Protein 1H16 (pdb70)

Solvent-accessible surface area: 25968 Å² total; per-residue (Å²): 139,172,80,87,139,100,7,47,80,0,9,130,71,19,74,144,21,85,0,19,118,84,23,44,7,85,15,0,10,24,86,25,10,65,47,40,125,25,55,56,98,45,39,21,46,36,29,156,20,0,62,74,2,7,81,128,6,11,102,15,0,64,64,10,24,178,70,68,27,20,54,53,6,11,26,54,59,28,1,49,8,42,45,9,104,30,2,50,16,56,139,170,50,17,90,0,15,0,8,17,1,74,36,42,9,33,10,8,0,13,0,52,9,5,13,121,47,12,52,30,2,5,181,49,49,134,95,149,23,50,104,110,10,87,84,53,12,81,117,149,76,74,2,0,5,64,0,0,68,83,76,22,47,87,57,4,72,86,0,63,157,4,0,0,5,17,9,7,0,2,17,14,5,2,4,4,2,1,0,4,3,2,9,0,0,0,1,0,0,65,49,4,36,150,40,2,99,60,25,56,73,64,11,80,57,58,51,122,110,46,66,92,86,143,91,9,89,74,29,39,113,12,1,39,66,6,60,136,5,0,16,55,1,64,103,1,0,62,84,16,69,58,106,2,12,10,6,0,58,22,0,52,39,0,1,0,10,0,5,0,0,0,0,0,0,2,2,15,18,25,2,4,3,3,2,1,1,14,1,1,11,0,1,2,7,0,0,37,52,6,38,169,81,63,124,17,80,35,83,76,0,0,13,13,1,0,1,0,0,1,3,0,3,7,3,13,6,20,24,20,65,92,11,27,81,11,5,4,6,53,8,6,1,0,0,0,1,0,3,0,13,3,76,86,53,89,9,6,0,0,57,0,0,0,0,0,0,9,0,4,89,21,7,13,37,2,7,11,5,0,2,0,0,0,0,2,77,166,7,18,107,63,0,14,56,8,0,0,48,0,0,25,63,12,6,2,0,0,0,0,0,0,26,12,1,29,68,69,44,106,29,5,10,0,0,0,0,6,0,0,0,8,0,25,8,0,91,18,2,4,0,6,0,3,3,0,0,0,1,0,0,2,0,0,0,1,4,2,0,37,0,16,100,85,106,84,70,10,4,50,180,22,139,39,6,137,42,95,58,6,79,44,103,79,0,12,98,52,0,36,70,0,0,63,35,0,1,109,26,0,4,49,0,0,37,20,0,0,108,19,3,15,121,30,10,33,6,14,2,2,4,1,0,0,37,80,83,17,92,25,14,0,2,0,0,0,0,2,1,4,0,0,0,0,1,1,0,0,6,91,75,15,99,0,62,8,74,77,31,178,103,26,11,1,69,33,16,84,56,113,48,168,28,14,46,0,0,22,66,32,66,119,0,0,78,11,0,28,42,0,0,48,63,0,20,103,19,0,116,153,39,170,19,31,51,122,2,90,21,15,0,1,0,0,0,2,8,3,0,5,12,2,0,92,74,0,4,18,3,0,6,33,7,128,47,28,29,36,0,3,3,3,0,16,5,13,40,32,27,13,141,150,9,0,83,14,0,8,46,0,2,21,79,2,15,4,56,74,0,76,3,0,4,0,3,12,2,11,0,15,30,118,21,0,7,163,63,49,99,44,40,21,68,50,0,5,40,22,0,28,52,10,3,58,64,81,120,101,80,51,5,2,4,0,1,0,0,1,12,10,60,84,125,52,0,60,36,0,25,130,50,60,128,131,38,42,43,31,2,3,1,7,3,0,1,2,0,18,0,22,8,12,43,130,84,9,13,86,5,7,6,60,35,30,18,8,123,54,80

GO terms:
  GO:0005515 protein binding (F, IPI)
  GO:0005829 cytosol (C, IDA)
  GO:0008861 formate C-acetyltransferase activity (F, IDA)
  GO:0016020 membrane (C, HDA)

Structure (mmCIF, N/CA/C/O backbone):
data_1H16
#
_entry.id   1H16
#
_cell.length_a   54.900
_cell.length_b   153.050
_cell.length_c   205.950
_cell.angle_alpha   90.00
_cell.angle_beta   90.00
_cell.angle_gamma   90.00
#
_symmetry.space_group_name_H-M   'C 2 2 21'
#
loop_
_entity.id
_entity.type
_entity.pdbx_description
1 polymer 'FORMATE ACETYLTRANSFERASE 1'
2 non-polymer 'COENZYME A'
3 non-polymer 'PYRUVIC ACID'
4 non-polymer 'SODIUM ION'
5 non-polymer 'MAGNESIUM ION'
6 non-polymer L-TREITOL
7 non-polymer 'TETRAETHYLENE GLYCOL'
8 water water
#
loop_
_atom_site.group_PDB
_atom_site.id
_atom_site.type_symbol
_atom_site.label_atom_id
_atom_site.label_alt_id
_atom_site.label_comp_id
_atom_site.label_asym_id
_atom_site.label_entity_id
_atom_site.label_seq_id
_atom_site.pdbx_PDB_ins_code
_atom_site.Cartn_x
_atom_site.Cartn_y
_atom_site.Cartn_z
_atom_site.occupancy
_atom_site.B_iso_or_equiv
_atom_site.auth_seq_id
_atom_site.auth_comp_id
_atom_site.auth_asym_id
_atom_site.auth_atom_id
_atom_site.pdbx_PDB_model_num
ATOM 1 N N . SER A 1 1 ? 75.846 -44.272 11.521 1.00 48.92 1 SER A N 1
ATOM 2 C CA . SER A 1 1 ? 75.102 -42.988 11.697 1.00 49.00 1 SER A CA 1
ATOM 3 C C . SER A 1 1 ? 75.944 -41.939 12.408 1.00 48.79 1 SER A C 1
ATOM 4 O O . SER A 1 1 ? 75.615 -41.507 13.516 1.00 49.11 1 SER A O 1
ATOM 7 N N . GLU A 1 2 ? 77.032 -41.539 11.763 1.00 48.63 2 GLU A N 1
ATOM 8 C CA . GLU A 1 2 ? 77.936 -40.532 12.303 1.00 48.07 2 GLU A CA 1
ATOM 9 C C . GLU A 1 2 ? 79.225 -40.614 11.502 1.00 48.17 2 GLU A C 1
ATOM 10 O O . GLU A 1 2 ? 80.122 -41.397 11.827 1.00 48.80 2 GLU A O 1
ATOM 16 N N . LEU A 1 3 ? 79.312 -39.817 10.444 1.00 47.59 3 LEU A N 1
ATOM 17 C CA . LEU A 1 3 ? 80.502 -39.828 9.613 1.00 47.25 3 LEU A CA 1
ATOM 18 C C . LEU A 1 3 ? 81.732 -39.294 10.341 1.00 46.07 3 LEU A C 1
ATOM 19 O O . LEU A 1 3 ? 81.757 -38.153 10.811 1.00 46.33 3 LEU A O 1
ATOM 24 N N . ASN A 1 4 ? 82.743 -40.152 10.443 1.00 44.03 4 ASN A N 1
ATOM 25 C CA . ASN A 1 4 ? 84.006 -39.817 11.089 1.00 41.57 4 ASN A CA 1
ATOM 26 C C . ASN A 1 4 ? 84.688 -38.737 10.258 1.00 40.11 4 ASN A C 1
ATOM 27 O O . ASN A 1 4 ? 84.147 -38.314 9.236 1.00 39.41 4 ASN A O 1
ATOM 32 N N . GLU A 1 5 ? 85.873 -38.296 10.667 1.00 38.56 5 GLU A N 1
ATOM 33 C CA . GLU A 1 5 ? 86.539 -37.251 9.903 1.00 37.96 5 GLU A CA 1
ATOM 34 C C . GLU A 1 5 ? 86.917 -37.689 8.508 1.00 36.28 5 GLU A C 1
ATOM 35 O O . GLU A 1 5 ? 86.935 -36.876 7.581 1.00 36.36 5 GLU A O 1
ATOM 41 N N . LYS A 1 6 ? 87.247 -38.966 8.352 1.00 34.09 6 LYS A N 1
ATOM 42 C CA . LYS A 1 6 ? 87.631 -39.454 7.041 1.00 32.11 6 LYS A CA 1
ATOM 43 C C . LYS A 1 6 ? 86.555 -39.145 6.007 1.00 30.52 6 LYS A C 1
ATOM 44 O O . LYS A 1 6 ? 86.863 -38.654 4.920 1.00 30.67 6 LYS A O 1
ATOM 50 N N . LEU A 1 7 ? 85.297 -39.415 6.348 1.00 29.84 7 LEU A N 1
ATOM 51 C CA . LEU A 1 7 ? 84.206 -39.156 5.416 1.00 29.40 7 LEU A CA 1
ATOM 52 C C . LEU A 1 7 ? 84.027 -37.654 5.197 1.00 29.42 7 LEU A C 1
ATOM 53 O O . LEU A 1 7 ? 83.878 -37.196 4.067 1.00 26.48 7 LEU A O 1
ATOM 58 N N . ALA A 1 8 ? 84.062 -36.882 6.278 1.00 29.68 8 ALA A N 1
ATOM 59 C CA . ALA A 1 8 ? 83.896 -35.432 6.183 1.00 29.51 8 ALA A CA 1
ATOM 60 C C . ALA A 1 8 ? 84.823 -34.787 5.162 1.00 28.45 8 ALA A C 1
ATOM 61 O O . ALA A 1 8 ? 84.389 -34.078 4.249 1.00 29.03 8 ALA A O 1
ATOM 63 N N . THR A 1 9 ? 86.111 -35.033 5.323 1.00 27.97 9 THR A N 1
ATOM 64 C CA . THR A 1 9 ? 87.105 -34.464 4.433 1.00 25.40 9 THR A CA 1
ATOM 65 C C . THR A 1 9 ? 86.892 -34.884 2.976 1.00 23.82 9 THR A C 1
ATOM 66 O O . THR A 1 9 ? 86.897 -34.067 2.055 1.00 24.39 9 THR A O 1
ATOM 70 N N . ALA A 1 10 ? 86.701 -36.176 2.768 1.00 19.41 10 ALA A N 1
ATOM 71 C CA . ALA A 1 10 ? 86.508 -36.688 1.424 1.00 15.86 10 ALA A CA 1
ATOM 72 C C . ALA A 1 10 ? 85.262 -36.182 0.708 1.00 13.70 10 ALA A C 1
ATOM 73 O O . ALA A 1 10 ? 85.269 -35.987 -0.505 1.00 14.28 10 ALA A O 1
ATOM 75 N N . TRP A 1 11 ? 84.188 -35.980 1.456 1.00 13.21 11 TRP A N 1
ATOM 76 C CA . TRP A 1 11 ? 82.920 -35.583 0.857 1.00 12.48 11 TRP A CA 1
ATOM 77 C C . TRP A 1 11 ? 82.621 -34.091 0.857 1.00 13.70 11 TRP A C 1
ATOM 78 O O . TRP A 1 11 ? 81.518 -33.684 0.515 1.00 13.39 11 TRP A O 1
ATOM 89 N N . GLU A 1 12 ? 83.612 -33.281 1.211 1.00 14.58 12 GLU A N 1
ATOM 90 C CA . GLU A 1 12 ? 83.398 -31.829 1.264 1.00 16.47 12 GLU A CA 1
ATOM 91 C C . GLU A 1 12 ? 82.854 -31.256 -0.041 1.00 16.37 12 GLU A C 1
ATOM 92 O O . GLU A 1 12 ? 83.435 -31.450 -1.112 1.00 17.58 12 GLU A O 1
ATOM 98 N N . GLY A 1 13 ? 81.733 -30.544 0.051 1.00 15.87 13 GLY A N 1
ATOM 99 C CA . GLY A 1 13 ? 81.153 -29.935 -1.130 1.00 15.27 13 GLY A CA 1
ATOM 100 C C . GLY A 1 13 ? 80.132 -30.781 -1.870 1.00 15.80 13 GLY A C 1
ATOM 101 O O . GLY A 1 13 ? 79.366 -30.262 -2.685 1.00 17.63 13 GLY A O 1
ATOM 102 N N . PHE A 1 14 ? 80.086 -32.078 -1.591 1.00 12.49 14 PHE A N 1
ATOM 103 C CA . PHE A 1 14 ? 79.124 -32.916 -2.291 1.00 10.77 14 PHE A CA 1
ATOM 104 C C . PHE A 1 14 ? 77.699 -32.711 -1.772 1.00 11.54 14 PHE A C 1
ATOM 105 O O . PHE A 1 14 ? 77.477 -32.427 -0.585 1.00 13.23 14 PHE A O 1
ATOM 113 N N . THR A 1 15 ? 76.735 -32.836 -2.673 1.00 9.79 15 THR A N 1
ATOM 114 C CA . THR A 1 15 ? 75.327 -32.700 -2.336 1.00 10.19 15 THR A CA 1
ATOM 115 C C . THR A 1 15 ? 74.935 -33.921 -1.519 1.00 10.81 15 THR A C 1
ATOM 116 O O . THR A 1 15 ? 75.191 -35.069 -1.924 1.00 10.96 15 THR A O 1
ATOM 120 N N . LYS A 1 16 ? 74.316 -33.655 -0.373 1.00 9.47 16 LYS A N 1
ATOM 121 C CA . LYS A 1 16 ? 73.915 -34.677 0.587 1.00 10.46 16 LYS A CA 1
ATOM 122 C C . LYS A 1 16 ? 72.710 -35.502 0.182 1.00 10.79 16 LYS A C 1
ATOM 123 O O . LYS A 1 16 ? 71.890 -35.089 -0.653 1.00 11.87 16 LYS A O 1
ATOM 129 N N . GLY A 1 17 ? 72.599 -36.680 0.788 1.00 10.05 17 GLY A N 1
ATOM 130 C CA . GLY A 1 17 ? 71.485 -37.553 0.496 1.00 11.48 17 GLY A CA 1
ATOM 131 C C . GLY A 1 17 ? 71.686 -38.913 1.137 1.00 10.53 17 GLY A C 1
ATOM 132 O O . GLY A 1 17 ? 72.627 -39.104 1.923 1.00 10.54 17 GLY A O 1
ATOM 133 N N . ASP A 1 18 ? 70.801 -39.845 0.791 1.00 11.47 18 ASP A N 1
ATOM 134 C CA . ASP A 1 18 ? 70.836 -41.211 1.312 1.00 11.56 18 ASP A CA 1
ATOM 135 C C . ASP A 1 18 ? 72.219 -41.839 1.182 1.00 10.02 18 ASP A C 1
ATOM 136 O O . ASP A 1 18 ? 72.621 -42.642 2.032 1.00 9.76 18 ASP A O 1
ATOM 141 N N . TRP A 1 19 ? 72.932 -41.498 0.103 1.00 8.82 19 TRP A N 1
ATOM 142 C CA . TRP A 1 19 ? 74.245 -42.089 -0.138 1.00 8.39 19 TRP A CA 1
ATOM 143 C C . TRP A 1 19 ? 75.224 -41.893 1.000 1.00 8.93 19 TRP A C 1
ATOM 144 O O . TRP A 1 19 ? 76.184 -42.654 1.125 1.00 8.89 19 TRP A O 1
ATOM 155 N N . GLN A 1 20 ? 74.991 -40.907 1.860 1.00 9.55 20 GLN A N 1
ATOM 156 C CA . GLN A 1 20 ? 75.920 -40.703 2.965 1.00 9.42 20 GLN A CA 1
ATOM 157 C C . GLN A 1 20 ? 75.597 -41.570 4.169 1.00 11.77 20 GLN A C 1
ATOM 158 O O . GLN A 1 20 ? 76.425 -41.673 5.080 1.00 14.49 20 GLN A O 1
ATOM 168 N N . ASN A 1 21 ? 74.423 -42.193 4.163 1.00 10.75 21 ASN A N 1
ATOM 169 C CA . ASN A 1 21 ? 73.970 -42.974 5.317 1.00 11.54 21 ASN A CA 1
ATOM 170 C C . ASN A 1 21 ? 73.837 -44.456 5.072 1.00 10.93 21 ASN A C 1
ATOM 171 O O . ASN A 1 21 ? 73.615 -45.228 6.008 1.00 13.52 21 ASN A O 1
ATOM 176 N N . GLU A 1 22 ? 73.973 -44.852 3.814 1.00 10.28 22 GLU A N 1
ATOM 177 C CA . GLU A 1 22 ? 73.871 -46.256 3.416 1.00 11.29 22 GLU A CA 1
ATOM 178 C C . GLU A 1 22 ? 74.649 -46.357 2.116 1.00 10.78 22 GLU A C 1
ATOM 179 O O . GLU A 1 22 ? 74.881 -45.346 1.448 1.00 11.90 22 GLU A O 1
ATOM 185 N N . VAL A 1 23 ? 75.059 -47.572 1.752 1.00 10.38 23 VAL A N 1
ATOM 186 C CA . VAL A 1 23 ? 75.780 -47.726 0.498 1.00 9.91 23 VAL A CA 1
ATOM 187 C C . VAL A 1 23 ? 74.761 -47.530 -0.624 1.00 9.45 23 VAL A C 1
ATOM 188 O O . VAL A 1 23 ? 73.835 -48.334 -0.794 1.00 10.88 23 VAL A O 1
ATOM 192 N N . ASN A 1 24 ? 74.934 -46.461 -1.400 1.00 8.77 24 ASN A N 1
ATOM 193 C CA . ASN A 1 24 ? 74.017 -46.153 -2.488 1.00 8.38 24 ASN A CA 1
ATOM 194 C C . ASN A 1 24 ? 74.757 -45.291 -3.513 1.00 8.22 24 ASN A C 1
ATOM 195 O O . ASN A 1 24 ? 74.642 -44.052 -3.549 1.00 8.70 24 ASN A O 1
ATOM 200 N N . VAL A 1 25 ? 75.523 -45.956 -4.365 1.00 7.79 25 VAL A N 1
ATOM 201 C CA . VAL A 1 25 ? 76.314 -45.225 -5.350 1.00 7.54 25 VAL A CA 1
ATOM 202 C C . VAL A 1 25 ? 75.462 -44.472 -6.366 1.00 8.13 25 VAL A C 1
ATOM 203 O O . VAL A 1 25 ? 75.806 -43.360 -6.754 1.00 8.82 25 VAL A O 1
ATOM 207 N N . ARG A 1 26 ? 74.345 -45.053 -6.782 1.00 8.16 26 ARG A N 1
ATOM 208 C CA . ARG A 1 26 ? 73.513 -44.365 -7.762 1.00 7.36 26 ARG A CA 1
ATOM 209 C C . ARG A 1 26 ? 73.013 -43.027 -7.213 1.00 7.72 26 ARG A C 1
ATOM 210 O O . ARG A 1 26 ? 72.988 -42.022 -7.930 1.00 8.17 26 ARG A O 1
ATOM 224 N N . ASP A 1 27 ? 72.624 -43.009 -5.943 1.00 8.27 27 ASP A N 1
ATOM 225 C CA . ASP A 1 27 ? 72.125 -41.768 -5.346 1.00 8.02 27 ASP A CA 1
ATOM 226 C C . ASP A 1 27 ? 73.240 -40.721 -5.330 1.00 8.94 27 ASP A C 1
ATOM 227 O O . ASP A 1 27 ? 73.007 -39.542 -5.600 1.00 9.11 27 ASP A O 1
ATOM 232 N N . PHE A 1 28 ? 74.455 -41.138 -5.002 1.00 8.14 28 PHE A N 1
ATOM 233 C CA . PHE A 1 28 ? 75.578 -40.213 -4.987 1.00 7.96 28 PHE A CA 1
ATOM 234 C C . PHE A 1 28 ? 75.763 -39.624 -6.395 1.00 8.78 28 PHE A C 1
ATOM 235 O O . PHE A 1 28 ? 75.918 -38.410 -6.559 1.00 8.17 28 PHE A O 1
ATOM 243 N N . ILE A 1 29 ? 75.767 -40.483 -7.416 1.00 7.92 29 ILE A N 1
ATOM 244 C CA . ILE A 1 29 ? 75.953 -39.988 -8.781 1.00 8.33 29 ILE A CA 1
ATOM 245 C C . ILE A 1 29 ? 74.863 -39.001 -9.165 1.00 8.52 29 ILE A C 1
ATOM 246 O O . ILE A 1 29 ? 75.149 -37.894 -9.641 1.00 9.03 29 ILE A O 1
ATOM 251 N N . GLN A 1 30 ? 73.615 -39.400 -8.962 1.00 9.12 30 GLN A N 1
ATOM 252 C CA . GLN A 1 30 ? 72.487 -38.539 -9.319 1.00 8.33 30 GLN A CA 1
ATOM 253 C C . GLN A 1 30 ? 72.552 -37.156 -8.697 1.00 9.54 30 GLN A C 1
ATOM 254 O O . GLN A 1 30 ? 72.223 -36.151 -9.341 1.00 10.10 30 GLN A O 1
ATOM 260 N N . LYS A 1 31 ? 72.957 -37.103 -7.440 1.00 8.92 31 LYS A N 1
ATOM 261 C CA . LYS A 1 31 ? 73.016 -35.823 -6.742 1.00 7.86 31 LYS A CA 1
ATOM 262 C C . LYS A 1 31 ? 74.256 -34.997 -7.014 1.00 8.81 31 LYS A C 1
ATOM 263 O O . LYS A 1 31 ? 74.270 -33.798 -6.711 1.00 9.51 31 LYS A O 1
ATOM 269 N N . ASN A 1 32 ? 75.279 -35.598 -7.621 1.00 8.11 32 ASN A N 1
ATOM 270 C CA . ASN A 1 32 ? 76.539 -34.891 -7.811 1.00 8.43 32 ASN A CA 1
ATOM 271 C C . ASN A 1 32 ? 77.182 -34.745 -9.171 1.00 9.20 32 ASN A C 1
ATOM 272 O O . ASN A 1 32 ? 78.053 -33.882 -9.343 1.00 10.60 32 ASN A O 1
ATOM 277 N N . TYR A 1 33 ? 76.790 -35.553 -10.148 1.00 8.77 33 TYR A N 1
ATOM 278 C CA . TYR A 1 33 ? 77.454 -35.434 -11.439 1.00 8.88 33 TYR A CA 1
ATOM 279 C C . TYR A 1 33 ? 76.987 -34.217 -12.226 1.00 8.87 33 TYR A C 1
ATOM 280 O O . TYR A 1 33 ? 75.898 -33.675 -11.984 1.00 10.10 33 TYR A O 1
ATOM 289 N N . THR A 1 34 ? 77.830 -33.802 -13.165 1.00 9.21 34 THR A N 1
ATOM 290 C CA . THR A 1 34 ? 77.563 -32.643 -14.014 1.00 10.00 34 THR A CA 1
ATOM 291 C C . THR A 1 34 ? 77.338 -33.072 -15.465 1.00 9.73 34 THR A C 1
ATOM 292 O O . THR A 1 34 ? 78.274 -33.471 -16.155 1.00 11.16 34 THR A O 1
ATOM 296 N N . PRO A 1 35 ? 76.087 -33.026 -15.941 1.00 9.81 35 PRO A N 1
ATOM 297 C CA . PRO A 1 35 ? 75.836 -33.415 -17.336 1.00 9.74 35 PRO A CA 1
ATOM 298 C C . PRO A 1 35 ? 76.650 -32.519 -18.260 1.00 10.92 35 PRO A C 1
ATOM 299 O O . PRO A 1 35 ? 76.789 -31.309 -17.996 1.00 11.47 35 PRO A O 1
ATOM 303 N N . TYR A 1 36 ? 77.192 -33.103 -19.323 1.00 10.71 36 TYR A N 1
ATOM 304 C CA . TYR A 1 36 ? 77.997 -32.336 -20.277 1.00 10.55 36 TYR A CA 1
ATOM 305 C C . TYR A 1 36 ? 77.420 -32.480 -21.674 1.00 11.32 36 TYR A C 1
ATOM 306 O O . TYR A 1 36 ? 77.348 -33.587 -22.221 1.00 11.05 36 TYR A O 1
ATOM 315 N N . GLU A 1 37 ? 77.002 -31.350 -22.249 1.00 11.74 37 GLU A N 1
ATOM 316 C CA . GLU A 1 37 ? 76.405 -31.330 -23.583 1.00 13.66 37 GLU A CA 1
ATOM 317 C C . GLU A 1 37 ? 77.345 -30.704 -24.608 1.00 13.20 37 GLU A C 1
ATOM 318 O O . GLU A 1 37 ? 76.968 -30.550 -25.770 1.00 13.89 37 GLU A O 1
ATOM 324 N N . GLY A 1 38 ? 78.560 -30.359 -24.183 1.00 12.27 38 GLY A N 1
ATOM 325 C CA . GLY A 1 38 ? 79.514 -29.739 -25.093 1.00 12.65 38 GLY A CA 1
ATOM 326 C C . GLY A 1 38 ? 80.230 -30.718 -26.002 1.00 12.58 38 GLY A C 1
ATOM 327 O O . GLY A 1 38 ? 79.868 -31.892 -26.050 1.00 12.64 38 GLY A O 1
ATOM 328 N N . ASP A 1 39 ? 81.242 -30.240 -26.724 1.00 12.17 39 ASP A N 1
ATOM 329 C CA . ASP A 1 39 ? 81.974 -31.116 -27.630 1.00 12.00 39 ASP A CA 1
ATOM 330 C C . ASP A 1 39 ? 83.352 -31.524 -27.118 1.00 11.61 39 ASP A C 1
ATOM 331 O O . ASP A 1 39 ? 83.698 -31.282 -25.957 1.00 12.45 39 ASP A O 1
ATOM 336 N N . GLU A 1 40 ? 84.135 -32.153 -27.989 1.00 11.69 40 GLU A N 1
ATOM 337 C CA . GLU A 1 40 ? 85.451 -32.660 -27.622 1.00 12.47 40 GLU A CA 1
ATOM 338 C C . GLU A 1 40 ? 86.586 -31.647 -27.628 1.00 12.63 40 GLU A C 1
ATOM 339 O O . GLU A 1 40 ? 87.740 -32.010 -27.366 1.00 13.46 40 GLU A O 1
ATOM 345 N N . SER A 1 41 ? 86.273 -30.379 -27.897 1.00 12.90 41 SER A N 1
ATOM 346 C CA . SER A 1 41 ? 87.320 -29.361 -28.002 1.00 13.78 41 SER A CA 1
ATOM 347 C C . SER A 1 41 ? 88.159 -29.081 -26.767 1.00 14.46 41 SER A C 1
ATOM 348 O O . SER A 1 41 ? 89.249 -28.514 -26.872 1.00 16.00 41 SER A O 1
ATOM 351 N N . PHE A 1 42 ? 87.677 -29.495 -25.600 1.00 13.22 42 PHE A N 1
ATOM 352 C CA . PHE A 1 42 ? 88.409 -29.269 -24.355 1.00 12.37 42 PHE A CA 1
ATOM 353 C C . PHE A 1 42 ? 89.474 -30.333 -24.084 1.00 12.58 42 PHE A C 1
ATOM 354 O O . PHE A 1 42 ? 90.316 -30.158 -23.198 1.00 14.40 42 PHE A O 1
ATOM 362 N N . LEU A 1 43 ? 89.445 -31.424 -24.842 1.00 12.47 43 LEU A N 1
ATOM 363 C CA . LEU A 1 43 ? 90.366 -32.532 -24.591 1.00 12.01 43 LEU A CA 1
ATOM 364 C C . LEU A 1 43 ? 91.847 -32.237 -24.727 1.00 13.04 43 LEU A C 1
ATOM 365 O O . LEU A 1 43 ? 92.275 -31.548 -25.662 1.00 16.40 43 LEU A O 1
ATOM 370 N N . ALA A 1 44 ? 92.621 -32.806 -23.807 1.00 13.17 44 ALA A N 1
ATOM 371 C CA . ALA A 1 44 ? 94.076 -32.677 -23.791 1.00 13.26 44 ALA A CA 1
ATOM 372 C C . ALA A 1 44 ? 94.690 -33.921 -24.421 1.00 13.83 44 ALA A C 1
ATOM 373 O O . ALA A 1 44 ? 94.027 -34.968 -24.530 1.00 14.99 44 ALA A O 1
ATOM 375 N N . GLY A 1 45 ? 95.953 -33.818 -24.824 1.00 13.06 45 GLY A N 1
ATOM 376 C CA . GLY A 1 45 ? 96.650 -34.953 -25.403 1.00 13.52 45 GLY A CA 1
ATOM 377 C C . GLY A 1 45 ? 97.470 -35.671 -24.338 1.00 12.15 45 GLY A C 1
ATOM 378 O O . GLY A 1 45 ? 97.463 -35.290 -23.165 1.00 13.23 45 GLY A O 1
ATOM 379 N N . ALA A 1 46 ? 98.191 -36.706 -24.756 1.00 11.92 46 ALA A N 1
ATOM 380 C CA . ALA A 1 46 ? 99.007 -37.503 -23.850 1.00 12.25 46 ALA A CA 1
ATOM 381 C C . ALA A 1 46 ? 100.186 -36.740 -23.273 1.00 11.64 46 ALA A C 1
ATOM 382 O O . ALA A 1 46 ? 100.738 -35.847 -23.926 1.00 15.21 46 ALA A O 1
ATOM 384 N N . THR A 1 47 ? 100.567 -37.089 -22.051 1.00 11.98 47 THR A N 1
ATOM 385 C CA . THR A 1 47 ? 101.765 -36.509 -21.451 1.00 11.62 47 THR A CA 1
ATOM 386 C C . THR A 1 47 ? 102.953 -37.376 -21.895 1.00 13.02 47 THR A C 1
ATOM 387 O O . THR A 1 47 ? 102.773 -38.489 -22.396 1.00 12.37 47 THR A O 1
ATOM 391 N N . GLU A 1 48 ? 104.174 -36.880 -21.707 1.00 13.68 48 GLU A N 1
ATOM 392 C CA . GLU A 1 48 ? 105.338 -37.668 -22.073 1.00 13.83 48 GLU A CA 1
ATOM 393 C C . GLU A 1 48 ? 105.391 -38.964 -21.264 1.00 13.43 48 GLU A C 1
ATOM 394 O O . GLU A 1 48 ? 105.817 -40.006 -21.783 1.00 13.34 48 GLU A O 1
ATOM 400 N N . ALA A 1 49 ? 104.964 -38.901 -20.002 1.00 12.66 49 ALA A N 1
ATOM 401 C CA . ALA A 1 49 ? 104.975 -40.075 -19.129 1.00 11.91 49 ALA A CA 1
ATOM 402 C C . ALA A 1 49 ? 104.058 -41.158 -19.673 1.00 11.92 49 ALA A C 1
ATOM 403 O O . ALA A 1 49 ? 104.428 -42.328 -19.719 1.00 11.94 49 ALA A O 1
ATOM 405 N N . THR A 1 50 ? 102.862 -40.767 -20.083 1.00 10.85 50 THR A N 1
ATOM 406 C CA . THR A 1 50 ? 101.922 -41.735 -20.643 1.00 10.51 50 THR A CA 1
ATOM 407 C C . THR A 1 50 ? 102.505 -42.438 -21.862 1.00 10.04 50 THR A C 1
ATOM 408 O O . THR A 1 50 ? 102.448 -43.665 -21.967 1.00 10.50 50 THR A O 1
ATOM 412 N N . THR A 1 51 ? 103.088 -41.668 -22.774 1.00 10.07 51 THR A N 1
ATOM 413 C CA . THR A 1 51 ? 103.660 -42.254 -23.986 1.00 11.12 51 THR A CA 1
ATOM 414 C C . THR A 1 51 ? 104.853 -43.156 -23.685 1.00 10.90 51 THR A C 1
ATOM 415 O O . THR A 1 51 ? 104.991 -44.221 -24.285 1.00 11.57 51 THR A O 1
ATOM 419 N N . THR A 1 52 ? 105.715 -42.737 -22.763 1.00 11.52 52 THR A N 1
ATOM 420 C CA . THR A 1 52 ? 106.862 -43.557 -22.374 1.00 10.51 52 THR A CA 1
ATOM 421 C C . THR A 1 52 ? 106.390 -44.899 -21.813 1.00 10.75 52 THR A C 1
ATOM 422 O O . THR A 1 52 ? 106.918 -45.964 -22.155 1.00 12.03 52 THR A O 1
ATOM 426 N N . LEU A 1 53 ? 105.391 -44.838 -20.939 1.00 11.16 53 LEU A N 1
ATOM 427 C CA . LEU A 1 53 ? 104.848 -46.039 -20.325 1.00 10.39 53 LEU A CA 1
ATOM 428 C C . LEU A 1 53 ? 104.177 -46.972 -21.328 1.00 9.11 53 LEU A C 1
ATOM 429 O O . LEU A 1 53 ? 104.510 -48.164 -21.389 1.00 11.03 53 LEU A O 1
ATOM 434 N N . TRP A 1 54 ? 103.255 -46.436 -22.125 1.00 10.83 54 TRP A N 1
ATOM 435 C CA . TRP A 1 54 ? 102.533 -47.280 -23.072 1.00 10.60 54 TRP A CA 1
ATOM 436 C C . TRP A 1 54 ? 103.434 -47.863 -24.155 1.00 11.52 54 TRP A C 1
ATOM 437 O O . TRP A 1 54 ? 103.301 -49.036 -24.519 1.00 11.26 54 TRP A O 1
ATOM 448 N N . ASP A 1 55 ? 104.373 -47.061 -24.658 1.00 11.77 55 ASP A N 1
ATOM 449 C CA . ASP A 1 55 ? 105.288 -47.569 -25.682 1.00 12.29 55 ASP A CA 1
ATOM 450 C C . ASP A 1 55 ? 106.081 -48.767 -25.151 1.00 12.99 55 ASP A C 1
ATOM 451 O O . ASP A 1 55 ? 106.348 -49.724 -25.882 1.00 13.74 55 ASP A O 1
ATOM 456 N N . LYS A 1 56 ? 106.448 -48.726 -23.876 1.00 10.66 56 LYS A N 1
ATOM 457 C CA . LYS A 1 56 ? 107.185 -49.830 -23.286 1.00 12.45 56 LYS A CA 1
ATOM 458 C C . LYS A 1 56 ? 106.303 -51.072 -23.200 1.00 12.53 56 LYS A C 1
ATOM 459 O O . LYS A 1 56 ? 106.726 -52.181 -23.558 1.00 12.89 56 LYS A O 1
ATOM 469 N N . VAL A 1 57 ? 105.090 -50.888 -22.685 1.00 11.64 57 VAL A N 1
ATOM 470 C CA . VAL A 1 57 ? 104.173 -52.013 -22.543 1.00 12.25 57 VAL A CA 1
ATOM 471 C C . VAL A 1 57 ? 103.845 -52.629 -23.904 1.00 11.21 57 VAL A C 1
ATOM 472 O O . VAL A 1 57 ? 103.706 -53.858 -24.014 1.00 11.58 57 VAL A O 1
ATOM 476 N N . MET A 1 58 ? 103.728 -51.799 -24.941 1.00 11.66 58 MET A N 1
ATOM 477 C CA . MET A 1 58 ? 103.413 -52.325 -26.267 1.00 12.75 58 MET A CA 1
ATOM 478 C C . MET A 1 58 ? 104.448 -53.329 -26.777 1.00 12.67 58 MET A C 1
ATOM 479 O O . MET A 1 58 ? 104.124 -54.168 -27.618 1.00 12.13 58 MET A O 1
ATOM 484 N N . GLU A 1 59 ? 105.680 -53.270 -26.271 1.00 12.88 59 GLU A N 1
ATOM 485 C CA . GLU A 1 59 ? 106.682 -54.238 -26.711 1.00 13.45 59 GLU A CA 1
ATOM 486 C C . GLU A 1 59 ? 106.309 -55.631 -26.199 1.00 12.67 59 GLU A C 1
ATOM 487 O O . GLU A 1 59 ? 106.547 -56.643 -26.873 1.00 13.08 59 GLU A O 1
ATOM 493 N N . GLY A 1 60 ? 105.690 -55.671 -25.020 1.00 12.38 60 GLY A N 1
ATOM 494 C CA . GLY A 1 60 ? 105.236 -56.933 -24.454 1.00 11.86 60 GLY A CA 1
ATOM 495 C C . GLY A 1 60 ? 104.036 -57.430 -25.247 1.00 11.15 60 GLY A C 1
ATOM 496 O O . GLY A 1 60 ? 103.890 -58.619 -25.502 1.00 11.10 60 GLY A O 1
ATOM 497 N N . VAL A 1 61 ? 103.157 -56.509 -25.628 1.00 10.57 61 VAL A N 1
ATOM 498 C CA . VAL A 1 61 ? 101.987 -56.861 -26.421 1.00 11.07 61 VAL A CA 1
ATOM 499 C C . VAL A 1 61 ? 102.433 -57.434 -27.765 1.00 12.38 61 VAL A C 1
ATOM 500 O O . VAL A 1 61 ? 101.895 -58.432 -28.224 1.00 11.63 61 VAL A O 1
ATOM 504 N N . LYS A 1 62 ? 103.423 -56.808 -28.401 1.00 12.60 62 LYS A N 1
ATOM 505 C CA . LYS A 1 62 ? 103.892 -57.334 -29.684 1.00 12.83 62 LYS A CA 1
ATOM 506 C C . LYS A 1 62 ? 104.454 -58.751 -29.507 1.00 12.53 62 LYS A C 1
ATOM 507 O O . LYS A 1 62 ? 104.235 -59.614 -30.357 1.00 13.80 62 LYS A O 1
ATOM 513 N N . LEU A 1 63 ? 105.183 -58.981 -28.417 1.00 12.08 63 LEU A N 1
ATOM 514 C CA . LEU A 1 63 ? 105.738 -60.307 -28.136 1.00 12.86 63 LEU A CA 1
ATOM 515 C C . LEU A 1 63 ? 104.589 -61.314 -27.976 1.00 12.94 63 LEU A C 1
ATOM 516 O O . LEU A 1 63 ? 104.634 -62.417 -28.521 1.00 12.64 63 LEU A O 1
ATOM 521 N N . GLU A 1 64 ? 103.550 -60.934 -27.232 1.00 11.15 64 GLU A N 1
ATOM 522 C CA . GLU A 1 64 ? 102.409 -61.828 -27.068 1.00 11.64 64 GLU A CA 1
ATOM 523 C C . GLU A 1 64 ? 101.792 -62.192 -28.416 1.00 11.96 64 GLU A C 1
ATOM 524 O O . GLU A 1 64 ? 101.490 -63.358 -28.672 1.00 12.66 64 GLU A O 1
ATOM 530 N N . ASN A 1 65 ? 101.569 -61.189 -29.259 1.00 11.57 65 ASN A N 1
ATOM 531 C CA . ASN A 1 65 ? 100.950 -61.424 -30.556 1.00 12.26 65 ASN A CA 1
ATOM 532 C C . ASN A 1 65 ? 101.829 -62.252 -31.485 1.00 13.90 65 ASN A C 1
ATOM 533 O O . ASN A 1 65 ? 101.334 -63.149 -32.162 1.00 14.99 65 ASN A O 1
ATOM 538 N N . ARG A 1 66 ? 103.131 -61.981 -31.520 1.00 14.39 66 ARG A N 1
ATOM 539 C CA . ARG A 1 66 ? 103.936 -62.760 -32.447 1.00 17.33 66 ARG A CA 1
ATOM 540 C C . ARG A 1 66 ? 104.138 -64.200 -32.009 1.00 16.91 66 ARG A C 1
ATOM 541 O O . ARG A 1 66 ? 104.184 -65.092 -32.860 1.00 17.06 66 ARG A O 1
ATOM 561 N N . THR A 1 67 ? 104.209 -64.443 -30.699 1.00 13.71 67 THR A N 1
ATOM 562 C CA . THR A 1 67 ? 104.397 -65.800 -30.178 1.00 13.98 67 THR A CA 1
ATOM 563 C C . THR A 1 67 ? 103.068 -66.516 -29.888 1.00 13.68 67 THR A C 1
ATOM 564 O O . THR A 1 67 ? 103.022 -67.743 -29.734 1.00 14.96 67 THR A O 1
ATOM 568 N N . HIS A 1 68 ? 101.994 -65.732 -29.818 1.00 13.87 68 HIS A N 1
ATOM 569 C CA . HIS A 1 68 ? 100.663 -66.238 -29.486 1.00 12.44 68 HIS A CA 1
ATOM 570 C C . HIS A 1 68 ? 100.751 -66.972 -28.161 1.00 11.99 68 HIS A C 1
ATOM 571 O O . HIS A 1 68 ? 100.175 -68.049 -27.987 1.00 14.14 68 HIS A O 1
ATOM 578 N N . ALA A 1 69 ? 101.472 -66.372 -27.215 1.00 11.56 69 ALA A N 1
ATOM 579 C CA . ALA A 1 69 ? 101.666 -66.973 -25.909 1.00 10.95 69 ALA A CA 1
ATOM 580 C C . ALA A 1 69 ? 101.973 -65.883 -24.890 1.00 11.05 69 ALA A C 1
ATOM 581 O O . ALA A 1 69 ? 102.256 -64.742 -25.265 1.00 12.68 69 ALA A O 1
ATOM 583 N N . PRO A 1 70 ? 101.910 -66.213 -23.589 1.00 10.49 70 PRO A N 1
ATOM 584 C CA . PRO A 1 70 ? 102.198 -65.213 -22.553 1.00 10.59 70 PRO A CA 1
ATOM 585 C C . PRO A 1 70 ? 103.636 -64.736 -22.583 1.00 11.00 70 PRO A C 1
ATOM 586 O O . PRO A 1 70 ? 104.530 -65.461 -23.030 1.00 13.38 70 PRO A O 1
ATOM 590 N N . VAL A 1 71 ? 103.856 -63.520 -22.109 1.00 11.42 71 VAL A N 1
ATOM 591 C CA . VAL A 1 71 ? 105.209 -62.987 -22.002 1.00 11.90 71 VAL A CA 1
ATOM 592 C C . VAL A 1 71 ? 105.928 -63.802 -20.913 1.00 12.49 71 VAL A C 1
ATOM 593 O O . VAL A 1 71 ? 107.119 -64.114 -21.038 1.00 12.19 71 VAL A O 1
ATOM 597 N N . ASP A 1 72 ? 105.181 -64.180 -19.867 1.00 10.79 72 ASP A N 1
ATOM 598 C CA . ASP A 1 72 ? 105.709 -64.926 -18.724 1.00 10.01 72 ASP A CA 1
ATOM 599 C C . ASP A 1 72 ? 104.503 -65.281 -17.852 1.00 9.84 72 ASP A C 1
ATOM 600 O O . ASP A 1 72 ? 103.416 -64.717 -18.023 1.00 10.30 72 ASP A O 1
ATOM 605 N N . PHE A 1 73 ? 104.687 -66.230 -16.945 1.00 10.02 73 PHE A N 1
ATOM 606 C CA . PHE A 1 73 ? 103.644 -66.602 -15.993 1.00 9.40 73 PHE A CA 1
ATOM 607 C C . PHE A 1 73 ? 104.244 -67.357 -14.820 1.00 10.33 73 PHE A C 1
ATOM 608 O O . PHE A 1 73 ? 105.337 -67.935 -14.918 1.00 10.92 73 PHE A O 1
ATOM 616 N N . ASP A 1 74 ? 103.542 -67.315 -13.696 1.00 9.44 74 ASP A N 1
ATOM 617 C CA . ASP A 1 74 ? 103.961 -68.009 -12.488 1.00 9.25 74 ASP A CA 1
ATOM 618 C C . ASP A 1 74 ? 103.861 -69.509 -12.669 1.00 10.92 74 ASP A C 1
ATOM 619 O O . ASP A 1 74 ? 102.972 -70.005 -13.366 1.00 11.32 74 ASP A O 1
ATOM 624 N N . THR A 1 75 ? 104.771 -70.223 -12.017 1.00 10.76 75 THR A N 1
ATOM 625 C CA . THR A 1 75 ? 104.739 -71.684 -12.047 1.00 11.94 75 THR A CA 1
ATOM 626 C C . THR A 1 75 ? 104.734 -72.238 -10.624 1.00 11.73 75 THR A C 1
ATOM 627 O O . THR A 1 75 ? 104.539 -73.439 -10.429 1.00 12.17 75 THR A O 1
ATOM 631 N N . ALA A 1 76 ? 104.894 -71.369 -9.624 1.00 10.89 76 ALA A N 1
ATOM 632 C CA . ALA A 1 76 ? 104.981 -71.820 -8.233 1.00 12.02 76 ALA A CA 1
ATOM 633 C C . ALA A 1 76 ? 104.261 -70.993 -7.169 1.00 12.94 76 ALA A C 1
ATOM 634 O O . ALA A 1 76 ? 104.492 -71.180 -5.968 1.00 16.87 76 ALA A O 1
ATOM 636 N N . VAL A 1 77 ? 103.413 -70.071 -7.592 1.00 12.45 77 VAL A N 1
ATOM 637 C CA . VAL A 1 77 ? 102.693 -69.223 -6.642 1.00 11.37 77 VAL A CA 1
ATOM 638 C C . VAL A 1 77 ? 101.204 -69.268 -6.944 1.00 9.64 77 VAL A C 1
ATOM 639 O O . VAL A 1 77 ? 100.801 -69.054 -8.084 1.00 11.32 77 VAL A O 1
ATOM 643 N N . ALA A 1 78 ? 100.403 -69.565 -5.925 1.00 9.44 78 ALA A N 1
ATOM 644 C CA . ALA A 1 78 ? 98.950 -69.576 -6.078 1.00 9.68 78 ALA A CA 1
ATOM 645 C C . ALA A 1 78 ? 98.500 -68.138 -5.814 1.00 9.22 78 ALA A C 1
ATOM 646 O O . ALA A 1 78 ? 98.699 -67.614 -4.720 1.00 11.35 78 ALA A O 1
ATOM 648 N N . SER A 1 79 ? 97.872 -67.513 -6.803 1.00 7.55 79 SER A N 1
ATOM 649 C CA . SER A 1 79 ? 97.484 -66.113 -6.645 1.00 8.38 79 SER A CA 1
ATOM 650 C C . SER A 1 79 ? 96.285 -65.884 -5.751 1.00 8.64 79 SER A C 1
ATOM 651 O O . SER A 1 79 ? 95.277 -66.615 -5.811 1.00 9.45 79 SER A O 1
ATOM 654 N N . THR A 1 80 ? 96.410 -64.830 -4.943 1.00 8.29 80 THR A N 1
ATOM 655 C CA . THR A 1 80 ? 95.360 -64.389 -4.029 1.00 7.92 80 THR A CA 1
ATOM 656 C C . THR A 1 80 ? 95.445 -62.860 -4.043 1.00 8.26 80 THR A C 1
ATOM 657 O O . THR A 1 80 ? 96.296 -62.284 -4.729 1.00 9.41 80 THR A O 1
ATOM 661 N N . ILE A 1 81 ? 94.566 -62.205 -3.289 1.00 8.65 81 ILE A N 1
ATOM 662 C CA . ILE A 1 81 ? 94.598 -60.748 -3.249 1.00 8.27 81 ILE A CA 1
ATOM 663 C C . ILE A 1 81 ? 95.940 -60.239 -2.723 1.00 9.63 81 ILE A C 1
ATOM 664 O O . ILE A 1 81 ? 96.449 -59.224 -3.208 1.00 9.74 81 ILE A O 1
ATOM 669 N N . THR A 1 82 ? 96.538 -60.955 -1.772 1.00 9.06 82 THR A N 1
ATOM 670 C CA . THR A 1 82 ? 97.806 -60.515 -1.179 1.00 9.95 82 THR A CA 1
ATOM 671 C C . THR A 1 82 ? 99.069 -61.282 -1.531 1.00 10.70 82 THR A C 1
ATOM 672 O O . THR A 1 82 ? 100.140 -60.975 -1.009 1.00 11.64 82 THR A O 1
ATOM 676 N N . SER A 1 83 ? 98.973 -62.266 -2.417 1.00 8.86 83 SER A N 1
ATOM 677 C CA . SER A 1 83 ? 100.148 -63.070 -2.707 1.00 9.02 83 SER A CA 1
ATOM 678 C C . SER A 1 83 ? 101.337 -62.347 -3.322 1.00 10.19 83 SER A C 1
ATOM 679 O O . SER A 1 83 ? 102.489 -62.596 -2.936 1.00 13.17 83 SER A O 1
ATOM 682 N N . HIS A 1 84 ? 101.076 -61.447 -4.254 1.00 9.87 84 HIS A N 1
ATOM 683 C CA . HIS A 1 84 ? 102.164 -60.782 -4.946 1.00 8.70 84 HIS A CA 1
ATOM 684 C C . HIS A 1 84 ? 102.609 -59.454 -4.399 1.00 10.43 84 HIS A C 1
ATOM 685 O O . HIS A 1 84 ? 101.812 -58.680 -3.872 1.00 11.45 84 HIS A O 1
ATOM 692 N N . ASP A 1 85 ? 103.907 -59.209 -4.540 1.00 10.44 85 ASP A N 1
ATOM 693 C CA . ASP A 1 85 ? 104.476 -57.937 -4.143 1.00 12.05 85 ASP A CA 1
ATOM 694 C C . ASP A 1 85 ? 104.028 -56.917 -5.187 1.00 10.66 85 ASP A C 1
ATOM 695 O O . ASP A 1 85 ? 103.524 -57.261 -6.261 1.00 10.11 85 ASP A O 1
ATOM 700 N N . ALA A 1 86 ? 104.213 -55.647 -4.860 1.00 10.48 86 ALA A N 1
ATOM 701 C CA . ALA A 1 86 ? 103.881 -54.574 -5.785 1.00 11.10 86 ALA A CA 1
ATOM 702 C C . ALA A 1 86 ? 104.720 -54.675 -7.055 1.00 10.91 86 ALA A C 1
ATOM 703 O O . ALA A 1 86 ? 105.927 -54.960 -6.999 1.00 12.83 86 ALA A O 1
ATOM 705 N N . GLY A 1 87 ? 104.071 -54.444 -8.192 1.00 10.12 87 GLY A N 1
ATOM 706 C CA . GLY A 1 87 ? 104.739 -54.476 -9.479 1.00 11.94 87 GLY A CA 1
ATOM 707 C C . GLY A 1 87 ? 104.506 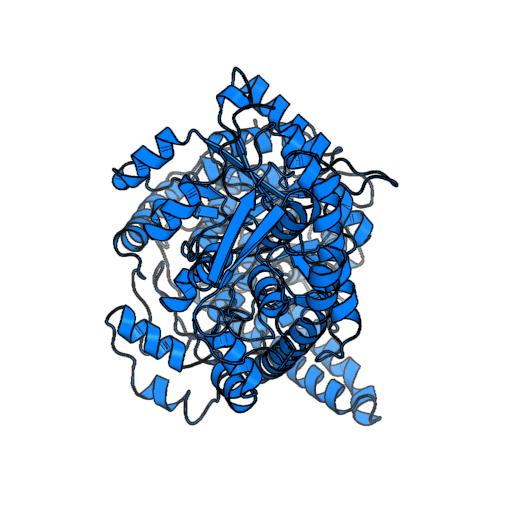-53.164 -10.212 1.00 10.78 87 GLY A C 1
ATOM 708 O O . GLY A 1 87 ? 103.449 -52.546 -10.056 1.00 9.45 87 GLY A O 1
ATOM 709 N N . TYR A 1 88 ? 105.482 -52.751 -11.017 1.00 11.17 88 TYR A N 1
ATOM 710 C CA . TYR A 1 88 ? 105.403 -51.504 -11.778 1.00 10.87 88 TYR A CA 1
ATOM 711 C C . TYR A 1 88 ? 105.914 -51.600 -13.205 1.00 11.65 88 TYR A C 1
ATOM 712 O O . TYR A 1 88 ? 106.655 -52.523 -13.560 1.00 12.19 88 TYR A O 1
ATOM 721 N N . ILE A 1 89 ? 105.506 -50.628 -14.023 1.00 11.00 89 ILE A N 1
ATOM 722 C CA . ILE A 1 89 ? 106.015 -50.492 -15.390 1.00 12.80 89 ILE A CA 1
ATOM 723 C C . ILE A 1 89 ? 107.234 -49.557 -15.193 1.00 14.12 89 ILE A C 1
ATOM 724 O O . ILE A 1 89 ? 108.342 -49.846 -15.654 1.00 15.41 89 ILE A O 1
ATOM 729 N N . ASN A 1 90 ? 107.000 -48.436 -14.505 1.00 14.28 90 ASN A N 1
ATOM 730 C CA . ASN A 1 90 ? 108.034 -47.442 -14.157 1.00 13.85 90 ASN A CA 1
ATOM 731 C C . ASN A 1 90 ? 107.422 -46.603 -13.038 1.00 13.51 90 ASN A C 1
ATOM 732 O O . ASN A 1 90 ? 106.646 -45.672 -13.272 1.00 13.33 90 ASN A O 1
ATOM 737 N N . LYS A 1 91 ? 107.772 -46.959 -11.812 1.00 14.69 91 LYS A N 1
ATOM 738 C CA . LYS A 1 91 ? 107.205 -46.319 -10.645 1.00 15.86 91 LYS A CA 1
ATOM 739 C C . LYS A 1 91 ? 107.334 -44.803 -10.596 1.00 16.74 91 LYS A C 1
ATOM 740 O O . LYS A 1 91 ? 106.515 -44.122 -9.979 1.00 18.18 91 LYS A O 1
ATOM 750 N N . GLN A 1 92 ? 108.355 -44.271 -11.252 1.00 16.21 92 GLN A N 1
ATOM 751 C CA . GLN A 1 92 ? 108.555 -42.827 -11.253 1.00 16.37 92 GLN A CA 1
ATOM 752 C C . GLN A 1 92 ? 107.527 -42.090 -12.111 1.00 16.32 92 GLN A C 1
ATOM 753 O O . GLN A 1 92 ? 107.263 -40.906 -11.887 1.00 17.61 92 GLN A O 1
ATOM 759 N N . LEU A 1 93 ? 106.909 -42.799 -13.054 1.00 13.87 93 LEU A N 1
ATOM 760 C CA . LEU A 1 93 ? 105.974 -42.182 -13.994 1.00 12.64 93 LEU A CA 1
ATOM 761 C C . LEU A 1 93 ? 104.476 -42.445 -13.808 1.00 11.81 93 LEU A C 1
ATOM 762 O O . LEU A 1 93 ? 103.636 -41.652 -14.245 1.00 12.89 93 LEU A O 1
ATOM 767 N N . GLU A 1 94 ? 104.146 -43.550 -13.158 1.00 12.18 94 GLU A N 1
ATOM 768 C CA . GLU A 1 94 ? 102.741 -43.929 -13.011 1.00 10.43 94 GLU A CA 1
ATOM 769 C C . GLU A 1 94 ? 101.926 -43.115 -12.025 1.00 10.04 94 GLU A C 1
ATOM 770 O O . GLU A 1 94 ? 102.327 -42.967 -10.870 1.00 12.96 94 GLU A O 1
ATOM 776 N N . LYS A 1 95 ? 100.770 -42.621 -12.483 1.00 9.67 95 LYS A N 1
ATOM 777 C CA . LYS A 1 95 ? 99.853 -41.840 -11.640 1.00 9.72 95 LYS A CA 1
ATOM 778 C C . LYS A 1 95 ? 98.789 -42.734 -10.989 1.00 9.43 95 LYS A C 1
ATOM 779 O O . LYS A 1 95 ? 98.181 -42.372 -9.974 1.00 10.21 95 LYS A O 1
ATOM 785 N N . ILE A 1 96 ? 98.543 -43.890 -11.610 1.00 8.82 96 ILE A N 1
ATOM 786 C CA . ILE A 1 96 ? 97.588 -44.877 -11.095 1.00 8.08 96 ILE A CA 1
ATOM 787 C C . ILE A 1 96 ? 98.405 -46.161 -11.161 1.00 7.91 96 ILE A C 1
ATOM 788 O O . ILE A 1 96 ? 98.928 -46.501 -12.221 1.00 8.97 96 ILE A O 1
ATOM 793 N N . VAL A 1 97 ? 98.518 -46.847 -10.030 1.00 7.93 97 VAL A N 1
ATOM 794 C CA . VAL A 1 97 ? 99.340 -48.038 -9.930 1.00 7.79 97 VAL A CA 1
ATOM 795 C C . VAL A 1 97 ? 98.586 -49.311 -9.609 1.00 8.03 97 VAL A C 1
ATOM 796 O O . VAL A 1 97 ? 97.438 -49.284 -9.156 1.00 8.72 97 VAL A O 1
ATOM 800 N N . GLY A 1 98 ? 99.274 -50.425 -9.833 1.00 7.55 98 GLY A N 1
ATOM 801 C CA . GLY A 1 98 ? 98.723 -51.732 -9.535 1.00 8.15 98 GLY A CA 1
ATOM 802 C C . GLY A 1 98 ? 98.762 -52.718 -10.683 1.00 6.77 98 GLY A C 1
ATOM 803 O O . GLY A 1 98 ? 98.204 -52.449 -11.746 1.00 8.11 98 GLY A O 1
ATOM 804 N N . LEU A 1 99 ? 99.431 -53.856 -10.460 1.00 7.61 99 LEU A N 1
ATOM 805 C CA . LEU A 1 99 ? 99.490 -54.927 -11.457 1.00 8.02 99 LEU A CA 1
ATOM 806 C C . LEU A 1 99 ? 99.077 -56.231 -10.785 1.00 7.13 99 LEU A C 1
ATOM 807 O O . LEU A 1 99 ? 99.183 -56.383 -9.569 1.00 7.68 99 LEU A O 1
ATOM 812 N N . GLN A 1 100 ? 98.608 -57.185 -11.591 1.00 8.29 100 GLN A N 1
ATOM 813 C CA . GLN A 1 100 ? 98.201 -58.470 -11.043 1.00 6.62 100 GLN A CA 1
ATOM 814 C C . GLN A 1 100 ? 99.333 -59.201 -10.346 1.00 7.84 100 GLN A C 1
ATOM 815 O O . GLN A 1 100 ? 99.153 -59.738 -9.255 1.00 6.99 100 GLN A O 1
ATOM 821 N N . THR A 1 101 ? 100.493 -59.247 -10.992 1.00 9.55 101 THR A N 1
ATOM 822 C CA . THR A 1 101 ? 101.643 -59.912 -10.380 1.00 9.59 101 THR A CA 1
ATOM 823 C C . THR A 1 101 ? 102.722 -58.865 -10.152 1.00 10.46 101 THR A C 1
ATOM 824 O O . THR A 1 101 ? 102.423 -57.668 -10.109 1.00 11.20 101 THR A O 1
ATOM 828 N N . GLU A 1 102 ? 103.970 -59.296 -10.014 1.00 9.92 102 GLU A N 1
ATOM 829 C CA . GLU A 1 102 ? 105.047 -58.342 -9.762 1.00 10.95 102 GLU A CA 1
ATOM 830 C C . GLU A 1 102 ? 105.666 -57.743 -11.019 1.00 11.13 102 GLU A C 1
ATOM 831 O O . GLU A 1 102 ? 106.555 -56.878 -10.937 1.00 12.68 102 GLU A O 1
ATOM 837 N N . ALA A 1 103 ? 105.193 -58.172 -12.184 1.00 10.46 103 ALA A N 1
ATOM 838 C CA . ALA A 1 103 ? 105.719 -57.684 -13.458 1.00 10.49 103 ALA A CA 1
ATOM 839 C C . ALA A 1 103 ? 104.642 -57.489 -14.513 1.00 10.58 103 ALA A C 1
ATOM 840 O O . ALA A 1 103 ? 103.682 -58.252 -14.581 1.00 10.60 103 ALA A O 1
ATOM 842 N N . PRO A 1 104 ? 104.793 -56.460 -15.364 1.00 10.63 104 PRO A N 1
ATOM 843 C CA . PRO A 1 104 ? 103.799 -56.206 -16.413 1.00 9.87 104 PRO A CA 1
ATOM 844 C C . PRO A 1 104 ? 103.573 -57.421 -17.307 1.00 11.08 104 PRO A C 1
ATOM 845 O O . PRO A 1 104 ? 104.533 -58.043 -17.795 1.00 12.47 104 PRO A O 1
ATOM 849 N N . LEU A 1 105 ? 102.298 -57.738 -17.508 1.00 10.38 105 LEU A N 1
ATOM 850 C CA . LEU A 1 105 ? 101.849 -58.833 -18.365 1.00 9.77 105 LEU A CA 1
ATOM 851 C C . LEU A 1 105 ? 102.235 -60.235 -17.915 1.00 10.15 105 LEU A C 1
ATOM 852 O O . LEU A 1 105 ? 101.954 -61.201 -18.620 1.00 11.95 105 LEU A O 1
ATOM 857 N N . LYS A 1 106 ? 102.882 -60.367 -16.760 1.00 9.36 106 LYS A N 1
ATOM 858 C CA . LYS A 1 106 ? 103.202 -61.706 -16.266 1.00 9.48 106 LYS A CA 1
ATOM 859 C C . LYS A 1 106 ? 101.888 -62.255 -15.702 1.00 9.52 106 LYS A C 1
ATOM 860 O O . LYS A 1 106 ? 101.239 -61.614 -14.859 1.00 10.09 106 LYS A O 1
ATOM 866 N N . ARG A 1 107 ? 101.503 -63.441 -16.159 1.00 8.26 107 ARG A N 1
ATOM 867 C CA . ARG A 1 107 ? 100.220 -64.022 -15.767 1.00 8.43 107 ARG A CA 1
ATOM 868 C C . ARG A 1 107 ? 100.309 -64.900 -14.536 1.00 9.20 107 ARG A C 1
ATOM 869 O O . ARG A 1 107 ? 101.323 -65.538 -14.283 1.00 9.85 107 ARG A O 1
ATOM 877 N N . ALA A 1 108 ? 99.231 -64.915 -13.756 1.00 8.41 108 ALA A N 1
ATOM 878 C CA . ALA A 1 108 ? 99.199 -65.668 -12.518 1.00 7.33 108 ALA A CA 1
ATOM 879 C C . ALA A 1 108 ? 98.632 -67.063 -12.640 1.00 7.39 108 ALA A C 1
ATOM 880 O O . ALA A 1 108 ? 98.085 -67.443 -13.683 1.00 9.43 108 ALA A O 1
ATOM 882 N N . LEU A 1 109 ? 98.798 -67.830 -11.568 1.00 9.14 109 LEU A N 1
ATOM 883 C CA . LEU A 1 109 ? 98.175 -69.153 -11.459 1.00 10.06 109 LEU A CA 1
ATOM 884 C C . LEU A 1 109 ? 97.004 -68.907 -10.499 1.00 10.92 109 LEU A C 1
ATOM 885 O O . LEU A 1 109 ? 97.193 -68.408 -9.384 1.00 11.02 109 LEU A O 1
ATOM 890 N N . ILE A 1 110 ? 95.792 -69.235 -10.929 1.00 10.49 110 ILE A N 1
ATOM 891 C CA . ILE A 1 110 ? 94.596 -69.041 -10.093 1.00 12.35 110 ILE A CA 1
ATOM 892 C C . ILE A 1 110 ? 94.040 -70.459 -10.064 1.00 11.48 110 ILE A C 1
ATOM 893 O O . ILE A 1 110 ? 93.100 -70.806 -10.783 1.00 13.75 110 ILE A O 1
ATOM 901 N N . PRO A 1 111 ? 94.608 -71.297 -9.178 1.00 12.02 111 PRO A N 1
ATOM 902 C CA . PRO A 1 111 ? 94.243 -72.707 -9.038 1.00 12.23 111 PRO A CA 1
ATOM 903 C C . PRO A 1 111 ? 92.905 -73.147 -8.502 1.00 11.53 111 PRO A C 1
ATOM 904 O O . PRO A 1 111 ? 92.511 -74.292 -8.749 1.00 12.33 111 PRO A O 1
ATOM 908 N N . PHE A 1 112 ? 92.206 -72.274 -7.781 1.00 10.34 112 PHE A N 1
ATOM 909 C CA . PHE A 1 112 ? 90.925 -72.692 -7.233 1.00 10.44 112 PHE A CA 1
ATOM 910 C C . PHE A 1 112 ? 89.963 -73.157 -8.309 1.00 10.95 112 PHE A C 1
ATOM 911 O O . PHE A 1 112 ? 89.124 -74.010 -8.050 1.00 11.61 112 PHE A O 1
ATOM 925 N N . GLY A 1 113 ? 90.111 -72.630 -9.522 1.00 11.81 113 GLY A N 1
ATOM 926 C CA . GLY A 1 113 ? 89.231 -73.018 -10.604 1.00 11.54 113 GLY A CA 1
ATOM 927 C C . GLY A 1 113 ? 89.549 -74.370 -11.223 1.00 11.40 113 GLY A C 1
ATOM 928 O O . GLY A 1 113 ? 88.682 -74.969 -11.848 1.00 11.48 113 GLY A O 1
ATOM 929 N N . GLY A 1 114 ? 90.786 -74.841 -11.073 1.00 10.79 114 GLY A N 1
ATOM 930 C CA . GLY A 1 114 ? 91.149 -76.122 -11.663 1.00 11.56 114 GLY A CA 1
ATOM 931 C C . GLY A 1 114 ? 92.648 -76.241 -11.844 1.00 12.41 114 GLY A C 1
ATOM 932 O O . GLY A 1 114 ? 93.330 -75.271 -12.215 1.00 13.97 114 GLY A O 1
ATOM 933 N N . ILE A 1 115 ? 93.170 -77.432 -11.592 1.00 11.43 115 ILE A N 1
ATOM 934 C CA . ILE A 1 115 ? 94.602 -77.652 -11.717 1.00 11.55 115 ILE A CA 1
ATOM 935 C C . ILE A 1 115 ? 94.977 -78.241 -13.081 1.00 10.56 115 ILE A C 1
ATOM 936 O O . ILE A 1 115 ? 96.049 -77.941 -13.621 1.00 11.54 115 ILE A O 1
ATOM 941 N N . LYS A 1 116 ? 94.092 -79.039 -13.665 1.00 11.12 116 LYS A N 1
ATOM 942 C CA . LYS A 1 116 ? 94.384 -79.617 -14.968 1.00 10.66 116 LYS A CA 1
ATOM 943 C C . LYS A 1 116 ? 94.585 -78.552 -16.036 1.00 12.06 116 LYS A C 1
ATOM 944 O O . LYS A 1 116 ? 95.409 -78.722 -16.935 1.00 11.60 116 LYS A O 1
ATOM 950 N N . MET A 1 117 ? 93.854 -77.440 -15.941 1.00 11.84 117 MET A N 1
ATOM 951 C CA . MET A 1 117 ? 94.006 -76.379 -16.935 1.00 11.46 117 MET A CA 1
ATOM 952 C C . MET A 1 117 ? 95.391 -75.741 -16.810 1.00 10.29 117 MET A C 1
ATOM 953 O O . MET A 1 117 ? 96.013 -75.395 -17.813 1.00 11.07 117 MET A O 1
ATOM 958 N N . ILE A 1 118 ? 95.858 -75.580 -15.574 1.00 10.11 118 ILE A N 1
ATOM 959 C CA . ILE A 1 118 ? 97.173 -75.016 -15.344 1.00 10.22 118 ILE A CA 1
ATOM 960 C C . ILE A 1 118 ? 98.213 -75.977 -15.908 1.00 10.66 118 ILE A C 1
ATOM 961 O O . ILE A 1 118 ? 99.155 -75.541 -16.573 1.00 10.96 118 ILE A O 1
ATOM 966 N N . GLU A 1 119 ? 98.040 -77.272 -15.667 1.00 11.11 119 GLU A N 1
ATOM 967 C CA . GLU A 1 119 ? 98.996 -78.245 -16.214 1.00 12.53 119 GLU A CA 1
ATOM 968 C C . GLU A 1 119 ? 99.011 -78.142 -17.744 1.00 13.47 119 GLU A C 1
ATOM 969 O O . GLU A 1 119 ? 100.074 -78.232 -18.383 1.00 13.94 119 GLU A O 1
ATOM 975 N N . GLY A 1 120 ? 97.829 -77.958 -18.330 1.00 11.21 120 GLY A N 1
ATOM 976 C CA . GLY A 1 120 ? 97.719 -77.846 -19.777 1.00 12.11 120 GLY A CA 1
ATOM 977 C C . GLY A 1 120 ? 98.438 -76.619 -20.313 1.00 12.39 120 GLY A C 1
ATOM 978 O O . GLY A 1 120 ? 99.067 -76.659 -21.372 1.00 13.40 120 GLY A O 1
ATOM 979 N N . SER A 1 121 ? 98.343 -75.510 -19.586 1.00 12.61 121 SER A N 1
ATOM 980 C CA . SER A 1 121 ? 99.010 -74.292 -20.017 1.00 11.48 121 SER A CA 1
ATOM 981 C C . SER A 1 121 ? 100.527 -74.416 -19.899 1.00 11.48 121 SER A C 1
ATOM 982 O O . SER A 1 121 ? 101.275 -73.947 -20.762 1.00 12.93 121 SER A O 1
ATOM 985 N N . CYS A 1 122 ? 100.981 -75.026 -18.813 1.00 12.73 122 CYS A N 1
ATOM 986 C CA . CYS A 1 122 ? 102.419 -75.212 -18.635 1.00 13.86 122 CYS A CA 1
ATOM 987 C C . CYS A 1 122 ? 102.983 -76.050 -19.770 1.00 15.65 122 CYS A C 1
ATOM 988 O O . CYS A 1 122 ? 104.043 -75.732 -20.322 1.00 16.82 122 CYS A O 1
ATOM 991 N N . LYS A 1 123 ? 102.273 -77.112 -20.142 1.00 15.68 123 LYS A N 1
ATOM 992 C CA . LYS A 1 123 ? 102.744 -77.961 -21.235 1.00 17.35 123 LYS A CA 1
ATOM 993 C C . LYS A 1 123 ? 102.743 -77.204 -22.560 1.00 17.30 123 LYS A C 1
ATOM 994 O O . LYS A 1 123 ? 103.709 -77.258 -23.326 1.00 18.12 123 LYS A O 1
ATOM 1000 N N . ALA A 1 124 ? 101.662 -76.480 -22.823 1.00 15.19 124 ALA A N 1
ATOM 1001 C CA . ALA A 1 124 ? 101.531 -75.736 -24.066 1.00 14.57 124 ALA A CA 1
ATOM 1002 C C . ALA A 1 124 ? 102.571 -74.641 -24.261 1.00 14.54 124 ALA A C 1
ATOM 1003 O O . ALA A 1 124 ? 103.014 -74.411 -25.382 1.00 15.00 124 ALA A O 1
ATOM 1005 N N . TYR A 1 125 ? 102.950 -73.965 -23.179 1.00 14.70 125 TYR A N 1
ATOM 1006 C CA . TYR A 1 125 ? 103.898 -72.856 -23.277 1.00 15.29 125 TYR A CA 1
ATOM 1007 C C . TYR A 1 125 ? 105.289 -73.174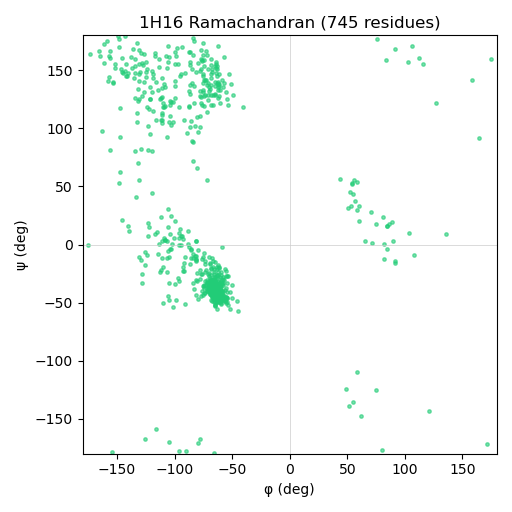 -22.770 1.00 17.71 125 TYR A C 1
ATOM 1008 O O . TYR A 1 125 ? 106.092 -72.269 -22.508 1.00 18.23 125 TYR A O 1
ATOM 1017 N N . ASN A 1 126 ? 105.549 -74.466 -22.612 1.00 18.58 126 ASN A N 1
ATOM 1018 C CA . ASN A 1 126 ? 106.853 -74.972 -22.199 1.00 22.68 126 ASN A CA 1
ATOM 1019 C C . ASN A 1 126 ? 107.430 -74.435 -20.897 1.00 22.66 126 ASN A C 1
ATOM 1020 O O . ASN A 1 126 ? 108.546 -73.910 -20.860 1.00 22.19 126 ASN A O 1
ATOM 1028 N N . ARG A 1 127 ? 106.661 -74.566 -19.825 1.00 21.93 127 ARG A N 1
ATOM 1029 C CA . ARG A 1 127 ? 107.121 -74.161 -18.510 1.00 21.60 127 ARG A CA 1
ATOM 1030 C C . ARG A 1 127 ? 106.812 -75.350 -17.612 1.00 22.37 127 ARG A C 1
ATOM 1031 O O . ARG A 1 127 ? 105.941 -76.169 -17.913 1.00 23.30 127 ARG A O 1
ATOM 1039 N N . GLU A 1 128 ? 107.554 -75.469 -16.524 1.00 20.16 128 GLU A N 1
ATOM 1040 C CA . GLU A 1 128 ? 107.358 -76.580 -15.611 1.00 19.41 128 GLU A CA 1
ATOM 1041 C C . GLU A 1 128 ? 106.597 -76.151 -14.358 1.00 16.92 128 GLU A C 1
ATOM 1042 O O . GLU A 1 128 ? 107.026 -75.249 -13.635 1.00 17.89 128 GLU A O 1
ATOM 1048 N N . LEU A 1 129 ? 105.471 -76.808 -14.105 1.00 16.34 129 LEU A N 1
ATOM 1049 C CA . LEU A 1 129 ? 104.653 -76.515 -12.925 1.00 14.79 129 LEU A CA 1
ATOM 1050 C C . LEU A 1 129 ? 105.344 -77.007 -11.658 1.00 15.17 129 LEU A C 1
ATOM 1051 O O . LEU A 1 129 ? 105.897 -78.108 -11.642 1.00 17.49 129 LEU A O 1
ATOM 1056 N N . ASP A 1 130 ? 105.327 -76.210 -10.592 1.00 13.53 130 ASP A N 1
ATOM 1057 C CA . ASP A 1 130 ? 105.921 -76.655 -9.334 1.00 14.77 130 ASP A CA 1
ATOM 1058 C C . ASP A 1 130 ? 105.067 -77.816 -8.809 1.00 14.15 130 ASP A C 1
ATOM 1059 O O . ASP A 1 130 ? 103.850 -77.708 -8.719 1.00 13.29 130 ASP A O 1
ATOM 1067 N N . PRO A 1 131 ? 105.691 -78.950 -8.461 1.00 14.45 131 PRO A N 1
ATOM 1068 C CA . PRO A 1 131 ? 104.966 -80.119 -7.951 1.00 15.69 131 PRO A CA 1
ATOM 1069 C C . PRO A 1 131 ? 104.069 -79.838 -6.743 1.00 15.30 131 PRO A C 1
ATOM 1070 O O . PRO A 1 131 ? 103.033 -80.474 -6.567 1.00 15.69 131 PRO A O 1
ATOM 1074 N N . MET A 1 132 ? 104.491 -78.902 -5.904 1.00 16.04 132 MET A N 1
ATOM 1075 C CA . MET A 1 132 ? 103.739 -78.538 -4.707 1.00 15.65 132 MET A CA 1
ATOM 1076 C C . MET A 1 132 ? 102.376 -77.942 -5.072 1.00 14.33 132 MET A C 1
ATOM 1077 O O . MET A 1 132 ? 101.371 -78.240 -4.430 1.00 12.20 132 MET A O 1
ATOM 1082 N N . ILE A 1 133 ? 102.342 -77.091 -6.092 1.00 13.78 133 ILE A N 1
ATOM 1083 C CA . ILE A 1 133 ? 101.062 -76.491 -6.517 1.00 13.39 133 ILE A CA 1
ATOM 1084 C C . ILE A 1 133 ? 100.121 -77.607 -6.998 1.00 14.31 133 ILE A C 1
ATOM 1085 O O . ILE A 1 133 ? 98.929 -77.630 -6.666 1.00 12.81 133 ILE A O 1
ATOM 1090 N N . LYS A 1 134 ? 100.651 -78.543 -7.779 1.00 11.86 134 LYS A N 1
ATOM 1091 C CA . LYS A 1 134 ? 99.828 -79.641 -8.274 1.00 13.07 134 LYS A CA 1
ATOM 1092 C C . LYS A 1 134 ? 99.302 -80.475 -7.110 1.00 11.77 134 LYS A C 1
ATOM 1093 O O . LYS A 1 134 ? 98.129 -80.845 -7.082 1.00 12.84 134 LYS A O 1
ATOM 1099 N N . LYS A 1 135 ? 100.166 -80.756 -6.140 1.00 11.56 135 LYS A N 1
ATOM 1100 C CA . LYS A 1 135 ? 99.753 -81.552 -4.985 1.00 12.14 135 LYS A CA 1
ATOM 1101 C C . LYS A 1 135 ? 98.668 -80.860 -4.164 1.00 11.01 135 LYS A C 1
ATOM 1102 O O . LYS A 1 135 ? 97.646 -81.458 -3.835 1.00 10.83 135 LYS A O 1
ATOM 1112 N N . ILE A 1 136 ? 98.885 -79.589 -3.833 1.00 9.44 136 ILE A N 1
ATOM 1113 C CA . ILE A 1 136 ? 97.897 -78.882 -3.039 1.00 9.99 136 ILE A CA 1
ATOM 1114 C C . ILE A 1 136 ? 96.528 -78.889 -3.682 1.00 10.28 136 ILE A C 1
ATOM 1115 O O . ILE A 1 136 ? 95.532 -79.146 -3.014 1.00 10.18 136 ILE A O 1
ATOM 1120 N N . PHE A 1 137 ? 96.487 -78.622 -4.985 1.00 10.17 137 PHE A N 1
ATOM 1121 C CA . PHE A 1 137 ? 95.216 -78.513 -5.666 1.00 9.51 137 PHE A CA 1
ATOM 1122 C C . PHE A 1 137 ? 94.641 -79.772 -6.280 1.00 11.56 137 PHE A C 1
ATOM 1123 O O . PHE A 1 137 ? 93.749 -79.721 -7.121 1.00 12.04 137 PHE A O 1
ATOM 1131 N N A THR A 1 138 ? 95.177 -80.904 -5.847 0.54 11.24 138 THR A N 1
ATOM 1132 N N B THR A 1 138 ? 95.155 -80.911 -5.805 0.46 11.94 138 THR A N 1
ATOM 1133 C CA A THR A 1 138 ? 94.668 -82.197 -6.272 0.54 12.46 138 THR A CA 1
ATOM 1134 C CA B THR A 1 138 ? 94.696 -82.246 -6.208 0.46 13.15 138 THR A CA 1
ATOM 1135 C C A THR A 1 138 ? 94.186 -82.905 -5.005 0.54 12.71 138 THR A C 1
ATOM 1136 C C B THR A 1 138 ? 94.556 -83.158 -4.978 0.46 13.14 138 THR A C 1
ATOM 1137 O O A THR A 1 138 ? 93.077 -83.439 -4.959 0.54 13.74 138 THR A O 1
ATOM 1138 O O B THR A 1 138 ? 93.927 -84.219 -5.049 0.46 13.13 138 THR A O 1
ATOM 1145 N N A GLU A 1 139 ? 95.004 -82.868 -3.958 0.54 11.56 139 GLU A N 1
ATOM 1146 N N B GLU A 1 139 ? 95.139 -82.744 -3.855 0.46 11.87 139 GLU A N 1
ATOM 1147 C CA A GLU A 1 139 ? 94.670 -83.558 -2.723 0.54 11.90 139 GLU A CA 1
ATOM 1148 C CA B GLU A 1 139 ? 95.098 -83.538 -2.631 0.46 12.25 139 GLU A CA 1
ATOM 1149 C C A GLU A 1 139 ? 94.126 -82.748 -1.556 0.54 11.38 139 GLU A C 1
ATOM 1150 C C B GLU A 1 139 ? 94.493 -82.832 -1.422 0.46 11.16 139 GLU A C 1
ATOM 1151 O O A GLU A 1 139 ? 93.314 -83.258 -0.783 0.54 12.50 139 GLU A O 1
ATOM 1152 O O B GLU A 1 139 ? 93.961 -83.491 -0.523 0.46 10.87 139 GLU A O 1
ATOM 1163 N N . TYR A 1 140 ? 94.559 -81.501 -1.408 1.00 10.87 140 TYR A N 1
ATOM 1164 C CA . TYR A 1 140 ? 94.084 -80.709 -0.266 1.00 10.35 140 TYR A CA 1
ATOM 1165 C C . TYR A 1 140 ? 92.929 -79.759 -0.555 1.00 9.80 140 TYR A C 1
ATOM 1166 O O . TYR A 1 140 ? 91.928 -79.774 0.150 1.00 12.37 140 TYR A O 1
ATOM 1175 N N . ARG A 1 141 ? 93.070 -78.938 -1.586 1.00 10.05 141 ARG A N 1
ATOM 1176 C CA . ARG A 1 141 ? 92.007 -78.012 -1.962 1.00 9.25 141 ARG A CA 1
ATOM 1177 C C . ARG A 1 141 ? 91.430 -78.480 -3.295 1.00 9.18 141 ARG A C 1
ATOM 1178 O O . ARG A 1 141 ? 92.094 -78.446 -4.338 1.00 8.91 141 ARG A O 1
ATOM 1186 N N . LYS A 1 142 ? 90.195 -78.952 -3.247 1.00 8.53 142 LYS A N 1
ATOM 1187 C CA . LYS A 1 142 ? 89.526 -79.409 -4.453 1.00 8.62 142 LYS A CA 1
ATOM 1188 C C . LYS A 1 142 ? 89.209 -78.186 -5.284 1.00 9.81 142 LYS A C 1
ATOM 1189 O O . LYS A 1 142 ? 89.018 -77.095 -4.747 1.00 10.41 142 LYS A O 1
ATOM 1195 N N . THR A 1 143 ? 89.165 -78.368 -6.596 1.00 8.10 143 THR A N 1
ATOM 1196 C CA . THR A 1 143 ? 88.896 -77.264 -7.511 1.00 8.44 143 THR A CA 1
ATOM 1197 C C . THR A 1 143 ? 87.517 -77.331 -8.134 1.00 7.99 143 THR A C 1
ATOM 1198 O O . THR A 1 143 ? 86.852 -78.374 -8.120 1.00 8.64 143 THR A O 1
ATOM 1202 N N . HIS A 1 144 ? 87.089 -76.188 -8.664 1.00 7.60 144 HIS A N 1
ATOM 1203 C CA . HIS A 1 144 ? 85.819 -76.074 -9.343 1.00 7.60 144 HIS A CA 1
ATOM 1204 C C . HIS A 1 144 ? 85.752 -77.119 -10.461 1.00 8.21 144 HIS A C 1
ATOM 1205 O O . HIS A 1 144 ? 84.787 -77.887 -10.552 1.00 7.85 144 HIS A O 1
ATOM 1212 N N . ASN A 1 145 ? 86.791 -77.164 -11.294 1.00 7.56 145 ASN A N 1
ATOM 1213 C CA . ASN A 1 145 ? 86.815 -78.110 -12.407 1.00 7.42 145 ASN A CA 1
ATOM 1214 C C . ASN A 1 145 ? 86.598 -79.545 -11.931 1.00 8.07 145 ASN A C 1
ATOM 1215 O O . ASN A 1 145 ? 85.791 -80.274 -12.513 1.00 8.95 145 ASN A O 1
ATOM 1220 N N . GLN A 1 146 ? 87.291 -79.961 -10.870 1.00 7.17 146 GLN A N 1
ATOM 1221 C CA . GLN A 1 146 ? 87.110 -81.352 -10.448 1.00 7.08 146 GLN A CA 1
ATOM 1222 C C . GLN A 1 146 ? 85.734 -81.605 -9.835 1.00 7.78 146 GLN A C 1
ATOM 1223 O O . GLN A 1 146 ? 85.175 -82.681 -10.003 1.00 8.78 146 GLN A O 1
ATOM 1229 N N . GLY A 1 147 ? 85.173 -80.619 -9.132 1.00 7.53 147 GLY A N 1
ATOM 1230 C CA . GLY A 1 147 ? 83.847 -80.790 -8.570 1.00 7.52 147 GLY A CA 1
ATOM 1231 C C . GLY A 1 147 ? 82.834 -81.010 -9.680 1.00 7.65 147 GLY A C 1
ATOM 1232 O O . GLY A 1 147 ? 81.943 -81.854 -9.565 1.00 8.69 147 GLY A O 1
ATOM 1233 N N . VAL A 1 148 ? 82.959 -80.240 -10.764 1.00 7.44 148 VAL A N 1
ATOM 1234 C CA . VAL A 1 148 ? 82.045 -80.374 -11.889 1.00 7.58 148 VAL A CA 1
ATOM 1235 C C . VAL A 1 148 ? 82.178 -81.740 -12.557 1.00 8.62 148 VAL A C 1
ATOM 1236 O O . VAL A 1 148 ? 81.176 -82.436 -12.776 1.00 8.11 148 VAL A O 1
ATOM 1240 N N . PHE A 1 149 ? 83.409 -82.143 -12.864 1.00 8.57 149 PHE A N 1
ATOM 1241 C CA . PHE A 1 149 ? 83.586 -83.424 -13.537 1.00 8.85 149 PHE A CA 1
ATOM 1242 C C . PHE A 1 149 ? 83.242 -84.615 -12.675 1.00 10.10 149 PHE A C 1
ATOM 1243 O O . PHE A 1 149 ? 82.937 -85.688 -13.198 1.00 9.86 149 PHE A O 1
ATOM 1251 N N . ASP A 1 150 ? 83.242 -84.432 -11.360 1.00 8.74 150 ASP A N 1
ATOM 1252 C CA . ASP A 1 150 ? 82.852 -85.528 -10.470 1.00 7.46 150 ASP A CA 1
ATOM 1253 C C . ASP A 1 150 ? 81.344 -85.747 -10.516 1.00 8.06 150 ASP A C 1
ATOM 1254 O O . ASP A 1 150 ? 80.863 -86.842 -10.197 1.00 9.72 150 ASP A O 1
ATOM 1259 N N . VAL A 1 151 ? 80.600 -84.708 -10.902 1.00 9.08 151 VAL A N 1
ATOM 1260 C CA . VAL A 1 151 ? 79.142 -84.772 -10.881 1.00 8.37 151 VAL A CA 1
ATOM 1261 C C . VAL A 1 151 ? 78.433 -84.794 -12.243 1.00 7.62 151 VAL A C 1
ATOM 1262 O O . VAL A 1 151 ? 77.236 -85.110 -12.320 1.00 8.74 151 VAL A O 1
ATOM 1266 N N . TYR A 1 152 ? 79.175 -84.515 -13.310 1.00 8.10 152 TYR A N 1
ATOM 1267 C CA . TYR A 1 152 ? 78.623 -84.538 -14.665 1.00 9.00 152 TYR A CA 1
ATOM 1268 C C . TYR A 1 152 ? 78.025 -85.907 -14.992 1.00 9.98 152 TYR A C 1
ATOM 1269 O O . TYR A 1 152 ? 78.333 -86.914 -14.343 1.00 10.73 152 TYR A O 1
ATOM 1278 N N . THR A 1 153 ? 77.182 -85.933 -16.014 1.00 9.88 153 THR A N 1
ATOM 1279 C CA . THR A 1 153 ? 76.575 -87.183 -16.469 1.00 9.72 153 THR A CA 1
ATOM 1280 C C . THR A 1 153 ? 77.255 -87.614 -17.765 1.00 9.59 153 THR A C 1
ATOM 1281 O O . THR A 1 153 ? 77.893 -86.811 -18.451 1.00 9.36 153 THR A O 1
ATOM 1285 N N . PRO A 1 154 ? 77.118 -88.897 -18.124 1.00 11.00 154 PRO A N 1
ATOM 1286 C CA . PRO A 1 154 ? 77.725 -89.382 -19.366 1.00 11.83 154 PRO A CA 1
ATOM 1287 C C . PRO A 1 154 ? 77.113 -88.622 -20.553 1.00 10.80 154 PRO A C 1
ATOM 1288 O O . PRO A 1 154 ? 77.799 -88.368 -21.542 1.00 12.43 154 PRO A O 1
ATOM 1292 N N . ASP A 1 155 ? 75.833 -88.261 -20.441 1.00 11.64 155 ASP A N 1
ATOM 1293 C CA . ASP A 1 155 ? 75.127 -87.540 -21.502 1.00 11.44 155 ASP A CA 1
ATOM 1294 C C . ASP A 1 155 ? 75.741 -86.163 -21.717 1.00 11.69 155 ASP A C 1
ATOM 1295 O O . ASP A 1 155 ? 75.972 -85.749 -22.854 1.00 11.60 155 ASP A O 1
ATOM 1300 N N . ILE A 1 156 ? 76.010 -85.446 -20.627 1.00 10.39 156 ILE A N 1
ATOM 1301 C CA . ILE A 1 156 ? 76.616 -84.120 -20.761 1.00 10.10 156 ILE A CA 1
ATOM 1302 C C . ILE A 1 156 ? 78.014 -84.253 -21.365 1.00 10.63 156 ILE A C 1
ATOM 1303 O O . ILE A 1 156 ? 78.414 -83.456 -22.220 1.00 10.77 156 ILE A O 1
ATOM 1308 N N . LEU A 1 157 ? 78.750 -85.280 -20.959 1.00 10.68 157 LEU A N 1
ATOM 1309 C CA . LEU A 1 157 ? 80.082 -85.476 -21.515 1.00 10.62 157 LEU A CA 1
ATOM 1310 C C . LEU A 1 157 ? 80.000 -85.771 -23.019 1.00 10.93 157 LEU A C 1
ATOM 1311 O O . LEU A 1 157 ? 80.839 -85.311 -23.795 1.00 11.63 157 LEU A O 1
ATOM 1316 N N . ARG A 1 158 ? 78.994 -86.539 -23.441 1.00 11.93 158 ARG A N 1
ATOM 1317 C CA . ARG A 1 158 ? 78.863 -86.823 -24.870 1.00 12.09 158 ARG A CA 1
ATOM 1318 C C . ARG A 1 158 ? 78.538 -85.545 -25.648 1.00 10.85 158 ARG A C 1
ATOM 1319 O O . ARG A 1 158 ? 79.034 -85.344 -26.757 1.00 11.84 158 ARG A O 1
ATOM 1327 N N . CYS A 1 159 ? 77.721 -84.673 -25.071 1.00 11.28 159 CYS A N 1
ATOM 1328 C CA . CYS A 1 159 ? 77.369 -83.414 -25.728 1.00 11.88 159 CYS A CA 1
ATOM 1329 C C . CYS A 1 159 ? 78.593 -82.508 -25.838 1.00 11.95 159 CYS A C 1
ATOM 1330 O O . CYS A 1 159 ? 78.749 -81.773 -26.821 1.00 11.49 159 CYS A O 1
ATOM 1333 N N . ARG A 1 160 ? 79.447 -82.555 -24.819 1.00 10.54 160 ARG A N 1
ATOM 1334 C CA . ARG A 1 160 ? 80.661 -81.748 -24.799 1.00 10.63 160 ARG A CA 1
ATOM 1335 C C . ARG A 1 160 ? 81.604 -82.240 -25.896 1.00 11.54 160 ARG A C 1
ATOM 1336 O O . ARG A 1 160 ? 82.164 -81.448 -26.658 1.00 11.76 160 ARG A O 1
ATOM 1344 N N . LYS A 1 161 ? 81.753 -83.560 -25.992 1.00 11.56 161 LYS A N 1
ATOM 1345 C CA . LYS A 1 161 ? 82.644 -84.164 -26.978 1.00 12.44 161 LYS A CA 1
ATOM 1346 C C . LYS A 1 161 ? 82.170 -83.951 -28.414 1.00 12.10 161 LYS A C 1
ATOM 1347 O O . LYS A 1 161 ? 82.973 -83.707 -29.319 1.00 13.73 161 LYS A O 1
ATOM 1353 N N . SER A 1 162 ? 80.859 -84.034 -28.615 1.00 11.91 162 SER A N 1
ATOM 1354 C CA . SER A 1 162 ? 80.306 -83.929 -29.962 1.00 12.17 162 SER A CA 1
ATOM 1355 C C . SER A 1 162 ? 80.132 -82.545 -30.523 1.00 13.15 162 SER A C 1
ATOM 1356 O O . SER A 1 162 ? 79.869 -82.378 -31.720 1.00 13.80 162 SER A O 1
ATOM 1359 N N . GLY A 1 163 ? 80.254 -81.531 -29.683 1.00 11.60 163 GLY A N 1
ATOM 1360 C CA . GLY A 1 163 ? 80.085 -80.202 -30.216 1.00 11.60 163 GLY A CA 1
ATOM 1361 C C . GLY A 1 163 ? 78.663 -79.694 -30.211 1.00 11.84 163 GLY A C 1
ATOM 1362 O O . GLY A 1 163 ? 78.343 -78.780 -30.966 1.00 12.30 163 GLY A O 1
ATOM 1363 N N . VAL A 1 164 ? 77.787 -80.278 -29.402 1.00 12.28 164 VAL A N 1
ATOM 1364 C CA . VAL A 1 164 ? 76.435 -79.725 -29.324 1.00 13.12 164 VAL A CA 1
ATOM 1365 C C . VAL A 1 164 ? 76.333 -78.789 -28.095 1.00 12.62 164 VAL A C 1
ATOM 1366 O O . VAL A 1 164 ? 75.563 -77.823 -28.098 1.00 11.98 164 VAL A O 1
ATOM 1372 N N . LEU A 1 165 ? 77.130 -79.057 -27.059 1.00 12.11 165 LEU A N 1
ATOM 1373 C CA . LEU A 1 165 ? 77.148 -78.220 -25.855 1.00 12.40 165 LEU A CA 1
ATOM 1374 C C . LEU A 1 165 ? 78.591 -78.299 -25.376 1.00 11.24 165 LEU A C 1
ATOM 1375 O O . LEU A 1 165 ? 78.969 -79.204 -24.613 1.00 12.15 165 LEU A O 1
ATOM 1380 N N . THR A 1 166 ? 79.393 -77.335 -25.820 1.00 9.22 166 THR A N 1
ATOM 1381 C CA . THR A 1 166 ? 80.831 -77.335 -25.551 1.00 11.40 166 THR A CA 1
ATOM 1382 C C . THR A 1 166 ? 81.291 -75.946 -25.167 1.00 10.51 166 THR A C 1
ATOM 1383 O O . THR A 1 166 ? 80.696 -74.958 -25.597 1.00 11.89 166 THR A O 1
ATOM 1387 N N . GLY A 1 167 ? 82.356 -75.884 -24.370 1.00 9.63 167 GLY A N 1
ATOM 1388 C CA . GLY A 1 167 ? 82.911 -74.598 -23.974 1.00 9.74 167 GLY A CA 1
ATOM 1389 C C . GLY A 1 167 ? 82.237 -73.953 -22.779 1.00 9.34 167 GLY A C 1
ATOM 1390 O O . GLY A 1 167 ? 82.415 -72.752 -22.567 1.00 10.31 167 GLY A O 1
ATOM 1391 N N . LEU A 1 168 ? 81.460 -74.724 -22.021 1.00 9.56 168 LEU A N 1
ATOM 1392 C CA . LEU A 1 168 ? 80.782 -74.175 -20.844 1.00 9.49 168 LEU A CA 1
ATOM 1393 C C . LEU A 1 168 ? 81.839 -73.919 -19.758 1.00 8.98 168 LEU A C 1
ATOM 1394 O O . LEU A 1 168 ? 82.958 -74.443 -19.829 1.00 9.50 168 LEU A O 1
ATOM 1399 N N . PRO A 1 169 ? 81.509 -73.116 -18.735 1.00 8.47 169 PRO A N 1
ATOM 1400 C CA . PRO A 1 169 ? 82.472 -72.796 -17.666 1.00 9.15 169 PRO A CA 1
ATOM 1401 C C . PRO A 1 169 ? 82.820 -73.886 -16.676 1.00 9.25 169 PRO A C 1
ATOM 1402 O O . PRO A 1 169 ? 82.686 -73.704 -15.462 1.00 8.10 169 PRO A O 1
ATOM 1406 N N . ASP A 1 170 ? 83.271 -75.018 -17.203 1.00 8.53 170 ASP A N 1
ATOM 1407 C CA . ASP A 1 170 ? 83.678 -76.121 -16.347 1.00 8.65 170 ASP A CA 1
ATOM 1408 C C . ASP A 1 170 ? 85.194 -76.195 -16.252 1.00 9.77 170 ASP A C 1
ATOM 1409 O O . ASP A 1 170 ? 85.718 -77.026 -15.516 1.00 9.76 170 ASP A O 1
ATOM 1414 N N . ALA A 1 171 ? 85.882 -75.267 -16.929 1.00 9.33 171 ALA A N 1
ATOM 1415 C CA . ALA A 1 171 ? 87.351 -75.265 -16.985 1.00 8.69 171 ALA A CA 1
ATOM 1416 C C . ALA A 1 171 ? 87.979 -73.873 -17.024 1.00 10.88 171 ALA A C 1
ATOM 1417 O O . ALA A 1 171 ? 89.126 -73.695 -17.453 1.00 11.56 171 ALA A O 1
ATOM 1419 N N . TYR A 1 172 ? 87.220 -72.880 -16.581 1.00 10.06 172 TYR A N 1
ATOM 1420 C CA . TYR A 1 172 ? 87.711 -71.506 -16.511 1.00 9.87 172 TYR A CA 1
ATOM 1421 C C . TYR A 1 172 ? 86.724 -70.754 -15.617 1.00 8.74 172 TYR A C 1
ATOM 1422 O O . TYR A 1 172 ? 85.614 -71.240 -15.381 1.00 8.72 172 TYR A O 1
ATOM 1431 N N . GLY A 1 173 ? 87.127 -69.591 -15.105 1.00 8.75 173 GLY A N 1
ATOM 1432 C CA . GLY A 1 173 ? 86.250 -68.836 -14.214 1.00 8.36 173 GLY A CA 1
ATOM 1433 C C . GLY A 1 173 ? 84.987 -68.395 -14.911 1.00 7.83 173 GLY A C 1
ATOM 1434 O O . GLY A 1 173 ? 85.030 -67.942 -16.046 1.00 7.42 173 GLY A O 1
ATOM 1435 N N . ARG A 1 174 ? 83.856 -68.495 -14.220 1.00 6.77 174 ARG A N 1
ATOM 1436 C CA . ARG A 1 174 ? 82.597 -68.134 -14.868 1.00 7.82 174 ARG A CA 1
ATOM 1437 C C . ARG A 1 174 ? 82.461 -66.656 -15.206 1.00 7.62 174 ARG A C 1
ATOM 1438 O O . ARG A 1 174 ? 81.809 -66.318 -16.178 1.00 8.09 174 ARG A O 1
ATOM 1446 N N . GLY A 1 175 ? 83.073 -65.783 -14.409 1.00 6.51 175 GLY A N 1
ATOM 1447 C CA . GLY A 1 175 ? 82.942 -64.360 -14.697 1.00 6.53 175 GLY A CA 1
ATOM 1448 C C . GLY A 1 175 ? 81.498 -63.872 -14.618 1.00 7.99 175 GLY A C 1
ATOM 1449 O O . GLY A 1 175 ? 80.700 -64.368 -13.810 1.00 8.10 175 GLY A O 1
ATOM 1450 N N . ARG A 1 176 ? 81.182 -62.889 -15.463 1.00 7.35 176 ARG A N 1
ATOM 1451 C CA . ARG A 1 176 ? 79.854 -62.274 -15.516 1.00 7.18 176 ARG A CA 1
ATOM 1452 C C . ARG A 1 176 ? 79.439 -61.671 -14.180 1.00 8.91 176 ARG A C 1
ATOM 1453 O O . ARG A 1 176 ? 78.245 -61.600 -13.850 1.00 8.65 176 ARG A O 1
ATOM 1461 N N . ILE A 1 177 ? 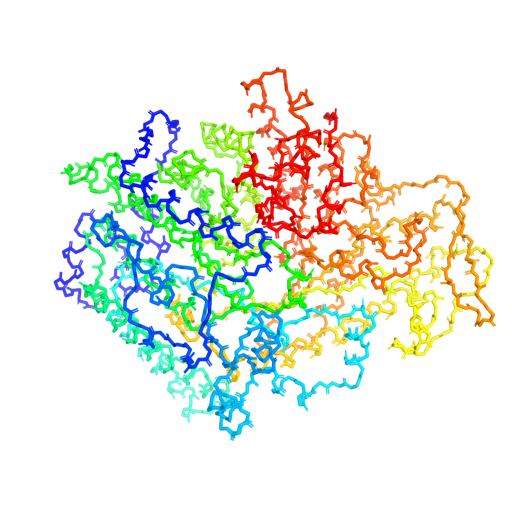80.434 -61.231 -13.417 1.00 6.50 177 ILE A N 1
ATOM 1462 C CA . ILE A 1 177 ? 80.188 -60.582 -12.134 1.00 6.85 177 ILE A CA 1
ATOM 1463 C C . ILE A 1 177 ? 80.932 -59.248 -12.165 1.00 6.90 177 ILE A C 1
ATOM 1464 O O . ILE A 1 177 ? 82.098 -59.180 -12.562 1.00 7.23 177 ILE A O 1
ATOM 1469 N N . ILE A 1 178 ? 80.224 -58.191 -11.792 1.00 7.37 178 ILE A N 1
ATOM 1470 C CA . ILE A 1 178 ? 80.818 -56.871 -11.723 1.00 6.59 178 ILE A CA 1
ATOM 1471 C C . ILE A 1 178 ? 80.634 -56.346 -10.294 1.00 6.08 178 ILE A C 1
ATOM 1472 O O . ILE A 1 178 ? 79.550 -55.927 -9.911 1.00 7.52 178 ILE A O 1
ATOM 1477 N N . GLY A 1 179 ? 81.678 -56.402 -9.483 1.00 6.67 179 GLY A N 1
ATOM 1478 C CA . GLY A 1 179 ? 81.544 -55.798 -8.172 1.00 6.89 179 GLY A CA 1
ATOM 1479 C C . GLY A 1 179 ? 81.455 -54.295 -8.435 1.00 7.64 179 GLY A C 1
ATOM 1480 O O . GLY A 1 179 ? 81.918 -53.810 -9.475 1.00 7.64 179 GLY A O 1
ATOM 1481 N N . ASP A 1 180 ? 80.832 -53.551 -7.525 1.00 6.56 180 ASP A N 1
ATOM 1482 C CA . ASP A 1 180 ? 80.760 -52.101 -7.715 1.00 6.13 180 ASP A CA 1
ATOM 1483 C C . ASP A 1 180 ? 82.058 -51.524 -7.151 1.00 6.77 180 ASP A C 1
ATOM 1484 O O . ASP A 1 180 ? 82.160 -51.183 -5.963 1.00 7.93 180 ASP A O 1
ATOM 1489 N N . TYR A 1 181 ? 83.065 -51.436 -8.017 1.00 6.43 181 TYR A N 1
ATOM 1490 C CA . TYR A 1 181 ? 84.374 -50.963 -7.581 1.00 5.25 181 TYR A CA 1
ATOM 1491 C C . TYR A 1 181 ? 84.345 -49.500 -7.142 1.00 6.12 181 TYR A C 1
ATOM 1492 O O . TYR A 1 181 ? 85.193 -49.058 -6.377 1.00 7.41 181 TYR A O 1
ATOM 1501 N N . ARG A 1 182 ? 83.330 -48.773 -7.597 1.00 6.98 182 ARG A N 1
ATOM 1502 C CA . ARG A 1 182 ? 83.164 -47.362 -7.226 1.00 6.64 182 ARG A CA 1
ATOM 1503 C C . ARG A 1 182 ? 82.943 -47.241 -5.717 1.00 6.99 182 ARG A C 1
ATOM 1504 O O . ARG A 1 182 ? 83.267 -46.219 -5.106 1.00 7.80 182 ARG A O 1
ATOM 1512 N N . ARG A 1 183 ? 82.394 -48.284 -5.103 1.00 6.94 183 ARG A N 1
ATOM 1513 C CA . ARG A 1 183 ? 82.145 -48.252 -3.666 1.00 6.80 183 ARG A CA 1
ATOM 1514 C C . ARG A 1 183 ? 83.423 -48.047 -2.866 1.00 6.41 183 ARG A C 1
ATOM 1515 O O . ARG A 1 183 ? 83.390 -47.428 -1.791 1.00 7.78 183 ARG A O 1
ATOM 1523 N N . VAL A 1 184 ? 84.548 -48.575 -3.362 1.00 6.56 184 VAL A N 1
ATOM 1524 C CA . VAL A 1 184 ? 85.789 -48.422 -2.617 1.00 7.21 184 VAL A CA 1
ATOM 1525 C C . VAL A 1 184 ? 86.151 -46.949 -2.549 1.00 7.27 184 VAL A C 1
ATOM 1526 O O . VAL A 1 184 ? 86.521 -46.442 -1.483 1.00 6.97 184 VAL A O 1
ATOM 1530 N N . ALA A 1 185 ? 86.045 -46.265 -3.681 1.00 7.08 185 ALA A N 1
ATOM 1531 C CA . ALA A 1 185 ? 86.332 -44.829 -3.705 1.00 6.30 185 ALA A CA 1
ATOM 1532 C C . ALA A 1 185 ? 85.343 -44.008 -2.878 1.00 7.94 185 ALA A C 1
ATOM 1533 O O . ALA A 1 185 ? 85.739 -43.124 -2.110 1.00 8.17 185 ALA A O 1
ATOM 1535 N N . LEU A 1 186 ? 84.056 -44.294 -3.029 1.00 7.20 186 LEU A N 1
ATOM 1536 C CA . LEU A 1 186 ? 83.059 -43.485 -2.343 1.00 7.32 186 LEU A CA 1
ATOM 1537 C C . LEU A 1 186 ? 83.055 -43.631 -0.836 1.00 8.50 186 LEU A C 1
ATOM 1538 O O . LEU A 1 186 ? 82.935 -42.637 -0.107 1.00 9.25 186 LEU A O 1
ATOM 1543 N N . TYR A 1 187 ? 83.249 -44.860 -0.364 1.00 6.90 187 TYR A N 1
ATOM 1544 C CA . TYR A 1 187 ? 83.157 -45.131 1.065 1.00 5.78 187 TYR A CA 1
ATOM 1545 C C . TYR A 1 187 ? 84.388 -45.516 1.831 1.00 7.70 187 TYR A C 1
ATOM 1546 O O . TYR A 1 187 ? 84.421 -45.330 3.045 1.00 8.51 187 TYR A O 1
ATOM 1555 N N . GLY A 1 188 ? 85.378 -46.063 1.130 1.00 7.78 188 GLY A N 1
ATOM 1556 C CA . GLY A 1 188 ? 86.560 -46.564 1.809 1.00 8.21 188 GLY A CA 1
ATOM 1557 C C . GLY A 1 188 ? 86.277 -47.978 2.306 1.00 7.87 188 GLY A C 1
ATOM 1558 O O . GLY A 1 188 ? 85.125 -48.378 2.507 1.00 8.72 188 GLY A O 1
ATOM 1559 N N . ILE A 1 189 ? 87.333 -48.740 2.544 1.00 7.69 189 ILE A N 1
ATOM 1560 C CA . ILE A 1 189 ? 87.151 -50.117 2.980 1.00 7.65 189 ILE A CA 1
ATOM 1561 C C . ILE A 1 189 ? 86.517 -50.280 4.347 1.00 8.70 189 ILE A C 1
ATOM 1562 O O . ILE A 1 189 ? 85.668 -51.155 4.512 1.00 8.38 189 ILE A O 1
ATOM 1567 N N . ASP A 1 190 ? 86.886 -49.450 5.323 1.00 8.73 190 ASP A N 1
ATOM 1568 C CA . ASP A 1 190 ? 86.328 -49.657 6.658 1.00 8.89 190 ASP A CA 1
ATOM 1569 C C . ASP A 1 190 ? 84.816 -49.535 6.708 1.00 8.19 190 ASP A C 1
ATOM 1570 O O . ASP A 1 190 ? 84.152 -50.342 7.365 1.00 10.25 190 ASP A O 1
ATOM 1575 N N . TYR A 1 191 ? 84.272 -48.543 6.010 1.00 7.74 191 TYR A N 1
ATOM 1576 C CA . TYR A 1 191 ? 82.838 -48.341 5.985 1.00 8.46 191 TYR A CA 1
ATOM 1577 C C . TYR A 1 191 ? 82.157 -49.562 5.358 1.00 8.58 191 TYR A C 1
ATOM 1578 O O . TYR A 1 191 ? 81.123 -50.029 5.843 1.00 9.43 191 TYR A O 1
ATOM 1587 N N . LEU A 1 192 ? 82.746 -50.088 4.283 1.00 8.11 192 LEU A N 1
ATOM 1588 C CA . LEU A 1 192 ? 82.163 -51.246 3.614 1.00 7.04 192 LEU A CA 1
ATOM 1589 C C . LEU A 1 192 ? 82.219 -52.495 4.479 1.00 7.35 192 LEU A C 1
ATOM 1590 O O . LEU A 1 192 ? 81.300 -53.317 4.427 1.00 7.86 192 LEU A O 1
ATOM 1595 N N . MET A 1 193 ? 83.273 -52.621 5.284 1.00 8.57 193 MET A N 1
ATOM 1596 C CA . MET A 1 193 ? 83.390 -53.776 6.175 1.00 8.57 193 MET A CA 1
ATOM 1597 C C . MET A 1 193 ? 82.323 -53.687 7.277 1.00 8.78 193 MET A C 1
ATOM 1598 O O . MET A 1 193 ? 81.692 -54.691 7.621 1.00 9.27 193 MET A O 1
ATOM 1603 N N . LYS A 1 194 ? 82.091 -52.488 7.801 1.00 9.12 194 LYS A N 1
ATOM 1604 C CA . LYS A 1 194 ? 81.071 -52.316 8.845 1.00 9.31 194 LYS A CA 1
ATOM 1605 C C . LYS A 1 194 ? 79.692 -52.654 8.269 1.00 8.52 194 LYS A C 1
ATOM 1606 O O . LYS A 1 194 ? 78.858 -53.293 8.926 1.00 9.75 194 LYS A O 1
ATOM 1612 N N . ASP A 1 195 ? 79.454 -52.240 7.027 1.00 8.00 195 ASP A N 1
ATOM 1613 C CA . ASP A 1 195 ? 78.180 -52.507 6.363 1.00 8.55 195 ASP A CA 1
ATOM 1614 C C . ASP A 1 195 ? 78.022 -54.033 6.160 1.00 8.54 195 ASP A C 1
ATOM 1615 O O . ASP A 1 195 ? 76.930 -54.580 6.346 1.00 8.63 195 ASP A O 1
ATOM 1620 N N . LYS A 1 196 ? 79.099 -54.716 5.772 1.00 8.78 196 LYS A N 1
ATOM 1621 C CA . LYS A 1 196 ? 79.008 -56.176 5.613 1.00 7.80 196 LYS A CA 1
ATOM 1622 C C . LYS A 1 196 ? 78.754 -56.889 6.951 1.00 9.17 196 LYS A C 1
ATOM 1623 O O . LYS A 1 196 ? 78.011 -57.874 6.989 1.00 9.14 196 LYS A O 1
ATOM 1629 N N . LEU A 1 197 ? 79.348 -56.414 8.047 1.00 8.46 197 LEU A N 1
ATOM 1630 C CA . LEU A 1 197 ? 79.083 -57.051 9.339 1.00 9.40 197 LEU A CA 1
ATOM 1631 C C . LEU A 1 197 ? 77.590 -56.867 9.660 1.00 8.93 197 LEU A C 1
ATOM 1632 O O . LEU A 1 197 ? 76.940 -57.766 10.194 1.00 8.84 197 LEU A O 1
ATOM 1637 N N . ALA A 1 198 ? 77.030 -55.707 9.330 1.00 9.12 198 ALA A N 1
ATOM 1638 C CA . ALA A 1 198 ? 75.605 -55.495 9.586 1.00 8.57 198 ALA A CA 1
ATOM 1639 C C . ALA A 1 198 ? 74.751 -56.441 8.734 1.00 8.11 198 ALA A C 1
ATOM 1640 O O . ALA A 1 198 ? 73.735 -56.968 9.189 1.00 9.43 198 ALA A O 1
ATOM 1642 N N . GLN A 1 199 ? 75.155 -56.659 7.488 1.00 8.22 199 GLN A N 1
ATOM 1643 C CA . GLN A 1 199 ? 74.421 -57.591 6.634 1.00 8.31 199 GLN A CA 1
ATOM 1644 C C . GLN A 1 199 ? 74.483 -59.000 7.221 1.00 8.07 199 GLN A C 1
ATOM 1645 O O . GLN A 1 199 ? 73.492 -59.723 7.239 1.00 9.73 199 GLN A O 1
ATOM 1651 N N . PHE A 1 200 ? 75.666 -59.394 7.669 1.00 8.20 200 PHE A N 1
ATOM 1652 C CA . PHE A 1 200 ? 75.843 -60.706 8.285 1.00 7.71 200 PHE A CA 1
ATOM 1653 C C . PHE A 1 200 ? 74.911 -60.862 9.494 1.00 8.49 200 PHE A C 1
ATOM 1654 O O . PHE A 1 200 ? 74.202 -61.879 9.635 1.00 8.71 200 PHE A O 1
ATOM 1662 N N . THR A 1 201 ? 74.905 -59.846 10.355 1.00 8.74 201 THR A N 1
ATOM 1663 C CA . THR A 1 201 ? 74.100 -59.872 11.570 1.00 9.19 201 THR A CA 1
ATOM 1664 C C . THR A 1 201 ? 72.598 -59.902 11.277 1.00 9.21 201 THR A C 1
ATOM 1665 O O . THR A 1 201 ? 71.828 -60.518 12.026 1.00 10.16 201 THR A O 1
ATOM 1669 N N . SER A 1 202 ? 72.189 -59.284 10.171 1.00 8.85 202 SER A N 1
ATOM 1670 C CA . SER A 1 202 ? 70.771 -59.253 9.819 1.00 9.30 202 SER A CA 1
ATOM 1671 C C . SER A 1 202 ? 70.213 -60.626 9.503 1.00 10.12 202 SER A C 1
ATOM 1672 O O . SER A 1 202 ? 68.998 -60.796 9.461 1.00 11.32 202 SER A O 1
ATOM 1675 N N . LEU A 1 203 ? 71.091 -61.603 9.280 1.00 9.33 203 LEU A N 1
ATOM 1676 C CA . LEU A 1 203 ? 70.650 -62.959 8.979 1.00 9.69 203 LEU A CA 1
ATOM 1677 C C . LEU A 1 203 ? 70.574 -63.853 10.229 1.00 9.81 203 LEU A C 1
ATOM 1678 O O . LEU A 1 203 ? 70.177 -65.021 10.132 1.00 10.80 203 LEU A O 1
ATOM 1683 N N . GLN A 1 204 ? 70.921 -63.315 11.395 1.00 8.76 204 GLN A N 1
ATOM 1684 C CA . GLN A 1 204 ? 70.923 -64.135 12.605 1.00 8.90 204 GLN A CA 1
ATOM 1685 C C . GLN A 1 204 ? 69.551 -64.666 13.004 1.00 11.04 204 GLN A C 1
ATOM 1686 O O . GLN A 1 204 ? 69.423 -65.839 13.388 1.00 10.93 204 GLN A O 1
ATOM 1692 N N . ALA A 1 205 ? 68.521 -63.827 12.926 1.00 11.50 205 ALA A N 1
ATOM 1693 C CA . ALA A 1 205 ? 67.196 -64.304 13.316 1.00 12.35 205 ALA A CA 1
ATOM 1694 C C . ALA A 1 205 ? 66.731 -65.476 12.455 1.00 11.77 205 ALA A C 1
ATOM 1695 O O . ALA A 1 205 ? 66.262 -66.482 12.979 1.00 12.79 205 ALA A O 1
ATOM 1697 N N . ASP A 1 206 ? 66.865 -65.371 11.135 1.00 11.79 206 ASP A N 1
ATOM 1698 C CA . ASP A 1 206 ? 66.445 -66.476 10.274 1.00 11.83 206 ASP A CA 1
ATOM 1699 C C . ASP A 1 206 ? 67.239 -67.737 10.605 1.00 11.03 206 ASP A C 1
ATOM 1700 O O . ASP A 1 206 ? 66.700 -68.846 10.589 1.00 12.08 206 ASP A O 1
ATOM 1705 N N . LEU A 1 207 ? 68.528 -67.574 10.870 1.00 10.45 207 LEU A N 1
ATOM 1706 C CA . LEU A 1 207 ? 69.359 -68.717 11.221 1.00 9.99 207 LEU A CA 1
ATOM 1707 C C . LEU A 1 207 ? 68.831 -69.411 12.477 1.00 11.02 207 LEU A C 1
ATOM 1708 O O . LEU A 1 207 ? 68.658 -70.638 12.492 1.00 12.30 207 LEU A O 1
ATOM 1713 N N . GLU A 1 208 ? 68.585 -68.628 13.523 1.00 10.99 208 GLU A N 1
ATOM 1714 C CA . GLU A 1 208 ? 68.116 -69.174 14.791 1.00 11.81 208 GLU A CA 1
ATOM 1715 C C . GLU A 1 208 ? 66.724 -69.762 14.692 1.00 12.33 208 GLU A C 1
ATOM 1716 O O . GLU A 1 208 ? 66.409 -70.726 15.389 1.00 13.83 208 GLU A O 1
ATOM 1722 N N . ASN A 1 209 ? 65.899 -69.176 13.827 1.00 13.30 209 ASN A N 1
ATOM 1723 C CA . ASN A 1 209 ? 64.524 -69.621 13.680 1.00 14.39 209 ASN A CA 1
ATOM 1724 C C . ASN A 1 209 ? 64.322 -70.724 12.671 1.00 14.84 209 ASN A C 1
ATOM 1725 O O . ASN A 1 209 ? 63.195 -71.186 12.468 1.00 17.45 209 ASN A O 1
ATOM 1730 N N . GLY A 1 210 ? 65.415 -71.160 12.053 1.00 15.64 210 GLY A N 1
ATOM 1731 C CA . GLY A 1 210 ? 65.344 -72.233 11.079 1.00 15.78 210 GLY A CA 1
ATOM 1732 C C . GLY A 1 210 ? 64.666 -71.865 9.772 1.00 16.56 210 GLY A C 1
ATOM 1733 O O . GLY A 1 210 ? 64.110 -72.732 9.107 1.00 18.61 210 GLY A O 1
ATOM 1734 N N . VAL A 1 211 ? 64.725 -70.591 9.398 1.00 16.37 211 VAL A N 1
ATOM 1735 C CA . VAL A 1 211 ? 64.113 -70.120 8.157 1.00 16.76 211 VAL A CA 1
ATOM 1736 C C . VAL A 1 211 ? 65.119 -70.287 7.016 1.00 16.83 211 VAL A C 1
ATOM 1737 O O . VAL A 1 211 ? 66.190 -69.666 7.038 1.00 17.20 211 VAL A O 1
ATOM 1741 N N . ASN A 1 212 ? 64.767 -71.111 6.025 1.00 16.07 212 ASN A N 1
ATOM 1742 C CA . ASN A 1 212 ? 65.656 -71.389 4.889 1.00 15.66 212 ASN A CA 1
ATOM 1743 C C . ASN A 1 212 ? 67.056 -71.618 5.448 1.00 15.39 212 ASN A C 1
ATOM 1744 O O . ASN A 1 212 ? 68.019 -70.964 5.063 1.00 13.76 212 ASN A O 1
ATOM 1749 N N . LEU A 1 213 ? 67.143 -72.580 6.355 1.00 14.31 213 LEU A N 1
ATOM 1750 C CA . LEU A 1 213 ? 68.374 -72.887 7.064 1.00 14.12 213 LEU A CA 1
ATOM 1751 C C . LEU A 1 213 ? 69.670 -72.966 6.272 1.00 13.21 213 LEU A C 1
ATOM 1752 O O . LEU A 1 213 ? 70.639 -72.255 6.583 1.00 12.60 213 LEU A O 1
ATOM 1757 N N . GLU A 1 214 ? 69.714 -73.834 5.270 1.00 12.03 214 GLU A N 1
ATOM 1758 C CA . GLU A 1 214 ? 70.930 -73.997 4.482 1.00 11.86 214 GLU A CA 1
ATOM 1759 C C . GLU A 1 214 ? 71.272 -72.758 3.677 1.00 11.34 214 GLU A C 1
ATOM 1760 O O . GLU A 1 214 ? 72.449 -72.401 3.544 1.00 11.34 214 GLU A O 1
ATOM 1766 N N . GLN A 1 215 ? 70.257 -72.096 3.130 1.00 11.46 215 GLN A N 1
ATOM 1767 C CA . GLN A 1 215 ? 70.483 -70.877 2.366 1.00 10.51 215 GLN A CA 1
ATOM 1768 C C . GLN A 1 215 ? 71.035 -69.795 3.287 1.00 10.26 215 GLN A C 1
ATOM 1769 O O . GLN A 1 215 ? 71.914 -69.015 2.899 1.00 9.42 215 GLN A O 1
ATOM 1775 N N . THR A 1 216 ? 70.526 -69.750 4.511 1.00 9.87 216 THR A N 1
ATOM 1776 C CA . THR A 1 216 ? 70.982 -68.744 5.456 1.00 9.29 216 THR A CA 1
ATOM 1777 C C . THR A 1 216 ? 72.427 -68.992 5.897 1.00 9.57 216 THR A C 1
ATOM 1778 O O . THR A 1 216 ? 73.226 -68.059 6.003 1.00 8.83 216 THR A O 1
ATOM 1782 N N . ILE A 1 217 ? 72.765 -70.247 6.161 1.00 8.54 217 ILE A N 1
ATOM 1783 C CA . ILE A 1 217 ? 74.130 -70.567 6.550 1.00 8.29 217 ILE A CA 1
ATOM 1784 C C . ILE A 1 217 ? 75.067 -70.260 5.389 1.00 8.35 217 ILE A C 1
ATOM 1785 O O . ILE A 1 217 ? 76.132 -69.648 5.585 1.00 8.41 217 ILE A O 1
ATOM 1790 N N . ARG A 1 218 ? 74.688 -70.672 4.179 1.00 7.93 218 ARG A N 1
ATOM 1791 C CA . ARG A 1 218 ? 75.522 -70.394 3.014 1.00 6.79 218 ARG A CA 1
ATOM 1792 C C . ARG A 1 218 ? 75.781 -68.897 2.838 1.00 7.65 218 ARG A C 1
ATOM 1793 O O . ARG A 1 218 ? 76.926 -68.475 2.623 1.00 8.30 218 ARG A O 1
ATOM 1801 N N . LEU A 1 219 ? 74.727 -68.092 2.937 1.00 7.52 219 LEU A N 1
ATOM 1802 C CA . LEU A 1 219 ? 74.895 -66.660 2.746 1.00 8.30 219 LEU A CA 1
ATOM 1803 C C . LEU A 1 219 ? 75.721 -66.034 3.868 1.00 7.91 219 LEU A C 1
ATOM 1804 O O . LEU A 1 219 ? 76.508 -65.101 3.625 1.00 8.16 219 LEU A O 1
ATOM 1809 N N . ARG A 1 220 ? 75.546 -66.498 5.107 1.00 7.54 220 ARG A N 1
ATOM 1810 C CA . ARG A 1 220 ? 76.362 -65.945 6.183 1.00 6.97 220 ARG A CA 1
ATOM 1811 C C . ARG A 1 220 ? 77.837 -66.249 5.936 1.00 7.58 220 ARG A C 1
ATOM 1812 O O . ARG A 1 220 ? 78.689 -65.397 6.178 1.00 8.17 220 ARG A O 1
ATOM 1820 N N . GLU A 1 221 ? 78.157 -67.460 5.474 1.00 7.58 221 GLU A N 1
ATOM 1821 C CA . GLU A 1 221 ? 79.559 -67.766 5.212 1.00 7.76 221 GLU A CA 1
ATOM 1822 C C . GLU A 1 221 ? 80.082 -66.910 4.070 1.00 8.12 221 GLU A C 1
ATOM 1823 O O . GLU A 1 221 ? 81.230 -66.447 4.110 1.00 7.91 221 GLU A O 1
ATOM 1829 N N . GLU A 1 222 ? 79.253 -66.723 3.043 1.00 7.41 222 GLU A N 1
ATOM 1830 C CA . GLU A 1 222 ? 79.670 -65.889 1.915 1.00 7.47 222 GLU A CA 1
ATOM 1831 C C . GLU A 1 222 ? 79.948 -64.466 2.391 1.00 7.07 222 GLU A C 1
ATOM 1832 O O . GLU A 1 222 ? 80.962 -63.878 1.997 1.00 7.97 222 GLU A O 1
ATOM 1838 N N . ILE A 1 223 ? 79.079 -63.904 3.236 1.00 7.45 223 ILE A N 1
ATOM 1839 C CA . ILE A 1 223 ? 79.322 -62.548 3.723 1.00 7.65 223 ILE A CA 1
ATOM 1840 C C . ILE A 1 223 ? 80.590 -62.496 4.576 1.00 7.57 223 ILE A C 1
ATOM 1841 O O . ILE A 1 223 ? 81.358 -61.521 4.491 1.00 7.22 223 ILE A O 1
ATOM 1849 N N . ALA A 1 224 ? 80.851 -63.534 5.371 1.00 7.79 224 ALA A N 1
ATOM 1850 C CA . ALA A 1 224 ? 82.085 -63.552 6.165 1.00 7.14 224 ALA A CA 1
ATOM 1851 C C . ALA A 1 224 ? 83.304 -63.563 5.223 1.00 7.39 224 ALA A C 1
ATOM 1852 O O . ALA A 1 224 ? 84.308 -62.889 5.473 1.00 8.42 224 ALA A O 1
ATOM 1854 N N . GLU A 1 225 ? 83.225 -64.318 4.128 1.00 7.18 225 GLU A N 1
ATOM 1855 C CA . GLU A 1 225 ? 84.330 -64.355 3.164 1.00 7.77 225 GLU A CA 1
ATOM 1856 C C . GLU A 1 225 ? 84.471 -62.999 2.476 1.00 7.30 225 GLU A C 1
ATOM 1857 O O . GLU A 1 225 ? 85.584 -62.566 2.185 1.00 8.45 225 GLU A O 1
ATOM 1863 N N . GLN A 1 226 ? 83.342 -62.348 2.190 1.00 7.43 226 GLN A N 1
ATOM 1864 C CA . GLN A 1 226 ? 83.384 -61.008 1.577 1.00 7.60 226 GLN A CA 1
ATOM 1865 C C . GLN A 1 226 ? 84.094 -60.017 2.512 1.00 6.49 226 GLN A C 1
ATOM 1866 O O . GLN A 1 226 ? 84.918 -59.210 2.076 1.00 7.43 226 GLN A O 1
ATOM 1872 N N . HIS A 1 227 ? 83.746 -60.067 3.794 1.00 7.11 227 HIS A N 1
ATOM 1873 C CA . HIS A 1 227 ? 84.335 -59.174 4.792 1.00 7.09 227 HIS A CA 1
ATOM 1874 C C . HIS A 1 227 ? 85.856 -59.408 4.862 1.00 8.05 227 HIS A C 1
ATOM 1875 O O . HIS A 1 227 ? 86.655 -58.470 4.913 1.00 8.34 227 HIS A O 1
ATOM 1882 N N . ARG A 1 228 ? 86.258 -60.680 4.842 1.00 8.20 228 ARG A N 1
ATOM 1883 C CA . ARG A 1 228 ? 87.669 -61.041 4.866 1.00 8.23 228 ARG A CA 1
ATOM 1884 C C . ARG A 1 228 ? 88.364 -60.513 3.611 1.00 8.67 228 ARG A C 1
ATOM 1885 O O . ARG A 1 228 ? 89.486 -59.992 3.690 1.00 8.41 228 ARG A O 1
ATOM 1893 N N . ALA A 1 229 ? 87.710 -60.616 2.454 1.00 6.86 229 ALA A N 1
ATOM 1894 C CA . ALA A 1 229 ? 88.314 -60.120 1.220 1.00 7.26 229 ALA A CA 1
ATOM 1895 C C . ALA A 1 229 ? 88.500 -58.609 1.275 1.00 7.66 229 ALA A C 1
ATOM 1896 O O . ALA A 1 229 ? 89.493 -58.094 0.781 1.00 7.61 229 ALA A O 1
ATOM 1898 N N . LEU A 1 230 ? 87.550 -57.885 1.867 1.00 7.80 230 LEU A N 1
ATOM 1899 C CA . LEU A 1 230 ? 87.706 -56.436 1.967 1.00 8.20 230 LEU A CA 1
ATOM 1900 C C . LEU A 1 230 ? 88.957 -56.104 2.779 1.00 8.03 230 LEU A C 1
ATOM 1901 O O . LEU A 1 230 ? 89.709 -55.186 2.428 1.00 7.22 230 LEU A O 1
ATOM 1906 N N . GLY A 1 231 ? 89.177 -56.831 3.871 1.00 8.62 231 GLY A N 1
ATOM 1907 C CA . GLY A 1 231 ? 90.370 -56.581 4.678 1.00 8.45 231 GLY A CA 1
ATOM 1908 C C . GLY A 1 231 ? 91.621 -56.832 3.853 1.00 9.11 231 GLY A C 1
ATOM 1909 O O . GLY A 1 231 ? 92.616 -56.099 3.943 1.00 9.16 231 GLY A O 1
ATOM 1910 N N . GLN A 1 232 ? 91.590 -57.882 3.033 1.00 7.68 232 GLN A N 1
ATOM 1911 C CA . GLN A 1 232 ? 92.738 -58.214 2.191 1.00 8.37 232 GLN A CA 1
ATOM 1912 C C . GLN A 1 232 ? 92.995 -57.119 1.157 1.00 7.94 232 GLN A C 1
ATOM 1913 O O . GLN A 1 232 ? 94.149 -56.856 0.803 1.00 8.62 232 GLN A O 1
ATOM 1919 N N . MET A 1 233 ? 91.932 -56.474 0.684 1.00 8.66 233 MET A N 1
ATOM 1920 C CA . MET A 1 233 ? 92.086 -55.376 -0.266 1.00 8.49 233 MET A CA 1
ATOM 1921 C C . MET A 1 233 ? 92.919 -54.264 0.344 1.00 9.20 233 MET A C 1
ATOM 1922 O O . MET A 1 233 ? 93.725 -53.649 -0.347 1.00 8.98 233 MET A O 1
ATOM 1933 N N . LYS A 1 234 ? 92.692 -53.974 1.625 1.00 9.49 234 LYS A N 1
ATOM 1934 C CA . LYS A 1 234 ? 93.505 -52.941 2.290 1.00 10.83 234 LYS A CA 1
ATOM 1935 C C . LYS A 1 234 ? 94.968 -53.354 2.302 1.00 10.94 234 LYS A C 1
ATOM 1936 O O . LYS A 1 234 ? 95.852 -52.541 2.042 1.00 10.86 234 LYS A O 1
ATOM 1942 N N . GLU A 1 235 ? 95.250 -54.614 2.612 1.00 9.00 235 GLU A N 1
ATOM 1943 C CA . GLU A 1 235 ? 96.641 -55.054 2.644 1.00 9.23 235 GLU A CA 1
ATOM 1944 C C . GLU A 1 235 ? 97.298 -54.966 1.268 1.00 9.01 235 GLU A C 1
ATOM 1945 O O . GLU A 1 235 ? 98.477 -54.619 1.140 1.00 10.40 235 GLU A O 1
ATOM 1951 N N . MET A 1 236 ? 96.539 -55.317 0.236 1.00 8.11 236 MET A N 1
ATOM 1952 C CA . MET A 1 236 ? 97.040 -55.261 -1.136 1.00 7.66 236 MET A CA 1
ATOM 1953 C C . MET A 1 236 ? 97.406 -53.828 -1.491 1.00 8.77 236 MET A C 1
ATOM 1954 O O . MET A 1 236 ? 98.496 -53.558 -2.012 1.00 8.57 236 MET A O 1
ATOM 1962 N N . ALA A 1 237 ? 96.497 -52.906 -1.217 1.00 8.09 237 ALA A N 1
ATOM 1963 C CA . ALA A 1 237 ? 96.769 -51.496 -1.526 1.00 8.59 237 ALA A CA 1
ATOM 1964 C C . ALA A 1 237 ? 97.959 -50.960 -0.752 1.00 9.30 237 ALA A C 1
ATOM 1965 O O . ALA A 1 237 ? 98.723 -50.142 -1.279 1.00 9.09 237 ALA A O 1
ATOM 1967 N N . ALA A 1 238 ? 98.140 -51.424 0.482 1.00 8.83 238 ALA A N 1
ATOM 1968 C CA . ALA A 1 238 ? 99.255 -50.952 1.302 1.00 8.78 238 ALA A CA 1
ATOM 1969 C C . ALA A 1 238 ? 100.598 -51.347 0.698 1.00 9.63 238 ALA A C 1
ATOM 1970 O O . ALA A 1 238 ? 101.592 -50.654 0.908 1.00 10.59 238 ALA A O 1
ATOM 1972 N N . LYS A 1 239 ? 100.636 -52.451 -0.049 1.00 9.42 239 LYS A N 1
ATOM 1973 C CA . LYS A 1 239 ? 101.886 -52.860 -0.685 1.00 8.66 239 LYS A CA 1
ATOM 1974 C C . LYS A 1 239 ? 102.329 -51.793 -1.690 1.00 8.95 239 LYS A C 1
ATOM 1975 O O . LYS A 1 239 ? 103.526 -51.673 -1.991 1.00 11.41 239 LYS A O 1
ATOM 1981 N N . TYR A 1 240 ? 101.357 -51.049 -2.216 1.00 8.74 240 TYR A N 1
ATOM 1982 C CA . TYR A 1 240 ? 101.602 -49.984 -3.173 1.00 9.44 240 TYR A CA 1
ATOM 1983 C C . TYR A 1 240 ? 101.725 -48.617 -2.502 1.00 10.29 240 TYR A C 1
ATOM 1984 O O . TYR A 1 240 ? 101.784 -47.599 -3.181 1.00 13.36 240 TYR A O 1
ATOM 1993 N N . GLY A 1 241 ? 101.747 -48.605 -1.171 1.00 9.53 241 GLY A N 1
ATOM 1994 C CA . GLY A 1 241 ? 101.894 -47.343 -0.454 1.00 9.13 241 GLY A CA 1
ATOM 1995 C C . GLY A 1 241 ? 100.616 -46.563 -0.213 1.00 10.71 241 GLY A C 1
ATOM 1996 O O . GLY A 1 241 ? 100.659 -45.372 0.121 1.00 10.49 241 GLY A O 1
ATOM 1997 N N . TYR A 1 242 ? 99.463 -47.204 -0.370 1.00 8.50 242 TYR A N 1
ATOM 1998 C CA . TYR A 1 242 ? 98.209 -46.498 -0.139 1.00 8.32 242 TYR A CA 1
ATOM 1999 C C . TYR A 1 242 ? 97.392 -47.049 1.001 1.00 9.69 242 TYR A C 1
ATOM 2000 O O . TYR A 1 242 ? 97.292 -48.260 1.171 1.00 10.70 242 TYR A O 1
ATOM 2016 N N . ASP A 1 243 ? 96.796 -46.150 1.776 1.00 9.31 243 ASP A N 1
ATOM 2017 C CA . ASP A 1 243 ? 95.920 -46.515 2.874 1.00 10.09 243 ASP A CA 1
ATOM 2018 C C . ASP A 1 243 ? 94.499 -46.237 2.368 1.00 9.77 243 ASP A C 1
ATOM 2019 O O . ASP A 1 243 ? 94.081 -45.069 2.251 1.00 9.50 243 ASP A O 1
ATOM 2024 N N . ILE A 1 244 ? 93.770 -47.307 2.034 1.00 7.97 244 ILE A N 1
ATOM 2025 C CA . ILE A 1 244 ? 92.413 -47.165 1.518 1.00 8.57 244 ILE A CA 1
ATOM 2026 C C . ILE A 1 244 ? 91.322 -47.485 2.540 1.00 7.62 244 ILE A C 1
ATOM 2027 O O . ILE A 1 244 ? 90.175 -47.806 2.173 1.00 8.15 244 ILE A O 1
ATOM 2032 N N . SER A 1 245 ? 91.665 -47.357 3.823 1.00 8.03 245 SER A N 1
ATOM 2033 C CA . SER A 1 245 ? 90.684 -47.587 4.883 1.00 7.98 245 SER A CA 1
ATOM 2034 C C . SER A 1 245 ? 89.538 -46.570 4.791 1.00 8.94 245 SER A C 1
ATOM 2035 O O . SER A 1 245 ? 88.385 -46.917 5.053 1.00 8.51 245 SER A O 1
ATOM 2039 N N . GLY A 1 246 ? 89.860 -45.326 4.424 1.00 9.36 246 GLY A N 1
ATOM 2040 C CA . GLY A 1 246 ? 88.852 -44.287 4.296 1.00 9.68 246 GLY A CA 1
ATOM 2041 C C . GLY A 1 246 ? 88.546 -43.975 2.842 1.00 8.87 246 GLY A C 1
ATOM 2042 O O . GLY A 1 246 ? 89.245 -44.440 1.946 1.00 9.53 246 GLY A O 1
ATOM 2043 N N . PRO A 1 247 ? 87.506 -43.171 2.582 1.00 9.01 247 PRO A N 1
ATOM 2044 C CA . PRO A 1 247 ? 87.088 -42.791 1.224 1.00 9.69 247 PRO A CA 1
ATOM 2045 C C . PRO A 1 247 ? 88.118 -41.963 0.466 1.00 9.70 247 PRO A C 1
ATOM 2046 O O 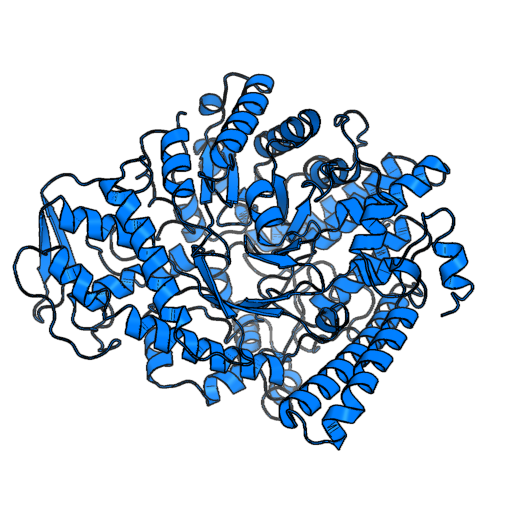. PRO A 1 247 ? 88.944 -41.273 1.071 1.00 11.38 247 PRO A O 1
ATOM 2050 N N . ALA A 1 248 ? 88.060 -42.023 -0.862 1.00 8.45 248 ALA A N 1
ATOM 2051 C CA . ALA A 1 248 ? 88.977 -41.257 -1.704 1.00 9.37 248 ALA A CA 1
ATOM 2052 C C . ALA A 1 248 ? 88.685 -39.772 -1.475 1.00 8.32 248 ALA A C 1
ATOM 2053 O O . ALA A 1 248 ? 87.526 -39.366 -1.394 1.00 9.53 248 ALA A O 1
ATOM 2055 N N . THR A 1 249 ? 89.738 -38.960 -1.408 1.00 9.96 249 THR A N 1
ATOM 2056 C CA . THR A 1 249 ? 89.546 -37.533 -1.144 1.00 10.89 249 THR A CA 1
ATOM 2057 C C . THR A 1 249 ? 89.740 -36.607 -2.336 1.00 11.49 249 THR A C 1
ATOM 2058 O O . THR A 1 249 ? 89.510 -35.398 -2.215 1.00 12.34 249 THR A O 1
ATOM 2062 N N . ASN A 1 250 ? 90.165 -37.145 -3.477 1.00 9.99 250 ASN A N 1
ATOM 2063 C CA . ASN A 1 250 ? 90.388 -36.332 -4.662 1.00 9.34 250 ASN A CA 1
ATOM 2064 C C . ASN A 1 250 ? 90.245 -37.229 -5.894 1.00 9.69 250 ASN A C 1
ATOM 2065 O O . ASN A 1 250 ? 89.918 -38.407 -5.754 1.00 10.13 250 ASN A O 1
ATOM 2070 N N . ALA A 1 251 ? 90.446 -36.674 -7.083 1.00 8.45 251 ALA A N 1
ATOM 2071 C CA . ALA A 1 251 ? 90.273 -37.436 -8.321 1.00 8.60 251 ALA A CA 1
ATOM 2072 C C . ALA A 1 251 ? 91.253 -38.586 -8.475 1.00 9.17 251 ALA A C 1
ATOM 2073 O O . ALA A 1 251 ? 90.864 -39.701 -8.849 1.00 9.30 251 ALA A O 1
ATOM 2075 N N . GLN A 1 252 ? 92.518 -38.327 -8.194 1.00 9.01 252 GLN A N 1
ATOM 2076 C CA . GLN A 1 252 ? 93.519 -39.372 -8.332 1.00 8.29 252 GLN A CA 1
ATOM 2077 C C . GLN A 1 252 ? 93.176 -40.538 -7.412 1.00 8.24 252 GLN A C 1
ATOM 2078 O O . GLN A 1 252 ? 93.241 -41.709 -7.828 1.00 8.65 252 GLN A O 1
ATOM 2084 N N . GLU A 1 253 ? 92.781 -40.237 -6.178 1.00 7.78 253 GLU A N 1
ATOM 2085 C CA . GLU A 1 253 ? 92.426 -41.307 -5.250 1.00 8.17 253 GLU A CA 1
ATOM 2086 C C . GLU A 1 253 ? 91.128 -41.998 -5.642 1.00 8.53 253 GLU A C 1
ATOM 2087 O O . GLU A 1 253 ? 90.987 -43.206 -5.454 1.00 8.96 253 GLU A O 1
ATOM 2093 N N . ALA A 1 254 ? 90.169 -41.263 -6.196 1.00 7.20 254 ALA A N 1
ATOM 2094 C CA . ALA A 1 254 ? 88.917 -41.919 -6.560 1.00 7.99 254 ALA A CA 1
ATOM 2095 C C . ALA A 1 254 ? 89.190 -42.936 -7.662 1.00 7.82 254 ALA A C 1
ATOM 2096 O O . ALA A 1 254 ? 88.688 -44.064 -7.623 1.00 8.34 254 ALA A O 1
ATOM 2098 N N . ILE A 1 255 ? 89.995 -42.546 -8.642 1.00 7.55 255 ILE A N 1
ATOM 2099 C CA . ILE A 1 255 ? 90.370 -43.439 -9.748 1.00 6.54 255 ILE A CA 1
ATOM 2100 C C . ILE A 1 255 ? 91.203 -44.604 -9.193 1.00 6.73 255 ILE A C 1
ATOM 2101 O O . ILE A 1 255 ? 90.951 -45.776 -9.532 1.00 7.93 255 ILE A O 1
ATOM 2109 N N . GLN A 1 256 ? 92.179 -44.297 -8.341 1.00 7.19 256 GLN A N 1
ATOM 2110 C CA . GLN A 1 256 ? 93.033 -45.332 -7.764 1.00 6.89 256 GLN A CA 1
ATOM 2111 C C . GLN A 1 256 ? 92.273 -46.322 -6.883 1.00 7.90 256 GLN A C 1
ATOM 2112 O O . GLN A 1 256 ? 92.518 -47.538 -6.950 1.00 7.79 256 GLN A O 1
ATOM 2118 N N . TRP A 1 257 ? 91.379 -45.813 -6.039 1.00 6.48 257 TRP A N 1
ATOM 2119 C CA . TRP A 1 257 ? 90.595 -46.664 -5.142 1.00 6.48 257 TRP A CA 1
ATOM 2120 C C . TRP A 1 257 ? 89.678 -47.580 -5.941 1.00 7.25 257 TRP A C 1
ATOM 2121 O O . TRP A 1 257 ? 89.545 -48.758 -5.615 1.00 7.78 257 TRP A O 1
ATOM 2132 N N . THR A 1 258 ? 89.015 -47.027 -6.959 1.00 6.91 258 THR A N 1
ATOM 2133 C CA . THR A 1 258 ? 88.122 -47.824 -7.803 1.00 7.17 258 THR A CA 1
ATOM 2134 C C . THR A 1 258 ? 88.967 -48.914 -8.471 1.00 7.50 258 THR A C 1
ATOM 2135 O O . THR A 1 258 ? 88.585 -50.098 -8.489 1.00 7.45 258 THR A O 1
ATOM 2139 N N . TYR A 1 259 ? 90.115 -48.530 -9.028 1.00 7.25 259 TYR A N 1
ATOM 2140 C CA . TYR A 1 259 ? 90.971 -49.527 -9.667 1.00 6.82 259 TYR A CA 1
ATOM 2141 C C . TYR A 1 259 ? 91.427 -50.603 -8.673 1.00 7.49 259 TYR A C 1
ATOM 2142 O O . TYR A 1 259 ? 91.487 -51.783 -9.039 1.00 8.15 259 TYR A O 1
ATOM 2151 N N . PHE A 1 260 ? 91.749 -50.228 -7.432 1.00 6.63 260 PHE A N 1
ATOM 2152 C CA . PHE A 1 260 ? 92.166 -51.242 -6.450 1.00 6.95 260 PHE A CA 1
ATOM 2153 C C . PHE A 1 260 ? 91.066 -52.268 -6.200 1.00 7.53 260 PHE A C 1
ATOM 2154 O O . PHE A 1 260 ? 91.366 -53.451 -5.992 1.00 7.61 260 PHE A O 1
ATOM 2162 N N . GLY A 1 261 ? 89.807 -51.833 -6.193 1.00 6.81 261 GLY A N 1
ATOM 2163 C CA . GLY A 1 261 ? 88.723 -52.794 -6.000 1.00 6.99 261 GLY A CA 1
ATOM 2164 C C . GLY A 1 261 ? 88.746 -53.810 -7.131 1.00 6.38 261 GLY A C 1
ATOM 2165 O O . GLY A 1 261 ? 88.573 -55.014 -6.907 1.00 7.14 261 GLY A O 1
ATOM 2166 N N . TYR A 1 262 ? 88.967 -53.317 -8.347 1.00 6.43 262 TYR A N 1
ATOM 2167 C CA . TYR A 1 262 ? 89.022 -54.172 -9.528 1.00 6.59 262 TYR A CA 1
ATOM 2168 C C . TYR A 1 262 ? 90.279 -55.039 -9.502 1.00 7.17 262 TYR A C 1
ATOM 2169 O O . TYR A 1 262 ? 90.245 -56.218 -9.876 1.00 7.53 262 TYR A O 1
ATOM 2178 N N . LEU A 1 263 ? 91.386 -54.466 -9.038 1.00 6.74 263 LEU A N 1
ATOM 2179 C CA . LEU A 1 263 ? 92.644 -55.214 -8.995 1.00 7.80 263 LEU A CA 1
ATOM 2180 C C . LEU A 1 263 ? 92.523 -56.435 -8.074 1.00 7.12 263 LEU A C 1
ATOM 2181 O O . LEU A 1 263 ? 93.059 -57.509 -8.385 1.00 7.46 263 LEU A O 1
ATOM 2186 N N . ALA A 1 264 ? 91.840 -56.281 -6.942 1.00 6.91 264 ALA A N 1
ATOM 2187 C CA . ALA A 1 264 ? 91.644 -57.413 -6.045 1.00 7.07 264 ALA A CA 1
ATOM 2188 C C . ALA A 1 264 ? 90.869 -58.513 -6.783 1.00 7.92 264 ALA A C 1
ATOM 2189 O O . ALA A 1 264 ? 91.164 -59.704 -6.620 1.00 7.68 264 ALA A O 1
ATOM 2191 N N . ALA A 1 265 ? 89.899 -58.111 -7.610 1.00 6.47 265 ALA A N 1
ATOM 2192 C CA . ALA A 1 265 ? 89.106 -59.078 -8.374 1.00 6.75 265 ALA A CA 1
ATOM 2193 C C . ALA A 1 265 ? 89.976 -59.854 -9.359 1.00 7.33 265 ALA A C 1
ATOM 2194 O O . ALA A 1 265 ? 89.909 -61.099 -9.399 1.00 7.37 265 ALA A O 1
ATOM 2196 N N . VAL A 1 266 ? 90.802 -59.146 -10.129 1.00 6.98 266 VAL A N 1
ATOM 2197 C CA . VAL A 1 266 ? 91.618 -59.828 -11.135 1.00 7.22 266 VAL A CA 1
ATOM 2198 C C . VAL A 1 266 ? 92.875 -60.503 -10.611 1.00 6.69 266 VAL A C 1
ATOM 2199 O O . VAL A 1 266 ? 93.577 -61.183 -11.373 1.00 7.57 266 VAL A O 1
ATOM 2203 N N . LYS A 1 267 ? 93.157 -60.319 -9.323 1.00 6.81 267 LYS A N 1
ATOM 2204 C CA . LYS A 1 267 ? 94.256 -61.031 -8.658 1.00 6.66 267 LYS A CA 1
ATOM 2205 C C . LYS A 1 267 ? 93.693 -62.330 -8.051 1.00 8.18 267 LYS A C 1
ATOM 2206 O O . LYS A 1 267 ? 94.434 -63.283 -7.794 1.00 9.25 267 LYS A O 1
ATOM 2212 N N . SER A 1 268 ? 92.385 -62.373 -7.795 1.00 8.31 268 SER A N 1
ATOM 2213 C CA . SER A 1 268 ? 91.793 -63.535 -7.124 1.00 7.57 268 SER A CA 1
ATOM 2214 C C . SER A 1 268 ? 90.894 -64.440 -7.945 1.00 8.15 268 SER A C 1
ATOM 2215 O O . SER A 1 268 ? 90.679 -65.598 -7.564 1.00 9.46 268 SER A O 1
ATOM 2218 N N . GLN A 1 269 ? 90.397 -63.928 -9.063 1.00 7.53 269 GLN A N 1
ATOM 2219 C CA . GLN A 1 269 ? 89.477 -64.685 -9.911 1.00 8.30 269 GLN A CA 1
ATOM 2220 C C . GLN A 1 269 ? 89.892 -64.560 -11.360 1.00 9.14 269 GLN A C 1
ATOM 2221 O O . GLN A 1 269 ? 90.409 -63.517 -11.775 1.00 10.16 269 GLN A O 1
ATOM 2227 N N . ASN A 1 270 ? 89.645 -65.610 -12.145 1.00 9.43 270 ASN A N 1
ATOM 2228 C CA . ASN A 1 270 ? 89.991 -65.585 -13.559 1.00 8.59 270 ASN A CA 1
ATOM 2229 C C . ASN A 1 270 ? 88.762 -65.764 -14.438 1.00 9.31 270 ASN A C 1
ATOM 2230 O O . ASN A 1 270 ? 88.763 -66.513 -15.417 1.00 9.89 270 ASN A O 1
ATOM 2235 N N . GLY A 1 271 ? 87.689 -65.064 -14.086 1.00 7.95 271 GLY A N 1
ATOM 2236 C CA . GLY A 1 271 ? 86.486 -65.123 -14.897 1.00 8.57 271 GLY A CA 1
ATOM 2237 C C . GLY A 1 271 ? 86.764 -64.811 -16.357 1.00 8.12 271 GLY A C 1
ATOM 2238 O O . GLY A 1 271 ? 87.632 -63.977 -16.683 1.00 9.03 271 GLY A O 1
ATOM 2239 N N . ALA A 1 272 ? 86.021 -65.443 -17.261 1.00 7.41 272 ALA A N 1
ATOM 2240 C CA . ALA A 1 272 ? 86.230 -65.197 -18.681 1.00 8.02 272 ALA A CA 1
ATOM 2241 C C . ALA A 1 272 ? 86.081 -63.704 -18.934 1.00 9.35 272 ALA A C 1
ATOM 2242 O O . ALA A 1 272 ? 86.933 -63.104 -19.596 1.00 9.94 272 ALA A O 1
ATOM 2244 N N . ALA A 1 273 ? 85.018 -63.096 -18.412 1.00 9.16 273 ALA A N 1
ATOM 2245 C CA . ALA A 1 273 ? 84.873 -61.643 -18.522 1.00 9.43 273 ALA A CA 1
ATOM 2246 C C . ALA A 1 273 ? 85.014 -61.067 -17.116 1.00 8.32 273 ALA A C 1
ATOM 2247 O O . ALA A 1 273 ? 84.316 -61.487 -16.184 1.00 9.16 273 ALA A O 1
ATOM 2249 N N . MET A 1 274 ? 85.937 -60.113 -16.966 1.00 8.38 274 MET A N 1
ATOM 2250 C CA . MET A 1 274 ? 86.137 -59.404 -15.696 1.00 8.80 274 MET A CA 1
ATOM 2251 C C . MET A 1 274 ? 85.864 -57.939 -16.058 1.00 8.57 274 MET A C 1
ATOM 2252 O O . MET A 1 274 ? 86.775 -57.132 -16.270 1.00 8.05 274 MET A O 1
ATOM 2257 N N . SER A 1 275 ? 84.586 -57.596 -16.123 1.00 7.64 275 SER A N 1
ATOM 2258 C CA . SER A 1 275 ? 84.195 -56.258 -16.572 1.00 7.31 275 SER A CA 1
ATOM 2259 C C . SER A 1 275 ? 84.389 -55.172 -15.523 1.00 7.42 275 SER A C 1
ATOM 2260 O O . SER A 1 275 ? 84.341 -55.424 -14.319 1.00 8.30 275 SER A O 1
ATOM 2263 N N . PHE A 1 276 ? 84.631 -53.950 -15.983 1.00 7.81 276 PHE A N 1
ATOM 2264 C CA . PHE A 1 276 ? 84.932 -52.841 -15.075 1.00 8.71 276 PHE A CA 1
ATOM 2265 C C . PHE A 1 276 ? 83.708 -52.155 -14.474 1.00 8.04 276 PHE A C 1
ATOM 2266 O O . PHE A 1 276 ? 83.736 -51.772 -13.304 1.00 8.40 276 PHE A O 1
ATOM 2274 N N . GLY A 1 277 ? 82.652 -52.000 -15.276 1.00 9.83 277 GLY A N 1
ATOM 2275 C CA . GLY A 1 277 ? 81.415 -51.411 -14.781 1.00 9.95 277 GLY A CA 1
ATOM 2276 C C . GLY A 1 277 ? 80.941 -50.160 -15.489 1.00 10.86 277 GLY A C 1
ATOM 2277 O O . GLY A 1 277 ? 81.040 -50.053 -16.707 1.00 12.40 277 GLY A O 1
ATOM 2278 N N . ARG A 1 278 ? 80.381 -49.225 -14.729 1.00 9.30 278 ARG A N 1
ATOM 2279 C CA . ARG A 1 278 ? 79.878 -47.958 -15.286 1.00 8.57 278 ARG A CA 1
ATOM 2280 C C . ARG A 1 278 ? 80.527 -46.911 -14.388 1.00 9.39 278 ARG A C 1
ATOM 2281 O O . ARG A 1 278 ? 79.926 -46.385 -13.445 1.00 8.48 278 ARG A O 1
ATOM 2289 N N . THR A 1 279 ? 81.773 -46.598 -14.713 1.00 8.12 279 THR A N 1
ATOM 2290 C CA . THR A 1 279 ? 82.579 -45.759 -13.837 1.00 7.31 279 THR A CA 1
ATOM 2291 C C . THR A 1 279 ? 82.953 -44.381 -14.298 1.00 7.02 279 THR A C 1
ATOM 2292 O O . THR A 1 279 ? 83.257 -43.532 -13.461 1.00 8.02 279 THR A O 1
ATOM 2296 N N . SER A 1 280 ? 82.929 -44.144 -15.603 1.00 7.56 280 SER A N 1
ATOM 2297 C CA . SER A 1 280 ? 83.403 -42.845 -16.095 1.00 7.59 280 SER A CA 1
ATOM 2298 C C . SER A 1 280 ? 82.649 -41.636 -15.566 1.00 7.03 280 SER A C 1
ATOM 2299 O O . SER A 1 280 ? 83.279 -40.649 -15.175 1.00 8.26 280 SER A O 1
ATOM 2302 N N . THR A 1 281 ? 81.323 -41.682 -15.531 1.00 7.68 281 THR A N 1
ATOM 2303 C CA . THR A 1 281 ? 80.581 -40.546 -15.001 1.00 8.92 281 THR A CA 1
ATOM 2304 C C . THR A 1 281 ? 80.756 -40.407 -13.481 1.00 8.73 281 THR A C 1
ATOM 2305 O O . THR A 1 281 ? 80.884 -39.306 -12.957 1.00 8.56 281 THR A O 1
ATOM 2309 N N . PHE A 1 282 ? 80.779 -41.525 -12.768 1.00 8.21 282 PHE A N 1
ATOM 2310 C CA . PHE A 1 282 ? 81.040 -41.491 -11.327 1.00 7.09 282 PHE A CA 1
ATOM 2311 C C . PHE A 1 282 ? 82.383 -40.780 -11.073 1.00 8.00 282 PHE A C 1
ATOM 2312 O O . PHE A 1 282 ? 82.482 -39.896 -10.203 1.00 8.38 282 PHE A O 1
ATOM 2320 N N . LEU A 1 283 ? 83.426 -41.182 -11.806 1.00 8.07 283 LEU A N 1
ATOM 2321 C CA . LEU A 1 283 ? 84.745 -40.586 -11.621 1.00 7.48 283 LEU A CA 1
ATOM 2322 C C . LEU A 1 283 ? 84.753 -39.101 -12.000 1.00 8.43 283 LEU A C 1
ATOM 2323 O O . LEU A 1 283 ? 85.543 -38.320 -11.438 1.00 8.74 283 LEU A O 1
ATOM 2328 N N . ASP A 1 284 ? 83.884 -38.705 -12.929 1.00 8.39 284 ASP A N 1
ATOM 2329 C CA . ASP A 1 284 ? 83.829 -37.295 -13.311 1.00 8.63 284 ASP A CA 1
ATOM 2330 C C . ASP A 1 284 ? 83.457 -36.405 -12.126 1.00 9.42 284 ASP A C 1
ATOM 2331 O O . ASP A 1 284 ? 83.869 -35.237 -12.076 1.00 10.85 284 ASP A O 1
ATOM 2336 N N . VAL A 1 285 ? 82.683 -36.926 -11.175 1.00 8.42 285 VAL A N 1
ATOM 2337 C CA . VAL A 1 285 ? 82.306 -36.108 -10.016 1.00 8.25 285 VAL A CA 1
ATOM 2338 C C . VAL A 1 285 ? 83.559 -35.608 -9.294 1.00 9.35 285 VAL A C 1
ATOM 2339 O O . VAL A 1 285 ? 83.646 -34.439 -8.905 1.00 9.84 285 VAL A O 1
ATOM 2343 N N . TYR A 1 286 ? 84.535 -36.493 -9.115 1.00 8.65 286 TYR A N 1
ATOM 2344 C CA . TYR A 1 286 ? 85.778 -36.133 -8.432 1.00 8.74 286 TYR A CA 1
ATOM 2345 C C . TYR A 1 286 ? 86.700 -35.281 -9.289 1.00 9.34 286 TYR A C 1
ATOM 2346 O O . TYR A 1 286 ? 87.368 -34.378 -8.779 1.00 10.38 286 TYR A O 1
ATOM 2355 N N . ILE A 1 287 ? 86.742 -35.569 -10.585 1.00 9.61 287 ILE A N 1
ATOM 2356 C CA . ILE A 1 287 ? 87.582 -34.814 -11.507 1.00 8.71 287 ILE A CA 1
ATOM 2357 C C . ILE A 1 287 ? 87.056 -33.388 -11.599 1.00 10.37 287 ILE A C 1
ATOM 2358 O O . ILE A 1 287 ? 87.832 -32.433 -11.487 1.00 11.71 287 ILE A O 1
ATOM 2363 N N . GLU A 1 288 ? 85.742 -33.250 -11.763 1.00 11.10 288 GLU A N 1
ATOM 2364 C CA . GLU A 1 288 ? 85.142 -31.922 -11.878 1.00 11.53 288 GLU A CA 1
ATOM 2365 C C . GLU A 1 288 ? 85.427 -31.092 -10.623 1.00 12.26 288 GLU A C 1
ATOM 2366 O O . GLU A 1 288 ? 85.810 -29.916 -10.722 1.00 12.90 288 GLU A O 1
ATOM 2372 N N . ARG A 1 289 ? 85.283 -31.695 -9.446 1.00 10.53 289 ARG A N 1
ATOM 2373 C CA . ARG A 1 289 ? 85.555 -30.961 -8.202 1.00 10.73 289 ARG A CA 1
ATOM 2374 C C . ARG A 1 289 ? 87.005 -30.461 -8.144 1.00 11.78 289 ARG A C 1
ATOM 2375 O O . ARG A 1 289 ? 87.253 -29.312 -7.755 1.00 12.55 289 ARG A O 1
ATOM 2383 N N . ASP A 1 290 ? 87.953 -31.302 -8.543 1.00 11.50 290 ASP A N 1
ATOM 2384 C CA . ASP A 1 290 ? 89.356 -30.914 -8.516 1.00 11.38 290 ASP A CA 1
ATOM 2385 C C . ASP A 1 290 ? 89.684 -29.867 -9.583 1.00 11.29 290 ASP A C 1
ATOM 2386 O O . ASP A 1 290 ? 90.524 -29.008 -9.349 1.00 12.08 290 ASP A O 1
ATOM 2391 N N . LEU A 1 291 ? 89.053 -29.949 -10.753 1.00 11.35 291 LEU A N 1
ATOM 2392 C CA . LEU A 1 291 ? 89.292 -28.965 -11.815 1.00 11.41 291 LEU A CA 1
ATOM 2393 C C . LEU A 1 291 ? 88.787 -27.601 -11.368 1.00 14.47 291 LEU A C 1
ATOM 2394 O O . LEU A 1 291 ? 89.481 -26.599 -11.523 1.00 14.31 291 LEU A O 1
ATOM 2399 N N . LYS A 1 292 ? 87.589 -27.567 -10.806 1.00 14.97 292 LYS A N 1
ATOM 2400 C CA . LYS A 1 292 ? 87.027 -26.291 -10.362 1.00 15.66 292 LYS A CA 1
ATOM 2401 C C . LYS A 1 292 ? 87.799 -25.664 -9.218 1.00 17.53 292 LYS A C 1
ATOM 2402 O O . LYS A 1 292 ? 87.799 -24.442 -9.061 1.00 17.57 292 LYS A O 1
ATOM 2412 N N . ALA A 1 293 ? 88.446 -26.494 -8.413 1.00 15.65 293 ALA A N 1
ATOM 2413 C CA . ALA A 1 293 ? 89.231 -26.004 -7.288 1.00 15.78 293 ALA A CA 1
ATOM 2414 C C . ALA A 1 293 ? 90.637 -25.597 -7.732 1.00 15.66 293 ALA A C 1
ATOM 2415 O O . ALA A 1 293 ? 91.411 -25.031 -6.945 1.00 17.62 293 ALA A O 1
ATOM 2417 N N . GLY A 1 294 ? 90.966 -25.896 -8.989 1.00 15.05 294 GLY A N 1
ATOM 2418 C CA . GLY A 1 294 ? 92.279 -25.578 -9.526 1.00 14.62 294 GLY A CA 1
ATOM 2419 C C . GLY A 1 294 ? 93.345 -26.527 -9.007 1.00 14.72 294 GLY A C 1
ATOM 2420 O O . GLY A 1 294 ? 94.543 -26.242 -9.103 1.00 16.39 294 GLY A O 1
ATOM 2421 N N . LYS A 1 295 ? 92.913 -27.669 -8.477 1.00 14.08 295 LYS A N 1
ATOM 2422 C CA . LYS A 1 295 ? 93.834 -28.656 -7.913 1.00 14.32 295 LYS A CA 1
ATOM 2423 C C . LYS A 1 295 ? 94.565 -29.418 -9.014 1.00 13.64 295 LYS A C 1
ATOM 2424 O O . LYS A 1 295 ? 95.738 -29.770 -8.859 1.00 15.81 295 LYS A O 1
ATOM 2434 N N . ILE A 1 296 ? 93.864 -29.679 -10.114 1.00 13.30 296 ILE A N 1
ATOM 2435 C CA . ILE A 1 296 ? 94.463 -30.349 -11.260 1.00 11.45 296 ILE A CA 1
ATOM 2436 C C . ILE A 1 296 ? 94.071 -29.622 -12.539 1.00 11.17 296 ILE A C 1
ATOM 2437 O O . ILE A 1 296 ? 93.077 -28.872 -12.565 1.00 13.18 296 ILE A O 1
ATOM 2442 N N . THR A 1 297 ? 94.854 -29.844 -13.593 1.00 11.77 297 THR A N 1
ATOM 2443 C CA . THR A 1 297 ? 94.570 -29.261 -14.905 1.00 11.99 297 THR A CA 1
ATOM 2444 C C . THR A 1 297 ? 93.858 -30.317 -15.745 1.00 12.94 297 THR A C 1
ATOM 2445 O O . THR A 1 297 ? 93.822 -31.491 -15.368 1.00 13.40 297 THR A O 1
ATOM 2449 N N . GLU A 1 298 ? 93.308 -29.920 -16.887 1.00 12.09 298 GLU A N 1
ATOM 2450 C CA . GLU A 1 298 ? 92.640 -30.892 -17.747 1.00 12.38 298 GLU A CA 1
ATOM 2451 C C . GLU A 1 298 ? 93.649 -31.924 -18.245 1.00 13.38 298 GLU A C 1
ATOM 2452 O O . GLU A 1 298 ? 93.325 -33.111 -18.330 1.00 11.95 298 GLU A O 1
ATOM 2458 N N . GLN A 1 299 ? 94.869 -31.509 -18.576 1.00 11.99 299 GLN A N 1
ATOM 2459 C CA . GLN A 1 299 ? 95.824 -32.507 -19.040 1.00 11.78 299 GLN A CA 1
ATOM 2460 C C . GLN A 1 299 ? 96.160 -33.512 -17.929 1.00 12.08 299 GLN A C 1
ATOM 2461 O O . GLN A 1 299 ? 96.362 -34.707 -18.208 1.00 11.25 299 GLN A O 1
ATOM 2471 N N . GLU A 1 300 ? 96.193 -33.050 -16.678 1.00 10.79 300 GLU A N 1
ATOM 2472 C CA . GLU A 1 300 ? 96.469 -33.945 -15.554 1.00 10.75 300 GLU A CA 1
ATOM 2473 C C . GLU A 1 300 ? 95.296 -34.915 -15.378 1.00 10.69 300 GLU A C 1
ATOM 2474 O O . GLU A 1 300 ? 95.495 -36.087 -15.040 1.00 11.24 300 GLU A O 1
ATOM 2480 N N . ALA A 1 301 ? 94.079 -34.430 -15.617 1.00 10.98 301 ALA A N 1
ATOM 2481 C CA . ALA A 1 301 ? 92.902 -35.286 -15.496 1.00 10.70 301 ALA A CA 1
ATOM 2482 C C . ALA A 1 301 ? 92.953 -36.352 -16.579 1.00 10.69 301 ALA A C 1
ATOM 2483 O O . ALA A 1 301 ? 92.715 -37.540 -16.300 1.00 10.30 301 ALA A O 1
ATOM 2485 N N . GLN A 1 302 ? 93.267 -35.952 -17.808 1.00 9.34 302 GLN A N 1
ATOM 2486 C CA . GLN A 1 302 ? 93.360 -36.929 -18.902 1.00 9.19 302 GLN A CA 1
ATOM 2487 C C . GLN A 1 302 ? 94.456 -37.946 -18.588 1.00 8.56 302 GLN A C 1
ATOM 2488 O O . GLN A 1 302 ? 94.326 -39.124 -18.900 1.00 8.95 302 GLN A O 1
ATOM 2494 N N . GLU A 1 303 ? 95.564 -37.485 -18.009 1.00 8.84 303 GLU A N 1
ATOM 2495 C CA . GLU A 1 303 ? 96.660 -38.391 -17.674 1.00 9.02 303 GLU A CA 1
ATOM 2496 C C . GLU A 1 303 ? 96.239 -39.466 -16.665 1.00 9.38 303 GLU A C 1
ATOM 2497 O O . GLU A 1 303 ? 96.605 -40.633 -16.800 1.00 9.51 303 GLU A O 1
ATOM 2503 N N . MET A 1 304 ? 95.476 -39.081 -15.652 1.00 10.36 304 MET A N 1
ATOM 2504 C CA . MET A 1 304 ? 95.016 -40.065 -14.671 1.00 9.72 304 MET A CA 1
ATOM 2505 C C . MET A 1 304 ? 94.085 -41.069 -15.347 1.00 10.09 304 MET A C 1
ATOM 2506 O O . MET A 1 304 ? 94.168 -42.268 -15.073 1.00 9.85 304 MET A O 1
ATOM 2514 N N . VAL A 1 305 ? 93.184 -40.584 -16.200 1.00 8.87 305 VAL A N 1
ATOM 2515 C CA . VAL A 1 305 ? 92.300 -41.483 -16.938 1.00 8.90 305 VAL A CA 1
ATOM 2516 C C . VAL A 1 305 ? 93.156 -42.398 -17.830 1.00 9.56 305 VAL A C 1
ATOM 2517 O O . VAL A 1 305 ? 92.927 -43.606 -17.894 1.00 9.49 305 VAL A O 1
ATOM 2521 N N . ASP A 1 306 ? 94.150 -41.825 -18.509 1.00 8.72 306 ASP A N 1
ATOM 2522 C CA . ASP A 1 306 ? 95.029 -42.621 -19.359 1.00 8.99 306 ASP A CA 1
ATOM 2523 C C . ASP A 1 306 ? 95.753 -43.718 -18.570 1.00 8.18 306 ASP A C 1
ATOM 2524 O O . ASP A 1 306 ? 95.863 -44.856 -19.042 1.00 9.22 306 ASP A O 1
ATOM 2529 N N . HIS A 1 307 ? 96.266 -43.396 -17.385 1.00 8.67 307 HIS A N 1
ATOM 2530 C CA . HIS A 1 307 ? 96.998 -44.416 -16.634 1.00 8.32 307 HIS A CA 1
ATOM 2531 C C . HIS A 1 307 ? 96.081 -45.509 -16.113 1.00 8.85 307 HIS A C 1
ATOM 2532 O O . HIS A 1 307 ? 96.496 -46.678 -16.040 1.00 8.69 307 HIS A O 1
ATOM 2539 N N . LEU A 1 308 ? 94.846 -45.151 -15.758 1.00 8.22 308 LEU A N 1
ATOM 2540 C CA . LEU A 1 308 ? 93.862 -46.155 -15.334 1.00 7.52 308 LEU A CA 1
ATOM 2541 C C . LEU A 1 308 ? 93.553 -47.062 -16.528 1.00 7.89 308 LEU A C 1
ATOM 2542 O O . LEU A 1 308 ? 93.596 -48.288 -16.427 1.00 8.34 308 LEU A O 1
ATOM 2547 N N . VAL A 1 309 ? 93.203 -46.450 -17.653 1.00 7.83 309 VAL A N 1
ATOM 2548 C CA . VAL A 1 309 ? 92.854 -47.219 -18.842 1.00 7.89 309 VAL A CA 1
ATOM 2549 C C . VAL A 1 309 ? 94.023 -48.075 -19.310 1.00 8.43 309 VAL A C 1
ATOM 2550 O O . VAL A 1 309 ? 93.832 -49.215 -19.743 1.00 8.77 309 VAL A O 1
ATOM 2554 N N . MET A 1 310 ? 95.237 -47.551 -19.172 1.00 8.13 310 MET A N 1
ATOM 2555 C CA . MET A 1 310 ? 96.425 -48.321 -19.542 1.00 8.69 310 MET A CA 1
ATOM 2556 C C . MET A 1 310 ? 96.497 -49.595 -18.691 1.00 9.90 310 MET A C 1
ATOM 2557 O O . MET A 1 310 ? 96.827 -50.663 -19.207 1.00 9.52 310 MET A O 1
ATOM 2562 N N . LYS A 1 311 ? 96.195 -49.497 -17.392 1.00 9.01 311 LYS A N 1
ATOM 2563 C CA . LYS A 1 311 ? 96.201 -50.706 -16.549 1.00 7.87 311 LYS A CA 1
ATOM 2564 C C . LYS A 1 311 ? 95.110 -51.681 -17.025 1.00 7.73 311 LYS A C 1
ATOM 2565 O O . LYS A 1 311 ? 95.302 -52.910 -16.989 1.00 8.51 311 LYS A O 1
ATOM 2571 N N . LEU A 1 312 ? 93.971 -51.166 -17.493 1.00 7.61 312 LEU A N 1
ATOM 2572 C CA . LEU A 1 312 ? 92.939 -52.089 -17.967 1.00 8.72 312 LEU A CA 1
ATOM 2573 C C . LEU A 1 312 ? 93.404 -52.780 -19.246 1.00 11.24 312 LEU A C 1
ATOM 2574 O O . LEU A 1 312 ? 92.975 -53.903 -19.540 1.00 13.58 312 LEU A O 1
ATOM 2579 N N . ARG A 1 313 ? 94.288 -52.123 -20.000 1.00 8.85 313 ARG A N 1
ATOM 2580 C CA . ARG A 1 313 ? 94.855 -52.722 -21.215 1.00 9.45 313 ARG A CA 1
ATOM 2581 C C . ARG A 1 313 ? 95.893 -53.792 -20.874 1.00 8.51 313 ARG A C 1
ATOM 2582 O O . ARG A 1 313 ? 96.362 -54.496 -21.781 1.00 10.93 313 ARG A O 1
ATOM 2590 N N . MET A 1 314 ? 96.234 -53.925 -19.595 1.00 8.59 314 MET A N 1
ATOM 2591 C CA . MET A 1 314 ? 97.278 -54.855 -19.164 1.00 8.18 314 MET A CA 1
ATOM 2592 C C . MET A 1 314 ? 96.806 -56.056 -18.361 1.00 7.74 314 MET A C 1
ATOM 2593 O O . MET A 1 314 ? 97.620 -56.847 -17.885 1.00 9.39 314 MET A O 1
ATOM 2598 N N . VAL A 1 315 ? 95.495 -56.184 -18.188 1.00 8.36 315 VAL A N 1
ATOM 2599 C CA . VAL A 1 315 ? 94.962 -57.322 -17.445 1.00 8.35 315 VAL A CA 1
ATOM 2600 C C . VAL A 1 315 ? 95.186 -58.564 -18.300 1.00 7.72 315 VAL A C 1
ATOM 2601 O O . VAL A 1 315 ? 94.923 -58.545 -19.501 1.00 8.47 315 VAL A O 1
ATOM 2605 N N . ARG A 1 316 ? 95.690 -59.631 -17.681 1.00 7.80 316 ARG A N 1
ATOM 2606 C CA . ARG A 1 316 ? 95.966 -60.885 -18.384 1.00 8.53 316 ARG A CA 1
ATOM 2607 C C . ARG A 1 316 ? 95.660 -62.088 -17.524 1.00 8.01 316 ARG A C 1
ATOM 2608 O O . ARG A 1 316 ? 95.805 -62.041 -16.303 1.00 7.82 316 ARG A O 1
ATOM 2616 N N . PHE A 1 317 ? 95.267 -63.183 -18.178 1.00 8.14 317 PHE A N 1
ATOM 2617 C CA . PHE A 1 317 ? 95.022 -64.438 -17.477 1.00 7.39 317 PHE A CA 1
ATOM 2618 C C . PHE A 1 317 ? 95.660 -65.586 -18.263 1.00 7.98 317 PHE A C 1
ATOM 2619 O O . PHE A 1 317 ? 95.673 -65.571 -19.510 1.00 8.10 317 PHE A O 1
ATOM 2627 N N . LEU A 1 318 ? 96.205 -66.551 -17.525 1.00 7.90 318 LEU A N 1
ATOM 2628 C CA . LEU A 1 318 ? 96.805 -67.738 -18.138 1.00 7.96 318 LEU A CA 1
ATOM 2629 C C . LEU A 1 318 ? 95.656 -68.621 -18.629 1.00 9.90 318 LEU A C 1
ATOM 2630 O O . LEU A 1 318 ? 94.829 -69.072 -17.817 1.00 11.46 318 LEU A O 1
ATOM 2635 N N . ARG A 1 319 ? 95.619 -68.866 -19.941 1.00 9.75 319 ARG A N 1
ATOM 2636 C CA . ARG A 1 319 ? 94.566 -69.667 -20.568 1.00 9.87 319 ARG A CA 1
ATOM 2637 C C . ARG A 1 319 ? 95.175 -70.808 -21.368 1.00 13.13 319 ARG A C 1
ATOM 2638 O O . ARG A 1 319 ? 96.329 -70.726 -21.786 1.00 15.10 319 ARG A O 1
ATOM 2646 N N . THR A 1 320 ? 94.391 -71.859 -21.587 1.00 11.79 320 THR A N 1
ATOM 2647 C CA . THR A 1 320 ? 94.860 -73.012 -22.361 1.00 12.91 320 THR A CA 1
ATOM 2648 C C . THR A 1 320 ? 94.593 -72.788 -23.851 1.00 14.25 320 THR A C 1
ATOM 2649 O O . THR A 1 320 ? 93.843 -71.897 -24.236 1.00 12.30 320 THR A O 1
ATOM 2653 N N . PRO A 1 321 ? 95.223 -73.595 -24.718 1.00 14.28 321 PRO A N 1
ATOM 2654 C CA . PRO A 1 321 ? 94.965 -73.408 -26.152 1.00 14.32 321 PRO A CA 1
ATOM 2655 C C . PRO A 1 321 ? 93.482 -73.669 -26.464 1.00 12.87 321 PRO A C 1
ATOM 2656 O O . PRO A 1 321 ? 92.907 -73.041 -27.354 1.00 11.99 321 PRO A O 1
ATOM 2660 N N . GLU A 1 322 ? 92.860 -74.571 -25.710 1.00 12.40 322 GLU A N 1
ATOM 2661 C CA . GLU A 1 322 ? 91.443 -74.860 -25.912 1.00 13.02 322 GLU A CA 1
ATOM 2662 C C . GLU A 1 322 ? 90.620 -73.598 -25.641 1.00 12.62 322 GLU A C 1
ATOM 2663 O O . GLU A 1 322 ? 89.727 -73.240 -26.403 1.00 11.87 322 GLU A O 1
ATOM 2673 N N . TYR A 1 323 ? 90.931 -72.920 -24.546 1.00 11.46 323 TYR A N 1
ATOM 2674 C CA . TYR A 1 323 ? 90.221 -71.695 -24.214 1.00 8.86 323 TYR A CA 1
ATOM 2675 C C . TYR A 1 323 ? 90.435 -70.666 -25.327 1.00 9.00 323 TYR A C 1
ATOM 2676 O O . TYR A 1 323 ? 89.510 -69.952 -25.711 1.00 9.85 323 TYR A O 1
ATOM 2685 N N . ASP A 1 324 ? 91.668 -70.576 -25.833 1.00 9.62 324 ASP A N 1
ATOM 2686 C CA . ASP A 1 324 ? 91.988 -69.628 -26.894 1.00 10.17 324 ASP A CA 1
ATOM 2687 C C . ASP A 1 324 ? 91.137 -69.832 -28.158 1.00 11.05 324 ASP A C 1
ATOM 2688 O O . ASP A 1 324 ? 90.865 -68.879 -28.889 1.00 11.87 324 ASP A O 1
ATOM 2693 N N . GLU A 1 325 ? 90.708 -71.066 -28.412 1.00 10.16 325 GLU A N 1
ATOM 2694 C CA . GLU A 1 325 ? 89.872 -71.329 -29.586 1.00 10.48 325 GLU A CA 1
ATOM 2695 C C . GLU A 1 325 ? 88.449 -70.826 -29.379 1.00 10.38 325 GLU A C 1
ATOM 2696 O O . GLU A 1 325 ? 87.815 -70.354 -30.323 1.00 10.44 325 GLU A O 1
ATOM 2702 N N . LEU A 1 326 ? 87.968 -70.921 -28.141 1.00 8.81 326 LEU A N 1
ATOM 2703 C CA . LEU A 1 326 ? 86.609 -70.510 -27.779 1.00 8.27 326 LEU A CA 1
ATOM 2704 C C . LEU A 1 326 ? 86.467 -69.018 -27.542 1.00 8.57 326 LEU A C 1
ATOM 2705 O O . LEU A 1 326 ? 85.403 -68.443 -27.783 1.00 9.95 326 LEU A O 1
ATOM 2710 N N . PHE A 1 327 ? 87.545 -68.400 -27.065 1.00 9.96 327 PHE A N 1
ATOM 2711 C CA . PHE A 1 327 ? 87.548 -66.976 -26.713 1.00 10.64 327 PHE A CA 1
ATOM 2712 C C . PHE A 1 327 ? 88.827 -66.396 -27.311 1.00 10.51 327 PHE A C 1
ATOM 2713 O O . PHE A 1 327 ? 89.830 -66.206 -26.623 1.00 11.12 327 PHE A O 1
ATOM 2721 N N . SER A 1 328 ? 88.784 -66.114 -28.600 1.00 10.54 328 SER A N 1
ATOM 2722 C CA . SER A 1 328 ? 89.986 -65.667 -29.296 1.00 11.40 328 SER A CA 1
ATOM 2723 C C . SER A 1 328 ? 90.427 -64.242 -29.081 1.00 10.40 328 SER A C 1
ATOM 2724 O O . SER A 1 328 ? 89.645 -63.375 -28.687 1.00 11.66 328 SER A O 1
ATOM 2727 N N . GLY A 1 329 ? 91.715 -64.023 -29.340 1.00 9.82 329 GLY A N 1
ATOM 2728 C CA . GLY A 1 329 ? 92.269 -62.688 -29.249 1.00 10.03 329 GLY A CA 1
ATOM 2729 C C . GLY A 1 329 ? 92.749 -62.215 -27.899 1.00 8.20 329 GLY A C 1
ATOM 2730 O O . GLY A 1 329 ? 92.918 -61.009 -27.715 1.00 10.37 329 GLY A O 1
ATOM 2731 N N . ASP A 1 330 ? 92.980 -63.138 -26.961 1.00 8.94 330 ASP A N 1
ATOM 2732 C CA . ASP A 1 330 ? 93.448 -62.777 -25.620 1.00 10.46 330 ASP A CA 1
ATOM 2733 C C . ASP A 1 330 ? 92.502 -61.748 -24.996 1.00 9.90 330 ASP A C 1
ATOM 2734 O O . ASP A 1 330 ? 92.935 -60.704 -24.513 1.00 11.07 330 ASP A O 1
ATOM 2739 N N . PRO A 1 331 ? 91.194 -62.047 -24.957 1.00 9.60 331 PRO A N 1
ATOM 2740 C CA . PRO A 1 331 ? 90.220 -61.107 -24.390 1.00 9.51 331 PRO A CA 1
ATOM 2741 C C . PRO A 1 331 ? 90.128 -61.093 -22.873 1.00 8.59 331 PRO A C 1
ATOM 2742 O O . PRO A 1 331 ? 90.449 -62.080 -22.212 1.00 10.36 331 PRO A O 1
ATOM 2746 N N . ILE A 1 332 ? 89.658 -59.962 -22.345 1.00 9.29 332 ILE A N 1
ATOM 2747 C CA . ILE A 1 332 ? 89.464 -59.775 -20.906 1.00 10.79 332 ILE A CA 1
ATOM 2748 C C . ILE A 1 332 ? 88.036 -59.286 -20.650 1.00 10.26 332 ILE A C 1
ATOM 2749 O O . ILE A 1 332 ? 87.421 -59.629 -19.643 1.00 8.63 332 ILE A O 1
ATOM 2754 N N . TRP A 1 333 ? 87.504 -58.511 -21.590 1.00 8.50 333 TRP A N 1
ATOM 2755 C CA . TRP A 1 333 ? 86.195 -57.876 -21.433 1.00 8.00 333 TRP A CA 1
ATOM 2756 C C . TRP A 1 333 ? 86.187 -56.972 -20.196 1.00 9.12 333 TRP A C 1
ATOM 2757 O O . TRP A 1 333 ? 85.326 -57.115 -19.314 1.00 8.56 333 TRP A O 1
ATOM 2768 N N . ALA A 1 334 ? 87.150 -56.053 -20.119 1.00 8.20 334 ALA A N 1
ATOM 2769 C CA . ALA A 1 334 ? 87.172 -55.070 -19.022 1.00 8.62 334 ALA A CA 1
ATOM 2770 C C . ALA A 1 334 ? 86.218 -53.995 -19.562 1.00 7.93 334 ALA A C 1
ATOM 2771 O O . ALA A 1 334 ? 86.610 -52.883 -19.944 1.00 9.72 334 ALA A O 1
ATOM 2773 N N . THR A 1 335 ? 84.940 -54.343 -19.579 1.00 8.47 335 THR A N 1
ATOM 2774 C CA . THR A 1 335 ? 83.920 -53.483 -20.176 1.00 8.05 335 THR A CA 1
ATOM 2775 C C . THR A 1 335 ? 83.537 -52.280 -19.338 1.00 8.44 335 THR A C 1
ATOM 2776 O O . THR A 1 335 ? 83.279 -52.417 -18.144 1.00 9.54 335 THR A O 1
ATOM 2780 N N . GLU A 1 336 ? 83.514 -51.111 -19.981 1.00 8.31 336 GLU A N 1
ATOM 2781 C CA . GLU A 1 336 ? 83.149 -49.847 -19.329 1.00 8.86 336 GLU A CA 1
ATOM 2782 C C . GLU A 1 336 ? 81.953 -49.271 -20.072 1.00 9.21 336 GLU A C 1
ATOM 2783 O O . GLU A 1 336 ? 81.995 -49.092 -21.293 1.00 9.84 336 GLU A O 1
ATOM 2789 N N . SER A 1 337 ? 80.885 -48.989 -19.325 1.00 8.31 337 SER A N 1
ATOM 2790 C CA . SER A 1 337 ? 79.652 -48.466 -19.896 1.00 8.81 337 SER A CA 1
ATOM 2791 C C . SER A 1 337 ? 79.661 -46.964 -19.769 1.00 9.39 337 SER A C 1
ATOM 2792 O O . SER A 1 337 ? 79.685 -46.415 -18.665 1.00 10.61 337 SER A O 1
ATOM 2795 N N . ILE A 1 338 ? 79.618 -46.317 -20.925 1.00 8.89 338 ILE A N 1
ATOM 2796 C CA . ILE A 1 338 ? 79.726 -44.872 -21.031 1.00 9.26 338 ILE A CA 1
ATOM 2797 C C . ILE A 1 338 ? 78.452 -44.140 -21.417 1.00 8.88 338 ILE A C 1
ATOM 2798 O O . ILE A 1 338 ? 77.704 -44.579 -22.280 1.00 10.38 338 ILE A O 1
ATOM 2803 N N . GLY A 1 339 ? 78.219 -43.015 -20.759 1.00 8.91 339 GLY A N 1
ATOM 2804 C CA . GLY A 1 339 ? 77.089 -42.187 -21.114 1.00 9.10 339 GLY A CA 1
ATOM 2805 C C . GLY A 1 339 ? 75.714 -42.640 -20.701 1.00 8.89 339 GLY A C 1
ATOM 2806 O O . GLY A 1 339 ? 75.467 -42.908 -19.529 1.00 8.91 339 GLY A O 1
ATOM 2807 N N . GLY A 1 340 ? 74.823 -42.731 -21.682 1.00 9.53 340 GLY A N 1
ATOM 2808 C CA . GLY A 1 340 ? 73.444 -43.086 -21.396 1.00 9.29 340 GLY A CA 1
ATOM 2809 C C . GLY A 1 340 ? 72.680 -41.867 -20.895 1.00 8.90 340 GLY A C 1
ATOM 2810 O O . GLY A 1 340 ? 73.211 -40.748 -20.841 1.00 8.76 340 GLY A O 1
ATOM 2811 N N . MET A 1 341 ? 71.416 -42.085 -20.542 1.00 8.70 341 MET A N 1
ATOM 2812 C CA . MET A 1 341 ? 70.539 -41.031 -20.013 1.00 8.42 341 MET A CA 1
ATOM 2813 C C . MET A 1 341 ? 69.991 -41.466 -18.664 1.00 9.13 341 MET A C 1
ATOM 2814 O O . MET A 1 341 ? 69.828 -42.661 -18.416 1.00 9.06 341 MET A O 1
ATOM 2819 N N . GLY A 1 342 ? 69.704 -40.498 -17.800 1.00 8.75 342 GLY A N 1
ATOM 2820 C CA . GLY A 1 342 ? 69.122 -40.823 -16.512 1.00 9.02 342 GLY A CA 1
ATOM 2821 C C . GLY A 1 342 ? 67.605 -40.981 -16.612 1.00 10.82 342 GLY A C 1
ATOM 2822 O O . GLY A 1 342 ? 66.978 -40.559 -17.590 1.00 10.98 342 GLY A O 1
ATOM 2823 N N . LEU A 1 343 ? 67.004 -41.606 -15.608 1.00 11.47 343 LEU A N 1
ATOM 2824 C CA . LEU A 1 343 ? 65.552 -41.756 -15.601 1.00 11.48 343 LEU A CA 1
ATOM 2825 C C . LEU A 1 343 ? 64.874 -40.378 -15.622 1.00 11.86 343 LEU A C 1
ATOM 2826 O O . LEU A 1 343 ? 63.736 -40.249 -16.098 1.00 13.05 343 LEU A O 1
ATOM 2831 N N . ASP A 1 344 ? 65.566 -39.358 -15.109 1.00 11.57 344 ASP A N 1
ATOM 2832 C CA . ASP A 1 344 ? 65.008 -38.011 -15.082 1.00 12.60 344 ASP A CA 1
ATOM 2833 C C . ASP A 1 344 ? 65.141 -37.238 -16.386 1.00 12.94 344 ASP A C 1
ATOM 2834 O O . ASP A 1 344 ? 64.754 -36.067 -16.455 1.00 13.84 344 ASP A O 1
ATOM 2839 N N . GLY A 1 345 ? 65.679 -37.877 -17.420 1.00 12.34 345 GLY A N 1
ATOM 2840 C CA . GLY A 1 345 ? 65.808 -37.202 -18.703 1.00 11.69 345 GLY A CA 1
ATOM 2841 C C . GLY A 1 345 ? 67.101 -36.465 -18.967 1.00 11.00 345 GLY A C 1
ATOM 2842 O O . GLY A 1 345 ? 67.370 -36.069 -20.105 1.00 12.63 345 GLY A O 1
ATOM 2843 N N . ARG A 1 346 ? 67.894 -36.241 -17.923 1.00 10.29 346 ARG A N 1
ATOM 2844 C CA . ARG A 1 346 ? 69.180 -35.584 -18.109 1.00 9.41 346 ARG A CA 1
ATOM 2845 C C . ARG A 1 346 ? 70.118 -36.592 -18.744 1.00 10.16 346 ARG A C 1
ATOM 2846 O O . ARG A 1 346 ? 69.938 -37.791 -18.569 1.00 11.40 346 ARG A O 1
ATOM 2854 N N . THR A 1 347 ? 71.119 -36.125 -19.477 1.00 9.92 347 THR A N 1
ATOM 2855 C CA . THR A 1 347 ? 72.074 -37.083 -20.014 1.00 9.51 347 THR A CA 1
ATOM 2856 C C . THR A 1 347 ? 73.076 -37.418 -18.911 1.00 10.41 347 THR A C 1
ATOM 2857 O O . THR A 1 347 ? 73.349 -36.581 -18.044 1.00 9.67 347 THR A O 1
ATOM 2861 N N . LEU A 1 348 ? 73.587 -38.652 -18.930 1.00 8.64 348 LEU A N 1
ATOM 2862 C CA . LEU A 1 348 ? 74.626 -39.073 -17.994 1.00 8.37 348 LEU A CA 1
ATOM 2863 C C . LEU A 1 348 ? 75.999 -38.928 -18.661 1.00 9.18 348 LEU A C 1
ATOM 2864 O O . LEU A 1 348 ? 77.033 -39.323 -18.110 1.00 10.31 348 LEU A O 1
ATOM 2869 N N . VAL A 1 349 ? 76.012 -38.353 -19.864 1.00 7.98 349 VAL A N 1
ATOM 2870 C CA . VAL A 1 349 ? 77.278 -38.062 -20.524 1.00 9.33 349 VAL A CA 1
ATOM 2871 C C . VAL A 1 349 ? 77.938 -36.939 -19.708 1.00 9.97 349 VAL A C 1
ATOM 2872 O O . VAL A 1 349 ? 77.276 -35.994 -19.270 1.00 9.63 349 VAL A O 1
ATOM 2876 N N . THR A 1 350 ? 79.240 -37.069 -19.484 1.00 8.67 350 THR A N 1
ATOM 2877 C CA . THR A 1 350 ? 80.034 -36.089 -18.744 1.00 8.78 350 THR A CA 1
ATOM 2878 C C . THR A 1 350 ? 81.297 -35.821 -19.562 1.00 8.74 350 THR A C 1
ATOM 2879 O O . THR A 1 350 ? 81.534 -36.482 -20.578 1.00 8.71 350 THR A O 1
ATOM 2883 N N . LYS A 1 351 ? 82.102 -34.849 -19.133 1.00 8.98 351 LYS A N 1
ATOM 2884 C CA . LYS A 1 351 ? 83.371 -34.627 -19.825 1.00 9.62 351 LYS A CA 1
ATOM 2885 C C . LYS A 1 351 ? 84.187 -35.929 -19.768 1.00 9.12 351 LYS A C 1
ATOM 2886 O O . LYS A 1 351 ? 84.901 -36.260 -20.711 1.00 9.77 351 LYS A O 1
ATOM 2892 N N . ASN A 1 352 ? 84.050 -36.686 -18.678 1.00 9.00 352 ASN A N 1
ATOM 2893 C CA . ASN A 1 352 ? 84.826 -37.921 -18.557 1.00 8.44 352 ASN A CA 1
ATOM 2894 C C . ASN A 1 352 ? 84.435 -38.978 -19.586 1.00 8.75 352 ASN A C 1
ATOM 2895 O O . ASN A 1 352 ? 85.238 -39.866 -19.909 1.00 9.58 352 ASN A O 1
ATOM 2900 N N . SER A 1 353 ? 83.211 -38.896 -20.109 1.00 8.79 353 SER A N 1
ATOM 2901 C CA . SER A 1 353 ? 82.797 -39.814 -21.175 1.00 8.96 353 SER A CA 1
ATOM 2902 C C . SER A 1 353 ? 83.738 -39.563 -22.361 1.00 9.73 353 SER A C 1
ATOM 2903 O O . SER A 1 353 ? 84.211 -40.501 -23.033 1.00 9.48 353 SER A O 1
ATOM 2906 N N . PHE A 1 354 ? 84.009 -38.282 -22.615 1.00 8.36 354 PHE A N 1
ATOM 2907 C CA . PHE A 1 354 ? 84.913 -37.896 -23.684 1.00 9.54 354 PHE A CA 1
ATOM 2908 C C . PHE A 1 354 ? 86.356 -38.292 -23.370 1.00 8.74 354 PHE A C 1
ATOM 2909 O O . PHE A 1 354 ? 87.083 -38.729 -24.267 1.00 9.53 354 PHE A O 1
ATOM 2917 N N . ARG A 1 355 ? 86.773 -38.155 -22.110 1.00 8.96 355 ARG A N 1
ATOM 2918 C CA . ARG A 1 355 ? 88.148 -38.513 -21.743 1.00 8.50 355 ARG A CA 1
ATOM 2919 C C . ARG A 1 355 ? 88.397 -39.998 -21.945 1.00 9.54 355 ARG A C 1
ATOM 2920 O O . ARG A 1 355 ? 89.478 -40.390 -22.387 1.00 8.59 355 ARG A O 1
ATOM 2928 N N . PHE A 1 356 ? 87.414 -40.835 -21.610 1.00 8.48 356 PHE A N 1
ATOM 2929 C CA . PHE A 1 356 ? 87.620 -42.269 -21.808 1.00 8.49 356 PHE A CA 1
ATOM 2930 C C . PHE A 1 356 ? 87.773 -42.578 -23.290 1.00 8.59 356 PHE A C 1
ATOM 2931 O O . PHE A 1 356 ? 88.674 -43.329 -23.678 1.00 9.26 356 PHE A O 1
ATOM 2939 N N . LEU A 1 357 ? 86.915 -42.008 -24.127 1.00 8.93 357 LEU A N 1
ATOM 2940 C CA . LEU A 1 357 ? 87.035 -42.261 -25.566 1.00 8.94 357 LEU A CA 1
ATOM 2941 C C . LEU A 1 357 ? 88.376 -41.741 -26.085 1.00 9.65 357 LEU A C 1
ATOM 2942 O O . LEU A 1 357 ? 88.988 -42.339 -26.982 1.00 10.49 357 LEU A O 1
ATOM 2947 N N . ASN A 1 358 ? 88.818 -40.624 -25.513 1.00 9.19 358 ASN A N 1
ATOM 2948 C CA . ASN A 1 358 ? 90.070 -39.986 -25.917 1.00 9.35 358 ASN A CA 1
ATOM 2949 C C . ASN A 1 358 ? 91.290 -40.874 -25.699 1.00 10.32 358 ASN A C 1
ATOM 2950 O O . ASN A 1 358 ? 92.343 -40.649 -26.310 1.00 10.89 358 ASN A O 1
ATOM 2955 N N . THR A 1 359 ? 91.169 -41.892 -24.847 1.00 9.19 359 THR A N 1
ATOM 2956 C CA . THR A 1 359 ? 92.319 -42.774 -24.653 1.00 9.16 359 THR A CA 1
ATOM 2957 C C . THR A 1 359 ? 92.675 -43.504 -25.952 1.00 9.75 359 THR A C 1
ATOM 2958 O O . THR A 1 359 ? 93.801 -43.970 -26.108 1.00 9.68 359 THR A O 1
ATOM 2962 N N . LEU A 1 360 ? 91.720 -43.607 -26.874 1.00 8.62 360 LEU A N 1
ATOM 2963 C CA . LEU A 1 360 ? 91.974 -44.276 -28.147 1.00 9.43 360 LEU A CA 1
ATOM 2964 C C . LEU A 1 360 ? 92.813 -43.396 -29.071 1.00 9.96 360 LEU A C 1
ATOM 2965 O O . LEU A 1 360 ? 93.289 -43.862 -30.111 1.00 11.12 360 LEU A O 1
ATOM 2970 N N . TYR A 1 361 ? 92.980 -42.131 -28.681 1.00 10.42 361 TYR A N 1
ATOM 2971 C CA . TYR A 1 361 ? 93.837 -41.188 -29.411 1.00 9.60 361 TYR A CA 1
ATOM 2972 C C . TYR A 1 361 ? 95.127 -40.997 -28.607 1.00 10.28 361 TYR A C 1
ATOM 2973 O O . TYR A 1 361 ? 96.219 -41.070 -29.167 1.00 11.81 361 TYR A O 1
ATOM 2982 N N . THR A 1 362 ? 95.020 -40.759 -27.295 1.00 10.40 362 THR A N 1
ATOM 2983 C CA . THR A 1 362 ? 96.236 -40.539 -26.503 1.00 10.22 362 THR A CA 1
ATOM 2984 C C . THR A 1 362 ? 97.157 -41.746 -26.500 1.00 10.68 362 THR A C 1
ATOM 2985 O O . THR A 1 362 ? 98.378 -41.589 -26.513 1.00 11.74 362 THR A O 1
ATOM 2989 N N . MET A 1 363 ? 96.584 -42.954 -26.481 1.00 11.07 363 MET A N 1
ATOM 2990 C CA . MET A 1 363 ? 97.396 -44.167 -26.474 1.00 10.11 363 MET A CA 1
ATOM 2991 C C . MET A 1 363 ? 97.075 -45.088 -27.656 1.00 10.52 363 MET A C 1
ATOM 2992 O O . MET A 1 363 ? 97.445 -46.264 -27.657 1.00 11.83 363 MET A O 1
ATOM 2997 N N . GLY A 1 364 ? 96.371 -44.555 -28.650 1.00 10.47 364 GLY A N 1
ATOM 2998 C CA . GLY A 1 364 ? 96.031 -45.325 -29.837 1.00 11.56 364 GLY A CA 1
ATOM 2999 C C . GLY A 1 364 ? 94.918 -46.335 -29.650 1.00 10.93 364 GLY A C 1
ATOM 3000 O O . GLY A 1 364 ? 94.406 -46.514 -28.543 1.00 11.26 364 GLY A O 1
ATOM 3001 N N . PRO A 1 365 ? 94.518 -47.022 -30.727 1.00 10.80 365 PRO A N 1
ATOM 3002 C CA . PRO A 1 365 ? 93.452 -48.024 -30.656 1.00 11.33 365 PRO A CA 1
ATOM 3003 C C . PRO A 1 365 ? 93.842 -49.186 -29.753 1.00 10.94 365 PRO A C 1
ATOM 3004 O O . PRO A 1 365 ? 95.005 -49.586 -29.697 1.00 11.68 365 PRO A O 1
ATOM 3008 N N . SER A 1 366 ? 92.857 -49.732 -29.044 1.00 10.82 366 SER A N 1
ATOM 3009 C CA . SER A 1 366 ? 93.104 -50.865 -28.164 1.00 9.94 366 SER A CA 1
ATOM 3010 C C . SER A 1 366 ? 91.797 -51.604 -27.967 1.00 10.18 366 SER A C 1
ATOM 3011 O O . SER A 1 366 ? 90.739 -50.991 -27.901 1.00 10.66 366 SER A O 1
ATOM 3014 N N . PRO A 1 367 ? 91.857 -52.933 -27.877 1.00 9.77 367 PRO A N 1
ATOM 3015 C CA . PRO A 1 367 ? 90.639 -53.718 -27.690 1.00 10.37 367 PRO A CA 1
ATOM 3016 C C . PRO A 1 367 ? 90.080 -53.677 -26.281 1.00 10.66 367 PRO A C 1
ATOM 3017 O O . PRO A 1 367 ? 88.879 -53.900 -26.083 1.00 11.98 367 PRO A O 1
ATOM 3021 N N . GLU A 1 368 ? 90.949 -53.418 -25.309 1.00 9.50 368 GLU A N 1
ATOM 3022 C CA . GLU A 1 368 ? 90.539 -53.338 -23.907 1.00 10.60 368 GLU A CA 1
ATOM 3023 C C . GLU A 1 368 ? 91.010 -51.979 -23.420 1.00 11.36 368 GLU A C 1
ATOM 3024 O O . GLU A 1 368 ? 92.022 -51.467 -23.896 1.00 12.07 368 GLU A O 1
ATOM 3030 N N . PRO A 1 369 ? 90.237 -51.325 -22.544 1.00 9.59 369 PRO A N 1
ATOM 3031 C CA . PRO A 1 369 ? 88.956 -51.808 -22.025 1.00 10.10 369 PRO A CA 1
ATOM 3032 C C . PRO A 1 369 ? 87.950 -51.809 -23.171 1.00 10.05 369 PRO A C 1
ATOM 3033 O O . PRO A 1 369 ? 88.131 -51.123 -24.202 1.00 10.29 369 PRO A O 1
ATOM 3037 N N . ASN A 1 370 ? 86.893 -52.594 -22.991 1.00 8.79 370 ASN A N 1
ATOM 3038 C CA . ASN A 1 370 ? 85.839 -52.740 -23.994 1.00 8.65 370 ASN A CA 1
ATOM 3039 C C . ASN A 1 370 ? 84.860 -51.591 -23.798 1.00 9.29 370 ASN A C 1
ATOM 3040 O O . ASN A 1 370 ? 83.870 -51.715 -23.060 1.00 10.24 370 ASN A O 1
ATOM 3045 N N . MET A 1 371 ? 85.129 -50.466 -24.461 1.00 10.56 371 MET A N 1
ATOM 3046 C CA . MET A 1 371 ? 84.294 -49.288 -24.265 1.00 10.89 371 MET A CA 1
ATOM 3047 C C . MET A 1 371 ? 82.976 -49.369 -25.002 1.00 10.19 371 MET A C 1
ATOM 3048 O O . MET A 1 371 ? 82.903 -49.533 -26.229 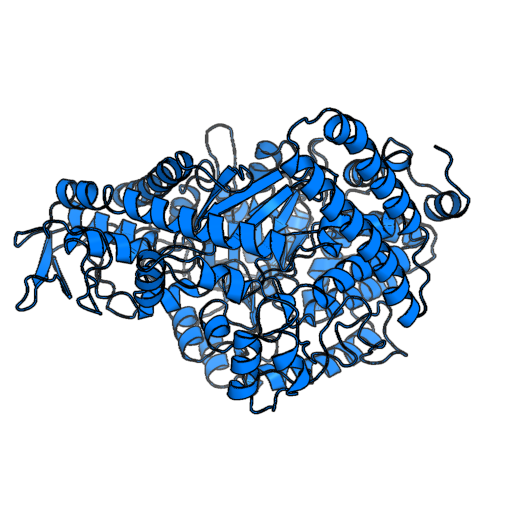1.00 10.30 371 MET A O 1
ATOM 3053 N N . THR A 1 372 ? 81.926 -49.258 -24.192 1.00 9.58 372 THR A N 1
ATOM 3054 C CA . THR A 1 372 ? 80.564 -49.458 -24.629 1.00 10.10 372 THR A CA 1
ATOM 3055 C C . THR A 1 372 ? 79.733 -48.214 -24.438 1.00 8.82 372 THR A C 1
ATOM 3056 O O . THR A 1 372 ? 79.517 -47.769 -23.313 1.00 10.84 372 THR A O 1
ATOM 3060 N N . ILE A 1 373 ? 79.278 -47.645 -25.546 1.00 9.24 373 ILE A N 1
ATOM 3061 C CA . ILE A 1 373 ? 78.454 -46.443 -25.509 1.00 9.26 373 ILE A CA 1
ATOM 3062 C C . ILE A 1 373 ? 76.989 -46.808 -25.265 1.00 8.74 373 ILE A C 1
ATOM 3063 O O . ILE A 1 373 ? 76.412 -47.586 -26.034 1.00 8.86 373 ILE A O 1
ATOM 3068 N N . LEU A 1 374 ? 76.389 -46.278 -24.198 1.00 7.85 374 LEU A N 1
ATOM 3069 C CA . LEU A 1 374 ? 74.975 -46.530 -23.928 1.00 8.54 374 LEU A CA 1
ATOM 3070 C C . LEU A 1 374 ? 74.255 -45.441 -24.730 1.00 9.06 374 LEU A C 1
ATOM 3071 O O . LEU A 1 374 ? 74.189 -44.263 -24.344 1.00 10.09 374 LEU A O 1
ATOM 3076 N N . TRP A 1 375 ? 73.742 -45.861 -25.879 1.00 8.72 375 TRP A N 1
ATOM 3077 C CA . TRP A 1 375 ? 73.105 -44.969 -26.831 1.00 9.25 375 TRP A CA 1
ATOM 3078 C C . TRP A 1 375 ? 71.653 -44.676 -26.577 1.00 9.94 375 TRP A C 1
ATOM 3079 O O . TRP A 1 375 ? 70.880 -45.558 -26.212 1.00 9.58 375 TRP A O 1
ATOM 3090 N N . SER A 1 376 ? 71.303 -43.414 -26.782 1.00 8.92 376 SER A N 1
ATOM 3091 C CA . SER A 1 376 ? 69.928 -42.960 -26.698 1.00 10.03 376 SER A CA 1
ATOM 3092 C C . SER A 1 376 ? 69.761 -41.968 -27.827 1.00 10.87 376 SER A C 1
ATOM 3093 O O . SER A 1 376 ? 70.703 -41.252 -28.187 1.00 11.10 376 SER A O 1
ATOM 3096 N N . GLU A 1 377 ? 68.559 -41.917 -28.382 1.00 11.92 377 GLU A N 1
ATOM 3097 C CA . GLU A 1 377 ? 68.285 -40.962 -29.442 1.00 13.96 377 GLU A CA 1
ATOM 3098 C C . GLU A 1 377 ? 68.363 -39.560 -28.848 1.00 13.29 377 GLU A C 1
ATOM 3099 O O . GLU A 1 377 ? 68.522 -38.576 -29.575 1.00 13.61 377 GLU A O 1
ATOM 3109 N N . LYS A 1 378 ? 68.252 -39.462 -27.522 1.00 12.94 378 LYS A N 1
ATOM 3110 C CA . LYS A 1 378 ? 68.316 -38.167 -26.859 1.00 13.15 378 LYS A CA 1
ATOM 3111 C C . LYS A 1 378 ? 69.697 -37.751 -26.351 1.00 12.27 378 LYS A C 1
ATOM 3112 O O . LYS A 1 378 ? 69.839 -36.743 -25.656 1.00 13.79 378 LYS A O 1
ATOM 3118 N N . LEU A 1 379 ? 70.731 -38.521 -26.692 1.00 11.26 379 LEU A N 1
ATOM 3119 C CA . LEU A 1 379 ? 72.082 -38.123 -26.296 1.00 11.40 379 LEU A CA 1
ATOM 3120 C C . LEU A 1 379 ? 72.418 -36.798 -26.970 1.00 12.29 379 LEU A C 1
ATOM 3121 O O . LEU A 1 379 ? 71.882 -36.484 -28.038 1.00 13.19 379 LEU A O 1
ATOM 3126 N N . PRO A 1 380 ? 73.320 -36.008 -26.370 1.00 11.86 380 PRO A N 1
ATOM 3127 C CA . PRO A 1 380 ? 73.690 -34.727 -26.995 1.00 12.17 380 PRO A CA 1
ATOM 3128 C C . PRO A 1 380 ? 74.302 -35.038 -28.355 1.00 12.68 380 PRO A C 1
ATOM 3129 O O . PRO A 1 380 ? 75.113 -35.965 -28.477 1.00 11.73 380 PRO A O 1
ATOM 3133 N N . LEU A 1 381 ? 73.927 -34.278 -29.376 1.00 12.77 381 LEU A N 1
ATOM 3134 C CA . LEU A 1 381 ? 74.476 -34.527 -30.701 1.00 13.31 381 LEU A CA 1
ATOM 3135 C C . LEU A 1 381 ? 76.006 -34.434 -30.700 1.00 12.86 381 LEU A C 1
ATOM 3136 O O . LEU A 1 381 ? 76.685 -35.182 -31.418 1.00 13.34 381 LEU A O 1
ATOM 3141 N N . ASN A 1 382 ? 76.562 -33.538 -29.887 1.00 12.63 382 ASN A N 1
ATOM 3142 C CA . ASN A 1 382 ? 78.017 -33.404 -29.831 1.00 12.53 382 ASN A CA 1
ATOM 3143 C C . ASN A 1 382 ? 78.675 -34.728 -29.455 1.00 11.50 382 ASN A C 1
ATOM 3144 O O . ASN A 1 382 ? 79.720 -35.087 -29.996 1.00 12.55 382 ASN A O 1
ATOM 3149 N N . PHE A 1 383 ? 78.066 -35.447 -28.515 1.00 11.37 383 PHE A N 1
ATOM 3150 C CA . PHE A 1 383 ? 78.613 -36.735 -28.103 1.00 10.62 383 PHE A CA 1
ATOM 3151 C C . PHE A 1 383 ? 78.366 -37.820 -29.150 1.00 10.62 383 PHE A C 1
ATOM 3152 O O . PHE A 1 383 ? 79.251 -38.644 -29.416 1.00 11.84 383 PHE A O 1
ATOM 3160 N N . LYS A 1 384 ? 77.166 -37.840 -29.739 1.00 11.62 384 LYS A N 1
ATOM 3161 C CA . LYS A 1 384 ? 76.864 -38.819 -30.775 1.00 11.31 384 LYS A CA 1
ATOM 3162 C C . LYS A 1 384 ? 77.910 -38.715 -31.886 1.00 11.67 384 LYS A C 1
ATOM 3163 O O . LYS A 1 384 ? 78.427 -39.731 -32.355 1.00 11.62 384 LYS A O 1
ATOM 3169 N N . LYS A 1 385 ? 78.229 -37.484 -32.292 1.00 12.29 385 LYS A N 1
ATOM 3170 C CA . LYS A 1 385 ? 79.196 -37.290 -33.374 1.00 12.86 385 LYS A CA 1
ATOM 3171 C C . LYS A 1 385 ? 80.624 -37.644 -32.995 1.00 11.49 385 LYS A C 1
ATOM 3172 O O . LYS A 1 385 ? 81.377 -38.176 -33.824 1.00 12.59 385 LYS A O 1
ATOM 3178 N N . PHE A 1 386 ? 81.015 -37.355 -31.758 1.00 11.37 386 PHE A N 1
ATOM 3179 C CA . PHE A 1 386 ? 82.365 -37.696 -31.341 1.00 11.46 386 PHE A CA 1
ATOM 3180 C C . PHE A 1 386 ? 82.518 -39.212 -31.242 1.00 11.14 386 PHE A C 1
ATOM 3181 O O . PHE A 1 386 ? 83.531 -39.757 -31.687 1.00 11.53 386 PHE A O 1
ATOM 3189 N N . ALA A 1 387 ? 81.525 -39.905 -30.674 1.00 10.12 387 ALA A N 1
ATOM 3190 C CA . ALA A 1 387 ? 81.610 -41.362 -30.612 1.00 10.52 387 ALA A CA 1
ATOM 3191 C C . ALA A 1 387 ? 81.696 -41.918 -32.046 1.00 10.55 387 ALA A C 1
ATOM 3192 O O . ALA A 1 387 ? 82.500 -42.808 -32.328 1.00 10.64 387 ALA A O 1
ATOM 3194 N N . ALA A 1 388 ? 80.892 -41.378 -32.958 1.00 9.99 388 ALA A N 1
ATOM 3195 C CA . ALA A 1 388 ? 80.923 -41.863 -34.339 1.00 10.47 388 ALA A CA 1
ATOM 3196 C C . ALA A 1 388 ? 82.292 -41.634 -34.948 1.00 9.95 388 ALA A C 1
ATOM 3197 O O . ALA A 1 388 ? 82.809 -42.501 -35.657 1.00 11.19 388 ALA A O 1
ATOM 3199 N N . LYS A 1 389 ? 82.878 -40.470 -34.673 1.00 10.52 389 LYS A N 1
ATOM 3200 C CA . LYS A 1 389 ? 84.218 -40.164 -35.175 1.00 10.79 389 LYS A CA 1
ATOM 3201 C C . LYS A 1 389 ? 85.246 -41.164 -34.622 1.00 11.21 389 LYS A C 1
ATOM 3202 O O . LYS A 1 389 ? 86.114 -41.656 -35.349 1.00 11.82 389 LYS A O 1
ATOM 3208 N N . VAL A 1 390 ? 85.146 -41.472 -33.332 1.00 10.27 390 VAL A N 1
ATOM 3209 C CA . VAL A 1 390 ? 86.069 -42.422 -32.727 1.00 10.27 390 VAL A CA 1
ATOM 3210 C C . VAL A 1 390 ? 85.914 -43.804 -33.386 1.00 10.70 390 VAL A C 1
ATOM 3211 O O . VAL A 1 390 ? 86.900 -44.505 -33.610 1.00 10.56 390 VAL A O 1
ATOM 3215 N N . SER A 1 391 ? 84.688 -44.198 -33.713 1.00 10.96 391 SER A N 1
ATOM 3216 C CA . SER A 1 391 ? 84.485 -45.488 -34.386 1.00 10.15 391 SER A CA 1
ATOM 3217 C C . SER A 1 391 ? 85.121 -45.465 -35.772 1.00 10.08 391 SER A C 1
ATOM 3218 O O . SER A 1 391 ? 85.786 -46.414 -36.187 1.00 10.56 391 SER A O 1
ATOM 3221 N N . ILE A 1 392 ? 84.901 -44.373 -36.489 1.00 9.97 392 ILE A N 1
ATOM 3222 C CA . ILE A 1 392 ? 85.446 -44.228 -37.836 1.00 11.19 392 ILE A CA 1
ATOM 3223 C C . ILE A 1 392 ? 86.971 -44.298 -37.792 1.00 10.26 392 ILE A C 1
ATOM 3224 O O . ILE A 1 392 ? 87.604 -44.970 -38.608 1.00 12.70 392 ILE A O 1
ATOM 3229 N N . ASP A 1 393 ? 87.561 -43.628 -36.810 1.00 10.81 393 ASP A N 1
ATOM 3230 C CA . ASP A 1 393 ? 89.013 -43.597 -36.704 1.00 11.68 393 ASP A CA 1
ATOM 3231 C C . ASP A 1 393 ? 89.665 -44.840 -36.128 1.00 12.31 393 ASP A C 1
ATOM 3232 O O . ASP A 1 393 ? 90.804 -45.168 -36.487 1.00 12.87 393 ASP A O 1
ATOM 3237 N N . THR A 1 394 ? 88.950 -45.538 -35.244 1.00 11.98 394 THR A N 1
ATOM 3238 C CA . THR A 1 394 ? 89.567 -46.665 -34.538 1.00 11.23 394 THR A CA 1
ATOM 3239 C C . THR A 1 394 ? 88.856 -48.009 -34.515 1.00 11.28 394 THR A C 1
ATOM 3240 O O . THR A 1 394 ? 89.468 -49.004 -34.128 1.00 10.71 394 THR A O 1
ATOM 3244 N N . SER A 1 395 ? 87.583 -48.048 -34.899 1.00 10.86 395 SER A N 1
ATOM 3245 C CA . SER A 1 395 ? 86.804 -49.298 -34.861 1.00 9.75 395 SER A CA 1
ATOM 3246 C C . SER A 1 395 ? 86.906 -49.997 -33.504 1.00 11.26 395 SER A C 1
ATOM 3247 O O . SER A 1 395 ? 86.804 -51.216 -33.419 1.00 11.91 395 SER A O 1
ATOM 3250 N N . SER A 1 396 ? 87.062 -49.222 -32.434 1.00 10.25 396 SER A N 1
ATOM 3251 C CA . SER A 1 396 ? 87.235 -49.822 -31.115 1.00 9.31 396 SER A CA 1
ATOM 3252 C C . SER A 1 396 ? 86.046 -49.790 -30.166 1.00 9.68 396 SER A C 1
ATOM 3253 O O . SER A 1 396 ? 86.122 -50.369 -29.079 1.00 11.02 396 SER A O 1
ATOM 3256 N N . LEU A 1 397 ? 84.954 -49.148 -30.580 1.00 8.79 397 LEU A N 1
ATOM 3257 C CA . LEU A 1 397 ? 83.764 -49.039 -29.723 1.00 8.87 397 LEU A CA 1
ATOM 3258 C C . LEU A 1 397 ? 82.597 -49.920 -30.112 1.00 8.59 397 LEU A C 1
ATOM 3259 O O . LEU A 1 397 ? 82.458 -50.343 -31.260 1.00 9.47 397 LEU A O 1
ATOM 3264 N N . GLN A 1 398 ? 81.749 -50.192 -29.123 1.00 8.28 398 GLN A N 1
ATOM 3265 C CA . GLN A 1 398 ? 80.486 -50.861 -29.412 1.00 8.46 398 GLN A CA 1
ATOM 3266 C C . GLN A 1 398 ? 79.425 -49.956 -28.791 1.00 8.85 398 GLN A C 1
ATOM 3267 O O . GLN A 1 398 ? 79.729 -49.057 -27.982 1.00 9.54 398 GLN A O 1
ATOM 3273 N N . TYR A 1 399 ? 78.184 -50.184 -29.206 1.00 9.00 399 TYR A N 1
ATOM 3274 C CA . TYR A 1 399 ? 77.047 -49.380 -28.796 1.00 8.80 399 TYR A CA 1
ATOM 3275 C C . TYR A 1 399 ? 75.929 -50.286 -28.339 1.00 9.06 399 TYR A C 1
ATOM 3276 O O . TYR A 1 399 ? 75.704 -51.333 -28.943 1.00 9.81 399 TYR A O 1
ATOM 3285 N N . GLU A 1 400 ? 75.224 -49.888 -27.279 1.00 8.51 400 GLU A N 1
ATOM 3286 C CA . GLU A 1 400 ? 74.099 -50.691 -26.803 1.00 8.93 400 GLU A CA 1
ATOM 3287 C C . GLU A 1 400 ? 72.921 -49.781 -26.521 1.00 8.93 400 GLU A C 1
ATOM 3288 O O . GLU A 1 400 ? 73.092 -48.599 -26.238 1.00 9.40 400 GLU A O 1
ATOM 3294 N N . ASN A 1 401 ? 71.719 -50.336 -26.619 1.00 8.53 401 ASN A N 1
ATOM 3295 C CA . ASN A 1 401 ? 70.518 -49.522 -26.532 1.00 8.35 401 ASN A CA 1
ATOM 3296 C C . ASN A 1 401 ? 70.026 -49.102 -25.156 1.00 7.79 401 ASN A C 1
ATOM 3297 O O . ASN A 1 401 ? 69.316 -49.848 -24.490 1.00 9.09 401 ASN A O 1
ATOM 3302 N N . ASP A 1 402 ? 70.396 -47.889 -24.748 1.00 8.58 402 ASP A N 1
ATOM 3303 C CA . ASP A 1 402 ? 69.967 -47.372 -23.456 1.00 7.79 402 ASP A CA 1
ATOM 3304 C C . ASP A 1 402 ? 68.457 -47.091 -23.447 1.00 9.36 402 ASP A C 1
ATOM 3305 O O . ASP A 1 402 ? 67.811 -47.206 -22.405 1.00 9.32 402 ASP A O 1
ATOM 3310 N N . ASP A 1 403 ? 67.899 -46.734 -24.609 1.00 9.18 403 ASP A N 1
ATOM 3311 C CA . ASP A 1 403 ? 66.461 -46.441 -24.689 1.00 10.72 403 ASP A CA 1
ATOM 3312 C C . ASP A 1 403 ? 65.631 -47.705 -24.503 1.00 11.07 403 ASP A C 1
ATOM 3313 O O . ASP A 1 403 ? 64.428 -47.652 -24.237 1.00 12.99 403 ASP A O 1
ATOM 3318 N N . LEU A 1 404 ? 66.287 -48.846 -24.645 1.00 10.64 404 LEU A N 1
ATOM 3319 C CA . LEU A 1 404 ? 65.646 -50.131 -24.454 1.00 10.28 404 LEU A CA 1
ATOM 3320 C C . LEU A 1 404 ? 65.949 -50.678 -23.049 1.00 11.31 404 LEU A C 1
ATOM 3321 O O . LEU A 1 404 ? 65.040 -51.074 -22.316 1.00 12.34 404 LEU A O 1
ATOM 3326 N N . MET A 1 405 ? 67.222 -50.651 -22.647 1.00 9.73 405 MET A N 1
ATOM 3327 C CA . MET A 1 405 ? 67.588 -51.243 -21.365 1.00 9.69 405 MET A CA 1
ATOM 3328 C C . MET A 1 405 ? 67.242 -50.436 -20.125 1.00 9.75 405 MET A C 1
ATOM 3329 O O . MET A 1 405 ? 66.825 -51.016 -19.122 1.00 9.88 405 MET A O 1
ATOM 3334 N N . ARG A 1 406 ? 67.417 -49.118 -20.163 1.00 10.19 406 ARG A N 1
ATOM 3335 C CA . ARG A 1 406 ? 67.083 -48.327 -18.977 1.00 10.13 406 ARG A CA 1
ATOM 3336 C C . ARG A 1 406 ? 65.599 -48.499 -18.608 1.00 11.71 406 ARG A C 1
ATOM 3337 O O . ARG A 1 406 ? 65.278 -48.733 -17.451 1.00 10.77 406 ARG A O 1
ATOM 3345 N N . PRO A 1 407 ? 64.676 -48.396 -19.584 1.00 11.01 407 PRO A N 1
ATOM 3346 C CA . PRO A 1 407 ? 63.265 -48.576 -19.212 1.00 12.34 407 PRO A CA 1
ATOM 3347 C C . PRO A 1 407 ? 62.944 -50.022 -18.802 1.00 13.08 407 PRO A C 1
ATOM 3348 O O . PRO A 1 407 ? 62.053 -50.258 -17.977 1.00 14.16 407 PRO A O 1
ATOM 3352 N N . ASP A 1 408 ? 63.650 -50.991 -19.384 1.00 11.92 408 ASP A N 1
ATOM 3353 C CA . ASP A 1 408 ? 63.411 -52.401 -19.044 1.00 13.35 408 ASP A CA 1
ATOM 3354 C C . ASP A 1 408 ? 63.711 -52.649 -17.563 1.00 14.27 408 ASP A C 1
ATOM 3355 O O . ASP A 1 408 ? 62.991 -53.404 -16.887 1.00 16.16 408 ASP A O 1
ATOM 3360 N N . PHE A 1 409 ? 64.767 -52.010 -17.060 1.00 13.03 409 PHE A N 1
ATOM 3361 C CA . PHE A 1 409 ? 65.166 -52.142 -15.654 1.00 13.53 409 PHE A CA 1
ATOM 3362 C C . PHE A 1 409 ? 64.547 -51.061 -14.774 1.00 13.93 409 PHE A C 1
ATOM 3363 O O . PHE A 1 409 ? 64.499 -51.218 -13.557 1.00 15.23 409 PHE A O 1
ATOM 3371 N N . ASN A 1 410 ? 64.106 -49.976 -15.413 1.00 14.20 410 ASN A N 1
ATOM 3372 C CA . ASN A 1 410 ? 63.655 -48.738 -14.755 1.00 12.91 410 ASN A CA 1
ATOM 3373 C C . ASN A 1 410 ? 64.842 -48.380 -13.855 1.00 12.40 410 ASN A C 1
ATOM 3374 O O . ASN A 1 410 ? 64.704 -48.162 -12.651 1.00 12.10 410 ASN A O 1
ATOM 3379 N N . ASN A 1 411 ? 66.027 -48.333 -14.460 1.00 10.60 411 ASN A N 1
ATOM 3380 C CA . ASN A 1 411 ? 67.239 -48.040 -13.701 1.00 10.34 411 ASN A CA 1
ATOM 3381 C C . ASN A 1 411 ? 68.266 -47.418 -14.641 1.00 9.16 411 ASN A C 1
ATOM 3382 O O . ASN A 1 411 ? 68.409 -47.851 -15.788 1.00 10.74 411 ASN A O 1
ATOM 3387 N N . ASP A 1 412 ? 68.970 -46.391 -14.158 1.00 8.72 412 ASP A N 1
ATOM 3388 C CA . ASP A 1 412 ? 69.989 -45.712 -14.959 1.00 8.35 412 ASP A CA 1
ATOM 3389 C C . ASP A 1 412 ? 71.398 -45.947 -14.421 1.00 8.27 412 ASP A C 1
ATOM 3390 O O . ASP A 1 412 ? 72.313 -45.152 -14.679 1.00 9.37 412 ASP A O 1
ATOM 3395 N N . ASP A 1 413 ? 71.567 -47.044 -13.679 1.00 7.73 413 ASP A N 1
ATOM 3396 C CA . ASP A 1 413 ? 72.881 -47.393 -13.150 1.00 8.46 413 ASP A CA 1
ATOM 3397 C C . ASP A 1 413 ? 73.190 -48.873 -13.385 1.00 8.60 413 ASP A C 1
ATOM 3398 O O . ASP A 1 413 ? 73.712 -49.565 -12.516 1.00 8.92 413 ASP A O 1
ATOM 3403 N N . TYR A 1 414 ? 72.826 -49.354 -14.569 1.00 8.53 414 TYR A N 1
ATOM 3404 C CA . TYR A 1 414 ? 73.132 -50.720 -14.982 1.00 8.16 414 TYR A CA 1
ATOM 3405 C C . TYR A 1 414 ? 74.410 -50.634 -15.835 1.00 9.17 414 TYR A C 1
ATOM 3406 O O . TYR A 1 414 ? 74.744 -49.569 -16.395 1.00 8.50 414 TYR A O 1
ATOM 3415 N N . ALA A 1 415 ? 75.146 -51.738 -15.895 1.00 8.22 415 ALA A N 1
ATOM 3416 C CA . ALA A 1 415 ? 76.363 -51.797 -16.698 1.00 7.70 415 ALA A CA 1
ATOM 3417 C C . ALA A 1 415 ? 76.298 -53.062 -17.536 1.00 8.35 415 ALA A C 1
ATOM 3418 O O . ALA A 1 415 ? 75.450 -53.937 -17.318 1.00 9.72 415 ALA A O 1
ATOM 3420 N N . ILE A 1 416 ? 77.188 -53.139 -18.516 1.00 9.01 416 ILE A N 1
ATOM 3421 C CA . ILE A 1 416 ? 77.267 -54.294 -19.398 1.00 7.76 416 ILE A CA 1
ATOM 3422 C C . ILE A 1 416 ? 78.397 -55.217 -18.957 1.00 9.11 416 ILE A C 1
ATOM 3423 O O . ILE A 1 416 ? 79.536 -54.770 -18.779 1.00 8.77 416 ILE A O 1
ATOM 3428 N N . ALA A 1 417 ? 78.076 -56.493 -18.751 1.00 8.70 417 ALA A N 1
ATOM 3429 C CA . ALA A 1 417 ? 79.094 -57.468 -18.396 1.00 9.31 417 ALA A CA 1
ATOM 3430 C C . ALA A 1 417 ? 79.423 -58.197 -19.699 1.00 9.81 417 ALA A C 1
ATOM 3431 O O . ALA A 1 417 ? 78.535 -58.502 -20.513 1.00 10.60 417 ALA A O 1
ATOM 3433 N N . CYS A 1 418 ? 80.710 -58.480 -19.873 1.00 10.26 418 CYS A N 1
ATOM 3434 C CA . CYS A 1 418 ? 81.234 -59.141 -21.053 1.00 11.02 418 CYS A CA 1
ATOM 3435 C C . CYS A 1 418 ? 80.911 -58.346 -22.307 1.00 10.33 418 CYS A C 1
ATOM 3436 O O . CYS A 1 418 ? 81.455 -57.257 -22.501 1.00 11.84 418 CYS A O 1
ATOM 3439 N N . CYS A 1 419 ? 80.020 -58.858 -23.142 1.00 10.78 419 CYS A N 1
ATOM 3440 C CA . CYS A 1 419 ? 79.707 -58.196 -24.399 1.00 10.58 419 CYS A CA 1
ATOM 3441 C C . CYS A 1 419 ? 78.431 -57.396 -24.421 1.00 9.27 419 CYS A C 1
ATOM 3442 O O . CYS A 1 419 ? 78.427 -56.219 -24.781 1.00 10.26 419 CYS A O 1
ATOM 3445 N N . VAL A 1 420 ? 77.343 -58.061 -24.048 1.00 9.22 420 VAL A N 1
ATOM 3446 C CA . VAL A 1 420 ? 76.010 -57.470 -24.176 1.00 9.45 420 VAL A CA 1
ATOM 3447 C C . VAL A 1 420 ? 75.041 -57.751 -23.026 1.00 8.81 420 VAL A C 1
ATOM 3448 O O . VAL A 1 420 ? 73.842 -57.501 -23.171 1.00 9.45 420 VAL A O 1
ATOM 3452 N N . SER A 1 421 ? 75.550 -58.212 -21.888 1.00 9.02 421 SER A N 1
ATOM 3453 C CA . SER A 1 421 ? 74.667 -58.649 -20.791 1.00 8.28 421 SER A CA 1
ATOM 3454 C C . SER A 1 421 ? 74.529 -57.624 -19.680 1.00 9.02 421 SER A C 1
ATOM 3455 O O . SER A 1 421 ? 75.433 -57.468 -18.870 1.00 9.47 421 SER A O 1
ATOM 3458 N N . PRO A 1 422 ? 73.379 -56.939 -19.607 1.00 9.08 422 PRO A N 1
ATOM 3459 C CA . PRO A 1 422 ? 73.179 -55.910 -18.579 1.00 9.04 422 PRO A CA 1
ATOM 3460 C C . PRO A 1 422 ? 72.852 -56.387 -17.177 1.00 7.62 422 PRO A C 1
ATOM 3461 O O . PRO A 1 422 ? 72.255 -57.442 -16.981 1.00 9.53 422 PRO A O 1
ATOM 3465 N N . MET A 1 423 ? 73.289 -55.594 -16.209 1.00 8.16 423 MET A N 1
ATOM 3466 C CA . MET A 1 423 ? 73.039 -55.876 -14.798 1.00 8.11 423 MET A CA 1
ATOM 3467 C C . MET A 1 423 ? 73.060 -54.564 -14.019 1.00 9.46 423 MET A C 1
ATOM 3468 O O . MET A 1 423 ? 73.881 -53.685 -14.282 1.00 8.36 423 MET A O 1
ATOM 3473 N N . ILE A 1 424 ? 72.144 -54.421 -13.065 1.00 7.55 424 ILE A N 1
ATOM 3474 C CA . ILE A 1 424 ? 72.127 -53.222 -12.224 1.00 9.71 424 ILE A CA 1
ATOM 3475 C C . ILE A 1 424 ? 73.353 -53.363 -11.314 1.00 8.46 424 ILE A C 1
ATOM 3476 O O . ILE A 1 424 ? 73.496 -54.363 -10.602 1.00 8.40 424 ILE A O 1
ATOM 3481 N N . VAL A 1 425 ? 74.223 -52.355 -11.332 1.00 7.41 425 VAL A N 1
ATOM 3482 C CA . VAL A 1 425 ? 75.487 -52.433 -10.604 1.00 7.66 425 VAL A CA 1
ATOM 3483 C C . VAL A 1 425 ? 75.395 -52.622 -9.099 1.00 7.98 425 VAL A C 1
ATOM 3484 O O . VAL A 1 425 ? 74.791 -51.816 -8.384 1.00 8.84 425 VAL A O 1
ATOM 3488 N N . GLY A 1 426 ? 76.012 -53.713 -8.640 1.00 7.40 426 GLY A N 1
ATOM 3489 C CA . GLY A 1 426 ? 76.029 -54.056 -7.225 1.00 7.39 426 GLY A CA 1
ATOM 3490 C C . GLY A 1 426 ? 74.775 -54.764 -6.750 1.00 7.69 426 GLY A C 1
ATOM 3491 O O . GLY A 1 426 ? 74.673 -55.129 -5.578 1.00 8.47 426 GLY A O 1
ATOM 3492 N N . LYS A 1 427 ? 73.835 -54.993 -7.660 1.00 8.04 427 LYS A N 1
ATOM 3493 C CA . LYS A 1 427 ? 72.574 -55.622 -7.286 1.00 8.68 427 LYS A CA 1
ATOM 3494 C C . LYS A 1 427 ? 72.234 -56.873 -8.061 1.00 8.78 427 LYS A C 1
ATOM 3495 O O . LYS A 1 427 ? 71.306 -57.591 -7.702 1.00 8.55 427 LYS A O 1
ATOM 3505 N N . GLN A 1 428 ? 73.013 -57.156 -9.096 1.00 8.36 428 GLN A N 1
ATOM 3506 C CA . GLN A 1 428 ? 72.692 -58.256 -9.997 1.00 8.25 428 GLN A CA 1
ATOM 3507 C C . GLN A 1 428 ? 73.954 -58.806 -10.609 1.00 8.05 428 GLN A C 1
ATOM 3508 O O . GLN A 1 428 ? 74.926 -58.071 -10.782 1.00 8.27 428 GLN A O 1
ATOM 3518 N N . MET A 1 429 ? 73.906 -60.096 -10.946 1.00 8.29 429 MET A N 1
ATOM 3519 C CA . MET A 1 429 ? 75.004 -60.791 -11.621 1.00 7.61 429 MET A CA 1
ATOM 3520 C C . MET A 1 429 ? 74.369 -61.863 -12.507 1.00 7.42 429 MET A C 1
ATOM 3521 O O . MET A 1 429 ? 73.163 -62.125 -12.423 1.00 8.55 429 MET A O 1
ATOM 3526 N N . GLN A 1 430 ? 75.176 -62.473 -13.370 1.00 8.07 430 GLN A N 1
ATOM 3527 C CA . GLN A 1 430 ? 74.687 -63.588 -14.159 1.00 7.62 430 GLN A CA 1
ATOM 3528 C C . GLN A 1 430 ? 75.518 -64.806 -13.828 1.00 6.80 430 GLN A C 1
ATOM 3529 O O . GLN A 1 430 ? 76.693 -64.685 -13.458 1.00 8.52 430 GLN A O 1
ATOM 3535 N N . PHE A 1 431 ? 74.880 -65.975 -13.921 1.00 7.12 431 PHE A N 1
ATOM 3536 C CA . PHE A 1 431 ? 75.587 -67.261 -13.856 1.00 6.10 431 PHE A CA 1
ATOM 3537 C C . PHE A 1 431 ? 75.856 -67.496 -15.373 1.00 7.39 431 PHE A C 1
ATOM 3538 O O . PHE A 1 431 ? 74.944 -67.815 -16.145 1.00 8.45 431 PHE A O 1
ATOM 3546 N N . PHE A 1 432 ? 77.104 -67.337 -15.793 1.00 6.66 432 PHE A N 1
ATOM 3547 C CA . PHE A 1 432 ? 77.482 -67.488 -17.206 1.00 7.24 432 PHE A CA 1
ATOM 3548 C C . PHE A 1 432 ? 77.234 -68.907 -17.732 1.00 7.20 432 PHE A C 1
ATOM 3549 O O . PHE A 1 432 ? 77.587 -69.884 -17.066 1.00 7.73 432 PHE A O 1
ATOM 3557 N N . GLY A 1 433 ? 76.664 -69.019 -18.932 1.00 8.41 433 GLY A N 1
ATOM 3558 C CA . GLY A 1 433 ? 76.408 -70.336 -19.495 1.00 9.39 433 GLY A CA 1
ATOM 3559 C C . GLY A 1 433 ? 77.036 -70.603 -20.850 1.00 9.53 433 GLY A C 1
ATOM 3560 O O . GLY A 1 433 ? 76.785 -71.655 -21.442 1.00 10.95 433 GLY A O 1
ATOM 3561 N N . ALA A 1 434 ? 77.882 -69.693 -21.332 1.00 9.74 434 ALA A N 1
ATOM 3562 C CA . ALA A 1 434 ? 78.486 -69.842 -22.658 1.00 10.32 434 ALA A CA 1
ATOM 3563 C C . ALA A 1 434 ? 77.331 -70.022 -23.669 1.00 9.97 434 ALA A C 1
ATOM 3564 O O . ALA A 1 434 ? 76.342 -69.286 -23.595 1.00 9.35 434 ALA A O 1
ATOM 3566 N N . ARG A 1 435 ? 77.424 -70.961 -24.607 1.00 9.69 435 ARG A N 1
ATOM 3567 C CA . ARG A 1 435 ? 76.329 -71.106 -25.576 1.00 9.37 435 ARG A CA 1
ATOM 3568 C C . ARG A 1 435 ? 76.196 -72.513 -26.114 1.00 9.12 435 ARG A C 1
ATOM 3569 O O . ARG A 1 435 ? 77.172 -73.271 -26.129 1.00 10.09 435 ARG A O 1
ATOM 3577 N N . ALA A 1 436 ? 74.983 -72.837 -26.559 1.00 9.40 436 ALA A N 1
ATOM 3578 C CA . ALA A 1 436 ? 74.668 -74.149 -27.136 1.00 9.98 436 ALA A CA 1
ATOM 3579 C C . ALA A 1 436 ? 74.673 -74.087 -28.661 1.00 11.08 436 ALA A C 1
ATOM 3580 O O . ALA A 1 436 ? 74.437 -73.032 -29.247 1.00 11.29 436 ALA A O 1
ATOM 3582 N N . ASN A 1 437 ? 74.916 -75.230 -29.303 1.00 10.89 437 ASN A N 1
ATOM 3583 C CA . ASN A 1 437 ? 74.951 -75.299 -30.765 1.00 11.23 437 ASN A CA 1
ATOM 3584 C C . ASN A 1 437 ? 73.556 -75.585 -31.325 1.00 12.64 437 ASN A C 1
ATOM 3585 O O . ASN A 1 437 ? 73.128 -76.741 -31.424 1.00 12.42 437 ASN A O 1
ATOM 3590 N N . LEU A 1 438 ? 72.850 -74.535 -31.719 1.00 12.27 438 LEU A N 1
ATOM 3591 C CA . LEU A 1 438 ? 71.498 -74.700 -32.234 1.00 13.28 438 LEU A CA 1
ATOM 3592 C C . LEU A 1 438 ? 71.482 -75.340 -33.626 1.00 14.53 438 LEU A C 1
ATOM 3593 O O . LEU A 1 438 ? 70.548 -76.078 -33.962 1.00 16.12 438 LEU A O 1
ATOM 3598 N N . ALA A 1 439 ? 72.506 -75.069 -34.430 1.00 13.98 439 ALA A N 1
ATOM 3599 C CA . ALA A 1 439 ? 72.569 -75.620 -35.788 1.00 16.07 439 ALA A CA 1
ATOM 3600 C C . ALA A 1 439 ? 72.732 -77.135 -35.766 1.00 16.90 439 ALA A C 1
ATOM 3601 O O . ALA A 1 439 ? 72.059 -77.869 -36.516 1.00 17.96 439 ALA A O 1
ATOM 3603 N N . LYS A 1 440 ? 73.621 -77.625 -34.911 1.00 17.07 440 LYS A N 1
ATOM 3604 C CA . LYS A 1 440 ? 73.831 -79.061 -34.830 1.00 17.17 440 LYS A CA 1
ATOM 3605 C C . LYS A 1 440 ? 72.579 -79.714 -34.273 1.00 17.00 440 LYS A C 1
ATOM 3606 O O . LYS A 1 440 ? 72.249 -80.851 -34.612 1.00 18.42 440 LYS A O 1
ATOM 3612 N N . THR A 1 441 ? 71.864 -78.994 -33.422 1.00 18.62 441 THR A N 1
ATOM 3613 C CA . THR A 1 441 ? 70.651 -79.542 -32.843 1.00 19.02 441 THR A CA 1
ATOM 3614 C C . THR A 1 441 ? 69.633 -79.819 -33.951 1.00 21.09 441 THR A C 1
ATOM 3615 O O . THR A 1 441 ? 68.887 -80.787 -33.879 1.00 21.12 441 THR A O 1
ATOM 3619 N N . MET A 1 442 ? 69.630 -78.996 -34.995 1.00 19.05 442 MET A N 1
ATOM 3620 C CA . MET A 1 442 ? 68.708 -79.200 -36.109 1.00 19.28 442 MET A CA 1
ATOM 3621 C C . MET A 1 442 ? 69.111 -80.449 -36.899 1.00 18.59 442 MET A C 1
ATOM 3622 O O . MET A 1 442 ? 68.258 -81.200 -37.381 1.00 19.27 442 MET A O 1
ATOM 3627 N N . LEU A 1 443 ? 70.411 -80.661 -37.056 1.00 16.28 443 LEU A N 1
ATOM 3628 C CA . LEU A 1 443 ? 70.866 -81.849 -37.769 1.00 16.77 443 LEU A CA 1
ATOM 3629 C C . LEU A 1 443 ? 70.459 -83.082 -36.969 1.00 17.30 443 LEU A C 1
ATOM 3630 O O . LEU A 1 443 ? 70.098 -84.111 -37.540 1.00 17.59 443 LEU A O 1
ATOM 3635 N N . TYR A 1 444 ? 70.531 -82.988 -35.643 1.00 17.38 444 TYR A N 1
ATOM 3636 C CA . TYR A 1 444 ? 70.152 -84.114 -34.792 1.00 16.99 444 TYR A CA 1
ATOM 3637 C C . TYR A 1 444 ? 68.697 -84.464 -35.007 1.00 17.75 444 TYR A C 1
ATOM 3638 O O . TYR A 1 444 ? 68.324 -85.636 -34.967 1.00 18.18 444 TYR A O 1
ATOM 3647 N N . ALA A 1 445 ? 67.873 -83.452 -35.251 1.00 18.56 445 ALA A N 1
ATOM 3648 C CA . ALA A 1 445 ? 66.455 -83.684 -35.479 1.00 19.95 445 ALA A CA 1
ATOM 3649 C C . ALA A 1 445 ? 66.261 -84.471 -36.775 1.00 20.80 445 ALA A C 1
ATOM 3650 O O . ALA A 1 445 ? 65.441 -85.388 -36.837 1.00 22.16 445 ALA A O 1
ATOM 3652 N N . ILE A 1 446 ? 67.029 -84.118 -37.801 1.00 19.71 446 ILE A N 1
ATOM 3653 C CA . ILE A 1 446 ? 66.956 -84.792 -39.095 1.00 19.73 446 ILE A CA 1
ATOM 3654 C C . ILE A 1 446 ? 67.578 -86.192 -39.025 1.00 19.37 446 ILE A C 1
ATOM 3655 O O . ILE A 1 446 ? 67.109 -87.132 -39.680 1.00 20.52 446 ILE A O 1
ATOM 3660 N N . ASN A 1 447 ? 68.630 -86.332 -38.219 1.00 18.17 447 ASN A N 1
ATOM 3661 C CA . ASN A 1 447 ? 69.344 -87.602 -38.096 1.00 17.77 447 ASN A CA 1
ATOM 3662 C C . ASN A 1 447 ? 69.028 -88.504 -36.898 1.00 17.32 447 ASN A C 1
ATOM 3663 O O . ASN A 1 447 ? 69.831 -89.371 -36.548 1.00 18.52 447 ASN A O 1
ATOM 3668 N N . GLY A 1 448 ? 67.871 -88.304 -36.275 1.00 17.34 448 GLY A N 1
ATOM 3669 C CA . GLY A 1 448 ? 67.485 -89.139 -35.149 1.00 17.71 448 GLY A CA 1
ATOM 3670 C C . GLY A 1 448 ? 68.418 -89.113 -33.953 1.00 17.29 448 GLY A C 1
ATOM 3671 O O . GLY A 1 448 ? 68.590 -90.120 -33.276 1.00 18.04 448 GLY A O 1
ATOM 3672 N N . GLY A 1 449 ? 69.046 -87.969 -33.695 1.00 17.59 449 GLY A N 1
ATOM 3673 C CA . GLY A 1 449 ? 69.932 -87.874 -32.538 1.00 16.98 449 GLY A CA 1
ATOM 3674 C C . GLY A 1 449 ? 71.361 -88.351 -32.734 1.00 16.40 449 GLY A C 1
ATOM 3675 O O . GLY A 1 449 ? 72.194 -88.253 -31.828 1.00 16.63 449 GLY A O 1
ATOM 3676 N N . VAL A 1 450 ? 71.654 -88.878 -33.918 1.00 16.64 450 VAL A N 1
ATOM 3677 C CA . VAL A 1 450 ? 72.989 -89.378 -34.221 1.00 17.23 450 VAL A CA 1
ATOM 3678 C C . VAL A 1 450 ? 73.862 -88.244 -34.747 1.00 17.03 450 VAL A C 1
ATOM 3679 O O . VAL A 1 450 ? 73.439 -87.489 -35.632 1.00 17.13 450 VAL A O 1
ATOM 3683 N N . ASP A 1 451 ? 75.072 -88.123 -34.205 1.00 15.69 451 ASP A N 1
ATOM 3684 C CA . ASP A 1 451 ? 75.979 -87.067 -34.639 1.00 16.68 451 ASP A CA 1
ATOM 3685 C C . ASP A 1 451 ? 76.485 -87.335 -36.048 1.00 17.02 451 ASP A C 1
ATOM 3686 O O . ASP A 1 451 ? 76.942 -88.438 -36.357 1.00 17.14 451 ASP A O 1
ATOM 3691 N N . GLU A 1 452 ? 76.417 -86.310 -36.892 1.00 16.29 452 GLU A N 1
ATOM 3692 C CA . GLU A 1 452 ? 76.817 -86.423 -38.291 1.00 16.95 452 GLU A CA 1
ATOM 3693 C C . GLU A 1 452 ? 78.307 -86.604 -38.545 1.00 18.56 452 GLU A C 1
ATOM 3694 O O . GLU A 1 452 ? 78.707 -86.978 -39.656 1.00 20.24 452 GLU A O 1
ATOM 3700 N N . LYS A 1 453 ? 79.136 -86.321 -37.542 1.00 18.84 453 LYS A N 1
ATOM 3701 C CA . LYS A 1 453 ? 80.577 -86.500 -37.688 1.00 20.01 453 LYS A CA 1
ATOM 3702 C C . LYS A 1 453 ? 81.071 -87.721 -36.929 1.00 20.98 453 LYS A C 1
ATOM 3703 O O . LYS A 1 453 ? 81.873 -88.497 -37.445 1.00 22.13 453 LYS A O 1
ATOM 3709 N N . LEU A 1 454 ? 80.591 -87.893 -35.703 1.00 21.56 454 LEU A N 1
ATOM 3710 C CA . LEU A 1 454 ? 81.026 -89.017 -34.882 1.00 23.25 454 LEU A CA 1
ATOM 3711 C C . LEU A 1 454 ? 80.238 -90.303 -35.096 1.00 24.37 454 LEU A C 1
ATOM 3712 O O . LEU A 1 454 ? 80.690 -91.378 -34.696 1.00 25.42 454 LEU A O 1
ATOM 3717 N N . LYS A 1 455 ? 79.070 -90.201 -35.717 1.00 26.15 455 LYS A N 1
ATOM 3718 C CA . LYS A 1 455 ? 78.231 -91.372 -35.952 1.00 27.97 455 LYS A CA 1
ATOM 3719 C C . LYS A 1 455 ? 77.917 -92.088 -34.641 1.00 28.29 455 LYS A C 1
ATOM 3720 O O . LYS A 1 455 ? 77.851 -93.318 -34.571 1.00 29.63 455 LYS A O 1
ATOM 3726 N N . MET A 1 456 ? 77.710 -91.286 -33.608 1.00 28.03 456 MET A N 1
ATOM 3727 C CA . MET A 1 456 ? 77.407 -91.757 -32.268 1.00 27.81 456 MET A CA 1
ATOM 3728 C C . MET A 1 456 ? 76.036 -91.225 -31.858 1.00 26.13 456 MET A C 1
ATOM 3729 O O . MET A 1 456 ? 75.644 -90.129 -32.261 1.00 23.56 456 MET A O 1
ATOM 3734 N N . GLN A 1 457 ? 75.302 -92.004 -31.071 1.00 23.94 457 GLN A N 1
ATOM 3735 C CA . GLN A 1 457 ? 73.995 -91.571 -30.603 1.00 22.51 457 GLN A CA 1
ATOM 3736 C C . GLN A 1 457 ? 74.254 -90.583 -29.466 1.00 21.93 457 GLN A C 1
ATOM 3737 O O . GLN A 1 457 ? 74.731 -90.969 -28.394 1.00 23.72 457 GLN A O 1
ATOM 3743 N N . VAL A 1 458 ? 73.956 -89.311 -29.700 1.00 18.95 458 VAL A N 1
ATOM 3744 C CA . VAL A 1 458 ? 74.176 -88.285 -28.678 1.00 18.70 458 VAL A CA 1
ATOM 3745 C C . VAL A 1 458 ? 72.841 -87.787 -28.144 1.00 18.28 458 VAL A C 1
ATOM 3746 O O . VAL A 1 458 ? 72.631 -87.720 -26.930 1.00 18.61 458 VAL A O 1
ATOM 3750 N N . GLY A 1 459 ? 71.940 -87.430 -29.053 1.00 18.75 459 GLY A N 1
ATOM 3751 C CA . GLY A 1 459 ? 70.626 -86.979 -28.639 1.00 18.67 459 GLY A CA 1
ATOM 3752 C C . GLY A 1 459 ? 69.774 -88.209 -28.390 1.00 20.12 459 GLY A C 1
ATOM 3753 O O . GLY A 1 459 ? 70.240 -89.316 -28.628 1.00 19.45 459 GLY A O 1
ATOM 3754 N N . PRO A 1 460 ? 68.533 -88.059 -27.902 1.00 20.45 460 PRO A N 1
ATOM 3755 C CA . PRO A 1 460 ? 67.704 -89.251 -27.666 1.00 22.11 460 PRO A CA 1
ATOM 3756 C C . PRO A 1 460 ? 67.454 -90.022 -28.965 1.00 24.37 460 PRO A C 1
ATOM 3757 O O . PRO A 1 460 ? 67.367 -89.425 -30.040 1.00 22.44 460 PRO A O 1
ATOM 3761 N N . LYS A 1 461 ? 67.365 -91.345 -28.864 1.00 26.73 461 LYS A N 1
ATOM 3762 C CA . LYS A 1 461 ? 67.130 -92.169 -30.041 1.00 30.57 461 LYS A CA 1
ATOM 3763 C C . LYS A 1 461 ? 65.780 -91.767 -30.610 1.00 31.92 461 LYS A C 1
ATOM 3764 O O . LYS A 1 461 ? 64.774 -91.755 -29.902 1.00 33.79 461 LYS A O 1
ATOM 3770 N N . SER A 1 462 ? 65.772 -91.423 -31.890 1.00 32.59 462 SER A N 1
ATOM 3771 C CA . SER A 1 462 ? 64.563 -90.982 -32.568 1.00 33.78 462 SER A CA 1
ATOM 3772 C C . SER A 1 462 ? 64.637 -91.474 -34.006 1.00 33.37 462 SER A C 1
ATOM 3773 O O . SER A 1 462 ? 65.716 -91.803 -34.501 1.00 33.09 462 SER A O 1
ATOM 3776 N N . GLU A 1 463 ? 63.490 -91.537 -34.672 1.00 34.26 463 GLU A N 1
ATOM 3777 C CA . GLU A 1 463 ? 63.458 -91.980 -36.058 1.00 33.65 463 GLU A CA 1
ATOM 3778 C C . GLU A 1 463 ? 63.966 -90.874 -36.966 1.00 31.66 463 GLU A C 1
ATOM 3779 O O . GLU A 1 463 ? 63.409 -89.775 -36.986 1.00 32.54 463 GLU A O 1
ATOM 3785 N N . PRO A 1 464 ? 65.040 -91.143 -37.719 1.00 29.97 464 PRO A N 1
ATOM 3786 C CA . PRO A 1 464 ? 65.576 -90.126 -38.621 1.00 29.12 464 PRO A CA 1
ATOM 3787 C C . PRO A 1 464 ? 64.543 -89.805 -39.692 1.00 28.60 464 PRO A C 1
ATOM 3788 O O . PRO A 1 464 ? 63.752 -90.669 -40.085 1.00 28.78 464 PRO A O 1
ATOM 3792 N N . ILE A 1 465 ? 64.538 -88.559 -40.147 1.00 26.53 465 ILE A N 1
ATOM 3793 C CA . ILE A 1 465 ? 63.586 -88.126 -41.155 1.00 25.67 465 ILE A CA 1
ATOM 3794 C C . ILE A 1 465 ? 63.876 -88.792 -42.496 1.00 26.74 465 ILE A C 1
ATOM 3795 O O . ILE A 1 465 ? 65.007 -88.781 -42.988 1.00 26.44 465 ILE A O 1
ATOM 3800 N N . LYS A 1 466 ? 62.836 -89.390 -43.070 1.00 27.77 466 LYS A N 1
ATOM 3801 C CA . LYS A 1 466 ? 62.946 -90.098 -44.339 1.00 29.21 466 LYS A CA 1
ATOM 3802 C C . LYS A 1 466 ? 62.453 -89.260 -45.511 1.00 29.42 466 LYS A C 1
ATOM 3803 O O . LYS A 1 466 ? 61.783 -88.247 -45.325 1.00 29.80 466 LYS A O 1
ATOM 3809 N N . GLY A 1 467 ? 62.781 -89.701 -46.723 1.00 30.64 467 GLY A N 1
ATOM 3810 C CA . GLY A 1 467 ? 62.338 -88.988 -47.909 1.00 30.94 467 GLY A CA 1
ATOM 3811 C C . GLY A 1 467 ? 63.456 -88.319 -48.678 1.00 31.63 467 GLY A C 1
ATOM 3812 O O . GLY A 1 467 ? 64.542 -88.089 -48.143 1.00 31.51 467 GLY A O 1
ATOM 3813 N N . ASP A 1 468 ? 63.201 -88.005 -49.944 1.00 31.33 468 ASP A N 1
ATOM 3814 C CA . ASP A 1 468 ? 64.216 -87.358 -50.757 1.00 32.05 468 ASP A CA 1
ATOM 3815 C C . ASP A 1 468 ? 64.127 -85.841 -50.695 1.00 29.57 468 ASP A C 1
ATOM 3816 O O . ASP A 1 468 ? 65.017 -85.150 -51.171 1.00 29.70 468 ASP A O 1
ATOM 3824 N N . VAL A 1 469 ? 63.048 -85.328 -50.114 1.00 27.59 469 VAL A N 1
ATOM 3825 C CA . VAL A 1 469 ? 62.874 -83.884 -49.970 1.00 26.22 469 VAL A CA 1
ATOM 3826 C C . VAL A 1 469 ? 62.408 -83.555 -48.554 1.00 25.01 469 VAL A C 1
ATOM 3827 O O . VAL A 1 469 ? 61.411 -84.094 -48.077 1.00 24.28 469 VAL A O 1
ATOM 3831 N N . LEU A 1 470 ? 63.135 -82.667 -47.877 1.00 22.82 470 LEU A N 1
ATOM 3832 C CA . LEU A 1 470 ? 62.760 -82.285 -46.521 1.00 21.99 470 LEU A CA 1
ATOM 3833 C C . LEU A 1 470 ? 61.528 -81.401 -46.507 1.00 21.27 470 LEU A C 1
ATOM 3834 O O . LEU A 1 470 ? 61.357 -80.530 -47.366 1.00 21.33 470 LEU A O 1
ATOM 3839 N N . ASN A 1 471 ? 60.681 -81.628 -45.509 1.00 20.79 471 ASN A N 1
ATOM 3840 C CA . ASN A 1 471 ? 59.456 -80.873 -45.315 1.00 21.08 471 ASN A CA 1
ATOM 3841 C C . ASN A 1 471 ? 59.606 -80.005 -44.064 1.00 20.22 471 ASN A C 1
ATOM 3842 O O . ASN A 1 471 ? 59.939 -80.511 -42.992 1.00 20.34 471 ASN A O 1
ATOM 3847 N N . TYR A 1 472 ? 59.351 -78.707 -44.207 1.00 19.91 472 TYR A N 1
ATOM 3848 C CA . TYR A 1 472 ? 59.493 -77.767 -43.095 1.00 19.44 472 TYR A CA 1
ATOM 3849 C C . TYR A 1 472 ? 58.710 -78.135 -41.836 1.00 19.82 472 TYR A C 1
ATOM 3850 O O . TYR A 1 472 ? 59.268 -78.140 -40.733 1.00 18.82 472 TYR A O 1
ATOM 3859 N N . ASP A 1 473 ? 57.425 -78.449 -41.974 1.00 20.14 473 ASP A N 1
ATOM 3860 C CA . ASP A 1 473 ? 56.647 -78.783 -40.787 1.00 20.91 473 ASP A CA 1
ATOM 3861 C C . ASP A 1 473 ? 57.209 -79.984 -40.047 1.00 20.89 473 ASP A C 1
ATOM 3862 O O . ASP A 1 473 ? 57.277 -79.980 -38.816 1.00 20.13 473 ASP A O 1
ATOM 3867 N N . GLU A 1 474 ? 57.618 -81.011 -40.789 1.00 19.77 474 GLU A N 1
ATOM 3868 C CA . GLU A 1 474 ? 58.176 -82.206 -40.173 1.00 19.86 474 GLU A CA 1
ATOM 3869 C C . GLU A 1 474 ? 59.504 -81.905 -39.475 1.00 19.30 474 GLU A C 1
ATOM 3870 O O . GLU A 1 474 ? 59.703 -82.288 -38.321 1.00 19.45 474 GLU A O 1
ATOM 3876 N N . VAL A 1 475 ? 60.407 -81.229 -40.182 1.00 18.49 475 VAL A N 1
ATOM 3877 C CA . VAL A 1 475 ? 61.706 -80.880 -39.612 1.00 18.11 475 VAL A CA 1
ATOM 3878 C C . VAL A 1 475 ? 61.523 -80.010 -38.367 1.00 18.91 475 VAL A C 1
ATOM 3879 O O . VAL A 1 475 ? 62.149 -80.259 -37.327 1.00 18.52 475 VAL A O 1
ATOM 3883 N N . MET A 1 476 ? 60.657 -79.009 -38.449 1.00 18.41 476 MET A N 1
ATOM 3884 C CA . MET A 1 476 ? 60.449 -78.123 -37.305 1.00 17.61 476 MET A CA 1
ATOM 3885 C C . MET A 1 476 ? 59.869 -78.855 -36.102 1.00 17.69 476 MET A C 1
ATOM 3886 O O . MET A 1 476 ? 60.209 -78.542 -34.961 1.00 17.13 476 MET A O 1
ATOM 3891 N N . GLU A 1 477 ? 59.005 -79.838 -36.340 1.00 18.85 477 GLU A N 1
ATOM 3892 C CA . GLU A 1 477 ? 58.428 -80.585 -35.231 1.00 18.97 477 GLU A CA 1
ATOM 3893 C C . GLU A 1 477 ? 59.514 -81.392 -34.520 1.00 18.68 477 GLU A C 1
ATOM 3894 O O . GLU A 1 477 ? 59.528 -81.471 -33.285 1.00 18.92 477 GLU A O 1
ATOM 3900 N N . ARG A 1 478 ? 60.414 -81.999 -35.290 1.00 17.28 478 ARG A N 1
ATOM 3901 C CA . ARG A 1 478 ? 61.491 -82.781 -34.699 1.00 15.93 478 ARG A CA 1
ATOM 3902 C C . ARG A 1 478 ? 62.509 -81.855 -34.030 1.00 17.40 478 ARG A C 1
ATOM 3903 O O . ARG A 1 478 ? 63.047 -82.170 -32.964 1.00 17.22 478 ARG A O 1
ATOM 3911 N N . MET A 1 479 ? 62.768 -80.715 -34.659 1.00 15.99 479 MET A N 1
ATOM 3912 C CA . MET A 1 479 ? 63.704 -79.750 -34.095 1.00 16.52 479 MET A CA 1
ATOM 3913 C C . MET A 1 479 ? 63.192 -79.248 -32.743 1.00 16.96 479 MET A C 1
ATOM 3914 O O . MET A 1 479 ? 63.975 -79.074 -31.798 1.00 16.86 479 MET A O 1
ATOM 3922 N N A ASP A 1 480 ? 61.889 -79.001 -32.644 0.60 15.99 480 ASP A N 1
ATOM 3923 N N B ASP A 1 480 ? 61.883 -79.019 -32.658 0.40 16.83 480 ASP A N 1
ATOM 3924 C CA A ASP A 1 480 ? 61.313 -78.538 -31.384 0.60 16.79 480 ASP A CA 1
ATOM 3925 C CA B ASP A 1 480 ? 61.259 -78.534 -31.429 0.40 17.89 480 ASP A CA 1
ATOM 3926 C C A ASP A 1 480 ? 61.590 -79.608 -30.326 0.60 17.09 480 ASP A C 1
ATOM 3927 C C B ASP A 1 480 ? 61.472 -79.492 -30.259 0.40 18.29 480 ASP A C 1
ATOM 3928 O O A ASP A 1 480 ? 61.926 -79.299 -29.177 0.60 15.84 480 ASP A O 1
ATOM 3929 O O B ASP A 1 480 ? 61.756 -79.056 -29.139 0.40 17.34 480 ASP A O 1
ATOM 3938 N N A HIS A 1 481 ? 61.444 -80.870 -30.724 0.60 16.24 481 HIS A N 1
ATOM 3939 N N B HIS A 1 481 ? 61.319 -80.793 -30.507 0.40 17.94 481 HIS A N 1
ATOM 3940 C CA A HIS A 1 481 ? 61.684 -82.005 -29.839 0.60 16.79 481 HIS A CA 1
ATOM 3941 C CA B HIS A 1 481 ? 61.515 -81.787 -29.456 0.40 18.53 481 HIS A CA 1
ATOM 3942 C C A HIS A 1 481 ? 63.115 -81.993 -29.311 0.60 16.16 481 HIS A C 1
ATOM 3943 C C B HIS A 1 481 ? 62.984 -81.899 -29.059 0.40 18.16 481 HIS A C 1
ATOM 3944 O O A HIS A 1 481 ? 63.345 -82.139 -28.109 0.60 16.13 481 HIS A O 1
ATOM 3945 O O B HIS A 1 481 ? 63.298 -82.119 -27.889 0.40 18.13 481 HIS A O 1
ATOM 3958 N N A PHE A 1 482 ? 64.081 -81.830 -30.209 0.60 15.24 482 PHE A N 1
ATOM 3959 N N B PHE A 1 482 ? 63.886 -81.762 -30.027 0.40 17.44 482 PHE A N 1
ATOM 3960 C CA A PHE A 1 482 ? 65.467 -81.812 -29.780 0.60 15.25 482 PHE A CA 1
ATOM 3961 C CA B PHE A 1 482 ? 65.307 -81.838 -29.713 0.40 16.57 482 PHE A CA 1
ATOM 3962 C C A PHE A 1 482 ? 65.845 -80.537 -29.037 0.60 15.05 482 PHE A C 1
ATOM 3963 C C B PHE A 1 482 ? 65.726 -80.598 -28.935 0.40 15.91 482 PHE A C 1
ATOM 3964 O O A PHE A 1 482 ? 66.828 -80.524 -28.300 0.60 15.25 482 PHE A O 1
ATOM 3965 O O B PHE A 1 482 ? 66.630 -80.662 -28.101 0.40 15.20 482 PHE A O 1
ATOM 3980 N N . MET A 1 483 ? 65.061 -79.476 -29.196 1.00 15.19 483 MET A N 1
ATOM 3981 C CA . MET A 1 483 ? 65.355 -78.238 -28.463 1.00 14.44 483 MET A CA 1
ATOM 3982 C C . MET A 1 483 ? 64.940 -78.467 -26.994 1.00 14.92 483 MET A C 1
ATOM 3983 O O . MET A 1 483 ? 65.552 -77.928 -26.069 1.00 14.22 483 MET A O 1
ATOM 3988 N N . ASP A 1 484 ? 63.904 -79.274 -26.773 1.00 14.00 484 ASP A N 1
ATOM 3989 C CA . ASP A 1 484 ? 63.477 -79.595 -25.413 1.00 14.37 484 ASP A CA 1
ATOM 3990 C C . ASP A 1 484 ? 64.611 -80.346 -24.726 1.00 13.61 484 ASP A C 1
ATOM 3991 O O . ASP A 1 484 ? 64.968 -80.064 -23.574 1.00 14.34 484 ASP A O 1
ATOM 3996 N N . TRP A 1 485 ? 65.155 -81.333 -25.431 1.00 13.18 485 TRP A N 1
ATOM 3997 C CA . TRP A 1 485 ? 66.243 -82.143 -24.892 1.00 12.24 485 TRP A CA 1
ATOM 3998 C C . TRP A 1 485 ? 67.466 -81.269 -24.636 1.00 12.70 485 TRP A C 1
ATOM 3999 O O . TRP A 1 485 ? 68.102 -81.375 -23.580 1.00 13.06 485 TRP A O 1
ATOM 4010 N N . LEU A 1 486 ? 67.795 -80.415 -25.597 1.00 12.73 486 LEU A N 1
ATOM 4011 C CA . LEU A 1 486 ? 68.957 -79.527 -25.459 1.00 12.14 486 LEU A CA 1
ATOM 4012 C C . LEU A 1 486 ? 68.823 -78.631 -24.229 1.00 12.60 486 LEU A C 1
ATOM 4013 O O . LEU A 1 486 ? 69.779 -78.464 -23.454 1.00 12.16 486 LEU A O 1
ATOM 4018 N N . ALA A 1 487 ? 67.646 -78.045 -24.051 1.00 12.66 487 ALA A N 1
ATOM 4019 C CA . ALA A 1 487 ? 67.411 -77.176 -22.900 1.00 12.20 487 ALA A CA 1
ATOM 4020 C C . ALA A 1 487 ? 67.640 -77.908 -21.573 1.00 11.81 487 ALA A C 1
ATOM 4021 O O . ALA A 1 487 ? 68.258 -77.370 -20.644 1.00 11.28 487 ALA A O 1
ATOM 4023 N N . LYS A 1 488 ? 67.150 -79.137 -21.468 1.00 11.94 488 LYS A N 1
ATOM 4024 C CA . LYS A 1 488 ? 67.304 -79.893 -20.239 1.00 12.39 488 LYS A CA 1
ATOM 4025 C C . LYS A 1 488 ? 68.756 -80.262 -19.964 1.00 12.14 488 LYS A C 1
ATOM 4026 O O . LYS A 1 488 ? 69.227 -80.166 -18.823 1.00 13.09 488 LYS A O 1
ATOM 4032 N N . GLN A 1 489 ? 69.482 -80.681 -20.994 1.00 11.75 489 GLN A N 1
ATOM 4033 C CA . GLN A 1 489 ? 70.888 -81.033 -20.777 1.00 11.05 489 GLN A CA 1
ATOM 4034 C C . GLN A 1 489 ? 71.675 -79.772 -20.423 1.00 10.24 489 GLN A C 1
ATOM 4035 O O . GLN A 1 489 ? 72.549 -79.796 -19.561 1.00 9.68 489 GLN A O 1
ATOM 4041 N N . TYR A 1 490 ? 71.343 -78.669 -21.084 1.00 9.15 490 TYR A N 1
ATOM 4042 C CA . TYR A 1 490 ? 72.047 -77.402 -20.872 1.00 8.20 490 TYR A CA 1
ATOM 4043 C C . TYR A 1 490 ? 71.845 -76.870 -19.457 1.00 8.45 490 TYR A C 1
ATOM 4044 O O . TYR A 1 490 ? 72.810 -76.570 -18.741 1.00 8.85 490 TYR A O 1
ATOM 4053 N N . ILE A 1 491 ? 70.588 -76.756 -19.042 1.00 8.54 491 ILE A N 1
ATOM 4054 C CA . ILE A 1 491 ? 70.312 -76.267 -17.696 1.00 9.19 491 ILE A CA 1
ATOM 4055 C C . ILE A 1 491 ? 70.903 -77.233 -16.653 1.00 7.90 491 ILE A C 1
ATOM 4056 O O . ILE A 1 491 ? 71.415 -76.793 -15.610 1.00 8.77 491 ILE A O 1
ATOM 4061 N N . THR A 1 492 ? 70.857 -78.542 -16.909 1.00 9.05 492 THR A N 1
ATOM 4062 C CA . THR A 1 492 ? 71.448 -79.473 -15.952 1.00 8.98 492 THR A CA 1
ATOM 4063 C C . THR A 1 492 ? 72.959 -79.228 -15.823 1.00 8.00 492 THR A C 1
ATOM 4064 O O . THR A 1 492 ? 73.487 -79.158 -14.702 1.00 8.84 492 THR A O 1
ATOM 4068 N N . ALA A 1 493 ? 73.656 -79.066 -16.945 1.00 8.32 493 ALA A N 1
ATOM 4069 C CA . ALA A 1 493 ? 75.098 -78.797 -16.881 1.00 7.78 493 ALA A CA 1
ATOM 4070 C C . ALA A 1 493 ? 75.373 -77.495 -16.110 1.00 7.89 493 ALA A C 1
ATOM 4071 O O . ALA A 1 493 ? 76.303 -77.433 -15.280 1.00 7.40 493 ALA A O 1
ATOM 4073 N N . LEU A 1 494 ? 74.572 -76.458 -16.378 1.00 7.54 494 LEU A N 1
ATOM 4074 C CA . LEU A 1 494 ? 74.774 -75.178 -15.696 1.00 7.20 494 LEU A CA 1
ATOM 4075 C C . LEU A 1 494 ? 74.441 -75.258 -14.207 1.00 6.92 494 LEU A C 1
ATOM 4076 O O . LEU A 1 494 ? 75.088 -74.604 -13.382 1.00 8.39 494 LEU A O 1
ATOM 4081 N N . ASN A 1 495 ? 73.445 -76.063 -13.844 1.00 7.59 495 ASN A N 1
ATOM 4082 C CA . ASN A 1 495 ? 73.129 -76.221 -12.425 1.00 7.83 495 ASN A CA 1
ATOM 4083 C C . ASN A 1 495 ? 74.339 -76.821 -11.692 1.00 7.74 495 ASN A C 1
ATOM 4084 O O . ASN A 1 495 ? 74.698 -76.390 -10.596 1.00 8.06 495 ASN A O 1
ATOM 4089 N N . ILE A 1 496 ? 74.972 -77.823 -12.295 1.00 7.06 496 ILE A N 1
ATOM 4090 C CA . ILE A 1 496 ? 76.143 -78.430 -11.674 1.00 7.97 496 ILE A CA 1
ATOM 4091 C C . ILE A 1 496 ? 77.288 -77.421 -11.598 1.00 8.19 496 ILE A C 1
ATOM 4092 O O . ILE A 1 496 ? 77.921 -77.263 -10.554 1.00 7.26 496 ILE A O 1
ATOM 4097 N N . ILE A 1 497 ? 77.551 -76.741 -12.716 1.00 6.37 497 ILE A N 1
ATOM 4098 C CA . ILE A 1 497 ? 78.637 -75.778 -12.780 1.00 6.89 497 ILE A CA 1
ATOM 4099 C C . ILE A 1 497 ? 78.520 -74.670 -11.740 1.00 7.20 497 ILE A C 1
ATOM 4100 O O . ILE A 1 497 ? 79.491 -74.357 -11.045 1.00 7.86 497 ILE A O 1
ATOM 4105 N N . HIS A 1 498 ? 77.335 -74.086 -11.613 1.00 7.05 498 HIS A N 1
ATOM 4106 C CA . HIS A 1 498 ? 77.232 -72.978 -10.674 1.00 6.29 498 HIS A CA 1
ATOM 4107 C C . HIS A 1 498 ? 77.175 -73.367 -9.214 1.00 6.91 498 HIS A C 1
ATOM 4108 O O . HIS A 1 498 ? 77.608 -72.596 -8.344 1.00 7.32 498 HIS A O 1
ATOM 4115 N N . TYR A 1 499 ? 76.703 -74.579 -8.940 1.00 6.32 499 TYR A N 1
ATOM 4116 C CA . TYR A 1 499 ? 76.745 -75.092 -7.583 1.00 7.48 499 TYR A CA 1
ATOM 4117 C C . TYR A 1 499 ? 78.222 -75.239 -7.231 1.00 7.46 499 TYR A C 1
ATOM 4118 O O . TYR A 1 499 ? 78.666 -74.816 -6.159 1.00 7.54 499 TYR A O 1
ATOM 4127 N N . MET A 1 500 ? 79.001 -75.830 -8.135 1.00 7.41 500 MET A N 1
ATOM 4128 C CA . MET A 1 500 ? 80.415 -76.048 -7.854 1.00 7.77 500 MET A CA 1
ATOM 4129 C C . MET A 1 500 ? 81.258 -74.787 -7.819 1.00 7.09 500 MET A C 1
ATOM 4130 O O . MET A 1 500 ? 82.249 -74.716 -7.066 1.00 7.63 500 MET A O 1
ATOM 4135 N N . HIS A 1 501 ? 80.878 -73.784 -8.609 1.00 7.15 501 HIS A N 1
ATOM 4136 C CA . HIS A 1 501 ? 81.654 -72.550 -8.636 1.00 7.38 501 HIS A CA 1
ATOM 4137 C C . HIS A 1 501 ? 81.399 -71.760 -7.360 1.00 7.86 501 HIS A C 1
ATOM 4138 O O . HIS A 1 501 ? 82.308 -71.110 -6.847 1.00 7.17 501 HIS A O 1
ATOM 4145 N N . ASP A 1 502 ? 80.164 -71.815 -6.856 1.00 7.13 502 ASP A N 1
ATOM 4146 C CA . ASP A 1 502 ? 79.849 -71.171 -5.580 1.00 7.64 502 ASP A CA 1
ATOM 4147 C C . ASP A 1 502 ? 80.618 -71.875 -4.464 1.00 7.69 502 ASP A C 1
ATOM 4148 O O . ASP A 1 502 ? 81.064 -71.248 -3.496 1.00 9.27 502 ASP A O 1
ATOM 4153 N N . LYS A 1 503 ? 80.779 -73.195 -4.585 1.00 8.28 503 LYS A N 1
ATOM 4154 C CA . LYS A 1 503 ? 81.446 -73.945 -3.538 1.00 7.98 503 LYS A CA 1
ATOM 4155 C C . LYS A 1 503 ? 82.963 -73.818 -3.531 1.00 8.27 503 LYS A C 1
ATOM 4156 O O . LYS A 1 503 ? 83.579 -73.607 -2.470 1.00 10.52 503 LYS A O 1
ATOM 4162 N N . TYR A 1 504 ? 83.558 -73.911 -4.716 1.00 7.61 504 TYR A N 1
ATOM 4163 C CA . TYR A 1 504 ? 85.009 -73.940 -4.842 1.00 8.20 504 TYR A CA 1
ATOM 4164 C C . TYR A 1 504 ? 85.720 -72.710 -5.372 1.00 7.74 504 TYR A C 1
ATOM 4165 O O . TYR A 1 504 ? 86.948 -72.635 -5.295 1.00 8.01 504 TYR A O 1
ATOM 4174 N N . SER A 1 505 ? 84.988 -71.747 -5.921 1.00 7.54 505 SER A N 1
ATOM 4175 C CA . SER A 1 505 ? 85.647 -70.516 -6.357 1.00 7.60 505 SER A CA 1
ATOM 4176 C C . SER A 1 505 ? 84.681 -69.344 -6.207 1.00 7.99 505 SER A C 1
ATOM 4177 O O . SER A 1 505 ? 84.439 -68.595 -7.154 1.00 8.17 505 SER A O 1
ATOM 4180 N N . TYR A 1 506 ? 84.132 -69.201 -5.007 1.00 7.49 506 TYR A N 1
ATOM 4181 C CA . TYR A 1 506 ? 83.207 -68.099 -4.749 1.00 6.29 506 TYR A CA 1
ATOM 4182 C C . TYR A 1 506 ? 83.976 -66.778 -4.866 1.00 7.04 506 TYR A C 1
ATOM 4183 O O . TYR A 1 506 ? 85.015 -66.599 -4.227 1.00 8.07 506 TYR A O 1
ATOM 4192 N N . GLU A 1 507 ? 83.440 -65.849 -5.656 1.00 7.49 507 GLU A N 1
ATOM 4193 C CA . GLU A 1 507 ? 84.135 -64.592 -5.934 1.00 7.11 507 GLU A CA 1
ATOM 4194 C C . GLU A 1 507 ? 83.978 -63.566 -4.820 1.00 8.04 507 GLU A C 1
ATOM 4195 O O . GLU A 1 507 ? 83.393 -62.494 -5.010 1.00 8.04 507 GLU A O 1
ATOM 4201 N N . ALA A 1 508 ? 84.548 -63.895 -3.671 1.00 7.51 508 ALA A N 1
ATOM 4202 C CA . ALA A 1 508 ? 84.426 -63.064 -2.478 1.00 7.05 508 ALA A CA 1
ATOM 4203 C C . ALA A 1 508 ? 84.731 -61.586 -2.639 1.00 7.60 508 ALA A C 1
ATOM 4204 O O . ALA A 1 508 ? 83.963 -60.755 -2.144 1.00 8.26 508 ALA A O 1
ATOM 4206 N N . SER A 1 509 ? 85.828 -61.244 -3.310 1.00 8.13 509 SER A N 1
ATOM 4207 C CA . SER A 1 509 ? 86.171 -59.830 -3.410 1.00 7.33 509 SER A CA 1
ATOM 4208 C C . SER A 1 509 ? 85.211 -59.030 -4.284 1.00 7.35 509 SER A C 1
ATOM 4209 O O . SER A 1 509 ? 85.015 -57.832 -4.062 1.00 8.18 509 SER A O 1
ATOM 4212 N N . LEU A 1 510 ? 84.593 -59.679 -5.266 1.00 6.37 510 LEU A N 1
ATOM 4213 C CA . LEU A 1 510 ? 83.624 -58.999 -6.128 1.00 6.56 510 LEU A CA 1
ATOM 4214 C C . LEU A 1 510 ? 82.279 -58.947 -5.418 1.00 6.21 510 LEU A C 1
ATOM 4215 O O . LEU A 1 510 ? 81.626 -57.895 -5.415 1.00 6.67 510 LEU A O 1
ATOM 4220 N N . MET A 1 511 ? 81.874 -60.058 -4.798 1.00 6.70 511 MET A N 1
ATOM 4221 C CA . MET A 1 511 ? 80.587 -60.092 -4.106 1.00 6.31 511 MET A CA 1
ATOM 4222 C C . MET A 1 511 ? 80.574 -59.149 -2.908 1.00 6.39 511 MET A C 1
ATOM 4223 O O . MET A 1 511 ? 79.503 -58.671 -2.508 1.00 7.79 511 MET A O 1
ATOM 4228 N N . ALA A 1 512 ? 81.756 -58.869 -2.355 1.00 6.04 512 ALA A N 1
ATOM 4229 C CA . ALA A 1 512 ? 81.884 -57.943 -1.234 1.00 6.70 512 ALA A CA 1
ATOM 4230 C C . ALA A 1 512 ? 81.456 -56.532 -1.627 1.00 6.70 512 ALA A C 1
ATOM 4231 O O . ALA A 1 512 ? 81.160 -55.716 -0.752 1.00 7.55 512 ALA A O 1
ATOM 4233 N N . LEU A 1 513 ? 81.438 -56.274 -2.937 1.00 6.46 513 LEU A N 1
ATOM 4234 C CA . LEU A 1 513 ? 81.072 -54.979 -3.483 1.00 6.46 513 LEU A CA 1
ATOM 4235 C C . LEU A 1 513 ? 79.680 -55.007 -4.120 1.00 6.82 513 LEU A C 1
ATOM 4236 O O . LEU A 1 513 ? 79.399 -54.284 -5.076 1.00 7.68 513 LEU A O 1
ATOM 4241 N N . HIS A 1 514 ? 78.824 -55.865 -3.559 1.00 7.32 514 HIS A N 1
ATOM 4242 C CA . HIS A 1 514 ? 77.415 -55.960 -3.946 1.00 5.84 514 HIS A CA 1
ATOM 4243 C C . HIS A 1 514 ? 76.581 -55.882 -2.657 1.00 6.43 514 HIS A C 1
ATOM 4244 O O . HIS A 1 514 ? 77.098 -56.033 -1.536 1.00 7.79 514 HIS A O 1
ATOM 4251 N N . ASP A 1 515 ? 75.290 -55.640 -2.848 1.00 7.02 515 ASP A N 1
ATOM 4252 C CA . ASP A 1 515 ? 74.308 -55.653 -1.758 1.00 7.96 515 ASP A CA 1
ATOM 4253 C C . ASP A 1 515 ? 74.263 -57.077 -1.151 1.00 8.51 515 ASP A C 1
ATOM 4254 O O . ASP A 1 515 ? 74.817 -58.033 -1.715 1.00 8.98 515 ASP A O 1
ATOM 4259 N N . ARG A 1 516 ? 73.569 -57.230 -0.023 1.00 8.17 516 ARG A N 1
ATOM 4260 C CA . ARG A 1 516 ? 73.451 -58.537 0.630 1.00 8.59 516 ARG A CA 1
ATOM 4261 C C . ARG A 1 516 ? 72.799 -59.588 -0.267 1.00 8.45 516 ARG A C 1
ATOM 4262 O O . ARG A 1 516 ? 73.267 -60.735 -0.364 1.00 8.77 516 ARG A O 1
ATOM 4270 N N . ASP A 1 517 ? 71.706 -59.199 -0.916 1.00 9.29 517 ASP A N 1
ATOM 4271 C CA . ASP A 1 517 ? 70.964 -60.097 -1.784 1.00 9.31 517 ASP A CA 1
ATOM 4272 C C . ASP A 1 517 ? 71.148 -59.653 -3.212 1.00 11.37 517 ASP A C 1
ATOM 4273 O O . ASP A 1 517 ? 70.772 -58.541 -3.593 1.00 13.82 517 ASP A O 1
ATOM 4278 N N . VAL A 1 518 ? 71.736 -60.530 -4.006 1.00 9.19 518 VAL A N 1
ATOM 4279 C CA . VAL A 1 518 ? 72.010 -60.245 -5.406 1.00 9.73 518 VAL A CA 1
ATOM 4280 C C . VAL A 1 518 ? 71.080 -61.054 -6.302 1.00 10.73 518 VAL A C 1
ATOM 4281 O O . VAL A 1 518 ? 70.844 -62.233 -6.051 1.00 12.28 518 VAL A O 1
ATOM 4285 N N . ILE A 1 519 ? 70.525 -60.400 -7.319 1.00 9.63 519 ILE A N 1
ATOM 4286 C CA . ILE A 1 519 ? 69.648 -61.069 -8.279 1.00 10.62 519 ILE A CA 1
ATOM 4287 C C . ILE A 1 519 ? 70.562 -61.838 -9.227 1.00 9.58 519 ILE A C 1
ATOM 4288 O O . ILE A 1 519 ? 71.550 -61.290 -9.708 1.00 10.23 519 ILE A O 1
ATOM 4293 N N . ARG A 1 520 ? 70.249 -63.106 -9.478 1.00 7.97 520 ARG A N 1
ATOM 4294 C CA . ARG A 1 520 ? 71.045 -63.932 -10.378 1.00 7.90 520 ARG A CA 1
ATOM 4295 C C . ARG A 1 520 ? 70.196 -64.450 -11.529 1.00 9.03 520 ARG A C 1
ATOM 4296 O O . ARG A 1 520 ? 69.050 -64.872 -11.319 1.00 10.49 520 ARG A O 1
ATOM 4304 N N . THR A 1 521 ? 70.733 -64.377 -12.743 1.00 8.69 521 THR A N 1
ATOM 4305 C CA . THR A 1 521 ? 70.049 -64.964 -13.891 1.00 8.96 521 THR A CA 1
ATOM 4306 C C . THR A 1 521 ? 70.930 -66.118 -14.350 1.00 9.59 521 THR A C 1
ATOM 4307 O O . THR A 1 521 ? 72.138 -66.121 -14.094 1.00 11.37 521 THR A O 1
ATOM 4311 N N . MET A 1 522 ? 70.325 -67.119 -14.976 1.00 9.31 522 MET A N 1
ATOM 4312 C CA . MET A 1 522 ? 71.084 -68.255 -15.508 1.00 9.14 522 MET A CA 1
ATOM 4313 C C . MET A 1 522 ? 71.126 -67.949 -17.009 1.00 10.38 522 MET A C 1
ATOM 4314 O O . MET A 1 522 ? 70.141 -68.144 -17.719 1.00 9.89 522 MET A O 1
ATOM 4322 N N . ALA A 1 523 ? 72.278 -67.466 -17.478 1.00 10.06 523 ALA A N 1
ATOM 4323 C CA . ALA A 1 523 ? 72.425 -67.025 -18.864 1.00 10.64 523 ALA A CA 1
ATOM 4324 C C . ALA A 1 523 ? 72.785 -68.092 -19.880 1.00 12.04 523 ALA A C 1
ATOM 4325 O O . ALA A 1 523 ? 73.918 -68.549 -19.940 1.00 13.13 523 ALA A O 1
ATOM 4327 N N . CYS A 1 524 ? 71.799 -68.461 -20.689 1.00 10.53 524 CYS A N 1
ATOM 4328 C CA . CYS A 1 524 ? 71.933 -69.494 -21.717 1.00 10.48 524 CYS A CA 1
ATOM 4329 C C . CYS A 1 524 ? 72.101 -68.877 -23.087 1.00 10.37 524 CYS A C 1
ATOM 4330 O O . CYS A 1 524 ? 71.248 -68.131 -23.541 1.00 12.49 524 CYS A O 1
ATOM 4333 N N . GLY A 1 525 ? 73.183 -69.206 -23.769 1.00 9.10 525 GLY A N 1
ATOM 4334 C CA . GLY A 1 525 ? 73.381 -68.617 -25.074 1.00 9.25 525 GLY A CA 1
ATOM 4335 C C . GLY A 1 525 ? 73.100 -69.576 -26.209 1.00 10.12 525 GLY A C 1
ATOM 4336 O O . GLY A 1 5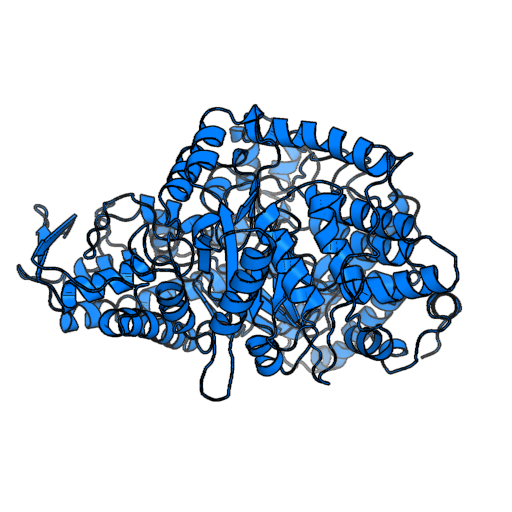25 ? 73.132 -70.805 -26.035 1.00 9.52 525 GLY A O 1
ATOM 4337 N N A ILE A 1 526 ? 72.777 -69.032 -27.377 0.61 9.62 526 ILE A N 1
ATOM 4338 N N B ILE A 1 526 ? 72.813 -68.998 -27.370 0.39 10.20 526 ILE A N 1
ATOM 4339 C CA A ILE A 1 526 ? 72.563 -69.885 -28.543 0.61 9.64 526 ILE A CA 1
ATOM 4340 C CA B ILE A 1 526 ? 72.535 -69.762 -28.576 0.39 10.90 526 ILE A CA 1
ATOM 4341 C C A ILE A 1 526 ? 73.471 -69.432 -29.673 0.61 10.07 526 ILE A C 1
ATOM 4342 C C B ILE A 1 526 ? 73.523 -69.393 -29.678 0.39 10.64 526 ILE A C 1
ATOM 4343 O O A ILE A 1 526 ? 73.562 -68.238 -29.984 0.61 10.73 526 ILE A O 1
ATOM 4344 O O B ILE A 1 526 ? 73.723 -68.209 -29.975 0.39 11.23 526 ILE A O 1
ATOM 4353 N N . ALA A 1 527 ? 74.154 -70.412 -30.259 1.00 9.45 527 ALA A N 1
ATOM 4354 C CA . ALA A 1 527 ? 75.098 -70.210 -31.362 1.00 10.12 527 ALA A CA 1
ATOM 4355 C C . ALA A 1 527 ? 74.512 -70.809 -32.638 1.00 9.83 527 ALA A C 1
ATOM 4356 O O . ALA A 1 527 ? 73.803 -71.818 -32.594 1.00 10.86 527 ALA A O 1
ATOM 4358 N N . GLY A 1 528 ? 74.814 -70.179 -33.766 1.00 9.52 528 GLY A N 1
ATOM 4359 C CA . GLY A 1 528 ? 74.319 -70.671 -35.043 1.00 10.37 528 GLY A CA 1
ATOM 4360 C C . GLY A 1 528 ? 72.894 -70.281 -35.387 1.00 10.55 528 GLY A C 1
ATOM 4361 O O . GLY A 1 528 ? 72.245 -70.964 -36.199 1.00 10.81 528 GLY A O 1
ATOM 4362 N N . LEU A 1 529 ? 72.389 -69.197 -34.806 1.00 9.60 529 LEU A N 1
ATOM 4363 C CA . LEU A 1 529 ? 71.017 -68.794 -35.089 1.00 9.96 529 LEU A CA 1
ATOM 4364 C C . LEU A 1 529 ? 70.759 -68.593 -36.586 1.00 11.07 529 LEU A C 1
ATOM 4365 O O . LEU A 1 529 ? 69.777 -69.116 -37.109 1.00 12.22 529 LEU A O 1
ATOM 4370 N N . SER A 1 530 ? 71.622 -67.858 -37.283 1.00 11.42 530 SER A N 1
ATOM 4371 C CA . SER A 1 530 ? 71.354 -67.634 -38.709 1.00 11.47 530 SER A CA 1
ATOM 4372 C C . SER A 1 530 ? 71.542 -68.891 -39.543 1.00 12.56 530 SER A C 1
ATOM 4373 O O . SER A 1 530 ? 70.895 -69.032 -40.578 1.00 12.92 530 SER A O 1
ATOM 4376 N N . VAL A 1 531 ? 72.399 -69.813 -39.104 1.00 11.04 531 VAL A N 1
ATOM 4377 C CA . VAL A 1 531 ? 72.563 -71.074 -39.829 1.00 11.60 531 VAL A CA 1
ATOM 4378 C C . VAL A 1 531 ? 71.253 -71.866 -39.689 1.00 12.54 531 VAL A C 1
ATOM 4379 O O . VAL A 1 531 ? 70.752 -72.428 -40.663 1.00 12.68 531 VAL A O 1
ATOM 4383 N N . ALA A 1 532 ? 70.683 -71.886 -38.486 1.00 12.02 532 ALA A N 1
ATOM 4384 C CA . ALA A 1 532 ? 69.434 -72.610 -38.254 1.00 11.65 532 ALA A CA 1
ATOM 4385 C C . ALA A 1 532 ? 68.271 -71.954 -38.984 1.00 12.94 532 ALA A C 1
ATOM 4386 O O . ALA A 1 532 ? 67.472 -72.644 -39.608 1.00 13.18 532 ALA A O 1
ATOM 4388 N N . ALA A 1 533 ? 68.176 -70.627 -38.907 1.00 12.34 533 ALA A N 1
ATOM 4389 C CA . ALA A 1 533 ? 67.085 -69.909 -39.570 1.00 12.53 533 ALA A CA 1
ATOM 4390 C C . ALA A 1 533 ? 67.175 -70.085 -41.080 1.00 13.73 533 ALA A C 1
ATOM 4391 O O . ALA A 1 533 ? 66.159 -70.348 -41.745 1.00 13.54 533 ALA A O 1
ATOM 4393 N N . ASP A 1 534 ? 68.374 -69.945 -41.631 1.00 12.48 534 ASP A N 1
ATOM 4394 C CA . ASP A 1 534 ? 68.529 -70.093 -43.083 1.00 12.88 534 ASP A CA 1
ATOM 4395 C C . ASP A 1 534 ? 68.290 -71.526 -43.524 1.00 13.69 534 ASP A C 1
ATOM 4396 O O . ASP A 1 534 ? 67.826 -71.758 -44.646 1.00 14.67 534 ASP A O 1
ATOM 4401 N N . SER A 1 535 ? 68.601 -72.486 -42.658 1.00 13.22 535 SER A N 1
ATOM 4402 C CA . SER A 1 535 ? 68.385 -73.892 -42.989 1.00 13.93 535 SER A CA 1
ATOM 4403 C C . SER A 1 535 ? 66.896 -74.153 -43.064 1.00 15.15 535 SER A C 1
ATOM 4404 O O . SER A 1 535 ? 66.425 -74.846 -43.980 1.00 16.04 535 SER A O 1
ATOM 4407 N N . LEU A 1 536 ? 66.152 -73.610 -42.104 1.00 14.02 536 LEU A N 1
ATOM 4408 C CA . LEU A 1 536 ? 64.706 -73.772 -42.103 1.00 14.76 536 LEU A CA 1
ATOM 4409 C C . LEU A 1 536 ? 64.116 -73.070 -43.323 1.00 15.07 536 LEU A C 1
ATOM 4410 O O . LEU A 1 536 ? 63.185 -73.582 -43.946 1.00 15.59 536 LEU A O 1
ATOM 4415 N N . SER A 1 537 ? 64.666 -71.906 -43.667 1.00 14.67 537 SER A N 1
ATOM 4416 C CA . SER A 1 537 ? 64.181 -71.146 -44.822 1.00 15.05 537 SER A CA 1
ATOM 4417 C C . SER A 1 537 ? 64.398 -71.919 -46.122 1.00 15.58 537 SER A C 1
ATOM 4418 O O . SER A 1 537 ? 63.508 -71.967 -46.975 1.00 16.98 537 SER A O 1
ATOM 4421 N N . ALA A 1 538 ? 65.577 -72.507 -46.285 1.00 15.17 538 ALA A N 1
ATOM 4422 C CA . ALA A 1 538 ? 65.868 -73.295 -47.491 1.00 15.25 538 ALA A CA 1
ATOM 4423 C C . ALA A 1 538 ? 64.875 -74.459 -47.589 1.00 17.20 538 ALA A C 1
ATOM 4424 O O . ALA A 1 538 ? 64.344 -74.751 -48.665 1.00 17.72 538 ALA A O 1
ATOM 4426 N N . ILE A 1 539 ? 64.622 -75.117 -46.463 1.00 14.75 539 ILE A N 1
ATOM 4427 C CA . ILE A 1 539 ? 63.704 -76.256 -46.431 1.00 16.38 539 ILE A CA 1
ATOM 4428 C C . ILE A 1 539 ? 62.282 -75.828 -46.760 1.00 17.57 539 ILE A C 1
ATOM 4429 O O . ILE A 1 539 ? 61.578 -76.504 -47.521 1.00 18.08 539 ILE A O 1
ATOM 4434 N N . LYS A 1 540 ? 61.875 -74.692 -46.206 1.00 17.64 540 LYS A N 1
ATOM 4435 C CA . LYS A 1 540 ? 60.530 -74.169 -46.400 1.00 18.13 540 LYS A CA 1
ATOM 4436 C C . LYS A 1 540 ? 60.244 -73.570 -47.778 1.00 19.17 540 LYS A C 1
ATOM 4437 O O . LYS A 1 540 ? 59.173 -73.805 -48.355 1.00 19.80 540 LYS A O 1
ATOM 4443 N N . TYR A 1 541 ? 61.201 -72.813 -48.309 1.00 18.44 541 TYR A N 1
ATOM 4444 C CA . TYR A 1 541 ? 61.015 -72.126 -49.584 1.00 19.04 541 TYR A CA 1
ATOM 4445 C C . TYR A 1 541 ? 61.712 -72.679 -50.816 1.00 19.54 541 TYR A C 1
ATOM 4446 O O . TYR A 1 541 ? 61.437 -72.234 -51.931 1.00 20.94 541 TYR A O 1
ATOM 4455 N N . ALA A 1 542 ? 62.617 -73.628 -50.636 1.00 19.70 542 ALA A N 1
ATOM 4456 C CA . ALA A 1 542 ? 63.292 -74.232 -51.778 1.00 19.93 542 ALA A CA 1
ATOM 4457 C C . ALA A 1 542 ? 63.080 -75.731 -51.633 1.00 20.17 542 ALA A C 1
ATOM 4458 O O . ALA A 1 542 ? 62.246 -76.168 -50.836 1.00 20.93 542 ALA A O 1
ATOM 4460 N N . LYS A 1 543 ? 63.810 -76.515 -52.413 1.00 20.70 543 LYS A N 1
ATOM 4461 C CA . LYS A 1 543 ? 63.704 -77.963 -52.344 1.00 21.93 543 LYS A CA 1
ATOM 4462 C C . LYS A 1 543 ? 65.034 -78.503 -51.873 1.00 21.18 543 LYS A C 1
ATOM 4463 O O . LYS A 1 543 ? 66.019 -78.493 -52.608 1.00 22.06 543 LYS A O 1
ATOM 4469 N N . VAL A 1 544 ? 65.066 -78.964 -50.628 1.00 20.76 544 VAL A N 1
ATOM 4470 C CA . VAL A 1 544 ? 66.293 -79.488 -50.055 1.00 20.56 544 VAL A CA 1
ATOM 4471 C C . VAL A 1 544 ? 66.275 -81.004 -50.004 1.00 20.92 544 VAL A C 1
ATOM 4472 O O . VAL A 1 544 ? 65.413 -81.615 -49.359 1.00 21.26 544 VAL A O 1
ATOM 4476 N N . LYS A 1 545 ? 67.246 -81.598 -50.691 1.00 22.45 545 LYS A N 1
ATOM 4477 C CA . LYS A 1 545 ? 67.359 -83.040 -50.766 1.00 23.76 545 LYS A CA 1
ATOM 4478 C C . LYS A 1 545 ? 68.537 -83.555 -49.958 1.00 22.51 545 LYS A C 1
ATOM 4479 O O . LYS A 1 545 ? 69.682 -83.197 -50.214 1.00 22.86 545 LYS A O 1
ATOM 4485 N N . PRO A 1 546 ? 68.265 -84.396 -48.953 1.00 22.76 546 PRO A N 1
ATOM 4486 C CA . PRO A 1 546 ? 69.340 -84.948 -48.128 1.00 23.92 546 PRO A CA 1
ATOM 4487 C C . PRO A 1 546 ? 70.199 -85.924 -48.927 1.00 24.49 546 PRO A C 1
ATOM 4488 O O . PRO A 1 546 ? 69.692 -86.658 -49.785 1.00 25.35 546 PRO A O 1
ATOM 4492 N N . ILE A 1 547 ? 71.497 -85.909 -48.657 1.00 25.00 547 ILE A N 1
ATOM 4493 C CA . ILE A 1 547 ? 72.437 -86.827 -49.289 1.00 24.41 547 ILE A CA 1
ATOM 4494 C C . ILE A 1 547 ? 72.821 -87.708 -48.114 1.00 26.48 547 ILE A C 1
ATOM 4495 O O . ILE A 1 547 ? 73.448 -87.240 -47.160 1.00 25.01 547 ILE A O 1
ATOM 4503 N N . ARG A 1 548 ? 72.426 -88.976 -48.171 1.00 26.96 548 ARG A N 1
ATOM 4504 C CA . ARG A 1 548 ? 72.675 -89.893 -47.069 1.00 28.89 548 ARG A CA 1
ATOM 4505 C C . ARG A 1 548 ? 73.765 -90.922 -47.309 1.00 30.74 548 ARG A C 1
ATOM 4506 O O . ARG A 1 548 ? 74.025 -91.309 -48.448 1.00 31.24 548 ARG A O 1
ATOM 4514 N N . ASP A 1 549 ? 74.405 -91.366 -46.231 1.00 32.11 549 ASP A N 1
ATOM 4515 C CA . ASP A 1 549 ? 75.446 -92.377 -46.358 1.00 34.39 549 ASP A CA 1
ATOM 4516 C C . ASP A 1 549 ? 74.814 -93.764 -46.239 1.00 35.71 549 ASP A C 1
ATOM 4517 O O . ASP A 1 549 ? 73.596 -93.885 -46.106 1.00 35.04 549 ASP A O 1
ATOM 4522 N N . GLU A 1 550 ? 75.641 -94.805 -46.278 1.00 38.22 550 GLU A N 1
ATOM 4523 C CA . GLU A 1 550 ? 75.153 -96.182 -46.200 1.00 40.47 550 GLU A CA 1
ATOM 4524 C C . GLU A 1 550 ? 74.366 -96.517 -44.939 1.00 40.75 550 GLU A C 1
ATOM 4525 O O . GLU A 1 550 ? 73.873 -97.637 -44.796 1.00 41.37 550 GLU A O 1
ATOM 4531 N N . ASP A 1 551 ? 74.245 -95.561 -44.023 1.00 40.30 551 ASP A N 1
ATOM 4532 C CA . ASP A 1 551 ? 73.511 -95.800 -42.786 1.00 39.35 551 ASP A CA 1
ATOM 4533 C C . ASP A 1 551 ? 72.241 -94.967 -42.691 1.00 37.72 551 ASP A C 1
ATOM 4534 O O . ASP A 1 551 ? 71.513 -95.046 -41.703 1.00 37.96 551 ASP A O 1
ATOM 4539 N N . GLY A 1 552 ? 71.974 -94.173 -43.723 1.00 35.86 552 GLY A N 1
ATOM 4540 C CA . GLY A 1 552 ? 70.784 -93.341 -43.718 1.00 33.07 552 GLY A CA 1
ATOM 4541 C C . GLY A 1 552 ? 71.038 -91.980 -43.095 1.00 31.62 552 GLY A C 1
ATOM 4542 O O . GLY A 1 552 ? 70.126 -91.165 -42.965 1.00 31.19 552 GLY A O 1
ATOM 4543 N N . LEU A 1 553 ? 72.288 -91.734 -42.718 1.00 30.01 553 LEU A N 1
ATOM 4544 C CA . LEU A 1 553 ? 72.673 -90.472 -42.094 1.00 27.84 553 LEU A CA 1
ATOM 4545 C C . LEU A 1 553 ? 72.801 -89.360 -43.136 1.00 26.04 553 LEU A C 1
ATOM 4546 O O . LEU A 1 553 ? 73.517 -89.514 -44.127 1.00 26.10 553 LEU A O 1
ATOM 4551 N N . ALA A 1 554 ? 72.122 -88.238 -42.901 1.00 24.20 554 ALA A N 1
ATOM 4552 C CA . ALA A 1 554 ? 72.182 -87.106 -43.820 1.00 23.51 554 ALA A CA 1
ATOM 4553 C C . ALA A 1 554 ? 73.488 -86.355 -43.604 1.00 23.75 554 ALA A C 1
ATOM 4554 O O . ALA A 1 554 ? 73.621 -85.576 -42.655 1.00 23.28 554 ALA A O 1
ATOM 4556 N N . ILE A 1 555 ? 74.452 -86.585 -44.489 1.00 22.45 555 ILE A N 1
ATOM 4557 C CA . ILE A 1 555 ? 75.754 -85.953 -44.364 1.00 22.13 555 ILE A CA 1
ATOM 4558 C C . ILE A 1 555 ? 75.994 -84.776 -45.304 1.00 20.87 555 ILE A C 1
ATOM 4559 O O . ILE A 1 555 ? 77.031 -84.126 -45.239 1.00 20.68 555 ILE A O 1
ATOM 4564 N N . ASP A 1 556 ? 75.030 -84.503 -46.175 1.00 20.53 556 ASP A N 1
ATOM 4565 C CA . ASP A 1 556 ? 75.122 -83.365 -47.078 1.00 20.16 556 ASP A CA 1
ATOM 4566 C C . ASP A 1 556 ? 73.722 -83.054 -47.590 1.00 19.70 556 ASP A C 1
ATOM 4567 O O . ASP A 1 556 ? 72.768 -83.790 -47.313 1.00 18.83 556 ASP A O 1
ATOM 4572 N N . PHE A 1 557 ? 73.588 -81.944 -48.303 1.00 20.91 557 PHE A N 1
ATOM 4573 C CA . PHE A 1 557 ? 72.295 -81.546 -48.846 1.00 22.37 557 PHE A CA 1
ATOM 4574 C C . PHE A 1 557 ? 72.460 -80.870 -50.193 1.00 23.82 557 PHE A C 1
ATOM 4575 O O . PHE A 1 557 ? 73.469 -80.215 -50.459 1.00 25.32 557 PHE A O 1
ATOM 4583 N N . GLU A 1 558 ? 71.476 -81.059 -51.061 1.00 25.56 558 GLU A N 1
ATOM 4584 C CA . GLU A 1 558 ? 71.498 -80.382 -52.345 1.00 26.64 558 GLU A CA 1
ATOM 4585 C C . GLU A 1 558 ? 70.240 -79.533 -52.343 1.00 25.35 558 GLU A C 1
ATOM 4586 O O . GLU A 1 558 ? 69.161 -80.001 -51.980 1.00 25.24 558 GLU A O 1
ATOM 4592 N N . ILE A 1 559 ? 70.400 -78.264 -52.698 1.00 24.20 559 ILE A N 1
ATOM 4593 C CA . ILE A 1 559 ? 69.297 -77.323 -52.695 1.00 24.35 559 ILE A CA 1
ATOM 4594 C C . ILE A 1 559 ? 68.932 -76.874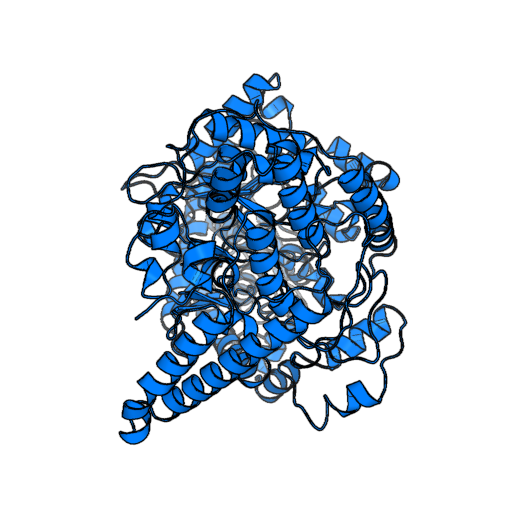 -54.100 1.00 24.39 559 ILE A C 1
ATOM 4595 O O . ILE A 1 559 ? 69.777 -76.380 -54.847 1.00 25.90 559 ILE A O 1
ATOM 4600 N N . GLU A 1 560 ? 67.663 -77.044 -54.444 1.00 23.73 560 GLU A N 1
ATOM 4601 C CA . GLU A 1 560 ? 67.162 -76.637 -55.746 1.00 25.02 560 GLU A CA 1
ATOM 4602 C C . GLU A 1 560 ? 66.278 -75.422 -55.514 1.00 24.14 560 GLU A C 1
ATOM 4603 O O . GLU A 1 560 ? 65.269 -75.508 -54.810 1.00 23.10 560 GLU A O 1
ATOM 4609 N N . GLY A 1 561 ? 66.665 -74.291 -56.098 1.00 24.48 561 GLY A N 1
ATOM 4610 C CA . GLY A 1 561 ? 65.897 -73.075 -55.931 1.00 24.58 561 GLY A CA 1
ATOM 4611 C C . GLY A 1 561 ? 66.530 -72.115 -54.942 1.00 25.28 561 GLY A C 1
ATOM 4612 O O . GLY A 1 561 ? 67.321 -72.519 -54.084 1.00 25.64 561 GLY A O 1
ATOM 4613 N N . GLU A 1 562 ? 66.191 -70.839 -55.073 1.00 24.91 562 GLU A N 1
ATOM 4614 C CA . GLU A 1 562 ? 66.710 -69.811 -54.176 1.00 25.90 562 GLU A CA 1
ATOM 4615 C C . GLU A 1 562 ? 65.806 -69.729 -52.952 1.00 23.24 562 GLU A C 1
ATOM 4616 O O . GLU A 1 562 ? 64.642 -70.125 -52.997 1.00 22.91 562 GLU A O 1
ATOM 4622 N N . TYR A 1 563 ? 66.341 -69.219 -51.849 1.00 19.96 563 TYR A N 1
ATOM 4623 C CA . TYR A 1 563 ? 65.548 -69.095 -50.634 1.00 19.35 563 TYR A CA 1
ATOM 4624 C C . TYR A 1 563 ? 66.024 -67.846 -49.895 1.00 17.85 563 TYR A C 1
ATOM 4625 O O . TYR A 1 563 ? 67.184 -67.446 -50.030 1.00 18.32 563 TYR A O 1
ATOM 4634 N N . PRO A 1 564 ? 65.134 -67.203 -49.123 1.00 17.24 564 PRO A N 1
ATOM 4635 C CA . PRO A 1 564 ? 65.528 -65.996 -48.391 1.00 16.44 564 PRO A CA 1
ATOM 4636 C C . PRO A 1 564 ? 66.489 -66.268 -47.238 1.00 15.46 564 PRO A C 1
ATOM 4637 O O . PRO A 1 564 ? 66.302 -67.209 -46.471 1.00 14.83 564 PRO A O 1
ATOM 4641 N N . GLN A 1 565 ? 67.519 -65.432 -47.147 1.00 14.86 565 GLN A N 1
ATOM 4642 C CA . GLN A 1 565 ? 68.533 -65.571 -46.108 1.00 13.88 565 GLN A CA 1
ATOM 4643 C C . GLN A 1 565 ? 68.446 -64.421 -45.111 1.00 13.11 565 GLN A C 1
ATOM 4644 O O . GLN A 1 565 ? 68.153 -63.281 -45.468 1.00 12.98 565 GLN A O 1
ATOM 4650 N N . PHE A 1 566 ? 68.684 -64.747 -43.845 1.00 11.84 566 PHE A N 1
ATOM 4651 C CA . PHE A 1 566 ? 68.618 -63.761 -42.776 1.00 10.90 566 PHE A CA 1
ATOM 4652 C C . PHE A 1 566 ? 69.566 -62.582 -43.018 1.00 11.63 566 PHE A C 1
ATOM 4653 O O . PHE A 1 566 ? 70.698 -62.772 -43.471 1.00 12.93 566 PHE A O 1
ATOM 4661 N N . GLY A 1 567 ? 69.088 -61.367 -42.730 1.00 11.89 567 GLY A N 1
ATOM 4662 C CA . GLY A 1 567 ? 69.907 -60.176 -42.899 1.00 12.08 567 GLY A CA 1
ATOM 4663 C C . GLY A 1 567 ? 69.596 -59.318 -44.116 1.00 11.91 567 GLY A C 1
ATOM 4664 O O . GLY A 1 567 ? 70.325 -58.369 -44.403 1.00 13.10 567 GLY A O 1
ATOM 4665 N N . ASN A 1 568 ? 68.490 -59.616 -44.795 1.00 13.52 568 ASN A N 1
ATOM 4666 C CA . ASN A 1 568 ? 68.101 -58.888 -46.009 1.00 13.42 568 ASN A CA 1
ATOM 4667 C C . ASN A 1 568 ? 66.713 -58.289 -45.884 1.00 15.85 568 ASN A C 1
ATOM 4668 O O . ASN A 1 568 ? 66.080 -57.928 -46.887 1.00 16.46 568 ASN A O 1
ATOM 4673 N N . ASN A 1 569 ? 66.263 -58.171 -44.638 1.00 14.48 569 ASN A N 1
ATOM 4674 C CA . ASN A 1 569 ? 64.945 -57.647 -44.310 1.00 15.16 569 ASN A CA 1
ATOM 4675 C C . ASN A 1 569 ? 63.829 -58.360 -45.073 1.00 15.32 569 ASN A C 1
ATOM 4676 O O . ASN A 1 569 ? 62.924 -57.715 -45.622 1.00 16.12 569 ASN A O 1
ATOM 4681 N N . ASP A 1 570 ? 63.904 -59.687 -45.114 1.00 14.46 570 ASP A N 1
ATOM 4682 C CA . ASP A 1 570 ? 62.864 -60.495 -45.753 1.00 15.12 570 ASP A CA 1
ATOM 4683 C C . ASP A 1 570 ? 62.172 -61.221 -44.592 1.00 15.86 570 ASP A C 1
ATOM 4684 O O . ASP A 1 570 ? 62.732 -62.142 -44.003 1.00 15.08 570 ASP A O 1
ATOM 4689 N N . PRO A 1 571 ? 60.940 -60.815 -44.244 1.00 16.21 571 PRO A N 1
ATOM 4690 C CA . PRO A 1 571 ? 60.208 -61.451 -43.140 1.00 16.43 571 PRO A CA 1
ATOM 4691 C C . PRO A 1 571 ? 60.072 -62.968 -43.230 1.00 15.76 571 PRO A C 1
ATOM 4692 O O . PRO A 1 571 ? 59.941 -63.647 -42.210 1.00 16.60 571 PRO A O 1
ATOM 4696 N N . ARG A 1 572 ? 60.098 -63.512 -44.441 1.00 15.88 572 ARG A N 1
ATOM 4697 C CA . ARG A 1 572 ? 59.952 -64.952 -44.596 1.00 15.94 572 ARG A CA 1
ATOM 4698 C C . ARG A 1 572 ? 61.000 -65.724 -43.805 1.00 15.26 572 ARG A C 1
ATOM 4699 O O . ARG A 1 572 ? 60.696 -66.757 -43.222 1.00 16.66 572 ARG A O 1
ATOM 4707 N N . VAL A 1 573 ? 62.229 -65.226 -43.785 1.00 14.23 573 VAL A N 1
ATOM 4708 C CA . VAL A 1 573 ? 63.263 -65.910 -43.019 1.00 13.92 573 VAL A CA 1
ATOM 4709 C C . VAL A 1 573 ? 63.476 -65.226 -41.671 1.00 13.06 573 VAL A C 1
ATOM 4710 O O . VAL A 1 573 ? 63.731 -65.905 -40.671 1.00 13.54 573 VAL A O 1
ATOM 4714 N N . ASP A 1 574 ? 63.333 -63.904 -41.620 1.00 13.60 574 ASP A N 1
ATOM 4715 C CA . ASP A 1 574 ? 63.545 -63.205 -40.346 1.00 12.88 574 ASP A CA 1
ATOM 4716 C C . ASP A 1 574 ? 62.562 -63.686 -39.276 1.00 14.09 574 ASP A C 1
ATOM 4717 O O . ASP A 1 574 ? 62.917 -63.783 -38.096 1.00 14.35 574 ASP A O 1
ATOM 4722 N N . ASP A 1 575 ? 61.333 -63.997 -39.688 1.00 14.49 575 ASP A N 1
ATOM 4723 C CA . ASP A 1 575 ? 60.313 -64.498 -38.767 1.00 14.72 575 ASP A CA 1
ATOM 4724 C C . ASP A 1 575 ? 60.724 -65.855 -38.205 1.00 14.74 575 ASP A C 1
ATOM 4725 O O . ASP A 1 575 ? 60.356 -66.190 -37.078 1.00 15.74 575 ASP A O 1
ATOM 4730 N N . LEU A 1 576 ? 61.455 -66.643 -39.000 1.00 13.48 576 LEU A N 1
ATOM 4731 C CA . LEU A 1 576 ? 61.916 -67.956 -38.548 1.00 13.73 576 LEU A CA 1
ATOM 4732 C C . LEU A 1 576 ? 62.978 -67.754 -37.467 1.00 14.15 576 LEU A C 1
ATOM 4733 O O . LEU A 1 576 ? 62.999 -68.477 -36.472 1.00 13.92 576 LEU A O 1
ATOM 4738 N N . ALA A 1 577 ? 63.849 -66.764 -37.659 1.00 13.41 577 ALA A N 1
ATOM 4739 C CA . ALA A 1 577 ? 64.882 -66.505 -36.657 1.00 12.02 577 ALA A CA 1
ATOM 4740 C C . ALA A 1 577 ? 64.246 -66.009 -35.351 1.00 13.04 577 ALA A C 1
ATOM 4741 O O . ALA A 1 577 ? 64.639 -66.434 -34.261 1.00 13.00 577 ALA A O 1
ATOM 4743 N N . VAL A 1 578 ? 63.264 -65.120 -35.460 1.00 11.86 578 VAL A N 1
ATOM 4744 C CA . VAL A 1 578 ? 62.570 -64.608 -34.277 1.00 12.14 578 VAL A CA 1
ATOM 4745 C C . VAL A 1 578 ? 61.901 -65.768 -33.545 1.00 14.20 578 VAL A C 1
ATOM 4746 O O . VAL A 1 578 ? 61.948 -65.866 -32.310 1.00 13.49 578 VAL A O 1
ATOM 4750 N N . ASP A 1 579 ? 61.275 -66.659 -34.305 1.00 14.68 579 ASP A N 1
ATOM 4751 C CA . ASP A 1 579 ? 60.609 -67.800 -33.710 1.00 14.77 579 ASP A CA 1
ATOM 4752 C C . ASP A 1 579 ? 61.564 -68.708 -32.939 1.00 14.57 579 ASP A C 1
ATOM 4753 O O . ASP A 1 579 ? 61.228 -69.191 -31.857 1.00 14.62 579 ASP A O 1
ATOM 4758 N N . LEU A 1 580 ? 62.747 -68.960 -33.491 1.00 12.85 580 LEU A N 1
ATOM 4759 C CA . LEU A 1 580 ? 63.701 -69.826 -32.803 1.00 12.97 580 LEU A CA 1
ATOM 4760 C C . LEU A 1 580 ? 64.114 -69.224 -31.460 1.00 12.34 580 LEU A C 1
ATOM 4761 O O . LEU A 1 580 ? 64.247 -69.942 -30.464 1.00 12.89 580 LEU A O 1
ATOM 4766 N N . VAL A 1 581 ? 64.311 -67.913 -31.439 1.00 12.65 581 VAL A N 1
ATOM 4767 C CA . VAL A 1 581 ? 64.687 -67.235 -30.197 1.00 11.81 581 VAL A CA 1
ATOM 4768 C C . VAL A 1 581 ? 63.567 -67.389 -29.161 1.00 12.19 581 VAL A C 1
ATOM 4769 O O . VAL A 1 581 ? 63.824 -67.760 -28.015 1.00 12.58 581 VAL A O 1
ATOM 4773 N N . GLU A 1 582 ? 62.327 -67.110 -29.561 1.00 12.23 582 GLU A N 1
ATOM 4774 C CA . GLU A 1 582 ? 61.192 -67.238 -28.636 1.00 13.73 582 GLU A CA 1
ATOM 4775 C C . GLU A 1 582 ? 61.055 -68.681 -28.148 1.00 12.74 582 GLU A C 1
ATOM 4776 O O . GLU A 1 582 ? 60.855 -68.942 -26.959 1.00 13.81 582 GLU A O 1
ATOM 4782 N N . ARG A 1 583 ? 61.159 -69.618 -29.082 1.00 13.47 583 ARG A N 1
ATOM 4783 C CA . ARG A 1 583 ? 61.005 -71.026 -28.772 1.00 14.64 583 ARG A CA 1
ATOM 4784 C C . ARG A 1 583 ? 62.000 -71.529 -27.737 1.00 14.31 583 ARG A C 1
ATOM 4785 O O . ARG A 1 583 ? 61.620 -72.204 -26.786 1.00 15.21 583 ARG A O 1
ATOM 4799 N N . PHE A 1 584 ? 63.270 -71.197 -27.898 1.00 13.77 584 PHE A N 1
ATOM 4800 C CA . PHE A 1 584 ? 64.222 -71.710 -26.928 1.00 13.77 584 PHE A CA 1
ATOM 4801 C C . PHE A 1 584 ? 64.026 -71.048 -25.571 1.00 12.58 584 PHE A C 1
ATOM 4802 O O . PHE A 1 584 ? 64.172 -71.700 -24.544 1.00 12.56 584 PHE A O 1
ATOM 4810 N N . MET A 1 585 ? 63.693 -69.763 -25.560 1.00 13.00 585 MET A N 1
ATOM 4811 C CA . MET A 1 585 ? 63.487 -69.067 -24.299 1.00 12.51 585 MET A CA 1
ATOM 4812 C C . MET A 1 585 ? 62.365 -69.723 -23.508 1.00 13.31 585 MET A C 1
ATOM 4813 O O . MET A 1 585 ? 62.477 -69.935 -22.305 1.00 13.63 585 MET A O 1
ATOM 4818 N N . LYS A 1 586 ? 61.284 -70.073 -24.194 1.00 14.03 586 LYS A N 1
ATOM 4819 C CA . LYS A 1 586 ? 60.161 -70.689 -23.505 1.00 14.38 586 LYS A CA 1
ATOM 4820 C C . LYS A 1 586 ? 60.500 -72.044 -22.919 1.00 14.44 586 LYS A C 1
ATOM 4821 O O . LYS A 1 586 ? 59.949 -72.428 -21.881 1.00 15.31 586 LYS A O 1
ATOM 4827 N N . LYS A 1 587 ? 61.423 -72.760 -23.554 1.00 13.85 587 LYS A N 1
ATOM 4828 C CA . LYS A 1 587 ? 61.802 -74.075 -23.061 1.00 14.28 587 LYS A CA 1
ATOM 4829 C C . LYS A 1 587 ? 62.700 -73.999 -21.828 1.00 14.48 587 LYS A C 1
ATOM 4830 O O . LYS A 1 587 ? 62.493 -74.742 -20.876 1.00 14.65 587 LYS A O 1
ATOM 4836 N N . ILE A 1 588 ? 63.686 -73.105 -21.820 1.00 14.16 588 ILE A N 1
ATOM 4837 C CA . ILE A 1 588 ? 64.539 -73.021 -20.635 1.00 13.93 588 ILE A CA 1
ATOM 4838 C C . ILE A 1 588 ? 63.788 -72.417 -19.448 1.00 14.17 588 ILE A C 1
ATOM 4839 O O . ILE A 1 588 ? 64.103 -72.688 -18.294 1.00 14.06 588 ILE A O 1
ATOM 4844 N N . GLN A 1 589 ? 62.773 -71.615 -19.740 1.00 15.01 589 GLN A N 1
ATOM 4845 C CA . GLN A 1 589 ? 61.976 -70.976 -18.702 1.00 18.24 589 GLN A CA 1
ATOM 4846 C C . GLN A 1 589 ? 61.244 -71.989 -17.802 1.00 17.68 589 GLN A C 1
ATOM 4847 O O . GLN A 1 589 ? 60.938 -71.696 -16.646 1.00 19.86 589 GLN A O 1
ATOM 4853 N N . LYS A 1 590 ? 60.970 -73.177 -18.324 1.00 17.53 590 LYS A N 1
ATOM 4854 C CA . LYS A 1 590 ? 60.231 -74.192 -17.567 1.00 17.16 590 LYS A CA 1
ATOM 4855 C C . LYS A 1 590 ? 61.069 -74.998 -16.591 1.00 17.84 590 LYS A C 1
ATOM 4856 O O . LYS A 1 590 ? 60.526 -75.731 -15.758 1.00 18.07 590 LYS A O 1
ATOM 4862 N N . LEU A 1 591 ? 62.387 -74.853 -16.675 1.00 15.19 591 LEU A N 1
ATOM 4863 C CA . LEU A 1 591 ? 63.268 -75.673 -15.865 1.00 14.21 591 LEU A CA 1
ATOM 4864 C C . LEU A 1 591 ? 63.777 -75.115 -14.538 1.00 13.37 591 LEU A C 1
ATOM 4865 O O . LEU A 1 591 ? 64.048 -73.917 -14.403 1.00 14.76 591 LEU A O 1
ATOM 4870 N N . HIS A 1 592 ? 63.922 -76.010 -13.566 1.00 12.65 592 HIS A N 1
ATOM 4871 C CA . HIS A 1 592 ? 64.424 -75.642 -12.242 1.00 13.01 592 HIS A CA 1
ATOM 4872 C C . HIS A 1 592 ? 65.904 -75.304 -12.337 1.00 12.13 592 HIS A C 1
ATOM 4873 O O . HIS A 1 592 ? 66.669 -75.992 -13.029 1.00 11.60 592 HIS A O 1
ATOM 4880 N N . THR A 1 593 ? 66.308 -74.257 -11.621 1.00 11.22 593 THR A N 1
ATOM 4881 C CA . THR A 1 593 ? 67.701 -73.822 -11.641 1.00 10.88 593 THR A CA 1
ATOM 4882 C C . THR A 1 593 ? 68.299 -73.689 -10.263 1.00 10.74 593 THR A C 1
ATOM 4883 O O . THR A 1 593 ? 67.602 -73.460 -9.272 1.00 11.16 593 THR A O 1
ATOM 4887 N N . TYR A 1 594 ? 69.615 -73.821 -10.223 1.00 9.83 594 TYR A N 1
ATOM 4888 C CA . TYR A 1 594 ? 70.372 -73.684 -8.995 1.00 9.89 594 TYR A CA 1
ATOM 4889 C C . TYR A 1 594 ? 70.189 -72.260 -8.460 1.00 10.62 594 TYR A C 1
ATOM 4890 O O . TYR A 1 594 ? 70.287 -71.273 -9.206 1.00 10.66 594 TYR A O 1
ATOM 4899 N N . ARG A 1 595 ? 69.906 -72.168 -7.163 1.00 10.31 595 ARG A N 1
ATOM 4900 C CA . ARG A 1 595 ? 69.730 -70.900 -6.479 1.00 10.80 595 ARG A CA 1
ATOM 4901 C C . ARG A 1 595 ? 68.590 -70.071 -7.060 1.00 12.05 595 ARG A C 1
ATOM 4902 O O . ARG A 1 595 ? 68.495 -68.856 -6.859 1.00 14.05 595 ARG A O 1
ATOM 4910 N N . ASP A 1 596 ? 67.706 -70.757 -7.770 1.00 11.94 596 ASP A N 1
ATOM 4911 C CA . ASP A 1 596 ? 66.554 -70.143 -8.416 1.00 13.46 596 ASP A CA 1
ATOM 4912 C C . ASP A 1 596 ? 66.923 -68.971 -9.318 1.00 12.91 596 ASP A C 1
ATOM 4913 O O . ASP A 1 596 ? 66.167 -68.014 -9.472 1.00 14.24 596 ASP A O 1
ATOM 4918 N N . ALA A 1 597 ? 68.094 -69.075 -9.935 1.00 10.34 597 ALA A N 1
ATOM 4919 C CA . ALA A 1 597 ? 68.557 -68.063 -10.868 1.00 9.97 597 ALA A CA 1
ATOM 4920 C C . ALA A 1 597 ? 67.597 -68.092 -12.055 1.00 11.74 597 ALA A C 1
ATOM 4921 O O . ALA A 1 597 ? 67.324 -69.144 -12.629 1.00 14.56 597 ALA A O 1
ATOM 4923 N N . ILE A 1 598 ? 67.101 -66.919 -12.412 1.00 12.07 598 ILE A N 1
ATOM 4924 C CA . ILE A 1 598 ? 66.139 -66.743 -13.488 1.00 15.52 598 ILE A CA 1
ATOM 4925 C C . ILE A 1 598 ? 66.739 -67.027 -14.865 1.00 13.35 598 ILE A C 1
ATOM 4926 O O . ILE A 1 598 ? 67.668 -66.366 -15.271 1.00 12.64 598 ILE A O 1
ATOM 4937 N N . PRO A 1 599 ? 66.198 -68.003 -15.610 1.00 12.59 599 PRO A N 1
ATOM 4938 C CA . PRO A 1 599 ? 66.796 -68.242 -16.929 1.00 12.00 599 PRO A CA 1
ATOM 4939 C C . PRO A 1 599 ? 66.632 -67.066 -17.896 1.00 10.82 599 PRO A C 1
ATOM 4940 O O . PRO A 1 599 ? 65.562 -66.425 -17.973 1.00 12.34 599 PRO A O 1
ATOM 4944 N N . THR A 1 600 ? 67.713 -66.755 -18.611 1.00 8.26 600 THR A N 1
ATOM 4945 C CA . THR A 1 600 ? 67.687 -65.717 -19.636 1.00 9.31 600 THR A CA 1
ATOM 4946 C C . THR A 1 600 ? 68.450 -66.291 -20.823 1.00 8.31 600 THR A C 1
ATOM 4947 O O . THR A 1 600 ? 69.118 -67.321 -20.712 1.00 9.39 600 THR A O 1
ATOM 4951 N N . GLN A 1 601 ? 68.346 -65.621 -21.961 1.00 8.28 601 GLN A N 1
ATOM 4952 C CA . GLN A 1 601 ? 69.006 -66.070 -23.170 1.00 9.74 601 GLN A CA 1
ATOM 4953 C C . GLN A 1 601 ? 69.782 -64.968 -23.847 1.00 9.04 601 GLN A C 1
ATOM 4954 O O . GLN A 1 601 ? 69.399 -63.808 -23.789 1.00 8.84 601 GLN A O 1
ATOM 4960 N N . SER A 1 602 ? 70.892 -65.346 -24.475 1.00 9.43 602 SER A N 1
ATOM 4961 C CA . SER A 1 602 ? 71.638 -64.402 -25.296 1.00 9.55 602 SER A CA 1
ATOM 4962 C C . SER A 1 602 ? 71.903 -65.050 -26.656 1.00 9.31 602 SER A C 1
ATOM 4963 O O . SER A 1 602 ? 72.012 -66.270 -26.773 1.00 10.40 602 SER A O 1
ATOM 4966 N N . VAL A 1 603 ? 71.959 -64.224 -27.693 1.00 9.37 603 VAL A N 1
ATOM 4967 C CA . VAL A 1 603 ? 72.299 -64.700 -29.042 1.00 8.96 603 VAL A CA 1
ATOM 4968 C C . VAL A 1 603 ? 73.715 -64.130 -29.151 1.00 9.18 603 VAL A C 1
ATOM 4969 O O . VAL A 1 603 ? 73.935 -62.981 -29.578 1.00 10.42 603 VAL A O 1
ATOM 4973 N N . LEU A 1 604 ? 74.676 -64.974 -28.767 1.00 9.86 604 LEU A N 1
ATOM 4974 C CA . LEU A 1 604 ? 76.067 -64.556 -28.610 1.00 9.58 604 LEU A CA 1
ATOM 4975 C C . LEU A 1 604 ? 76.946 -65.787 -28.717 1.00 9.49 604 LEU A C 1
ATOM 4976 O O . LEU A 1 604 ? 76.612 -66.836 -28.166 1.00 10.50 604 LEU A O 1
ATOM 4981 N N . THR A 1 605 ? 78.091 -65.660 -29.379 1.00 9.53 605 THR A N 1
ATOM 4982 C CA . THR A 1 605 ? 78.962 -66.822 -29.565 1.00 9.40 605 THR A CA 1
ATOM 4983 C C . THR A 1 605 ? 80.425 -66.696 -29.167 1.00 9.18 605 THR A C 1
ATOM 4984 O O . THR A 1 605 ? 81.065 -67.695 -28.844 1.00 9.68 605 THR A O 1
ATOM 4988 N N . ILE A 1 606 ? 80.936 -65.468 -29.171 1.00 10.59 606 ILE A N 1
ATOM 4989 C CA . ILE A 1 606 ? 82.382 -65.255 -29.054 1.00 9.40 606 ILE A CA 1
ATOM 4990 C C . ILE A 1 606 ? 82.947 -66.179 -30.151 1.00 10.22 606 ILE A C 1
ATOM 4991 O O . ILE A 1 606 ? 82.341 -66.278 -31.231 1.00 10.53 606 ILE A O 1
ATOM 4996 N N . THR A 1 607 ? 84.040 -66.892 -29.908 1.00 9.07 607 THR A N 1
ATOM 4997 C CA . THR A 1 607 ? 84.605 -67.674 -30.997 1.00 9.80 607 THR A CA 1
ATOM 4998 C C . THR A 1 607 ? 84.031 -69.074 -31.122 1.00 9.70 607 THR A C 1
ATOM 4999 O O . THR A 1 607 ? 84.572 -69.912 -31.844 1.00 9.95 607 THR A O 1
ATOM 5003 N N . SER A 1 608 ? 82.937 -69.335 -30.409 1.00 9.04 608 SER A N 1
ATOM 5004 C CA . SER A 1 608 ? 82.278 -70.627 -30.548 1.00 9.01 608 SER A CA 1
ATOM 5005 C C . SER A 1 608 ? 81.695 -70.716 -31.960 1.00 9.42 608 SER A C 1
ATOM 5006 O O . SER A 1 608 ? 81.314 -71.797 -32.394 1.00 9.77 608 SER A O 1
ATOM 5009 N N . ASN A 1 609 ? 81.605 -69.599 -32.679 1.00 9.83 609 ASN A N 1
ATOM 5010 C CA . ASN A 1 609 ? 81.087 -69.682 -34.040 1.00 9.46 609 ASN A CA 1
ATOM 5011 C C . ASN A 1 609 ? 82.095 -70.509 -34.857 1.00 9.84 609 ASN A C 1
ATOM 5012 O O . ASN A 1 609 ? 81.709 -71.285 -35.738 1.00 11.64 609 ASN A O 1
ATOM 5017 N N . VAL A 1 610 ? 83.379 -70.357 -34.552 1.00 10.33 610 VAL A N 1
ATOM 5018 C CA . VAL A 1 610 ? 84.413 -71.120 -35.248 1.00 10.49 610 VAL A CA 1
ATOM 5019 C C . VAL A 1 610 ? 84.492 -72.536 -34.684 1.00 10.96 610 VAL A C 1
ATOM 5020 O O . VAL A 1 610 ? 84.530 -73.504 -35.443 1.00 12.45 610 VAL A O 1
ATOM 5024 N N . VAL A 1 611 ? 84.510 -72.668 -33.358 1.00 10.23 611 VAL A N 1
ATOM 5025 C CA . VAL A 1 611 ? 84.624 -73.993 -32.747 1.00 10.91 611 VAL A CA 1
ATOM 5026 C C . VAL A 1 611 ? 83.428 -74.877 -33.075 1.00 10.85 611 VAL A C 1
ATOM 5027 O O . VAL A 1 611 ? 83.604 -76.023 -33.496 1.00 10.85 611 VAL A O 1
ATOM 5031 N N . TYR A 1 612 ? 82.212 -74.375 -32.891 1.00 10.08 612 TYR A N 1
ATOM 5032 C CA . TYR A 1 612 ? 81.043 -75.194 -33.232 1.00 10.74 612 TYR A CA 1
ATOM 5033 C C . TYR A 1 612 ? 80.995 -75.430 -34.743 1.00 11.23 612 TYR A C 1
ATOM 5034 O O . TYR A 1 612 ? 80.634 -76.515 -35.190 1.00 12.51 612 TYR A O 1
ATOM 5043 N N . GLY A 1 613 ? 81.348 -74.416 -35.526 1.00 12.02 613 GLY A N 1
ATOM 5044 C CA . GLY A 1 613 ? 81.352 -74.586 -36.976 1.00 12.07 613 GLY A CA 1
ATOM 5045 C C . GLY A 1 613 ? 82.288 -75.714 -37.394 1.00 13.15 613 GLY A C 1
ATOM 5046 O O . GLY A 1 613 ? 81.963 -76.486 -38.296 1.00 12.68 613 GLY A O 1
ATOM 5047 N N . LYS A 1 614 ? 83.448 -75.823 -36.743 1.00 13.27 614 LYS A N 1
ATOM 5048 C CA . LYS A 1 614 ? 84.409 -76.884 -37.072 1.00 14.72 614 LYS A CA 1
ATOM 5049 C C . LYS A 1 614 ? 83.849 -78.261 -36.752 1.00 14.75 614 LYS A C 1
ATOM 5050 O O . LYS A 1 614 ? 84.171 -79.253 -37.425 1.00 15.64 614 LYS A O 1
ATOM 5060 N N . LYS A 1 615 ? 83.025 -78.331 -35.713 1.00 12.65 615 LYS A N 1
ATOM 5061 C CA . LYS A 1 615 ? 82.446 -79.594 -35.283 1.00 13.04 615 LYS A CA 1
ATOM 5062 C C . LYS A 1 615 ? 81.083 -79.903 -35.884 1.00 13.35 615 LYS A C 1
ATOM 5063 O O . LYS A 1 615 ? 80.468 -80.906 -35.520 1.00 14.54 615 LYS A O 1
ATOM 5069 N N . THR A 1 616 ? 80.611 -79.054 -36.792 1.00 13.01 616 THR A N 1
ATOM 5070 C CA . THR A 1 616 ? 79.293 -79.245 -37.383 1.00 12.19 616 THR A CA 1
ATOM 5071 C C . THR A 1 616 ? 79.401 -79.555 -38.869 1.00 12.50 616 THR A C 1
ATOM 5072 O O . THR A 1 616 ? 80.128 -78.892 -39.601 1.00 13.33 616 THR A O 1
ATOM 5076 N N . GLY A 1 617 ? 78.682 -80.582 -39.307 1.00 13.35 617 GLY A N 1
ATOM 5077 C CA . GLY A 1 617 ? 78.758 -80.951 -40.715 1.00 13.52 617 GLY A CA 1
ATOM 5078 C C . GLY A 1 617 ? 77.951 -80.052 -41.630 1.00 14.77 617 GLY A C 1
ATOM 5079 O O . GLY A 1 617 ? 77.502 -78.980 -41.222 1.00 14.32 617 GLY A O 1
ATOM 5080 N N . ASN A 1 618 ? 77.772 -80.484 -42.877 1.00 14.45 618 ASN A N 1
ATOM 5081 C CA . ASN A 1 618 ? 76.998 -79.722 -43.859 1.00 14.47 618 ASN A CA 1
ATOM 5082 C C . ASN A 1 618 ? 75.579 -79.486 -43.344 1.00 14.03 618 ASN A C 1
ATOM 5083 O O . ASN A 1 618 ? 74.948 -80.395 -42.808 1.00 14.31 618 ASN A O 1
ATOM 5088 N N . THR A 1 619 ? 75.082 -78.263 -43.505 1.00 14.33 619 THR A N 1
ATOM 5089 C CA . THR A 1 619 ? 73.736 -77.933 -43.047 1.00 14.82 619 THR A CA 1
ATOM 5090 C C . THR A 1 619 ? 72.812 -77.620 -44.231 1.00 15.95 619 THR A C 1
ATOM 5091 O O . THR A 1 619 ? 73.280 -77.285 -45.325 1.00 16.60 619 THR A O 1
ATOM 5095 N N . PRO A 1 620 ? 71.487 -77.714 -44.025 1.00 16.20 620 PRO A N 1
ATOM 5096 C CA . PRO A 1 620 ? 70.490 -77.460 -45.080 1.00 16.39 620 PRO A CA 1
ATOM 5097 C C . PRO A 1 620 ? 70.537 -76.115 -45.795 1.00 17.46 620 PRO A C 1
ATOM 5098 O O . PRO A 1 620 ? 70.027 -75.988 -46.911 1.00 17.79 620 PRO A O 1
ATOM 5102 N N . ASP A 1 621 ? 71.128 -75.108 -45.158 1.00 15.40 621 ASP A N 1
ATOM 5103 C CA . ASP A 1 621 ? 71.234 -73.788 -45.761 1.00 15.88 621 ASP A CA 1
ATOM 5104 C C . ASP A 1 621 ? 72.313 -73.746 -46.833 1.00 16.55 621 ASP A C 1
ATOM 5105 O O . ASP A 1 621 ? 72.401 -72.787 -47.589 1.00 17.92 621 ASP A O 1
ATOM 5110 N N . GLY A 1 622 ? 73.146 -74.780 -46.883 1.00 16.76 622 GLY A N 1
ATOM 5111 C CA . GLY A 1 622 ? 74.216 -74.809 -47.863 1.00 17.00 622 GLY A CA 1
ATOM 5112 C C . GLY A 1 622 ? 75.594 -74.603 -47.252 1.00 17.17 622 GLY A C 1
ATOM 5113 O O . GLY A 1 622 ? 76.612 -74.763 -47.934 1.00 18.36 622 GLY A O 1
ATOM 5114 N N . ARG A 1 623 ? 75.647 -74.236 -45.973 1.00 15.46 623 ARG A N 1
ATOM 5115 C CA . ARG A 1 623 ? 76.941 -74.040 -45.320 1.00 14.73 623 ARG A CA 1
ATOM 5116 C C . ARG A 1 623 ? 77.712 -75.364 -45.336 1.00 14.65 623 ARG A C 1
ATOM 5117 O O . ARG A 1 623 ? 77.142 -76.423 -45.081 1.00 15.50 623 ARG A O 1
ATOM 5125 N N . ARG A 1 624 ? 79.010 -75.305 -45.626 1.00 14.89 624 ARG A N 1
ATOM 5126 C CA . ARG A 1 624 ? 79.811 -76.527 -45.699 1.00 16.40 624 ARG A CA 1
ATOM 5127 C C . ARG A 1 624 ? 80.333 -76.984 -44.345 1.00 17.13 624 ARG A C 1
ATOM 5128 O O . ARG A 1 624 ? 80.558 -76.170 -43.443 1.00 16.76 624 ARG A O 1
ATOM 5136 N N . ALA A 1 625 ? 80.518 -78.293 -44.213 1.00 16.04 625 ALA A N 1
ATOM 5137 C CA . ALA A 1 625 ? 81.043 -78.884 -42.990 1.00 15.09 625 ALA A CA 1
ATOM 5138 C C . ALA A 1 625 ? 82.327 -78.168 -42.590 1.00 14.99 625 ALA A C 1
ATOM 5139 O O . ALA A 1 625 ? 83.169 -77.850 -43.439 1.00 15.15 625 ALA A O 1
ATOM 5141 N N . GLY A 1 626 ? 82.456 -77.912 -41.286 1.00 14.76 626 GLY A N 1
ATOM 5142 C CA . GLY A 1 626 ? 83.628 -77.249 -40.745 1.00 14.24 626 GLY A CA 1
ATOM 5143 C C . GLY A 1 626 ? 83.684 -75.731 -40.827 1.00 14.63 626 GLY A C 1
ATOM 5144 O O . GLY A 1 626 ? 84.538 -75.109 -40.183 1.00 14.90 626 GLY A O 1
ATOM 5145 N N . ALA A 1 627 ? 82.796 -75.121 -41.610 1.00 13.85 627 ALA A N 1
ATOM 5146 C CA . ALA A 1 627 ? 82.811 -73.669 -41.768 1.00 13.43 627 ALA A CA 1
ATOM 5147 C C . ALA A 1 627 ? 82.254 -72.950 -40.545 1.00 12.97 627 ALA A C 1
ATOM 5148 O O . ALA A 1 627 ? 81.337 -73.432 -39.889 1.00 14.10 627 ALA A O 1
ATOM 5150 N N . PRO A 1 628 ? 82.812 -71.779 -40.229 1.00 12.79 628 PRO A N 1
ATOM 5151 C CA . PRO A 1 628 ? 82.323 -71.032 -39.063 1.00 12.90 628 PRO A CA 1
ATOM 5152 C C . PRO A 1 628 ? 80.877 -70.590 -39.206 1.00 13.42 628 PRO A C 1
ATOM 5153 O O . PRO A 1 628 ? 80.387 -70.367 -40.317 1.00 14.38 628 PRO A O 1
ATOM 5157 N N . PHE A 1 629 ? 80.185 -70.458 -38.080 1.00 12.13 629 PHE A N 1
ATOM 5158 C CA . PHE A 1 629 ? 78.837 -69.902 -38.112 1.00 12.20 629 PHE A CA 1
ATOM 5159 C C . PHE A 1 629 ? 79.085 -68.379 -38.089 1.00 11.27 629 PHE A C 1
ATOM 5160 O O . PHE A 1 629 ? 80.223 -67.915 -38.006 1.00 11.92 629 PHE A O 1
ATOM 5168 N N . GLY A 1 630 ? 78.028 -67.584 -38.154 1.00 10.68 630 GLY A N 1
ATOM 5169 C CA . GLY A 1 630 ? 78.259 -66.155 -38.062 1.00 9.87 630 GLY A CA 1
ATOM 5170 C C . GLY A 1 630 ? 78.517 -65.808 -36.598 1.00 10.65 630 GLY A C 1
ATOM 5171 O O . GLY A 1 630 ? 78.203 -66.593 -35.704 1.00 11.56 630 GLY A O 1
ATOM 5172 N N . PRO A 1 631 ? 79.141 -64.664 -36.315 1.00 10.91 631 PRO A N 1
ATOM 5173 C CA . PRO A 1 631 ? 79.358 -64.329 -34.905 1.00 10.40 631 PRO A CA 1
ATOM 5174 C C . PRO A 1 631 ? 78.016 -63.881 -34.318 1.00 9.93 631 PRO A C 1
ATOM 5175 O O . PRO A 1 631 ? 77.243 -63.199 -34.987 1.00 10.71 631 PRO A O 1
ATOM 5179 N N . GLY A 1 632 ? 77.745 -64.270 -33.077 1.00 9.02 632 GLY A N 1
ATOM 5180 C CA . GLY A 1 632 ? 76.517 -63.847 -32.427 1.00 8.20 632 GLY A CA 1
ATOM 5181 C C . GLY A 1 632 ? 75.240 -64.028 -33.227 1.00 7.82 632 GLY A C 1
ATOM 5182 O O . GLY A 1 632 ? 74.933 -65.141 -33.642 1.00 10.01 632 GLY A O 1
ATOM 5183 N N . ALA A 1 633 ? 74.500 -62.936 -33.404 1.00 8.76 633 ALA A N 1
ATOM 5184 C CA . ALA A 1 633 ? 73.229 -62.939 -34.135 1.00 8.92 633 ALA A CA 1
ATOM 5185 C C . ALA A 1 633 ? 73.429 -62.537 -35.593 1.00 9.82 633 ALA A C 1
ATOM 5186 O O . ALA A 1 633 ? 72.463 -62.260 -36.306 1.00 10.67 633 ALA A O 1
ATOM 5188 N N . ASN A 1 634 ? 74.669 -62.521 -36.057 1.00 9.58 634 ASN A N 1
ATOM 5189 C CA . ASN A 1 634 ? 74.925 -62.100 -37.435 1.00 10.20 634 ASN A CA 1
ATOM 5190 C C . ASN A 1 634 ? 74.411 -63.013 -38.519 1.00 12.06 634 ASN A C 1
ATOM 5191 O O . ASN A 1 634 ? 74.292 -64.228 -38.333 1.00 11.22 634 ASN A O 1
ATOM 5196 N N . PRO A 1 635 ? 74.093 -62.419 -39.678 1.00 11.39 635 PRO A N 1
ATOM 5197 C CA . PRO A 1 635 ? 73.642 -63.183 -40.836 1.00 12.70 635 PRO A CA 1
ATOM 5198 C C . PRO A 1 635 ? 74.907 -64.010 -41.132 1.00 12.21 635 PRO A C 1
ATOM 5199 O O . PRO A 1 635 ? 76.027 -63.607 -40.751 1.00 12.60 635 PRO A O 1
ATOM 5203 N N . MET A 1 636 ? 74.767 -65.146 -41.802 1.00 11.12 636 MET A N 1
ATOM 5204 C CA . MET A 1 636 ? 75.936 -65.938 -42.160 1.00 11.88 636 MET A CA 1
ATOM 5205 C C . MET A 1 636 ? 76.814 -65.127 -43.131 1.00 12.08 636 MET A C 1
ATOM 5206 O O . MET A 1 636 ? 76.327 -64.275 -43.876 1.00 12.61 636 MET A O 1
ATOM 5211 N N . HIS A 1 637 ? 78.116 -65.399 -43.101 1.00 12.75 637 HIS A N 1
ATOM 5212 C CA . HIS A 1 637 ? 79.101 -64.685 -43.901 1.00 13.24 637 HIS A CA 1
ATOM 5213 C C . HIS A 1 637 ? 78.664 -64.369 -45.330 1.00 13.28 637 HIS A C 1
ATOM 5214 O O . HIS A 1 637 ? 78.402 -65.277 -46.122 1.00 14.82 637 HIS A O 1
ATOM 5221 N N . GLY A 1 638 ? 78.607 -63.076 -45.631 1.00 13.16 638 GLY A N 1
ATOM 5222 C CA . GLY A 1 638 ? 78.254 -62.622 -46.963 1.00 13.84 638 GLY A CA 1
ATOM 5223 C C . GLY A 1 638 ? 76.819 -62.773 -47.423 1.00 14.79 638 GLY A C 1
ATOM 5224 O O . GLY A 1 638 ? 76.514 -62.392 -48.550 1.00 16.30 638 GLY A O 1
ATOM 5225 N N . ARG A 1 639 ? 75.926 -63.287 -46.581 1.00 13.12 639 ARG A N 1
ATOM 5226 C CA . ARG A 1 639 ? 74.535 -63.465 -47.008 1.00 12.86 639 ARG A CA 1
ATOM 5227 C C . ARG A 1 639 ? 73.689 -62.201 -46.937 1.00 12.71 639 ARG A C 1
ATOM 5228 O O . ARG A 1 639 ? 72.685 -62.104 -47.646 1.00 13.22 639 ARG A O 1
ATOM 5236 N N . ASP A 1 640 ? 74.065 -61.241 -46.085 1.00 12.58 640 ASP A N 1
ATOM 5237 C CA . ASP A 1 640 ? 73.326 -59.978 -46.032 1.00 13.67 640 ASP A CA 1
ATOM 5238 C C . ASP A 1 640 ? 73.902 -59.151 -47.181 1.00 13.88 640 ASP A C 1
ATOM 5239 O O . ASP A 1 640 ? 74.991 -58.585 -47.086 1.00 13.87 640 ASP A O 1
ATOM 5244 N N . GLN A 1 641 ? 73.147 -59.104 -48.277 1.00 14.25 641 GLN A N 1
ATOM 5245 C CA . GLN A 1 641 ? 73.597 -58.445 -49.497 1.00 16.00 641 GLN A CA 1
ATOM 5246 C C . GLN A 1 641 ? 72.786 -57.261 -49.957 1.00 17.22 641 GLN A C 1
ATOM 5247 O O . GLN A 1 641 ? 73.011 -56.746 -51.061 1.00 18.95 641 GLN A O 1
ATOM 5257 N N . LYS A 1 642 ? 71.856 -56.806 -49.128 1.00 15.96 642 LYS A N 1
ATOM 5258 C CA . LYS A 1 642 ? 71.028 -55.679 -49.517 1.00 16.04 642 LYS A CA 1
ATOM 5259 C C . LYS A 1 642 ? 71.388 -54.353 -48.868 1.00 15.45 642 LYS A C 1
ATOM 5260 O O . LYS A 1 642 ? 70.658 -53.378 -48.998 1.00 15.99 642 LYS A O 1
ATOM 5270 N N . GLY A 1 643 ? 72.516 -54.302 -48.170 1.00 13.88 643 GLY A N 1
ATOM 5271 C CA . GLY A 1 643 ? 72.908 -53.042 -47.574 1.00 14.07 643 GLY A CA 1
ATOM 5272 C C . GLY A 1 643 ? 72.727 -52.954 -46.073 1.00 13.14 643 GLY A C 1
ATOM 5273 O O . GLY A 1 643 ? 72.095 -53.821 -45.457 1.00 14.34 643 GLY A O 1
ATOM 5274 N N . ALA A 1 644 ? 73.256 -51.873 -45.505 1.00 12.79 644 ALA A N 1
ATOM 5275 C CA . ALA A 1 644 ? 73.211 -51.639 -44.058 1.00 13.20 644 ALA A CA 1
ATOM 5276 C C . ALA A 1 644 ? 71.822 -51.541 -43.450 1.00 13.89 644 ALA A C 1
ATOM 5277 O O . ALA A 1 644 ? 71.531 -52.195 -42.449 1.00 13.93 644 ALA A O 1
ATOM 5279 N N . VAL A 1 645 ? 70.955 -50.729 -44.038 1.00 13.04 645 VAL A N 1
ATOM 5280 C CA . VAL A 1 645 ? 69.630 -50.583 -43.459 1.00 14.88 645 VAL A CA 1
ATOM 5281 C C . VAL A 1 645 ? 68.909 -51.921 -43.399 1.00 14.46 645 VAL A C 1
ATOM 5282 O O . VAL A 1 645 ? 68.284 -52.253 -42.384 1.00 15.49 645 VAL A O 1
ATOM 5286 N N . ALA A 1 646 ? 69.025 -52.713 -44.461 1.00 13.57 646 ALA A N 1
ATOM 5287 C CA . ALA A 1 646 ? 68.361 -54.008 -44.499 1.00 13.11 646 ALA A CA 1
ATOM 5288 C C . ALA A 1 646 ? 68.886 -54.989 -43.444 1.00 13.53 646 ALA A C 1
ATOM 5289 O O . ALA A 1 646 ? 68.099 -55.665 -42.786 1.00 12.92 646 ALA A O 1
ATOM 5291 N N . SER A 1 647 ? 70.206 -55.077 -43.277 1.00 13.40 647 SER A N 1
ATOM 5292 C CA . SER A 1 647 ? 70.734 -56.009 -42.280 1.00 12.16 647 SER A CA 1
ATOM 5293 C C . SER A 1 647 ? 70.455 -55.510 -40.855 1.00 12.41 647 SER A C 1
ATOM 5294 O O . SER A 1 647 ? 70.104 -56.302 -39.987 1.00 13.06 647 SER A O 1
ATOM 5297 N N . LEU A 1 648 ? 70.582 -54.206 -40.624 1.00 11.65 648 LEU A N 1
ATOM 5298 C CA . LEU A 1 648 ? 70.280 -53.639 -39.302 1.00 12.53 648 LEU A CA 1
ATOM 5299 C C . LEU A 1 648 ? 68.802 -53.896 -38.960 1.00 13.07 648 LEU A C 1
ATOM 5300 O O . LEU A 1 648 ? 68.453 -54.159 -37.797 1.00 13.75 648 LEU A O 1
ATOM 5305 N N . THR A 1 649 ? 67.939 -53.831 -39.974 1.00 13.51 649 THR A N 1
ATOM 5306 C CA . THR A 1 649 ? 66.510 -54.075 -39.762 1.00 13.02 649 THR A CA 1
ATOM 5307 C C . THR A 1 649 ? 66.231 -55.528 -39.374 1.00 12.41 649 THR A C 1
ATOM 5308 O O . THR A 1 649 ? 65.467 -55.800 -38.452 1.00 13.46 649 THR A O 1
ATOM 5312 N N . SER A 1 650 ? 66.862 -56.467 -40.065 1.00 11.90 650 SER A N 1
ATOM 5313 C CA . SER A 1 650 ? 66.685 -57.882 -39.748 1.00 12.36 650 SER A CA 1
ATOM 5314 C C . SER A 1 650 ? 67.106 -58.176 -38.304 1.00 11.65 650 SER A C 1
ATOM 5315 O O . SER A 1 650 ? 66.407 -58.856 -37.559 1.00 12.59 650 SER A O 1
ATOM 5318 N N . VAL A 1 651 ? 68.272 -57.663 -37.922 1.00 11.70 651 VAL A N 1
ATOM 5319 C CA . VAL A 1 651 ? 68.785 -57.920 -36.583 1.00 11.24 651 VAL A CA 1
ATOM 5320 C C . VAL A 1 651 ? 67.957 -57.254 -35.496 1.00 11.47 651 VAL A C 1
ATOM 5321 O O . VAL A 1 651 ? 67.730 -57.855 -34.434 1.00 11.42 651 VAL A O 1
ATOM 5325 N N . ALA A 1 652 ? 67.506 -56.026 -35.754 1.00 10.91 652 ALA A N 1
ATOM 5326 C CA . ALA A 1 652 ? 66.690 -55.299 -34.778 1.00 11.84 652 ALA A CA 1
ATOM 5327 C C . ALA A 1 652 ? 65.375 -56.051 -34.508 1.00 11.47 652 ALA A C 1
ATOM 5328 O O . ALA A 1 652 ? 64.776 -55.894 -33.443 1.00 13.28 652 ALA A O 1
ATOM 5330 N N . LYS A 1 653 ? 64.935 -56.883 -35.453 1.00 13.05 653 LYS A N 1
ATOM 5331 C CA . LYS A 1 653 ? 63.705 -57.654 -35.254 1.00 13.59 653 LYS A CA 1
ATOM 5332 C C . LYS A 1 653 ? 63.861 -58.747 -34.195 1.00 12.88 653 LYS A C 1
ATOM 5333 O O . LYS A 1 653 ? 62.866 -59.168 -33.601 1.00 14.07 653 LYS A O 1
ATOM 5339 N N . LEU A 1 654 ? 65.084 -59.226 -33.957 1.00 12.58 654 LEU A N 1
ATOM 5340 C CA . LEU A 1 654 ? 65.272 -60.271 -32.950 1.00 11.41 654 LEU A CA 1
ATOM 5341 C C . LEU A 1 654 ? 64.788 -59.661 -31.624 1.00 12.08 654 LEU A C 1
ATOM 5342 O O . LEU A 1 654 ? 65.157 -58.537 -31.274 1.00 12.73 654 LEU A O 1
ATOM 5347 N N . PRO A 1 655 ? 63.963 -60.406 -30.866 1.00 12.80 655 PRO A N 1
ATOM 5348 C CA . PRO A 1 655 ? 63.405 -59.921 -29.605 1.00 12.28 655 PRO A CA 1
ATOM 5349 C C . PRO A 1 655 ? 64.198 -59.940 -28.321 1.00 12.16 655 PRO A C 1
ATOM 5350 O O . PRO A 1 655 ? 64.428 -60.998 -27.748 1.00 12.69 655 PRO A O 1
ATOM 5354 N N . PHE A 1 656 ? 64.583 -58.757 -27.864 1.00 11.46 656 PHE A N 1
ATOM 5355 C CA . PHE A 1 656 ? 65.295 -58.639 -26.603 1.00 10.81 656 PHE A CA 1
ATOM 5356 C C . PHE A 1 656 ? 64.355 -59.188 -25.525 1.00 11.94 656 PHE A C 1
ATOM 5357 O O . PHE A 1 656 ? 64.800 -59.700 -24.499 1.00 11.70 656 PHE A O 1
ATOM 5365 N N . ALA A 1 657 ? 63.048 -59.087 -25.759 1.00 12.13 657 ALA A N 1
ATOM 5366 C CA . ALA A 1 657 ? 62.070 -59.593 -24.792 1.00 12.25 657 ALA A CA 1
ATOM 5367 C C . ALA A 1 657 ? 62.288 -61.052 -24.446 1.00 12.89 657 ALA A C 1
ATOM 5368 O O . ALA A 1 657 ? 61.921 -61.498 -23.353 1.00 14.30 657 ALA A O 1
ATOM 5370 N N . TYR A 1 658 ? 62.877 -61.799 -25.379 1.00 11.51 658 TYR A N 1
ATOM 5371 C CA . TYR A 1 658 ? 63.143 -63.208 -25.169 1.00 10.81 658 TYR A CA 1
ATOM 5372 C C . TYR A 1 658 ? 64.626 -63.525 -25.147 1.00 11.01 658 TYR A C 1
ATOM 5373 O O . TYR A 1 658 ? 65.003 -64.694 -25.177 1.00 10.60 658 TYR A O 1
ATOM 5382 N N . ALA A 1 659 ? 65.464 -62.488 -25.091 1.00 10.08 659 ALA A N 1
ATOM 5383 C CA . ALA A 1 659 ? 66.920 -62.685 -25.066 1.00 9.61 659 ALA A CA 1
ATOM 5384 C C . ALA A 1 659 ? 67.495 -61.551 -24.224 1.00 9.57 659 ALA A C 1
ATOM 5385 O O . ALA A 1 659 ? 68.279 -60.717 -24.692 1.00 9.32 659 ALA A O 1
ATOM 5387 N N . LYS A 1 660 ? 67.095 -61.552 -22.962 1.00 9.57 660 LYS A N 1
ATOM 5388 C CA . LYS A 1 660 ? 67.501 -60.507 -22.038 1.00 9.76 660 LYS A CA 1
ATOM 5389 C C . LYS A 1 660 ? 68.978 -60.492 -21.694 1.00 9.75 660 LYS A C 1
ATOM 5390 O O . LYS A 1 660 ? 69.460 -59.530 -21.086 1.00 11.23 660 LYS A O 1
ATOM 5396 N N . ASP A 1 661 ? 69.694 -61.552 -22.067 1.00 9.77 661 ASP A N 1
ATOM 5397 C CA . ASP A 1 661 ? 71.126 -61.614 -21.802 1.00 8.90 661 ASP A CA 1
ATOM 5398 C C . ASP A 1 661 ? 71.889 -60.921 -22.942 1.00 9.04 661 ASP A C 1
ATOM 5399 O O . ASP A 1 661 ? 73.109 -60.789 -22.878 1.00 8.55 661 ASP A O 1
ATOM 5404 N N . GLY A 1 662 ? 71.166 -60.477 -23.974 1.00 9.36 662 GLY A N 1
ATOM 5405 C CA . GLY A 1 662 ? 71.797 -59.730 -25.064 1.00 8.78 662 GLY A CA 1
ATOM 5406 C C . GLY A 1 662 ? 71.775 -60.365 -26.442 1.00 7.99 662 GLY A C 1
ATOM 5407 O O . GLY A 1 662 ? 71.724 -61.585 -26.563 1.00 8.71 662 GLY A O 1
ATOM 5408 N N . ILE A 1 663 ? 71.859 -59.522 -27.477 1.00 8.59 663 ILE A N 1
ATOM 5409 C CA . ILE A 1 663 ? 71.820 -59.975 -28.886 1.00 9.05 663 ILE A CA 1
ATOM 5410 C C . ILE A 1 663 ? 72.965 -59.268 -29.619 1.00 8.98 663 ILE A C 1
ATOM 5411 O O . ILE A 1 663 ? 72.865 -58.086 -29.919 1.00 9.58 663 ILE A O 1
ATOM 5416 N N . SER A 1 664 ? 74.036 -60.001 -29.923 1.00 8.66 664 SER A N 1
ATOM 5417 C CA . SER A 1 664 ? 75.226 -59.401 -30.546 1.00 8.18 664 SER A CA 1
ATOM 5418 C C . SER A 1 664 ? 75.242 -59.295 -32.061 1.00 8.52 664 SER A C 1
ATOM 5419 O O . SER A 1 664 ? 75.009 -60.277 -32.750 1.00 10.03 664 SER A O 1
ATOM 5422 N N . TYR A 1 665 ? 75.539 -58.102 -32.570 1.00 8.71 665 TYR A N 1
ATOM 5423 C CA . TYR A 1 665 ? 75.625 -57.892 -34.019 1.00 9.04 665 TYR A CA 1
ATOM 5424 C C . TYR A 1 665 ? 76.907 -57.145 -34.365 1.00 9.79 665 TYR A C 1
ATOM 5425 O O . TYR A 1 665 ? 77.168 -56.061 -33.849 1.00 9.55 665 TYR A O 1
ATOM 5434 N N . THR A 1 666 ? 77.709 -57.754 -35.235 1.00 10.23 666 THR A N 1
ATOM 5435 C CA . THR A 1 666 ? 78.985 -57.175 -35.669 1.00 10.92 666 THR A CA 1
ATOM 5436 C C . THR A 1 666 ? 78.817 -56.609 -37.078 1.00 11.19 666 THR A C 1
ATOM 5437 O O . THR A 1 666 ? 78.666 -57.342 -38.061 1.00 12.39 666 THR A O 1
ATOM 5441 N N . PHE A 1 667 ? 78.852 -55.287 -37.149 1.00 10.08 667 PHE A N 1
ATOM 5442 C CA . PHE A 1 667 ? 78.627 -54.539 -38.378 1.00 10.45 667 PHE A CA 1
ATOM 5443 C C . PHE A 1 667 ? 79.904 -53.883 -38.869 1.00 10.86 667 PHE A C 1
ATOM 5444 O O . PHE A 1 667 ? 80.531 -53.106 -38.138 1.00 11.76 667 PHE A O 1
ATOM 5452 N N . SER A 1 668 ? 80.306 -54.219 -40.095 1.00 10.41 668 SER A N 1
ATOM 5453 C CA . SER A 1 668 ? 81.511 -53.627 -40.664 1.00 11.28 668 SER A CA 1
ATOM 5454 C C . SER A 1 668 ? 81.114 -52.931 -41.946 1.00 11.55 668 SER A C 1
ATOM 5455 O O . SER A 1 668 ? 80.514 -53.554 -42.818 1.00 13.07 668 SER A O 1
ATOM 5458 N N . ILE A 1 669 ? 81.444 -51.652 -42.062 1.00 11.04 669 ILE A N 1
ATOM 5459 C CA . ILE A 1 669 ? 81.088 -50.914 -43.272 1.00 12.46 669 ILE A CA 1
ATOM 5460 C C . ILE A 1 669 ? 82.329 -50.245 -43.858 1.00 12.88 669 ILE A C 1
ATOM 5461 O O . ILE A 1 669 ? 83.171 -49.725 -43.124 1.00 13.23 669 ILE A O 1
ATOM 5466 N N . VAL A 1 670 ? 82.447 -50.273 -45.181 1.00 14.01 670 VAL A N 1
ATOM 5467 C CA . VAL A 1 670 ? 83.601 -49.654 -45.827 1.00 15.69 670 VAL A CA 1
ATOM 5468 C C . VAL A 1 670 ? 83.420 -48.144 -45.747 1.00 14.76 670 VAL A C 1
ATOM 5469 O O . VAL A 1 670 ? 82.320 -47.625 -45.887 1.00 16.07 670 VAL A O 1
ATOM 5473 N N . PRO A 1 671 ? 84.512 -47.411 -45.518 1.00 15.36 671 PRO A N 1
ATOM 5474 C CA . PRO A 1 671 ? 84.467 -45.955 -45.400 1.00 16.29 671 PRO A CA 1
ATOM 5475 C C . PRO A 1 671 ? 83.649 -45.199 -46.441 1.00 16.96 671 PRO A C 1
ATOM 5476 O O . PRO A 1 671 ? 82.838 -44.353 -46.087 1.00 17.31 671 PRO A O 1
ATOM 5480 N N . ASN A 1 672 ? 83.848 -45.502 -47.720 1.00 19.33 672 ASN A N 1
ATOM 5481 C CA . ASN A 1 672 ? 83.118 -44.769 -48.745 1.00 19.39 672 ASN A CA 1
ATOM 5482 C C . ASN A 1 672 ? 81.650 -45.118 -48.858 1.00 19.66 672 ASN A C 1
ATOM 5483 O O . ASN A 1 672 ? 80.882 -44.364 -49.452 1.00 20.67 672 ASN A O 1
ATOM 5488 N N . ALA A 1 673 ? 81.253 -46.251 -48.286 1.00 18.99 673 ALA A N 1
ATOM 5489 C CA . ALA A 1 673 ? 79.844 -46.639 -48.306 1.00 19.93 673 ALA A CA 1
ATOM 5490 C C . ALA A 1 673 ? 79.167 -45.856 -47.188 1.00 20.38 673 ALA A C 1
ATOM 5491 O O . ALA A 1 673 ? 77.990 -45.485 -47.270 1.00 20.64 673 ALA A O 1
ATOM 5493 N N . LEU A 1 674 ? 79.927 -45.592 -46.134 1.00 19.53 674 LEU A N 1
ATOM 5494 C CA . LEU A 1 674 ? 79.393 -44.866 -45.001 1.00 19.81 674 LEU A CA 1
ATOM 5495 C C . LEU A 1 674 ? 79.204 -43.384 -45.290 1.00 20.20 674 LEU A C 1
ATOM 5496 O O . LEU A 1 674 ? 78.280 -42.771 -44.764 1.00 20.66 674 LEU A O 1
ATOM 5501 N N . GLY A 1 675 ? 80.059 -42.817 -46.145 1.00 21.54 675 GLY A N 1
ATOM 5502 C CA . GLY A 1 675 ? 79.956 -41.405 -46.475 1.00 21.20 675 GLY A CA 1
ATOM 5503 C C . GLY A 1 675 ? 81.086 -40.907 -47.365 1.00 22.92 675 GLY A C 1
ATOM 5504 O O . GLY A 1 675 ? 82.155 -41.520 -47.430 1.00 21.09 675 GLY A O 1
ATOM 5505 N N . LYS A 1 676 ? 80.861 -39.780 -48.034 1.00 24.33 676 LYS A N 1
ATOM 5506 C CA . LYS A 1 676 ? 81.859 -39.222 -48.949 1.00 26.91 676 LYS A CA 1
ATOM 5507 C C . LYS A 1 676 ? 83.080 -38.606 -48.273 1.00 27.35 676 LYS A C 1
ATOM 5508 O O . LYS A 1 676 ? 84.167 -38.599 -48.847 1.00 28.09 676 LYS A O 1
ATOM 5514 N N . ASP A 1 677 ? 82.894 -38.069 -47.070 1.00 27.44 677 ASP A N 1
ATOM 5515 C CA . ASP A 1 677 ? 83.985 -37.462 -46.318 1.00 27.11 677 ASP A CA 1
ATOM 5516 C C . ASP A 1 677 ? 83.749 -37.652 -44.821 1.00 27.30 677 ASP A C 1
ATOM 5517 O O . ASP A 1 677 ? 82.721 -38.186 -44.415 1.00 25.35 677 ASP A O 1
ATOM 5522 N N . ASP A 1 678 ? 84.700 -37.204 -44.011 1.00 26.69 678 ASP A N 1
ATOM 5523 C CA . ASP A 1 678 ? 84.626 -37.362 -42.562 1.00 26.74 678 ASP A CA 1
ATOM 5524 C C . ASP A 1 678 ? 83.362 -36.858 -41.870 1.00 25.68 678 ASP A C 1
ATOM 5525 O O . ASP A 1 678 ? 82.741 -37.590 -41.096 1.00 23.68 678 ASP A O 1
ATOM 5530 N N . GLU A 1 679 ? 82.991 -35.607 -42.120 1.00 24.17 679 GLU A N 1
ATOM 5531 C CA . GLU A 1 679 ? 81.794 -35.042 -41.495 1.00 23.88 679 GLU A CA 1
ATOM 5532 C C . GLU A 1 679 ? 80.526 -35.787 -41.878 1.00 22.83 679 GLU A C 1
ATOM 5533 O O . GLU A 1 679 ? 79.657 -36.032 -41.036 1.00 21.28 679 GLU A O 1
ATOM 5539 N N . VAL A 1 680 ? 80.407 -36.135 -43.154 1.00 20.55 680 VAL A N 1
ATOM 5540 C CA . VAL A 1 680 ? 79.234 -36.861 -43.618 1.00 20.09 680 VAL A CA 1
ATOM 5541 C C . VAL A 1 680 ? 79.208 -38.257 -43.004 1.00 18.89 680 VAL A C 1
ATOM 5542 O O . VAL A 1 680 ? 78.140 -38.776 -42.664 1.00 17.87 680 VAL A O 1
ATOM 5546 N N . ARG A 1 681 ? 80.380 -38.876 -42.869 1.00 16.67 681 ARG A N 1
ATOM 5547 C CA . ARG A 1 681 ? 80.447 -40.210 -42.284 1.00 15.80 681 ARG A CA 1
ATOM 5548 C C . ARG A 1 681 ? 79.971 -40.204 -40.836 1.00 15.73 681 ARG A C 1
ATOM 5549 O O . ARG A 1 681 ? 79.249 -41.114 -40.415 1.00 15.13 681 ARG A O 1
ATOM 5557 N N . LYS A 1 682 ? 80.387 -39.192 -40.078 1.00 16.21 682 LYS A N 1
ATOM 5558 C CA . LYS A 1 682 ? 79.971 -39.073 -38.675 1.00 15.72 682 LYS A CA 1
ATOM 5559 C C . LYS A 1 682 ? 78.461 -38.915 -38.586 1.00 15.93 682 LYS A C 1
ATOM 5560 O O . LYS A 1 682 ? 77.794 -39.595 -37.801 1.00 15.55 682 LYS A O 1
ATOM 5566 N N . THR A 1 683 ? 77.926 -38.005 -39.392 1.00 16.21 683 THR A N 1
ATOM 5567 C CA . THR A 1 683 ? 76.489 -37.766 -39.412 1.00 16.81 683 THR A CA 1
ATOM 5568 C C . THR A 1 683 ? 75.718 -39.023 -39.821 1.00 16.02 683 THR A C 1
ATOM 5569 O O . THR A 1 683 ? 74.719 -39.387 -39.185 1.00 15.68 683 THR A O 1
ATOM 5573 N N . ASN A 1 684 ? 76.187 -39.698 -40.869 1.00 14.97 684 ASN A N 1
ATOM 5574 C CA . ASN A 1 684 ? 75.519 -40.899 -41.354 1.00 14.48 684 ASN A CA 1
ATOM 5575 C C . ASN A 1 684 ? 75.599 -42.065 -40.381 1.00 14.07 684 ASN A C 1
ATOM 5576 O O . ASN A 1 684 ? 74.648 -42.830 -40.253 1.00 15.20 684 ASN A O 1
ATOM 5581 N N . LEU A 1 685 ? 76.740 -42.232 -39.722 1.00 13.73 685 LEU A N 1
ATOM 5582 C CA . LEU A 1 685 ? 76.857 -43.324 -38.762 1.00 12.97 685 LEU A CA 1
ATOM 5583 C C . LEU A 1 685 ? 75.929 -43.054 -37.579 1.00 13.48 685 LEU A C 1
ATOM 5584 O O . LEU A 1 685 ? 75.232 -43.950 -37.124 1.00 12.22 685 LEU A O 1
ATOM 5589 N N . ALA A 1 686 ? 75.910 -41.823 -37.082 1.00 13.04 686 ALA A N 1
ATOM 5590 C CA . ALA A 1 686 ? 75.015 -41.503 -35.969 1.00 12.90 686 ALA A CA 1
ATOM 5591 C C . ALA A 1 686 ? 73.571 -41.720 -36.410 1.00 13.59 686 ALA A C 1
ATOM 5592 O O . ALA A 1 686 ? 72.747 -42.196 -35.630 1.00 14.63 686 ALA A O 1
ATOM 5594 N N . GLY A 1 687 ? 73.273 -41.380 -37.665 1.00 13.63 687 GLY A N 1
ATOM 5595 C CA . GLY A 1 687 ? 71.928 -41.566 -38.190 1.00 14.36 687 GLY A CA 1
ATOM 5596 C C . GLY A 1 687 ? 71.548 -43.028 -38.291 1.00 14.90 687 GLY A C 1
ATOM 5597 O O . GLY A 1 687 ? 70.415 -43.397 -37.967 1.00 15.14 687 GLY A O 1
ATOM 5598 N N . LEU A 1 688 ? 72.474 -43.865 -38.764 1.00 13.42 688 LEU A N 1
ATOM 5599 C CA . LEU A 1 688 ? 72.212 -45.298 -38.860 1.00 13.09 688 LEU A CA 1
ATOM 5600 C C . LEU A 1 688 ? 71.929 -45.882 -37.480 1.00 13.27 688 LEU A C 1
ATOM 5601 O O . LEU A 1 688 ? 71.032 -46.714 -37.329 1.00 13.04 688 LEU A O 1
ATOM 5606 N N . MET A 1 689 ? 72.703 -45.464 -36.479 1.00 12.56 689 MET A N 1
ATOM 5607 C CA . MET A 1 689 ? 72.508 -45.992 -35.134 1.00 12.81 689 MET A CA 1
ATOM 5608 C C . MET A 1 689 ? 71.218 -45.468 -34.529 1.00 12.80 689 MET A C 1
ATOM 5609 O O . MET A 1 689 ? 70.520 -46.201 -33.832 1.00 12.79 689 MET A O 1
ATOM 5614 N N . ASP A 1 690 ? 70.884 -44.213 -34.792 1.00 12.90 690 ASP A N 1
ATOM 5615 C CA . ASP A 1 690 ? 69.619 -43.694 -34.275 1.00 13.62 690 ASP A CA 1
ATOM 5616 C C . ASP A 1 690 ? 68.467 -44.537 -34.827 1.00 13.36 690 ASP A C 1
ATOM 5617 O O . ASP A 1 690 ? 67.519 -44.856 -34.103 1.00 12.98 690 ASP A O 1
ATOM 5622 N N . GLY A 1 691 ? 68.530 -44.894 -36.109 1.00 12.57 691 GLY A N 1
ATOM 5623 C CA . GLY A 1 691 ? 67.469 -45.699 -36.678 1.00 12.77 691 GLY A CA 1
ATOM 5624 C C . GLY A 1 691 ? 67.431 -47.123 -36.143 1.00 12.75 691 GLY A C 1
ATOM 5625 O O . GLY A 1 691 ? 66.361 -47.663 -35.853 1.00 14.08 691 GLY A O 1
ATOM 5626 N N . TYR A 1 692 ? 68.603 -47.735 -35.992 1.00 11.41 692 TYR A N 1
ATOM 5627 C CA . TYR A 1 692 ? 68.703 -49.101 -35.504 1.00 11.16 692 TYR A CA 1
ATOM 5628 C C . TYR A 1 692 ? 68.189 -49.212 -34.074 1.00 11.72 692 TYR A C 1
ATOM 5629 O O . TYR A 1 692 ? 67.440 -50.131 -33.739 1.00 10.73 692 TYR A O 1
ATOM 5638 N N . PHE A 1 693 ? 68.610 -48.270 -33.239 1.00 11.09 693 PHE A N 1
ATOM 5639 C CA . PHE A 1 693 ? 68.230 -48.267 -31.836 1.00 10.02 693 PHE A CA 1
ATOM 5640 C C . PHE A 1 693 ? 66.900 -47.587 -31.553 1.00 11.81 693 PHE A C 1
ATOM 5641 O O . PHE A 1 693 ? 66.437 -47.607 -30.412 1.00 11.95 693 PHE A O 1
ATOM 5649 N N . HIS A 1 694 ? 66.273 -46.998 -32.567 1.00 11.37 694 HIS A N 1
ATOM 5650 C CA . HIS A 1 694 ? 65.006 -46.305 -32.337 1.00 11.94 694 HIS A CA 1
ATOM 5651 C C . HIS A 1 694 ? 64.045 -47.185 -31.550 1.00 11.77 694 HIS A C 1
ATOM 5652 O O . HIS A 1 694 ? 63.795 -48.326 -31.918 1.00 12.46 694 HIS A O 1
ATOM 5659 N N . HIS A 1 695 ? 63.499 -46.623 -30.476 1.00 12.19 695 HIS A N 1
ATOM 5660 C CA . HIS A 1 695 ? 62.606 -47.351 -29.585 1.00 11.32 695 HIS A CA 1
ATOM 5661 C C . HIS A 1 695 ? 61.336 -46.562 -29.282 1.00 11.67 695 HIS A C 1
ATOM 5662 O O . HIS A 1 695 ? 61.392 -45.369 -28.991 1.00 13.59 695 HIS A O 1
ATOM 5669 N N . GLU A 1 696 ? 60.192 -47.227 -29.371 1.00 11.81 696 GLU A N 1
ATOM 5670 C CA . GLU A 1 696 ? 58.937 -46.592 -28.982 1.00 12.77 696 GLU A CA 1
ATOM 5671 C C . GLU A 1 696 ? 58.070 -47.715 -28.467 1.00 12.18 696 GLU A C 1
ATOM 5672 O O . GLU A 1 696 ? 58.500 -48.868 -28.451 1.00 13.37 696 GLU A O 1
ATOM 5678 N N . ALA A 1 697 ? 56.857 -47.410 -28.022 1.00 13.47 697 ALA A N 1
ATOM 5679 C CA . ALA A 1 697 ? 56.035 -48.475 -27.465 1.00 14.41 697 ALA A CA 1
ATOM 5680 C C . ALA A 1 697 ? 55.903 -49.697 -28.365 1.00 13.97 697 ALA A C 1
ATOM 5681 O O . ALA A 1 697 ? 55.960 -50.826 -27.884 1.00 15.52 697 ALA A O 1
ATOM 5683 N N . SER A 1 698 ? 55.751 -49.470 -29.666 1.00 14.79 698 SER A N 1
ATOM 5684 C CA . SER A 1 698 ? 55.574 -50.555 -30.622 1.00 15.25 698 SER A CA 1
ATOM 5685 C C . SER A 1 698 ? 56.827 -51.036 -31.351 1.00 15.60 698 SER A C 1
ATOM 5686 O O . SER A 1 698 ? 56.744 -51.963 -32.177 1.00 16.26 698 SER A O 1
ATOM 5689 N N . ILE A 1 699 ? 57.975 -50.421 -31.061 1.00 14.02 699 ILE A N 1
ATOM 5690 C CA . ILE A 1 699 ? 59.235 -50.793 -31.716 1.00 13.07 699 ILE A CA 1
ATOM 5691 C C . ILE A 1 699 ? 60.340 -50.955 -30.672 1.00 12.12 699 ILE A C 1
ATOM 5692 O O . ILE A 1 699 ? 60.756 -49.994 -30.027 1.00 12.38 699 ILE A O 1
ATOM 5697 N N . GLU A 1 700 ? 60.814 -52.182 -30.509 1.00 13.27 700 GLU A N 1
ATOM 5698 C CA . GLU A 1 700 ? 61.850 -52.459 -29.522 1.00 13.92 700 GLU A CA 1
ATOM 5699 C C . GLU A 1 700 ? 63.198 -51.835 -29.878 1.00 14.50 700 GLU A C 1
ATOM 5700 O O . GLU A 1 700 ? 63.847 -51.178 -29.054 1.00 12.96 700 GLU A O 1
ATOM 5706 N N . GLY A 1 701 ? 63.603 -52.040 -31.125 1.00 13.69 701 GLY A N 1
ATOM 5707 C CA . GLY A 1 701 ? 64.880 -51.537 -31.589 1.00 13.11 701 GLY A CA 1
ATOM 5708 C C . GLY A 1 701 ? 65.940 -52.604 -31.373 1.00 13.17 701 GLY A C 1
ATOM 5709 O O . GLY A 1 701 ? 65.686 -53.617 -30.717 1.00 14.13 701 GLY A O 1
ATOM 5710 N N . GLY A 1 702 ? 67.112 -52.398 -31.967 1.00 11.27 702 GLY A N 1
ATOM 5711 C CA . GLY A 1 702 ? 68.199 -53.345 -31.778 1.00 10.77 702 GLY A CA 1
ATOM 5712 C C . GLY A 1 702 ? 68.772 -53.138 -30.389 1.00 9.92 702 GLY A C 1
ATOM 5713 O O . GLY A 1 702 ? 68.561 -52.097 -29.771 1.00 11.00 702 GLY A O 1
ATOM 5714 N N . GLN A 1 703 ? 69.525 -54.116 -29.894 1.00 9.67 703 GLN A N 1
ATOM 5715 C CA . GLN A 1 703 ? 70.082 -53.999 -28.551 1.00 8.76 703 GLN A CA 1
ATOM 5716 C C . GLN A 1 703 ? 71.566 -53.675 -28.528 1.00 8.84 703 GLN A C 1
ATOM 5717 O O . GLN A 1 703 ? 72.034 -52.982 -27.618 1.00 10.01 703 GLN A O 1
ATOM 5723 N N . HIS A 1 704 ? 72.300 -54.175 -29.524 1.00 8.63 704 HIS A N 1
ATOM 5724 C CA . HIS A 1 704 ? 73.758 -53.995 -29.580 1.00 8.60 704 HIS A CA 1
ATOM 5725 C C . HIS A 1 704 ? 74.298 -53.847 -30.991 1.00 9.17 704 HIS A C 1
ATOM 5726 O O . HIS A 1 704 ? 73.766 -54.427 -31.939 1.00 9.44 704 HIS A O 1
ATOM 5733 N N . LEU A 1 705 ? 75.369 -53.069 -31.115 1.00 8.45 705 LEU A N 1
ATOM 5734 C CA . LEU A 1 705 ? 76.034 -52.902 -32.402 1.00 8.78 705 LEU A CA 1
ATOM 5735 C C . LEU A 1 705 ? 77.542 -52.702 -32.256 1.00 9.06 705 LEU A C 1
ATOM 5736 O O . LEU A 1 705 ? 77.979 -51.747 -31.622 1.00 10.66 705 LEU A O 1
ATOM 5741 N N . ASN A 1 706 ? 78.327 -53.627 -32.811 1.00 8.86 706 ASN A N 1
ATOM 5742 C CA . ASN A 1 706 ? 79.777 -53.456 -32.885 1.00 9.21 706 ASN A CA 1
ATOM 5743 C C . ASN A 1 706 ? 79.941 -52.679 -34.194 1.00 10.14 706 ASN A C 1
ATOM 5744 O O . ASN A 1 706 ? 79.285 -53.016 -35.190 1.00 10.65 706 ASN A O 1
ATOM 5749 N N . VAL A 1 707 ? 80.802 -51.664 -34.224 1.00 9.83 707 VAL A N 1
ATOM 5750 C CA . VAL A 1 707 ? 81.011 -50.938 -35.472 1.00 9.91 707 VAL A CA 1
ATOM 5751 C C . VAL A 1 707 ? 82.456 -50.924 -35.953 1.00 9.83 707 VAL A C 1
ATOM 5752 O O . VAL A 1 707 ? 83.349 -50.382 -35.284 1.00 10.66 707 VAL A O 1
ATOM 5756 N N . ASN A 1 708 ? 82.684 -51.530 -37.113 1.00 9.81 708 ASN A N 1
ATOM 5757 C CA . ASN A 1 708 ? 84.005 -51.480 -37.727 1.00 9.90 708 ASN A CA 1
ATOM 5758 C C . ASN A 1 708 ? 83.856 -50.613 -38.968 1.00 10.53 708 ASN A C 1
ATOM 5759 O O . ASN A 1 708 ? 82.902 -50.780 -39.720 1.00 11.40 708 ASN A O 1
ATOM 5764 N N . VAL A 1 709 ? 84.789 -49.683 -39.172 1.00 10.46 709 VAL A N 1
ATOM 5765 C CA . VAL A 1 709 ? 84.783 -48.838 -40.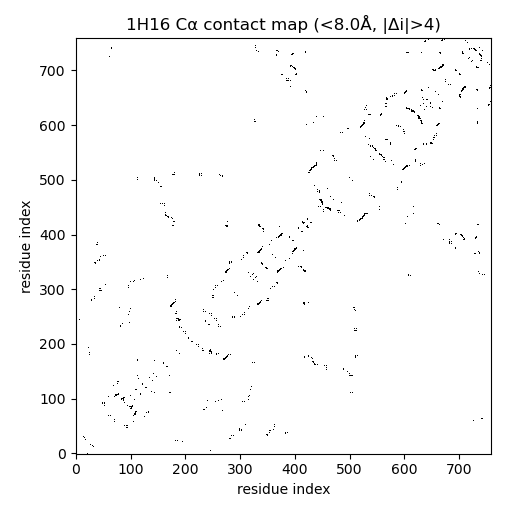365 1.00 10.83 709 VAL A CA 1
ATOM 5766 C C . VAL A 1 709 ? 86.139 -49.110 -41.018 1.00 12.02 709 VAL A C 1
ATOM 5767 O O . VAL A 1 709 ? 87.160 -48.511 -40.653 1.00 13.83 709 VAL A O 1
ATOM 5771 N N . MET A 1 710 ? 86.149 -50.036 -41.974 1.00 13.50 710 MET A N 1
ATOM 5772 C CA . MET A 1 710 ? 87.395 -50.411 -42.626 1.00 15.26 710 MET A CA 1
ATOM 5773 C C . MET A 1 710 ? 87.187 -51.027 -43.997 1.00 16.00 710 MET A C 1
ATOM 5774 O O . MET A 1 710 ? 86.089 -51.469 -44.345 1.00 15.99 710 MET A O 1
ATOM 5782 N N . ASN A 1 711 ? 88.279 -51.032 -44.754 1.00 16.74 711 ASN A N 1
ATOM 5783 C CA . ASN A 1 711 ? 88.330 -51.635 -46.073 1.00 17.67 711 ASN A CA 1
ATOM 5784 C C . ASN A 1 711 ? 88.979 -53.002 -45.866 1.00 18.08 711 ASN A C 1
ATOM 5785 O O . ASN A 1 711 ? 89.968 -53.134 -45.131 1.00 17.11 711 ASN A O 1
ATOM 5790 N N . ARG A 1 712 ? 88.420 -54.016 -46.508 1.00 18.11 712 ARG A N 1
ATOM 5791 C CA . ARG A 1 712 ? 88.941 -55.371 -46.398 1.00 18.59 712 ARG A CA 1
ATOM 5792 C C . ARG A 1 712 ? 90.389 -55.434 -46.885 1.00 18.47 712 ARG A C 1
ATOM 5793 O O . ARG A 1 712 ? 91.194 -56.215 -46.369 1.00 16.63 712 ARG A O 1
ATOM 5807 N N . GLU A 1 713 ? 90.712 -54.601 -47.870 1.00 17.57 713 GLU A N 1
ATOM 5808 C CA . GLU A 1 713 ? 92.057 -54.559 -48.438 1.00 18.24 713 GLU A CA 1
ATOM 5809 C C . GLU A 1 713 ? 93.093 -54.240 -47.367 1.00 17.20 713 GLU A C 1
ATOM 5810 O O . GLU A 1 713 ? 94.227 -54.722 -47.423 1.00 16.57 713 GLU A O 1
ATOM 5820 N N . MET A 1 714 ? 92.709 -53.425 -46.390 1.00 16.65 714 MET A N 1
ATOM 5821 C CA . MET A 1 714 ? 93.629 -53.067 -45.319 1.00 16.47 714 MET A CA 1
ATOM 5822 C C . MET A 1 714 ? 93.894 -54.270 -44.410 1.00 15.86 714 MET A C 1
ATOM 5823 O O . MET A 1 714 ? 95.030 -54.490 -43.989 1.00 14.57 714 MET A O 1
ATOM 5831 N N . LEU A 1 715 ? 92.861 -55.055 -44.115 1.00 15.48 715 LEU A N 1
ATOM 5832 C CA . LEU A 1 715 ? 93.049 -56.230 -43.267 1.00 15.04 715 LEU A CA 1
ATOM 5833 C C . LEU A 1 715 ? 93.928 -57.245 -43.970 1.00 15.54 715 LEU A C 1
ATOM 5834 O O . LEU A 1 715 ? 94.723 -57.931 -43.335 1.00 16.09 715 LEU A O 1
ATOM 5839 N N . LEU A 1 716 ? 93.779 -57.367 -45.287 1.00 16.30 716 LEU A N 1
ATOM 5840 C CA . LEU A 1 716 ? 94.623 -58.299 -46.022 1.00 17.03 716 LEU A CA 1
ATOM 5841 C C . LEU A 1 716 ? 96.079 -57.850 -45.912 1.00 16.67 716 LEU A C 1
ATOM 5842 O O . LEU A 1 716 ? 96.987 -58.674 -45.792 1.00 17.14 716 LEU A O 1
ATOM 5847 N N . ASP A 1 717 ? 96.313 -56.545 -45.959 1.00 16.19 717 ASP A N 1
ATOM 5848 C CA . ASP A 1 717 ? 97.674 -56.042 -45.836 1.00 16.66 717 ASP A CA 1
ATOM 5849 C C . ASP A 1 717 ? 98.216 -56.378 -44.439 1.00 17.83 717 ASP A C 1
ATOM 5850 O O . ASP A 1 717 ? 99.377 -56.741 -44.283 1.00 17.78 717 ASP A O 1
ATOM 5855 N N . ALA A 1 718 ? 97.363 -56.275 -43.422 1.00 16.71 718 ALA A N 1
ATOM 5856 C CA . ALA A 1 718 ? 97.794 -56.584 -42.061 1.00 16.73 718 ALA A CA 1
ATOM 5857 C C . ALA A 1 718 ? 98.080 -58.079 -41.871 1.00 17.88 718 ALA A C 1
ATOM 5858 O O . ALA A 1 718 ? 98.937 -58.461 -41.069 1.00 18.63 718 ALA A O 1
ATOM 5860 N N . MET A 1 719 ? 97.369 -58.925 -42.602 1.00 18.52 719 MET A N 1
ATOM 5861 C CA . MET A 1 719 ? 97.597 -60.365 -42.504 1.00 19.12 719 MET A CA 1
ATOM 5862 C C . MET A 1 719 ? 98.980 -60.691 -43.048 1.00 21.39 719 MET A C 1
ATOM 5863 O O . MET A 1 719 ? 99.662 -61.579 -42.535 1.00 22.23 719 MET A O 1
ATOM 5868 N N . GLU A 1 720 ? 99.388 -59.961 -44.085 1.00 21.43 720 GLU A N 1
ATOM 5869 C CA . GLU A 1 720 ? 100.689 -60.176 -44.722 1.00 23.90 720 GLU A CA 1
ATOM 5870 C C . GLU A 1 720 ? 101.843 -59.458 -44.022 1.00 23.17 720 GLU A C 1
ATOM 5871 O O . GLU A 1 720 ? 102.970 -59.957 -43.998 1.00 24.45 720 GLU A O 1
ATOM 5877 N N . ASN A 1 721 ? 101.562 -58.293 -43.446 1.00 21.55 721 ASN A N 1
ATOM 5878 C CA . ASN A 1 721 ? 102.583 -57.490 -42.784 1.00 21.18 721 ASN A CA 1
ATOM 5879 C C . ASN A 1 721 ? 102.117 -57.043 -41.407 1.00 18.96 721 ASN A C 1
ATOM 5880 O O . ASN A 1 721 ? 101.858 -55.862 -41.187 1.00 19.16 721 ASN A O 1
ATOM 5885 N N . PRO A 1 722 ? 102.024 -57.981 -40.458 1.00 18.49 722 PRO A N 1
ATOM 5886 C CA . PRO A 1 722 ? 101.572 -57.608 -39.115 1.00 17.43 722 PRO A CA 1
ATOM 5887 C C . PRO A 1 722 ? 102.378 -56.527 -38.404 1.00 18.77 722 PRO A C 1
ATOM 5888 O O . PRO A 1 722 ? 101.833 -55.751 -37.617 1.00 16.41 722 PRO A O 1
ATOM 5892 N N . GLU A 1 723 ? 103.673 -56.451 -38.685 1.00 19.81 723 GLU A N 1
ATOM 5893 C CA . GLU A 1 723 ? 104.509 -55.454 -38.027 1.00 20.89 723 GLU A CA 1
ATOM 5894 C C . GLU A 1 723 ? 104.086 -54.007 -38.318 1.00 20.02 723 GLU A C 1
ATOM 5895 O O . GLU A 1 723 ? 104.411 -53.081 -37.572 1.00 20.58 723 GLU A O 1
ATOM 5901 N N . LYS A 1 724 ? 103.347 -53.821 -39.402 1.00 19.19 724 LYS A N 1
ATOM 5902 C CA . LYS A 1 724 ? 102.887 -52.503 -39.810 1.00 18.28 724 LYS A CA 1
ATOM 5903 C C . LYS A 1 724 ? 101.632 -52.059 -39.047 1.00 17.44 724 LYS A C 1
ATOM 5904 O O . LYS A 1 724 ? 101.270 -50.880 -39.051 1.00 17.81 724 LYS A O 1
ATOM 5910 N N . TYR A 1 725 ? 100.991 -53.003 -38.371 1.00 16.43 725 TYR A N 1
ATOM 5911 C CA . TYR A 1 725 ? 99.736 -52.706 -37.666 1.00 15.26 725 TYR A CA 1
ATOM 5912 C C . TYR A 1 725 ? 99.721 -53.215 -36.226 1.00 15.14 725 TYR A C 1
ATOM 5913 O O . TYR A 1 725 ? 98.797 -53.933 -35.832 1.00 13.42 725 TYR A O 1
ATOM 5922 N N . PRO A 1 726 ? 100.705 -52.809 -35.405 1.00 14.01 726 PRO A N 1
ATOM 5923 C CA . PRO A 1 726 ? 100.739 -53.294 -34.024 1.00 13.53 726 PRO A CA 1
ATOM 5924 C C . PRO A 1 726 ? 99.540 -53.018 -33.129 1.00 12.07 726 PRO A C 1
ATOM 5925 O O . PRO A 1 726 ? 99.252 -53.826 -32.244 1.00 14.58 726 PRO A O 1
ATOM 5929 N N . GLN A 1 727 ? 98.846 -51.906 -33.358 1.00 11.62 727 GLN A N 1
ATOM 5930 C CA . GLN A 1 727 ? 97.677 -51.581 -32.540 1.00 12.30 727 GLN A CA 1
ATOM 5931 C C . GLN A 1 727 ? 96.347 -51.717 -33.272 1.00 11.19 727 GLN A C 1
ATOM 5932 O O . GLN A 1 727 ? 95.299 -51.392 -32.716 1.00 12.72 727 GLN A O 1
ATOM 5938 N N . LEU A 1 728 ? 96.368 -52.210 -34.509 1.00 11.38 728 LEU A N 1
ATOM 5939 C CA . LEU A 1 728 ? 95.130 -52.389 -35.271 1.00 10.10 728 LEU A CA 1
ATOM 5940 C C . LEU A 1 728 ? 94.133 -53.223 -34.465 1.00 10.17 728 LEU A C 1
ATOM 5941 O O . LEU A 1 728 ? 94.398 -54.380 -34.137 1.00 10.35 728 LEU A O 1
ATOM 5946 N N . THR A 1 729 ? 92.976 -52.626 -34.196 1.00 9.37 729 THR A N 1
ATOM 5947 C CA . THR A 1 729 ? 91.935 -53.246 -33.379 1.00 10.29 729 THR A CA 1
ATOM 5948 C C . THR A 1 729 ? 90.668 -53.408 -34.215 1.00 10.25 729 THR A C 1
ATOM 5949 O O . THR A 1 729 ? 90.366 -52.559 -35.052 1.00 11.93 729 THR A O 1
ATOM 5953 N N . ILE A 1 730 ? 89.936 -54.503 -34.007 1.00 10.27 730 ILE A N 1
ATOM 5954 C CA . ILE A 1 730 ? 88.710 -54.758 -34.764 1.00 10.59 730 ILE A CA 1
ATOM 5955 C C . ILE A 1 730 ? 87.662 -55.392 -33.838 1.00 10.99 730 ILE A C 1
ATOM 5956 O O . ILE A 1 730 ? 88.009 -56.149 -32.924 1.00 11.60 730 ILE A O 1
ATOM 5964 N N . ARG A 1 731 ? 86.392 -55.050 -34.054 1.00 11.02 731 ARG A N 1
ATOM 5965 C CA . ARG A 1 731 ? 85.302 -55.601 -33.251 1.00 11.31 731 ARG A CA 1
ATOM 5966 C C . ARG A 1 731 ? 84.983 -56.949 -33.869 1.00 10.94 731 ARG A C 1
ATOM 5967 O O . ARG A 1 731 ? 84.862 -57.048 -35.095 1.00 10.88 731 ARG A O 1
ATOM 5975 N N . VAL A 1 732 ? 84.789 -57.978 -33.040 1.00 10.73 732 VAL A N 1
ATOM 5976 C CA . VAL A 1 732 ? 84.547 -59.316 -33.579 1.00 11.16 732 VAL A CA 1
ATOM 5977 C C . VAL A 1 732 ? 83.386 -60.163 -33.072 1.00 12.15 732 VAL A C 1
ATOM 5978 O O . VAL A 1 732 ? 83.101 -61.194 -33.670 1.00 13.28 732 VAL A O 1
ATOM 5982 N N . SER A 1 733 ? 82.717 -59.774 -31.987 1.00 10.98 733 SER A N 1
ATOM 5983 C CA . SER A 1 733 ? 81.623 -60.620 -31.497 1.00 12.46 733 SER A CA 1
ATOM 5984 C C . SER A 1 733 ? 80.889 -59.997 -30.322 1.00 12.50 733 SER A C 1
ATOM 5985 O O . SER A 1 733 ? 79.929 -60.598 -29.787 1.00 12.06 733 SER A O 1
ATOM 5988 N N . GLY A 1 734 ? 81.332 -58.810 -29.918 1.00 12.12 734 GLY A N 1
ATOM 5989 C CA . GLY A 1 734 ? 80.745 -58.130 -28.766 1.00 12.08 734 GLY A CA 1
ATOM 5990 C C . GLY A 1 734 ? 81.882 -57.580 -27.917 1.00 12.20 734 GLY A C 1
ATOM 5991 O O . GLY A 1 734 ? 81.704 -57.099 -26.779 1.00 12.35 734 GLY A O 1
ATOM 5992 N N . TYR A 1 735 ? 83.073 -57.664 -28.495 1.00 12.57 735 TYR A N 1
ATOM 5993 C CA . TYR A 1 735 ? 84.303 -57.189 -27.885 1.00 11.85 735 TYR A CA 1
ATOM 5994 C C . TYR A 1 735 ? 85.276 -56.972 -29.046 1.00 11.58 735 TYR A C 1
ATOM 5995 O O . TYR A 1 735 ? 84.975 -57.291 -30.208 1.00 12.40 735 TYR A O 1
ATOM 6004 N N . ALA A 1 736 ? 86.446 -56.443 -28.728 1.00 11.61 736 ALA A N 1
ATOM 6005 C CA . ALA A 1 736 ? 87.440 -56.168 -29.750 1.00 11.34 736 ALA A CA 1
ATOM 6006 C C . ALA A 1 736 ? 88.690 -56.988 -29.514 1.00 10.20 736 ALA A C 1
ATOM 6007 O O . ALA A 1 736 ? 88.894 -57.505 -28.426 1.00 10.28 736 ALA A O 1
ATOM 6009 N N . VAL A 1 737 ? 89.510 -57.111 -30.554 1.00 9.58 737 VAL A N 1
ATOM 6010 C CA . VAL A 1 737 ? 90.801 -57.788 -30.444 1.00 9.36 737 VAL A CA 1
ATOM 6011 C C . VAL A 1 737 ? 91.811 -57.032 -31.296 1.00 8.62 737 VAL A C 1
ATOM 6012 O O . VAL A 1 737 ? 91.429 -56.298 -32.216 1.00 9.54 737 VAL A O 1
ATOM 6016 N N . ARG A 1 738 ? 93.092 -57.155 -30.953 1.00 9.39 738 ARG A N 1
ATOM 6017 C CA . ARG A 1 738 ? 94.108 -56.608 -31.848 1.00 9.36 738 ARG A CA 1
ATOM 6018 C C . ARG A 1 738 ? 94.088 -57.668 -32.962 1.00 9.06 738 ARG A C 1
ATOM 6019 O O . ARG A 1 738 ? 94.108 -58.872 -32.698 1.00 9.78 738 ARG A O 1
ATOM 6027 N N . PHE A 1 739 ? 94.037 -57.229 -34.213 1.00 9.81 739 PHE A N 1
ATOM 6028 C CA . PHE A 1 739 ? 93.984 -58.175 -35.313 1.00 10.69 739 PHE A CA 1
ATOM 6029 C C . PHE A 1 739 ? 95.161 -59.168 -35.273 1.00 11.31 739 PHE A C 1
ATOM 6030 O O . PHE A 1 739 ? 94.996 -60.357 -35.572 1.00 12.74 739 PHE A O 1
ATOM 6038 N N . ASN A 1 740 ? 96.342 -58.690 -34.882 1.00 10.75 740 ASN A N 1
ATOM 6039 C CA . ASN A 1 740 ? 97.529 -59.557 -34.821 1.00 11.66 740 ASN A CA 1
ATOM 6040 C C . ASN A 1 740 ? 97.489 -60.605 -33.708 1.00 11.92 740 ASN A C 1
ATOM 6041 O O . ASN A 1 740 ? 98.327 -61.501 -33.675 1.00 13.28 740 ASN A O 1
ATOM 6046 N N . SER A 1 741 ? 96.531 -60.492 -32.789 1.00 10.24 741 SER A N 1
ATOM 6047 C CA . SER A 1 741 ? 96.422 -61.455 -31.681 1.00 10.81 741 SER A CA 1
ATOM 6048 C C . SER A 1 741 ? 95.693 -62.738 -32.069 1.00 11.23 741 SER A C 1
ATOM 6049 O O . SER A 1 741 ? 95.696 -63.707 -31.313 1.00 11.81 741 SER A O 1
ATOM 6052 N N . LEU A 1 742 ? 95.081 -62.741 -33.246 1.00 11.06 742 LEU A N 1
ATOM 6053 C CA . LEU A 1 742 ? 94.321 -63.904 -33.711 1.00 12.23 742 LEU A CA 1
ATOM 6054 C C . LEU A 1 742 ? 95.164 -64.935 -34.435 1.00 13.86 742 LEU A C 1
ATOM 6055 O O . LEU A 1 742 ? 96.205 -64.609 -35.008 1.00 14.71 742 LEU A O 1
ATOM 6060 N N . THR A 1 743 ? 94.706 -66.184 -34.418 1.00 12.57 743 THR A N 1
ATOM 6061 C CA . THR A 1 743 ? 95.410 -67.220 -35.166 1.00 14.47 743 THR A CA 1
ATOM 6062 C C . THR A 1 743 ? 95.011 -66.988 -36.620 1.00 14.53 743 THR A C 1
ATOM 6063 O O . THR A 1 743 ? 94.071 -66.237 -36.913 1.00 14.23 743 THR A O 1
ATOM 6067 N N . LYS A 1 744 ? 95.714 -67.632 -37.544 1.00 15.64 744 LYS A N 1
ATOM 6068 C CA . LYS A 1 744 ? 95.397 -67.460 -38.958 1.00 16.48 744 LYS A CA 1
ATOM 6069 C C . LYS A 1 744 ? 93.963 -67.926 -39.253 1.00 15.50 744 LYS A C 1
ATOM 6070 O O . LYS A 1 744 ? 93.244 -67.276 -40.011 1.00 15.45 744 LYS A O 1
ATOM 6076 N N . GLU A 1 745 ? 93.547 -69.043 -38.657 1.00 14.14 745 GLU A N 1
ATOM 6077 C CA . GLU A 1 745 ? 92.195 -69.563 -38.858 1.00 15.41 745 GLU A CA 1
ATOM 6078 C C . GLU A 1 745 ? 91.156 -68.544 -38.385 1.00 14.84 745 GLU A C 1
ATOM 6079 O O . GLU A 1 745 ? 90.117 -68.346 -39.019 1.00 14.26 745 GLU A O 1
ATOM 6085 N N . GLN A 1 746 ? 91.436 -67.893 -37.259 1.00 13.45 746 GLN A N 1
ATOM 6086 C CA . GLN A 1 746 ? 90.497 -66.906 -36.738 1.00 12.58 746 GLN A CA 1
ATOM 6087 C C . GLN A 1 746 ? 90.482 -65.670 -37.630 1.00 12.98 746 GLN A C 1
ATOM 6088 O O . GLN A 1 746 ? 89.434 -65.037 -37.803 1.00 12.49 746 GLN A O 1
ATOM 6094 N N . GLN A 1 747 ? 91.630 -65.331 -38.213 1.00 12.91 747 GLN A N 1
ATOM 6095 C CA . GLN A 1 747 ? 91.674 -64.189 -39.114 1.00 12.77 747 GLN A CA 1
ATOM 6096 C C . GLN A 1 747 ? 90.891 -64.507 -40.388 1.00 13.05 747 GLN A C 1
ATOM 6097 O O . GLN A 1 747 ? 90.259 -63.622 -40.967 1.00 13.06 747 GLN A O 1
ATOM 6103 N N . GLN A 1 748 ? 90.936 -65.767 -40.828 1.00 13.94 748 GLN A N 1
ATOM 6104 C CA . GLN A 1 748 ? 90.215 -66.145 -42.041 1.00 14.32 748 GLN A CA 1
ATOM 6105 C C . GLN A 1 748 ? 88.706 -66.017 -41.829 1.00 13.84 748 GLN A C 1
ATOM 6106 O O . GLN A 1 748 ? 87.973 -65.695 -42.752 1.00 14.44 748 GLN A O 1
ATOM 6116 N N . ASP A 1 749 ? 88.245 -66.301 -40.615 1.00 12.97 749 ASP A N 1
ATOM 6117 C CA . ASP A 1 749 ? 86.827 -66.142 -40.289 1.00 12.63 749 ASP A CA 1
ATOM 6118 C C . ASP A 1 749 ? 86.518 -64.652 -40.440 1.00 13.36 749 ASP A C 1
ATOM 6119 O O . ASP A 1 749 ? 85.648 -64.256 -41.210 1.00 13.37 749 ASP A O 1
ATOM 6124 N N . VAL A 1 750 ? 87.276 -63.819 -39.736 1.00 11.74 750 VAL A N 1
ATOM 6125 C CA . VAL A 1 750 ? 87.050 -62.378 -39.774 1.00 12.78 750 VAL A CA 1
ATOM 6126 C C . VAL A 1 750 ? 87.078 -61.748 -41.176 1.00 13.08 750 VAL A C 1
ATOM 6127 O O . VAL A 1 750 ? 86.197 -60.963 -41.536 1.00 13.73 750 VAL A O 1
ATOM 6131 N N . ILE A 1 751 ? 88.057 -62.122 -41.986 1.00 13.79 751 ILE A N 1
ATOM 6132 C CA . ILE A 1 751 ? 88.166 -61.516 -43.309 1.00 15.96 751 ILE A CA 1
ATOM 6133 C C . ILE A 1 751 ? 87.124 -61.986 -44.316 1.00 15.82 751 ILE A C 1
ATOM 6134 O O . ILE A 1 751 ? 86.945 -61.358 -45.360 1.00 16.88 751 ILE A O 1
ATOM 6142 N N . THR A 1 752 ? 86.419 -63.072 -44.012 1.00 14.66 752 THR A N 1
ATOM 6143 C CA . THR A 1 752 ? 85.394 -63.541 -44.942 1.00 14.14 752 THR A CA 1
ATOM 6144 C C . THR A 1 752 ? 83.990 -63.126 -44.505 1.00 14.32 752 THR A C 1
ATOM 6145 O O . THR A 1 752 ? 82.998 -63.527 -45.118 1.00 14.74 752 THR A O 1
ATOM 6149 N N . ARG A 1 753 ? 83.911 -62.326 -43.440 1.00 12.89 753 ARG A N 1
ATOM 6150 C CA . ARG A 1 753 ? 82.619 -61.824 -42.960 1.00 13.83 753 ARG A CA 1
ATOM 6151 C C . ARG A 1 753 ? 82.152 -60.727 -43.896 1.00 13.71 753 ARG A C 1
ATOM 6152 O O . ARG A 1 753 ? 82.887 -60.293 -44.787 1.00 15.34 753 ARG A O 1
ATOM 6160 N N . THR A 1 754 ? 80.934 -60.249 -43.681 1.00 12.87 754 THR A N 1
ATOM 6161 C CA . THR A 1 754 ? 80.394 -59.214 -44.539 1.00 11.93 754 THR A CA 1
ATOM 6162 C C . THR A 1 754 ? 80.982 -57.832 -44.312 1.00 13.24 754 THR A C 1
ATOM 6163 O O . THR A 1 754 ? 81.022 -57.339 -43.184 1.00 14.22 754 THR A O 1
ATOM 6167 N N . PHE A 1 755 ? 81.450 -57.210 -45.390 1.00 13.74 755 PHE A N 1
ATOM 6168 C CA . PHE A 1 755 ? 81.928 -55.842 -45.324 1.00 13.97 755 PHE A CA 1
ATOM 6169 C C . PHE A 1 755 ? 80.845 -55.137 -46.114 1.00 14.56 755 PHE A C 1
ATOM 6170 O O . PHE A 1 755 ? 80.762 -55.257 -47.342 1.00 16.41 755 PHE A O 1
ATOM 6178 N N . THR A 1 756 ? 79.976 -54.442 -45.392 1.00 13.57 756 THR A N 1
ATOM 6179 C CA . THR A 1 756 ? 78.847 -53.753 -45.994 1.00 13.99 756 THR A CA 1
ATOM 6180 C C . THR A 1 756 ? 79.317 -52.688 -46.973 1.00 14.59 756 THR A C 1
ATOM 6181 O O . THR A 1 756 ? 80.131 -51.832 -46.633 1.00 14.24 756 THR A O 1
ATOM 6185 N N . GLN A 1 757 ? 78.774 -52.759 -48.188 1.00 16.70 757 GLN A N 1
ATOM 6186 C CA . GLN A 1 757 ? 79.163 -51.876 -49.282 1.00 19.14 757 GLN A CA 1
ATOM 6187 C C . GLN A 1 757 ? 78.165 -50.796 -49.657 1.00 19.68 757 GLN A C 1
ATOM 6188 O O . GLN A 1 757 ? 78.387 -50.064 -50.615 1.00 21.07 757 GLN A O 1
ATOM 6194 N N . SER A 1 758 ? 77.059 -50.703 -48.932 1.00 18.57 758 SER A N 1
ATOM 6195 C CA . SER A 1 758 ? 76.067 -49.682 -49.227 1.00 20.27 758 SER A CA 1
ATOM 6196 C C . SER A 1 758 ? 75.089 -49.547 -48.078 1.00 20.99 758 SER A C 1
ATOM 6197 O O . SER A 1 758 ? 75.049 -50.384 -47.179 1.00 18.75 758 SER A O 1
ATOM 6201 N N . MET A 1 759 ? 74.311 -48.473 -48.105 1.00 21.67 759 MET A N 1
ATOM 6202 C CA . MET A 1 759 ? 73.286 -48.256 -47.097 1.00 23.24 759 MET A CA 1
ATOM 6203 C C . MET A 1 759 ? 72.127 -49.177 -47.459 1.00 23.88 759 MET A C 1
ATOM 6204 O O . MET A 1 759 ? 72.161 -49.741 -48.578 1.00 25.03 759 MET A O 1
#

Foldseek 3Di:
DDDDVLQVLQCPPQDDDCCVVAPDLVVSLVRFFDFDQDFLVQADFADPLLQVLLVQLLVQVVVCLVVVAFSAEDQEWAFALPGAFFADSDVVRFLAGDALHNYFRYAYHHPLAHDVFVVQLCVVVVHHHDVVSVCCDVPPADHLLVLLVVPADVLLVLCCVQLQAHDWSSRFFAFQFFFQLLSLQNFFLQRLLVNLVVLLVVLVVCCVVVNVNVVSVLLSVLSVLLSVLSVSLQVSVVSVVDGRRGHHRALSRSLNSSLSLLSSLLRHHGHQESASFAPQRSSNSRVVVCVVVVVDDSNVNLNSLLSSQSSQLRRAHRGHVVNCLQFPFRDHQNEYEAWACFLVGRISHHSSSSSNLCSCVNSNAGQPPAYEYADDLSRNLSVLLVVLLSCQVALRYKYFHSVQPCVVVVGDRWTAIRFFAIDRHQAAGELHQAEGELQQLLLCLQFQQARLPPRHRNFHGDDHDDDFWAALVSSVVSSLVSLLRVLVSSQVSSQSSVVSCSVRPNSSSSNSSHDSHHAYAHEYEYEQLQVNLLLSQQRHPWTKGFDADPVRRRQEIDTGDDTAGFQQQDCSSLVSSLVVLQSSLVSNQPDQHHVRHHYAYFQFRNSSQQVSQQSHAYGNSGDHRNAGRAGGQATGQPNNANFLLRRLNSQQPRDCVSHVRYGWDEAAEEQVQQHDDSVSNSVSVSVSQCVQSPDDPVGSHHTMYSYHHHDLVVLVVCVVPVVVQSNRWHDGTRTIHRLSSGDVSVSVNVSRHDHGYHD

Organism: Escherichia coli (strain K12) (NCBI:txid83333)

Secondary structure (DSSP, 8-state):
----HHHHHHTTTPPPSGGGTS--HHHHHHHH-----S-GGG-----HHHHHHHHHHHHHHHHHHHHTS-SEEEEEEE--SSSSPP--S-TTT-SS---SSSSTTEEEE-GGG-SHHHHHHHHHTT-PPPHHHHHIIIIIS--HHHHHHHH--HHHHHHHHHTSS-S-TTSSB-------THHHHHH-HHHHHHHHHHHHHTTHHHHHHTTTHHHHHHHHHHHHHHHHHHHHHHHHHHHTT---SS---SHHHHHHHHHHHHHHHHHH--BS----BS-HHHHHHHHHHHHHTTSS-HHHHHHHHHHHHHHHTT------HHHHHHS-SS----EEEEE-B-TTS-B---HHHHHHHHHHHHS---S-SEEEEEE-TTS-HHHHHHHHHHHHHH---EEEEHHHHHHHHT-S-EEEETTTEEEETTTEEEEEEEEEEHHHHHHHHHTTTB-TTT--B-S---PPPPSSS--HHHHHHHHHHHHHHHHHHHHHHHHHHHHHHHHHS--HHHHTTS-SS-EEEEEEEEE-HHHHHHHHHHHHHSEEEEEE-TTS-EEEEEEES----TTS--HHHHHHHHHHHHHHHHHHHTS--GGGPEEEEEE--TTHHHHHHHT----TTSPPTT----STTPPSTT---S-HHHHHHHHHTS-GGG-TTEE--EEEE-HHHH-SSHHHHHHHHHHHHHHHH--BTTB----EEEEEE--HHHHHHHHH-GGG-TT-EEE-SSSEEEGGGS-HHHHHHHHTS--B---

B-factor: mean 17.1, std 10.65, range [1.86, 81.47]

Sequence (759 aa):
SELNEKLATAWEGFTKGDWQNEVNVRDFIQKNYTPYEGDESFLAGATEATTTLWDKVMEGVKLENRTHAPVDFDTAVASTITSHDAGYINKQLEKIVGLQTEAPLKRALIPFGGIKMIEGSCKAYNRELDPMIKKIFTTEEYRKTHNQGVFDVYTPDILRCRKSGVLTGLPDAYGRGRIIGDYRRVALYGIDYLMKDKLAQFTSLQADLENGVNLEQTIRLREEIAEQHRALGQMKEMAAKYGYDISGPATNAQEAIQWTYFGYLAAVKSQNGAAMSFGRTSTFLDVYIERDLKAGKITEQEAQEMVDHLVMKLRMVRFLRTPEYDELFSGDPIWATESIGGMGLDGRTLVTKNSFRFLNTLYTMGPSPEPNMTILWSEKLPLNFKKFAAKVSIDTSSLQYENDDLMRPDFNNDDYAIACCVSPMIVGKQMQFFGARANLAKTMLYAINGGVDEKLKMQVGPKSEPIKGDVLNYDEVMERMDDHHFFMDWLAKQYITALNIIHYMHDKYSYEASLMALHDRDVIRTMACGIIAGLSVAADSLSAIKYAKVKPIRDEDGLAIDFEIEGEYPQFGNNDPRVDDLAVDLVERFMKKIQKLHTYRDAIPTQSVLTITSNVVYGKKTGNTPDGRRAGAPFGPGANPMHGRDQKGAVASLTSVAKLPFAYAKDGISYTFSIVPNALGKDDEVRKTNLAGLMDGYFHHEASIEGGQHLNVNVMNREMLLDAMENPEKYPQLTIRVSGYAVRFNSLTKEQQQDVITRTFTQSM

InterPro domains:
  IPR001150 Glycine radical domain [PF01228] (631-741)
  IPR001150 Glycine radical domain [PS51149] (632-760)
  IPR004184 Pyruvate formate lyase domain [PF02901] (23-614)
  IPR004184 Pyruvate formate lyase domain [PS51554] (3-625)
  IPR005949 Formate acetyltransferase [TIGR01255] (11-760)
  IPR005949 Formate acetyltransferase [cd01678] (11-756)
  IPR019777 Formate C-acetyltransferase glycine radical, conserved site [PS00850] (730-738)
  IPR050244 Autonomous Glycyl Radical Cofactor [PTHR30191] (1-760)

CATH classification: 3.20.70.20

Nearest PDB structures (foldseek):
  1h16-assembly1_A  TM=1.001E+00  e=0.000E+00  Escherichia coli
  1cm5-assembly1_B  TM=1.000E+00  e=0.000E+00  Escherichia coli
  1qhm-assembly1_B  TM=9.709E-01  e=6.014E-101  Escherichia coli
  1r9d-assembly1_B  TM=8.265E-01  e=2.723E-43  Clostridium butyricum
  5i2g-assembly1_A  TM=7.640E-01  e=2.014E-41  Roseburia inulinivorans

Radius of gyration: 25.26 Å; Cα contacts (8 Å, |Δi|>4): 1703; chains: 1; bounding box: 53×71×71 Å